Protein AF-A0A016U3U1-F1 (afdb_monomer)

pLDDT: mean 73.38, std 16.91, range [22.3, 94.94]

InterPro domains:
  IPR001584 Integrase, catalytic core [PF00665] (84-181)
  IPR001584 Integrase, catalytic core [PS50994] (82-240)
  IPR012337 Ribonuclease H-like superfamily [SSF53098] (81-236)
  IPR036397 Ribonuclease H superfamily [G3DSA:3.30.420.10] (79-284)
  IPR041588 Integrase zinc-binding domain [PF17921] (12-70)

Mean predicted aligned error: 22.53 Å

Radius of gyration: 42.42 Å; Cα contacts (8 Å, |Δi|>4): 1112; chains: 1; bounding box: 116×65×130 Å

Foldseek 3Di:
DADPVRDDEAEDDPVCLVVVLCCCQVNPPHDNDDLVVSCVVCVNHYDYPCSSVVSNVVSLQDPVCVLPDDDQFFAFFDDDDDDLAWQQEKEWDKAAQPQAPVQFGIWIWIATPQLRQIDIATHNDLALCRNLCCCCVVVCPPVPRQHQEYEYEPDPSCPDPSNVVSCVVSNHHYDYDDNACPVRRVSRVVVVVQLVVQLVVPDPDSNCSNVCSVVSSVVQQLDQDPLQSHGSCCLVPVFHDDDPDPPPPPDPGPDDPDDPVVCVVVSVVSSVVSSVSSSVSNVVVVVVVSVVCCVVSVNDPVQFDDQQFWKWFFDDLVQAPDPCSVPDGRTFAGWGFHADDSFWTWTHHPPDPDDTDIGGSSRIDTDDPSYDRDGDPRPDDDDDDDDDDDDDDDDDDDDDDDDDDDDDDPDDPDDPQADEAADLCALLAQNNFDPQDWHPDDPPDDTDRRNPFHQLVPDFLCLLPVPQDPPRRRHGRGGLQLQQQLLLLQLFDDDSVVSSVLNPDPLNHAGALQSSLLSLLVCLVRTPSSVVVLVVRDLPGFYQYHADPDDLDRCRVSNRSSSNNNSPDHNVVSSVVSNDHQQAEEEEAECLLVLVVVQVPPDDRYHYHYDPALQVLAPVPCVLLPLRAAEYEYEFAQFAHDPPRCVSVLVSVVSCLSSNHQYEYAYHAHEPPNVRSVVRLVVNCVSNVVSCVSPVVSVVSYHYPGDDDPPDDDCLGLNVQQDYDPDSPHHDPSVSSLSSVVSVCVVCVVPDDDDHTDDDDDDDDDDDDDDDDDDDDDDDDDDDDDDPVVVVVVVVVVVVVVVVVVVVVVVVVVVVVPPPPDD

Organism: NCBI:txid53326

Solvent-accessible surface area (backbone atoms only — not comparable to full-atom values): 48502 Å² total; per-residue (Å²): 88,71,44,98,84,73,49,76,32,48,72,56,56,81,91,49,46,63,56,57,47,43,45,66,31,68,26,97,91,35,77,65,60,58,58,72,63,45,46,59,59,40,63,70,58,41,44,54,92,62,47,69,62,52,50,50,51,56,54,70,43,32,61,67,58,58,58,67,49,91,67,87,61,50,53,56,70,82,81,81,87,86,50,87,44,75,34,44,36,28,31,45,47,77,46,80,74,56,72,27,81,87,61,31,28,33,31,46,37,37,31,26,64,45,43,58,37,63,46,70,41,76,30,63,60,74,45,44,64,55,47,49,50,45,47,46,48,64,47,25,59,74,67,71,50,69,48,49,23,44,36,34,57,71,44,68,46,62,62,42,70,67,46,52,50,49,24,61,77,68,66,30,44,78,45,59,34,61,96,84,39,71,73,76,51,51,64,40,57,52,48,51,59,47,52,52,57,50,48,67,72,72,52,90,57,79,42,50,50,64,79,48,39,60,62,50,42,50,56,52,28,62,37,62,36,87,65,57,71,44,21,21,40,28,68,72,70,75,48,80,71,87,70,98,46,98,80,56,76,80,70,82,74,81,87,72,91,50,60,77,69,55,36,52,49,50,48,51,49,50,49,47,52,50,44,52,51,34,50,54,48,33,49,54,46,49,48,52,52,40,52,54,47,39,66,75,58,67,53,57,78,89,75,53,79,48,68,72,36,46,30,29,39,57,59,64,78,90,78,54,92,50,100,55,62,90,82,52,70,54,57,47,45,52,23,34,28,73,41,65,52,82,52,31,31,33,31,33,52,69,94,51,102,58,83,71,44,80,43,50,42,49,48,36,42,74,55,62,87,74,46,81,86,73,68,64,89,68,98,75,84,84,80,84,79,80,82,80,78,88,78,86,78,78,87,82,81,87,79,77,90,78,89,78,81,91,74,93,74,85,85,70,91,77,62,101,50,67,44,83,32,79,43,58,85,33,62,84,26,50,68,18,62,49,76,20,65,62,72,80,93,50,94,94,58,81,92,55,88,36,68,84,47,48,49,28,78,72,37,35,41,32,80,76,38,76,86,53,57,83,76,37,30,75,40,74,34,45,26,38,50,51,37,5,24,46,47,30,45,67,46,36,85,69,55,73,69,54,36,41,53,42,60,67,35,85,82,58,84,45,65,34,36,64,23,34,12,53,21,46,21,45,44,38,77,65,29,67,61,33,35,56,53,58,68,75,48,57,69,87,40,47,58,48,54,45,86,77,83,93,60,100,62,79,57,47,62,39,49,38,52,4,47,54,52,19,60,78,48,52,41,83,65,47,58,70,57,62,80,55,63,49,72,26,36,40,38,39,34,36,46,46,45,51,44,37,60,71,47,54,63,85,58,86,54,54,46,80,44,74,35,90,50,46,69,72,53,43,82,92,42,58,86,83,66,46,97,46,52,24,37,37,36,42,36,42,58,33,61,60,75,63,92,80,37,60,61,32,45,52,54,45,48,52,52,41,49,61,63,54,20,35,40,35,40,36,56,27,53,37,39,78,58,58,68,41,38,53,49,42,39,50,52,54,47,54,55,49,49,63,57,33,70,86,35,63,89,53,51,88,37,55,44,85,60,52,70,85,56,94,90,59,75,57,85,52,37,31,36,64,74,26,70,69,46,92,50,96,86,49,70,46,54,55,69,48,31,52,47,28,50,55,29,42,46,61,60,37,46,94,81,46,90,76,83,82,75,68,83,84,83,78,83,82,89,79,89,81,85,92,77,92,79,90,74,86,81,82,81,89,79,86,85,80,99,64,87,59,66,66,60,55,51,50,53,52,53,50,49,53,54,51,52,51,53,53,52,50,53,54,52,53,57,59,59,68,70,67,76,83,82,80,131

Sequence (823 aa):
MLKKDGTAVRIVPRSKRREVFNEAHKGSLAGHFAVKKLLRLLKTKVFWEGMEKDVARWQKECQECFLANPKRSHKPPLKPFVAAKPFEIICADILEMGLSISGMKYVLVVVDHFSKWLGAYAIKDKSAETVATTLFQRWVCENARWPRQLHTDQGTEFVNNVMEELAKVAGIKVTSTKGYNSRENGLSERAIGTIQRMLKKKIENTDNWDVMLPNVVYAYNVTPHEATGESPFFLLHGFDPFIPSSVIPEGQVTKYQIDLDDYKTELLRGMQLVREHVQEYTTAYRQKMKEHYDNRHDVDVTKLPQVGGRVFMKLPTEKRKSKHPKLTYDWDGPFRVLEVRDTSALISRIGANEDPLCIQIDLLRVCPDELSAEPIKSMTRRKQRRKVRKVTVSSVKVARTVKCEENNVSLHFRSEREFDVNDEMHCLHGRFRCQGQPLPLMEGVPQIDMSQCNCSASITAVELIPDLPQPAQSHRVECVLEGARVIAIWQGLGTLAEKVKWILDPFHRRVTPKSVALSYAFFRSRCLHISVMAGTVAANGIMRHAMISGWSCDITQIFELGWQIASRLSWKIAQTAVGKEHRKILIVVPESLHRLKFAAHGMKDTKVFFYREFREIHLKRTELFDDNLGKVIVVLPSLEPKPGSWLALVHAWSMWLQCGCRVFLIAGPRPRDENSWYRVATQARIHMNGFLEDHQELMPQVVDKLVVENGTIDPNSPAYAVAVLDDDSGWLPERQARLFYEYLTRQLAPFLAFEPLPVHKRPRVVTGEPSTAARERDYPAVKDGRVNKNAQRRKEQRKRRSEARAAARALEQLQMGKTDETE

Structure (mmCIF, N/CA/C/O backbone):
data_AF-A0A016U3U1-F1
#
_entry.id   AF-A0A016U3U1-F1
#
loop_
_atom_site.group_PDB
_atom_site.id
_atom_site.type_symbol
_atom_site.label_atom_id
_atom_site.label_alt_id
_atom_site.label_comp_id
_atom_site.label_asym_id
_atom_site.label_entity_id
_atom_site.label_seq_id
_atom_site.pdbx_PDB_ins_code
_atom_site.Cartn_x
_atom_site.Cartn_y
_atom_site.Cartn_z
_atom_site.occupancy
_atom_site.B_iso_or_equiv
_atom_site.auth_seq_id
_atom_site.auth_comp_id
_atom_site.auth_asym_id
_atom_site.auth_atom_id
_atom_site.pdbx_PDB_model_num
ATOM 1 N N . MET A 1 1 ? 28.009 12.062 -76.855 1.00 65.62 1 MET A N 1
ATOM 2 C CA . MET A 1 1 ? 26.589 11.646 -76.800 1.00 65.62 1 MET A CA 1
ATOM 3 C C . MET A 1 1 ? 25.729 12.896 -76.819 1.00 65.62 1 MET A C 1
ATOM 5 O O . MET A 1 1 ? 26.002 13.793 -76.029 1.00 65.62 1 MET A O 1
ATOM 9 N N . LEU A 1 2 ? 24.746 12.975 -77.713 1.00 67.19 2 LEU A N 1
ATOM 10 C CA . LEU A 1 2 ? 23.756 14.054 -77.726 1.00 67.19 2 LEU A CA 1
ATOM 11 C C . LEU A 1 2 ? 22.591 13.659 -76.815 1.00 67.19 2 LEU A C 1
ATOM 13 O O . LEU A 1 2 ? 22.068 12.550 -76.916 1.00 67.19 2 LEU A O 1
ATOM 17 N N . LYS A 1 3 ? 22.232 14.533 -75.876 1.00 68.12 3 LYS A N 1
ATOM 18 C CA . LYS A 1 3 ? 21.009 14.379 -75.083 1.00 68.12 3 LYS A CA 1
ATOM 19 C C . LYS A 1 3 ? 19.791 14.732 -75.936 1.00 68.12 3 LYS A C 1
ATOM 21 O O . LYS A 1 3 ? 19.921 15.435 -76.933 1.00 68.12 3 LYS A O 1
ATOM 26 N N . LYS A 1 4 ? 18.606 14.293 -75.497 1.00 64.56 4 LYS A N 1
ATOM 27 C CA . LYS A 1 4 ? 17.318 14.613 -76.142 1.00 64.56 4 LYS A CA 1
ATOM 28 C C . LYS A 1 4 ? 17.084 16.125 -76.299 1.00 64.56 4 LYS A C 1
ATOM 30 O O . LYS A 1 4 ? 16.413 16.535 -77.231 1.00 64.56 4 LYS A O 1
ATOM 35 N N . ASP A 1 5 ? 17.728 16.928 -75.455 1.00 71.38 5 ASP A N 1
ATOM 36 C CA . ASP A 1 5 ? 17.622 18.390 -75.427 1.00 71.38 5 ASP A CA 1
ATOM 37 C C . ASP A 1 5 ? 18.676 19.089 -76.325 1.00 71.38 5 ASP A C 1
ATOM 39 O O . ASP A 1 5 ? 18.955 20.272 -76.151 1.00 71.38 5 ASP A O 1
ATOM 43 N N . GLY A 1 6 ? 19.360 18.358 -77.218 1.00 66.69 6 GLY A N 1
ATOM 44 C CA . GLY A 1 6 ? 20.362 18.901 -78.154 1.00 66.69 6 GLY A CA 1
ATOM 45 C C . GLY A 1 6 ? 21.758 19.167 -77.565 1.00 66.69 6 GLY A C 1
ATOM 46 O O . GLY A 1 6 ? 22.678 19.540 -78.287 1.00 66.69 6 GLY A O 1
ATOM 47 N N . THR A 1 7 ? 21.966 18.941 -76.265 1.00 73.44 7 THR A N 1
ATOM 48 C CA . THR A 1 7 ? 23.254 19.194 -75.592 1.00 73.44 7 THR A CA 1
ATOM 49 C C . THR A 1 7 ? 24.237 18.024 -75.726 1.00 73.44 7 THR A C 1
ATOM 51 O O . THR A 1 7 ? 23.898 16.864 -75.471 1.00 73.44 7 THR A O 1
ATOM 54 N N . ALA A 1 8 ? 25.487 18.318 -76.102 1.00 76.62 8 ALA A N 1
ATOM 55 C CA . ALA A 1 8 ? 26.552 17.324 -76.246 1.00 76.62 8 ALA A CA 1
ATOM 56 C C . ALA A 1 8 ? 27.278 17.062 -74.913 1.00 76.62 8 ALA A C 1
ATOM 58 O O . ALA A 1 8 ? 27.731 17.985 -74.241 1.00 76.62 8 ALA A O 1
ATOM 59 N N . VAL A 1 9 ? 27.428 15.786 -74.543 1.00 79.44 9 VAL A N 1
ATOM 60 C CA . VAL A 1 9 ? 28.141 15.345 -73.331 1.00 79.44 9 VAL A CA 1
ATOM 61 C C . VAL A 1 9 ? 29.304 14.418 -73.684 1.00 79.44 9 VAL A C 1
ATOM 63 O O . VAL A 1 9 ? 29.172 13.527 -74.537 1.00 79.44 9 VAL A O 1
ATOM 66 N N . ARG A 1 10 ? 30.445 14.628 -73.011 1.00 85.19 10 ARG A N 1
ATOM 67 C CA . ARG A 1 10 ? 31.676 13.841 -73.183 1.00 85.19 10 ARG A CA 1
ATOM 68 C C . ARG A 1 10 ? 31.516 12.448 -72.569 1.00 85.19 10 ARG A C 1
ATOM 70 O O . ARG A 1 10 ? 31.072 12.318 -71.429 1.00 85.19 10 ARG A O 1
ATOM 77 N N . ILE A 1 11 ? 31.885 11.412 -73.320 1.00 88.56 11 ILE A N 1
ATOM 78 C CA . ILE A 1 11 ? 31.847 10.022 -72.847 1.00 88.56 11 ILE A CA 1
ATOM 79 C C . ILE A 1 11 ? 33.194 9.681 -72.212 1.00 88.56 11 ILE A C 1
ATOM 81 O O . ILE A 1 11 ? 34.234 9.925 -72.817 1.00 88.56 11 ILE A O 1
ATOM 85 N N . VAL A 1 12 ? 33.181 9.120 -71.001 1.00 89.19 12 VAL A N 1
ATOM 86 C CA . VAL A 1 12 ? 34.413 8.807 -70.256 1.00 89.19 12 VAL A CA 1
ATOM 87 C C . VAL A 1 12 ? 34.832 7.340 -70.474 1.00 89.19 12 VAL A C 1
ATOM 89 O O . VAL A 1 12 ? 34.066 6.427 -70.120 1.00 89.19 12 VAL A O 1
ATOM 92 N N . PRO A 1 13 ? 36.047 7.076 -71.003 1.00 88.69 13 PRO A N 1
ATOM 93 C CA . PRO A 1 13 ? 36.602 5.726 -71.127 1.00 88.69 13 PRO A CA 1
ATOM 94 C C . PRO A 1 13 ? 36.729 5.031 -69.770 1.00 88.69 13 PRO A C 1
ATOM 96 O O . PRO A 1 13 ? 37.011 5.691 -68.771 1.00 88.69 13 PRO A O 1
ATOM 99 N N . ARG A 1 14 ? 36.574 3.697 -69.725 1.00 86.12 14 ARG A N 1
ATOM 100 C CA . ARG A 1 14 ? 36.581 2.910 -68.470 1.00 86.12 14 ARG A CA 1
ATOM 101 C C . ARG A 1 14 ? 37.779 3.218 -67.562 1.00 86.12 14 ARG A C 1
ATOM 103 O O . ARG A 1 14 ? 37.577 3.400 -66.365 1.00 86.12 14 ARG A O 1
ATOM 110 N N . SER A 1 15 ? 38.975 3.366 -68.131 1.00 88.06 15 SER A N 1
ATOM 111 C CA . SER A 1 15 ? 40.222 3.660 -67.407 1.00 88.06 15 SER A CA 1
ATOM 112 C C . SER A 1 15 ? 40.225 5.001 -66.663 1.00 88.06 15 SER A C 1
ATOM 114 O O . SER A 1 15 ? 40.892 5.125 -65.642 1.00 88.06 15 SER A O 1
ATOM 116 N N . LYS A 1 16 ? 39.462 5.999 -67.127 1.00 88.00 16 LYS A N 1
ATOM 117 C CA . LYS A 1 16 ? 39.468 7.369 -66.581 1.00 88.00 16 LYS A CA 1
ATOM 118 C C . LYS A 1 16 ? 38.293 7.683 -65.650 1.00 88.00 16 LYS A C 1
ATOM 120 O O . LYS A 1 16 ? 38.281 8.726 -65.003 1.00 88.00 16 LYS A O 1
ATOM 125 N N . ARG A 1 17 ? 37.301 6.793 -65.529 1.00 91.25 17 ARG A N 1
ATOM 126 C CA . ARG A 1 17 ? 36.075 7.063 -64.747 1.00 91.25 17 ARG A CA 1
ATOM 127 C C . ARG A 1 17 ? 36.348 7.281 -63.252 1.00 91.25 17 ARG A C 1
ATOM 129 O O . ARG A 1 17 ? 35.752 8.178 -62.658 1.00 91.25 17 ARG A O 1
ATOM 136 N N . ARG A 1 18 ? 37.261 6.503 -62.649 1.00 88.75 18 ARG A N 1
ATOM 137 C CA . ARG A 1 18 ? 37.627 6.646 -61.225 1.00 88.75 18 ARG A CA 1
ATOM 138 C C . ARG A 1 18 ? 38.386 7.943 -60.953 1.00 88.75 18 ARG A C 1
ATOM 140 O O . ARG A 1 18 ? 38.152 8.566 -59.926 1.00 88.75 18 ARG A O 1
ATOM 147 N N . GLU A 1 19 ? 39.242 8.363 -61.879 1.00 88.56 19 GLU A N 1
ATOM 148 C CA . GLU A 1 19 ? 39.975 9.633 -61.804 1.00 88.56 19 GLU A CA 1
ATOM 149 C C . GLU A 1 19 ? 39.008 10.823 -61.835 1.00 88.56 19 GLU A C 1
ATOM 151 O O . GLU A 1 19 ? 39.048 11.672 -60.950 1.00 88.56 19 GLU A O 1
ATOM 156 N N . VAL A 1 20 ? 38.045 10.813 -62.765 1.00 88.75 20 VAL A N 1
ATOM 157 C CA . VAL A 1 20 ? 36.981 11.830 -62.844 1.00 88.75 20 VAL A CA 1
ATOM 158 C C . VAL A 1 20 ? 36.143 11.880 -61.561 1.00 88.75 20 VAL A C 1
ATOM 160 O O . VAL A 1 20 ? 35.793 12.963 -61.093 1.00 88.75 20 VAL A O 1
ATOM 163 N N . PHE A 1 21 ? 35.825 10.724 -60.970 1.00 90.50 21 PHE A N 1
ATOM 164 C CA . PHE A 1 21 ? 35.142 10.675 -59.677 1.00 90.50 21 PHE A CA 1
ATOM 165 C C . PHE A 1 21 ? 36.003 11.247 -58.546 1.00 90.50 21 PHE A C 1
ATOM 167 O O . PHE A 1 21 ? 35.507 12.066 -57.778 1.00 90.50 21 PHE A O 1
ATOM 174 N N . ASN A 1 22 ? 37.269 10.833 -58.442 1.00 88.50 22 ASN A N 1
ATOM 175 C CA . ASN A 1 22 ? 38.177 11.289 -57.393 1.00 88.50 22 ASN A CA 1
ATOM 176 C C . ASN A 1 22 ? 38.373 12.807 -57.456 1.00 88.50 22 ASN A C 1
ATOM 178 O O . ASN A 1 22 ? 38.299 13.450 -56.417 1.00 88.50 22 ASN A O 1
ATOM 182 N N . GLU A 1 23 ? 38.526 13.390 -58.645 1.00 88.81 23 GLU A N 1
ATOM 183 C CA . GLU A 1 23 ? 38.642 14.842 -58.808 1.00 88.81 23 GLU A CA 1
ATOM 184 C C . GLU A 1 23 ? 37.362 15.563 -58.363 1.00 88.81 23 GLU A C 1
ATOM 186 O O . GLU A 1 23 ? 37.397 16.493 -57.563 1.00 88.81 23 GLU A O 1
ATOM 191 N N . ALA A 1 24 ? 36.195 15.083 -58.801 1.00 85.94 24 ALA A N 1
ATOM 192 C CA . ALA A 1 24 ? 34.919 15.708 -58.457 1.00 85.94 24 ALA A CA 1
ATOM 193 C C . ALA A 1 24 ? 34.487 15.483 -56.990 1.00 85.94 24 ALA A C 1
ATOM 195 O O . ALA A 1 24 ? 33.626 16.208 -56.485 1.00 85.94 24 ALA A O 1
ATOM 196 N N . HIS A 1 25 ? 35.040 14.472 -56.312 1.00 89.31 25 HIS A N 1
ATOM 197 C CA . HIS A 1 25 ? 34.682 14.094 -54.943 1.00 89.31 25 HIS A CA 1
ATOM 198 C C . HIS A 1 25 ? 35.715 14.536 -53.893 1.00 89.31 25 HIS A C 1
ATOM 200 O O . HIS A 1 25 ? 35.314 15.088 -52.868 1.00 89.31 25 HIS A O 1
ATOM 206 N N . LYS A 1 26 ? 37.009 14.300 -54.156 1.00 85.62 26 LYS A N 1
ATOM 207 C CA . LYS A 1 26 ? 38.164 14.536 -53.267 1.00 85.62 26 LYS A CA 1
ATOM 208 C C . LYS A 1 26 ? 39.122 15.638 -53.746 1.00 85.62 26 LYS A C 1
ATOM 210 O O . LYS A 1 26 ? 40.063 15.947 -53.021 1.00 85.62 26 LYS A O 1
ATOM 215 N N . GLY A 1 27 ? 38.949 16.173 -54.958 1.00 84.31 27 GLY A N 1
ATOM 216 C CA . GLY A 1 27 ? 39.826 17.215 -55.501 1.00 84.31 27 GLY A CA 1
ATOM 217 C C . GLY A 1 27 ? 39.910 18.443 -54.590 1.00 84.31 27 GLY A C 1
ATOM 218 O O . GLY A 1 27 ? 39.051 18.660 -53.737 1.00 84.31 27 GLY A O 1
ATOM 219 N N . SER A 1 28 ? 40.930 19.283 -54.775 1.00 78.12 28 SER A N 1
ATOM 220 C CA . SER A 1 28 ? 41.194 20.410 -53.861 1.00 78.12 28 SER A CA 1
ATOM 221 C C . SER A 1 28 ? 40.050 21.434 -53.780 1.00 78.12 28 SER A C 1
ATOM 223 O O . SER A 1 28 ? 39.942 22.146 -52.785 1.00 78.12 28 SER A O 1
ATOM 225 N N . LEU A 1 29 ? 39.215 21.523 -54.821 1.00 78.12 29 LEU A N 1
ATOM 226 C CA . LEU A 1 29 ? 38.013 22.369 -54.872 1.00 78.12 29 LEU A CA 1
ATOM 227 C C . LEU A 1 29 ? 36.710 21.565 -54.689 1.00 78.12 29 LEU A C 1
ATOM 229 O O . LEU A 1 29 ? 35.612 22.104 -54.844 1.00 78.12 29 LEU A O 1
ATOM 233 N N . ALA A 1 30 ? 36.812 20.270 -54.391 1.00 83.81 30 ALA A N 1
ATOM 234 C CA . ALA A 1 30 ? 35.682 19.393 -54.127 1.00 83.81 30 ALA A CA 1
ATOM 235 C C . ALA A 1 30 ? 35.384 19.306 -52.622 1.00 83.81 30 ALA A C 1
ATOM 237 O O . ALA A 1 30 ? 36.231 19.560 -51.773 1.00 83.81 30 ALA A O 1
ATOM 238 N N . GLY A 1 31 ? 34.143 18.946 -52.287 1.00 81.81 31 GLY A N 1
ATOM 239 C CA . GLY A 1 31 ? 33.633 18.985 -50.912 1.00 81.81 31 GLY A CA 1
ATOM 240 C C . GLY A 1 31 ? 33.061 17.666 -50.400 1.00 81.81 31 GLY A C 1
ATOM 241 O O . GLY A 1 31 ? 32.151 17.703 -49.574 1.00 81.81 31 GLY A O 1
ATOM 242 N N . HIS A 1 32 ? 33.493 16.508 -50.920 1.00 87.75 32 HIS A N 1
ATOM 243 C CA . HIS A 1 32 ? 32.969 15.194 -50.510 1.00 87.75 32 HIS A CA 1
ATOM 244 C C . HIS A 1 32 ? 31.429 15.076 -50.591 1.00 87.75 32 HIS A C 1
ATOM 246 O O . HIS A 1 32 ? 30.774 14.413 -49.782 1.00 87.75 32 HIS A O 1
ATOM 252 N N . PHE A 1 33 ? 30.815 15.733 -51.581 1.00 85.50 33 PHE A N 1
ATOM 253 C CA . PHE A 1 33 ? 29.359 15.830 -51.685 1.00 85.50 33 PHE A CA 1
ATOM 254 C C . PHE A 1 33 ? 28.669 14.471 -51.883 1.00 85.50 33 PHE A C 1
ATOM 256 O O . PHE A 1 33 ? 29.202 13.554 -52.508 1.00 85.50 33 PHE A O 1
ATOM 263 N N . ALA A 1 34 ? 27.424 14.374 -51.402 1.00 82.81 34 ALA A N 1
ATOM 264 C CA . ALA A 1 34 ? 26.581 13.191 -51.565 1.00 82.81 34 ALA A CA 1
ATOM 265 C C . ALA A 1 34 ? 26.336 12.839 -53.046 1.00 82.81 34 ALA A C 1
ATOM 267 O O . ALA A 1 34 ? 26.179 13.733 -53.883 1.00 82.81 34 ALA A O 1
ATOM 268 N N . VAL A 1 35 ? 26.189 11.539 -53.344 1.00 84.75 35 VAL A N 1
ATOM 269 C CA . VAL A 1 35 ? 26.016 10.984 -54.705 1.00 84.75 35 VAL A CA 1
ATOM 270 C C . VAL A 1 35 ? 25.004 11.746 -55.554 1.00 84.75 35 VAL A C 1
ATOM 272 O O . VAL A 1 35 ? 25.302 12.054 -56.699 1.00 84.75 35 VAL A O 1
ATOM 275 N N . LYS A 1 36 ? 23.839 12.133 -55.018 1.00 86.50 36 LYS A N 1
ATOM 276 C CA . LYS A 1 36 ? 22.836 12.892 -55.792 1.00 86.50 36 LYS A CA 1
ATOM 277 C C . LYS A 1 36 ? 23.367 14.243 -56.294 1.00 86.50 36 LYS A C 1
ATOM 279 O O . LYS A 1 36 ? 23.132 14.599 -57.446 1.00 86.50 36 LYS A O 1
ATOM 284 N N . LYS A 1 37 ? 24.087 14.991 -55.447 1.00 86.25 37 LYS A N 1
ATOM 285 C CA . LYS A 1 37 ? 24.684 16.287 -55.818 1.00 86.25 37 LYS A CA 1
ATOM 286 C C . LYS A 1 37 ? 25.837 16.090 -56.798 1.00 86.25 37 LYS A C 1
ATOM 288 O O . LYS A 1 37 ? 25.906 16.792 -57.802 1.00 86.25 37 LYS A O 1
ATOM 293 N N . LEU A 1 38 ? 26.681 15.093 -56.536 1.00 87.88 38 LEU A N 1
ATOM 294 C CA . LEU A 1 38 ? 27.814 14.758 -57.392 1.00 87.88 38 LEU A CA 1
ATOM 295 C C . LEU A 1 38 ? 27.357 14.300 -58.785 1.00 87.88 38 LEU A C 1
ATOM 297 O O . LEU A 1 38 ? 27.873 14.775 -59.788 1.00 87.88 38 LEU A O 1
ATOM 301 N N . LEU A 1 39 ? 26.324 13.459 -58.867 1.00 87.94 39 LEU A N 1
ATOM 302 C CA . LEU A 1 39 ? 25.719 13.041 -60.131 1.00 87.94 39 LEU A CA 1
ATOM 303 C C . LEU A 1 39 ? 25.067 14.207 -60.867 1.00 87.94 39 LEU A C 1
ATOM 305 O O . LEU A 1 39 ? 25.174 14.263 -62.084 1.00 87.94 39 LEU A O 1
ATOM 309 N N . ARG A 1 40 ? 24.420 15.151 -60.172 1.00 86.19 40 ARG A N 1
ATOM 310 C CA . ARG A 1 40 ? 23.864 16.351 -60.818 1.00 86.19 40 ARG A CA 1
ATOM 311 C C . ARG A 1 40 ? 24.964 17.197 -61.463 1.00 86.19 40 ARG A C 1
ATOM 313 O O . ARG A 1 40 ? 24.762 17.679 -62.570 1.00 86.19 40 ARG A O 1
ATOM 320 N N . LEU A 1 41 ? 26.117 17.328 -60.805 1.00 86.44 41 LEU A N 1
ATOM 321 C CA . LEU A 1 41 ? 27.291 18.014 -61.348 1.00 86.44 41 LEU A CA 1
ATOM 322 C C . LEU A 1 41 ? 27.928 17.239 -62.511 1.00 86.44 41 LEU A C 1
ATOM 324 O O . LEU A 1 41 ? 28.233 17.819 -63.545 1.00 86.44 41 LEU A O 1
ATOM 328 N N . LEU A 1 42 ? 28.128 15.929 -62.363 1.00 87.31 42 LEU A N 1
ATOM 329 C CA . LEU A 1 42 ? 28.778 15.113 -63.389 1.00 87.31 42 LEU A CA 1
ATOM 330 C C . LEU A 1 42 ? 27.900 14.974 -64.635 1.00 87.31 42 LEU A C 1
ATOM 332 O O . LEU A 1 42 ? 28.401 15.144 -65.741 1.00 87.31 42 LEU A O 1
ATOM 336 N N . LYS A 1 43 ? 26.584 14.779 -64.474 1.00 86.06 43 LYS A N 1
ATOM 337 C CA . LYS A 1 43 ? 25.632 14.636 -65.587 1.00 86.06 43 LYS A CA 1
ATOM 338 C C . LYS A 1 43 ? 25.568 15.859 -66.499 1.00 86.06 43 LYS A C 1
ATOM 340 O O . LYS A 1 43 ? 25.093 15.711 -67.623 1.00 86.06 43 LYS A O 1
ATOM 345 N N . THR A 1 44 ? 25.994 17.051 -66.073 1.00 82.12 44 THR A N 1
ATOM 346 C CA . THR A 1 44 ? 26.052 18.220 -66.971 1.00 82.12 44 TH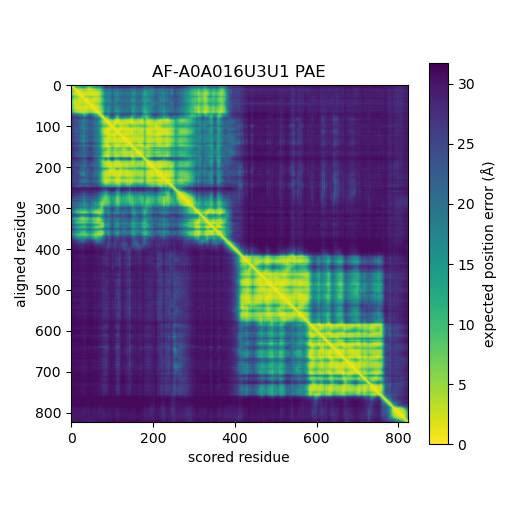R A CA 1
ATOM 347 C C . THR A 1 44 ? 27.276 18.197 -67.883 1.00 82.12 44 THR A C 1
ATOM 349 O O . THR A 1 44 ? 27.199 18.741 -68.978 1.00 82.12 44 THR A O 1
ATOM 352 N N . LYS A 1 45 ? 28.374 17.540 -67.480 1.00 85.06 45 LYS A N 1
ATOM 353 C CA . LYS A 1 45 ? 29.669 17.594 -68.184 1.00 85.06 45 LYS A CA 1
ATOM 354 C C . LYS A 1 45 ? 30.089 16.272 -68.830 1.00 85.06 45 LYS A C 1
ATOM 356 O O . LYS A 1 45 ? 30.712 16.280 -69.892 1.00 85.06 45 LYS A O 1
ATOM 361 N N . VAL A 1 46 ? 29.767 15.142 -68.202 1.00 89.00 46 VAL A N 1
ATOM 362 C CA . VAL A 1 46 ? 30.257 13.808 -68.574 1.00 89.00 46 VAL A CA 1
ATOM 363 C C . VAL A 1 46 ? 29.183 12.725 -68.454 1.00 89.00 46 VAL A C 1
ATOM 365 O O . VAL A 1 46 ? 28.200 12.865 -67.725 1.00 89.00 46 VAL A O 1
ATOM 368 N N . PHE A 1 47 ? 29.376 11.626 -69.182 1.00 87.25 47 PHE A N 1
ATOM 369 C CA . PHE A 1 47 ? 28.510 10.453 -69.139 1.00 87.25 47 PHE A CA 1
ATOM 370 C C . PHE A 1 47 ? 29.309 9.156 -69.307 1.00 87.25 47 PHE A C 1
ATOM 372 O O . PHE A 1 47 ? 30.278 9.096 -70.066 1.00 87.25 47 PHE A O 1
ATOM 379 N N . TRP A 1 48 ? 28.874 8.097 -68.629 1.00 91.88 48 TRP A N 1
ATOM 380 C CA . TRP A 1 48 ? 29.248 6.724 -68.944 1.00 91.88 48 TRP A CA 1
ATOM 381 C C . TRP A 1 48 ? 28.158 5.749 -68.495 1.00 91.88 48 TRP A C 1
ATOM 383 O O . TRP A 1 48 ? 27.347 6.047 -67.614 1.00 91.88 48 TRP A O 1
ATOM 393 N N . GLU A 1 49 ? 28.145 4.567 -69.102 1.00 86.38 49 GLU A N 1
ATOM 394 C CA . GLU A 1 49 ? 27.214 3.498 -68.751 1.00 86.38 49 GLU A CA 1
ATOM 395 C C . GLU A 1 49 ? 27.446 3.015 -67.313 1.00 86.38 49 GLU A C 1
ATOM 397 O O . GLU A 1 49 ? 28.576 2.699 -66.934 1.00 86.38 49 GLU A O 1
ATOM 402 N N . GLY A 1 50 ? 26.377 2.972 -66.514 1.00 86.75 50 GLY A N 1
ATOM 403 C CA . GLY A 1 50 ? 26.443 2.568 -65.108 1.00 86.75 50 GLY A CA 1
ATOM 404 C C . GLY A 1 50 ? 26.946 3.649 -64.143 1.00 86.75 50 GLY A C 1
ATOM 405 O O . GLY A 1 50 ? 27.156 3.342 -62.971 1.00 86.75 50 GLY A O 1
ATOM 406 N N . MET A 1 51 ? 27.087 4.909 -64.582 1.00 88.25 51 MET A N 1
ATOM 407 C CA . MET A 1 51 ? 27.631 6.015 -63.775 1.00 88.25 51 MET A CA 1
ATOM 408 C C . MET A 1 51 ? 27.025 6.150 -62.378 1.00 88.25 51 MET A C 1
ATOM 410 O O . MET A 1 51 ? 27.753 6.375 -61.418 1.00 88.25 51 MET A O 1
ATOM 414 N N . GLU A 1 52 ? 25.713 5.987 -62.229 1.00 87.19 52 GLU A N 1
ATOM 415 C CA . GLU A 1 52 ? 25.077 6.079 -60.911 1.00 87.19 52 GLU A CA 1
ATOM 416 C C . GLU A 1 52 ? 25.528 4.965 -59.963 1.00 87.19 52 GLU A C 1
ATOM 418 O O . GLU A 1 52 ? 25.813 5.234 -58.796 1.00 87.19 52 GLU A O 1
ATOM 423 N N . LYS A 1 53 ? 25.645 3.733 -60.475 1.00 87.38 53 LYS A N 1
ATOM 424 C CA . LYS A 1 53 ? 26.106 2.569 -59.708 1.00 87.38 53 LYS A CA 1
ATOM 425 C C . LYS A 1 53 ? 27.577 2.723 -59.325 1.00 87.38 53 LYS A C 1
ATOM 427 O O . LYS A 1 53 ? 27.928 2.498 -58.170 1.00 87.38 53 LYS A O 1
ATOM 432 N N . ASP A 1 54 ? 28.411 3.161 -60.267 1.00 89.12 54 ASP A N 1
ATOM 433 C CA . ASP A 1 54 ? 29.839 3.397 -60.044 1.00 89.12 54 ASP A CA 1
ATOM 434 C C . ASP A 1 54 ? 30.080 4.482 -58.992 1.00 89.12 54 ASP A C 1
ATOM 436 O O . ASP A 1 54 ? 30.769 4.241 -58.005 1.00 89.12 54 ASP A O 1
ATOM 440 N N . VAL A 1 55 ? 29.455 5.652 -59.152 1.00 89.06 55 VAL A N 1
ATOM 441 C CA . VAL A 1 55 ? 29.602 6.780 -58.219 1.00 89.06 55 VAL A CA 1
ATOM 442 C C . VAL A 1 55 ? 29.071 6.417 -56.828 1.00 89.06 55 VAL A C 1
ATOM 444 O O . VAL A 1 55 ? 29.692 6.770 -55.826 1.00 89.06 55 VAL A O 1
ATOM 447 N N . ALA A 1 56 ? 27.959 5.676 -56.741 1.00 85.69 56 ALA A N 1
ATOM 448 C CA . ALA A 1 56 ? 27.430 5.191 -55.467 1.00 85.69 56 ALA A CA 1
ATOM 449 C C . ALA A 1 56 ? 28.368 4.189 -54.779 1.00 85.69 56 ALA A C 1
ATOM 451 O O . ALA A 1 56 ? 28.563 4.274 -53.567 1.00 85.69 56 ALA A O 1
ATOM 452 N N . ARG A 1 57 ? 28.961 3.260 -55.535 1.00 86.69 57 ARG A N 1
ATOM 453 C CA . ARG A 1 57 ? 29.947 2.301 -55.022 1.00 86.69 57 ARG A CA 1
ATOM 454 C C . ARG A 1 57 ? 31.201 3.016 -54.519 1.00 86.69 57 ARG A C 1
ATOM 456 O O . ARG A 1 57 ? 31.595 2.827 -53.376 1.00 86.69 57 ARG A O 1
ATOM 463 N N . TRP A 1 58 ? 31.767 3.913 -55.318 1.00 88.31 58 TRP A N 1
ATOM 464 C CA . TRP A 1 58 ? 33.018 4.597 -54.986 1.00 88.31 58 TRP A CA 1
ATOM 465 C C . TRP A 1 58 ? 32.885 5.579 -53.818 1.00 88.31 58 TRP A C 1
ATOM 467 O O . TRP A 1 58 ? 33.831 5.757 -53.055 1.00 88.31 58 TRP A O 1
ATOM 477 N N . GLN A 1 59 ? 31.704 6.172 -53.609 1.00 84.75 59 GLN A N 1
ATOM 478 C CA . GLN A 1 59 ? 31.439 6.957 -52.400 1.00 84.75 59 GLN A CA 1
ATOM 479 C C . GLN A 1 59 ? 31.431 6.079 -51.133 1.00 84.75 59 GLN A C 1
ATOM 481 O O . GLN A 1 59 ? 31.852 6.542 -50.075 1.00 84.75 59 GLN A O 1
ATOM 486 N N . LYS A 1 60 ? 30.963 4.821 -51.213 1.00 80.62 60 LYS A N 1
ATOM 487 C CA . LYS A 1 60 ? 30.971 3.890 -50.066 1.00 80.62 60 LYS A CA 1
ATOM 488 C C . LYS A 1 60 ? 32.388 3.484 -49.653 1.00 80.62 60 LYS A C 1
ATOM 490 O O . LYS A 1 60 ? 32.616 3.290 -48.466 1.00 80.62 60 LYS A O 1
ATOM 495 N N . GLU A 1 61 ? 33.318 3.429 -50.605 1.00 83.31 61 GLU A N 1
ATOM 496 C CA . GLU A 1 61 ? 34.747 3.153 -50.379 1.00 83.31 61 GLU A CA 1
ATOM 497 C C . GLU A 1 61 ? 35.509 4.354 -49.775 1.00 83.31 61 GLU A C 1
ATOM 499 O O . GLU A 1 61 ? 36.649 4.220 -49.333 1.00 83.31 61 GLU A O 1
ATOM 504 N N . CYS A 1 62 ? 34.915 5.554 -49.752 1.00 84.06 62 CYS A N 1
ATOM 505 C CA . CYS A 1 62 ? 35.569 6.755 -49.232 1.00 84.06 62 CYS A CA 1
ATOM 506 C C . CYS A 1 62 ? 35.565 6.775 -47.695 1.00 84.06 62 CYS A C 1
ATOM 508 O O . CYS A 1 62 ? 34.543 7.035 -47.050 1.00 84.06 62 CYS A O 1
ATOM 510 N N . GLN A 1 63 ? 36.742 6.558 -47.106 1.00 78.75 63 GLN A N 1
ATOM 511 C CA . GLN A 1 63 ? 36.951 6.545 -45.659 1.00 78.75 63 GLN A CA 1
ATOM 512 C C . GLN A 1 63 ? 36.643 7.895 -44.998 1.00 78.75 63 GLN A C 1
ATOM 514 O O . GLN A 1 63 ? 36.018 7.929 -43.940 1.00 78.75 63 GLN A O 1
ATOM 519 N N . GLU A 1 64 ? 36.998 9.009 -45.635 1.00 83.00 64 GLU A N 1
ATOM 520 C CA . GLU A 1 64 ? 36.752 10.362 -45.127 1.00 83.00 64 GLU A CA 1
ATOM 521 C C . GLU A 1 64 ? 35.243 10.636 -45.011 1.00 83.00 64 GLU A C 1
ATOM 523 O O . GLU A 1 64 ? 34.751 11.051 -43.959 1.00 83.00 64 GLU A O 1
ATOM 528 N N . CYS A 1 65 ? 34.472 10.292 -46.051 1.00 82.88 65 CYS A N 1
ATOM 529 C CA . CYS A 1 65 ? 33.010 10.342 -46.016 1.00 82.88 65 CYS A CA 1
ATOM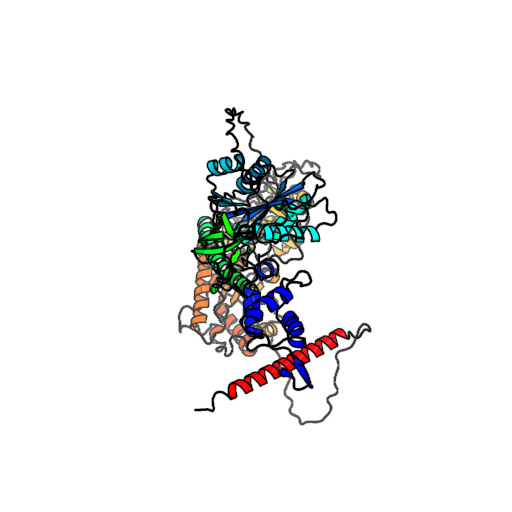 530 C C . CYS A 1 65 ? 32.415 9.387 -44.985 1.00 82.88 65 CYS A C 1
ATOM 532 O O . CYS A 1 65 ? 31.390 9.706 -44.379 1.00 82.88 65 CYS A O 1
ATOM 534 N N . PHE A 1 66 ? 33.006 8.206 -44.799 1.00 80.44 66 PHE A N 1
ATOM 535 C CA . PHE A 1 66 ? 32.533 7.265 -43.798 1.00 80.44 66 PHE A CA 1
ATOM 536 C C . PHE A 1 66 ? 32.688 7.860 -42.394 1.00 80.44 66 PHE A C 1
ATOM 538 O O . PHE A 1 66 ? 31.713 7.889 -41.650 1.00 80.44 66 PHE A O 1
ATOM 545 N N . LEU A 1 67 ? 33.854 8.397 -42.042 1.00 75.31 67 LEU A N 1
ATOM 546 C CA . LEU A 1 67 ? 34.128 8.921 -40.701 1.00 75.31 67 LEU A CA 1
ATOM 547 C C . LEU A 1 67 ? 33.404 10.244 -40.408 1.00 75.31 67 LEU A C 1
ATOM 549 O O . LEU A 1 67 ? 32.956 10.445 -39.279 1.00 75.31 67 LEU A O 1
ATOM 553 N N . ALA A 1 68 ? 33.266 11.122 -41.407 1.00 75.00 68 ALA A N 1
ATOM 554 C CA . ALA A 1 68 ? 32.655 12.444 -41.247 1.00 75.00 68 ALA A CA 1
ATOM 555 C C . ALA A 1 68 ? 31.123 12.416 -41.230 1.00 75.00 68 ALA A C 1
ATOM 557 O O . ALA A 1 68 ? 30.495 13.163 -40.480 1.00 75.00 68 ALA A O 1
ATOM 558 N N . ASN A 1 69 ? 30.499 11.582 -42.072 1.00 76.75 69 ASN A N 1
ATOM 559 C CA . ASN A 1 69 ? 29.049 11.628 -42.217 1.00 76.75 69 ASN A CA 1
ATOM 560 C C . ASN A 1 69 ? 28.351 11.018 -40.991 1.00 76.75 69 ASN A C 1
ATOM 562 O O . ASN A 1 69 ? 28.689 9.894 -40.583 1.00 76.75 69 ASN A O 1
ATOM 566 N N . PRO A 1 70 ? 27.330 11.701 -40.441 1.00 61.59 70 PRO A N 1
ATOM 567 C CA . PRO A 1 70 ? 26.542 11.175 -39.340 1.00 61.59 70 PRO A CA 1
ATOM 568 C C . PRO A 1 70 ? 25.774 9.936 -39.813 1.00 61.59 70 PRO A C 1
ATOM 570 O O . PRO A 1 70 ? 24.887 10.018 -40.663 1.00 61.59 70 PRO A O 1
ATOM 573 N N . LYS A 1 71 ? 26.112 8.768 -39.261 1.00 64.44 71 LYS A N 1
ATOM 574 C CA . LYS A 1 71 ? 25.282 7.560 -39.350 1.00 64.44 71 LYS A CA 1
ATOM 575 C C . LYS A 1 71 ? 24.556 7.343 -38.028 1.00 64.44 71 LYS A C 1
ATOM 577 O O . LYS A 1 71 ? 25.049 7.739 -36.972 1.00 64.44 71 LYS A O 1
ATOM 582 N N . ARG A 1 72 ? 23.392 6.688 -38.092 1.00 55.97 72 ARG A N 1
ATOM 583 C CA . ARG A 1 72 ? 22.718 6.175 -36.894 1.00 55.97 72 ARG A CA 1
ATOM 584 C C . ARG A 1 72 ? 23.677 5.205 -36.194 1.00 55.97 72 ARG A C 1
ATOM 586 O O . ARG A 1 72 ? 24.198 4.297 -36.835 1.00 55.97 72 ARG A O 1
ATOM 593 N N . SER A 1 73 ? 23.956 5.460 -34.920 1.00 58.66 73 SER A N 1
ATOM 594 C CA . SER A 1 73 ? 24.716 4.547 -34.059 1.00 58.66 73 SER A CA 1
ATOM 595 C C . SER A 1 73 ? 23.905 3.263 -33.846 1.00 58.66 73 SER A C 1
ATOM 597 O O . SER A 1 73 ? 22.678 3.335 -33.739 1.00 58.66 73 SER A O 1
ATOM 599 N N . HIS A 1 74 ? 24.577 2.107 -33.825 1.00 63.66 74 HIS A N 1
ATOM 600 C CA . HIS A 1 74 ? 23.944 0.823 -33.522 1.00 63.66 74 HIS A CA 1
ATOM 601 C C . HIS A 1 74 ? 23.565 0.797 -32.053 1.00 63.66 74 HIS A C 1
ATOM 603 O O . HIS A 1 74 ? 24.430 0.876 -31.192 1.00 63.66 74 HIS A O 1
ATOM 609 N N . LYS A 1 75 ? 22.279 0.694 -31.743 1.00 62.22 75 LYS A N 1
ATOM 610 C CA . LYS A 1 75 ? 21.844 0.676 -30.351 1.00 62.22 75 LYS A CA 1
ATOM 611 C C . LYS A 1 75 ? 21.671 -0.782 -29.919 1.00 62.22 75 LYS A C 1
ATOM 613 O O . LYS A 1 75 ? 20.882 -1.475 -30.553 1.00 62.22 75 LYS A O 1
ATOM 618 N N . PRO A 1 76 ? 22.439 -1.276 -28.931 1.00 57.50 76 PRO A N 1
ATOM 619 C CA . PRO A 1 76 ? 22.316 -2.660 -28.491 1.00 57.50 76 PRO A CA 1
ATOM 620 C C . PRO A 1 76 ? 20.977 -2.894 -27.771 1.00 57.50 76 PRO A C 1
ATOM 622 O O . PRO A 1 76 ? 20.427 -1.942 -27.206 1.00 57.50 76 PRO A O 1
ATOM 625 N N . PRO A 1 77 ? 20.475 -4.142 -27.748 1.00 57.53 77 PRO A N 1
ATOM 626 C CA . PRO A 1 77 ? 19.267 -4.489 -27.008 1.00 57.53 77 PRO A CA 1
ATOM 627 C C . PRO A 1 77 ? 19.452 -4.256 -25.501 1.00 57.53 77 PRO A C 1
ATOM 629 O O . PRO A 1 77 ? 20.529 -4.471 -24.939 1.00 57.53 77 PRO A O 1
ATOM 632 N N . LEU A 1 78 ? 18.389 -3.812 -24.827 1.00 60.59 78 LEU A N 1
ATOM 633 C CA . LEU A 1 78 ? 18.420 -3.506 -23.395 1.00 60.59 78 LEU A CA 1
ATOM 634 C C . LEU A 1 78 ? 18.422 -4.795 -22.549 1.00 60.59 78 LEU A C 1
ATOM 636 O O . LEU A 1 78 ? 17.531 -5.635 -22.699 1.00 60.59 78 LEU A O 1
ATOM 640 N N . LYS A 1 79 ? 19.373 -4.927 -21.610 1.00 60.09 79 LYS A N 1
ATOM 641 C CA . LYS A 1 79 ? 19.407 -6.015 -20.614 1.00 60.09 79 LYS A CA 1
ATOM 642 C C . LYS A 1 79 ? 19.029 -5.484 -19.223 1.00 60.09 79 LYS A C 1
ATOM 644 O O . LYS A 1 79 ? 19.799 -4.711 -18.655 1.00 60.09 79 LYS A O 1
ATOM 649 N N . PRO A 1 80 ? 17.864 -5.855 -18.666 1.00 58.19 80 PRO A N 1
ATOM 650 C CA . PRO A 1 80 ? 17.450 -5.392 -17.346 1.00 58.19 80 PRO A CA 1
ATOM 651 C C . PRO A 1 80 ? 18.097 -6.214 -16.219 1.00 58.19 80 PRO A C 1
ATOM 653 O O . PRO A 1 80 ? 18.214 -7.434 -16.325 1.00 58.19 80 PRO A O 1
ATOM 656 N N . PHE A 1 81 ? 18.455 -5.561 -15.109 1.00 65.69 81 PHE A N 1
ATOM 657 C CA . PHE A 1 81 ? 18.770 -6.248 -13.852 1.00 65.69 81 PHE A CA 1
ATOM 658 C C . PHE A 1 81 ? 17.499 -6.882 -13.264 1.00 65.69 81 PHE A C 1
ATOM 660 O O . PHE A 1 81 ? 16.406 -6.310 -13.343 1.00 65.69 81 PHE A O 1
ATOM 667 N N . VAL A 1 82 ? 17.631 -8.067 -12.668 1.00 64.62 82 VAL A N 1
ATOM 668 C CA . VAL A 1 82 ? 16.538 -8.776 -11.991 1.00 64.62 82 VAL A CA 1
ATOM 669 C C . VAL A 1 82 ? 16.868 -8.820 -10.504 1.00 64.62 82 VAL A C 1
ATOM 671 O O . VAL A 1 82 ? 17.865 -9.413 -10.117 1.00 64.62 82 VAL A O 1
ATOM 674 N N . ALA A 1 83 ? 16.039 -8.164 -9.696 1.00 76.06 83 ALA A N 1
ATOM 675 C CA . ALA A 1 83 ? 16.008 -8.340 -8.248 1.00 76.06 83 ALA A CA 1
ATOM 676 C C . ALA A 1 83 ? 14.686 -9.028 -7.907 1.00 76.06 83 ALA A C 1
ATOM 678 O O . ALA A 1 83 ? 13.646 -8.633 -8.445 1.00 76.06 83 ALA A O 1
ATOM 679 N N . ALA A 1 84 ? 14.744 -10.054 -7.065 1.00 73.50 84 ALA A N 1
ATOM 680 C CA . ALA A 1 84 ? 13.610 -10.882 -6.675 1.00 73.50 84 ALA A CA 1
ATOM 681 C C . ALA A 1 84 ? 13.055 -10.498 -5.295 1.00 73.50 84 ALA A C 1
ATOM 683 O O . ALA A 1 84 ? 11.894 -10.791 -5.004 1.00 73.50 84 ALA A O 1
ATOM 684 N N . LYS A 1 85 ? 13.873 -9.862 -4.444 1.00 80.00 85 LYS A N 1
ATOM 685 C CA . LYS A 1 85 ? 13.514 -9.469 -3.071 1.00 80.00 85 LYS A CA 1
ATOM 686 C C . LYS A 1 85 ? 14.033 -8.060 -2.729 1.00 80.00 85 LYS A C 1
ATOM 688 O O . LYS A 1 85 ? 15.011 -7.621 -3.342 1.00 80.00 85 LYS A O 1
ATOM 693 N N . PRO A 1 86 ? 13.425 -7.364 -1.744 1.00 86.81 86 PRO A N 1
ATOM 694 C CA . PRO A 1 86 ? 13.946 -6.092 -1.242 1.00 86.81 86 PRO A CA 1
ATOM 695 C C . PRO A 1 86 ? 15.413 -6.199 -0.809 1.00 86.81 86 PRO A C 1
ATOM 697 O O . PRO A 1 86 ? 15.815 -7.204 -0.220 1.00 86.81 86 PRO A O 1
ATOM 700 N N . PHE A 1 87 ? 16.197 -5.160 -1.098 1.00 90.44 87 PHE A N 1
ATOM 701 C CA . PHE A 1 87 ? 17.606 -4.997 -0.714 1.00 90.44 87 PHE A CA 1
ATOM 702 C C . PHE A 1 87 ? 18.580 -6.013 -1.325 1.00 90.44 87 PHE A C 1
ATOM 704 O O . PHE A 1 87 ? 19.760 -6.051 -0.980 1.00 90.44 87 PHE A O 1
ATOM 711 N N . GLU A 1 88 ? 18.142 -6.828 -2.282 1.00 87.88 88 GLU A N 1
ATOM 712 C CA . GLU A 1 88 ? 19.049 -7.724 -2.997 1.00 87.88 88 GLU A CA 1
ATOM 713 C C . GLU A 1 88 ? 20.074 -6.934 -3.822 1.00 87.88 88 GLU A C 1
ATOM 715 O O . GLU A 1 88 ? 21.271 -7.216 -3.780 1.00 87.88 88 GLU A O 1
ATOM 720 N N . ILE A 1 89 ? 19.604 -5.903 -4.526 1.00 89.19 89 ILE A N 1
ATOM 721 C CA . ILE A 1 89 ? 20.436 -4.993 -5.308 1.00 89.19 89 ILE A CA 1
ATOM 722 C C . ILE A 1 89 ? 19.974 -3.575 -4.999 1.00 89.19 89 ILE A C 1
ATOM 724 O O . ILE A 1 89 ? 18.823 -3.229 -5.265 1.00 89.19 89 ILE A O 1
ATOM 728 N N . ILE A 1 90 ? 20.877 -2.749 -4.482 1.00 91.88 90 ILE A N 1
ATOM 729 C CA . ILE A 1 90 ? 20.661 -1.308 -4.349 1.00 91.88 90 ILE A CA 1
ATOM 730 C C . ILE A 1 90 ? 21.547 -0.569 -5.347 1.00 91.88 90 ILE A C 1
ATOM 732 O O . ILE A 1 90 ? 22.672 -0.989 -5.622 1.00 91.88 90 ILE A O 1
ATOM 736 N N . CYS A 1 91 ? 21.044 0.533 -5.887 1.00 90.00 91 CYS A N 1
ATOM 737 C CA . CYS A 1 91 ? 21.800 1.425 -6.756 1.00 90.00 91 CYS A CA 1
ATOM 738 C C . CYS A 1 91 ? 22.066 2.735 -6.018 1.00 90.00 91 CYS A C 1
ATOM 740 O O . CYS A 1 91 ? 21.131 3.286 -5.437 1.00 90.00 91 CYS A O 1
ATOM 742 N N . ALA A 1 92 ? 23.301 3.234 -6.046 1.00 90.50 92 ALA A N 1
ATOM 743 C CA . ALA A 1 92 ? 23.647 4.520 -5.445 1.00 90.50 92 ALA A CA 1
ATOM 744 C C . ALA A 1 92 ? 24.304 5.466 -6.453 1.00 90.50 92 ALA A C 1
ATOM 746 O O . ALA A 1 92 ? 24.989 5.029 -7.380 1.00 90.50 92 ALA A O 1
ATOM 747 N N . ASP A 1 93 ? 24.052 6.759 -6.267 1.00 90.12 93 ASP A N 1
ATOM 748 C CA . ASP A 1 93 ? 24.524 7.832 -7.137 1.00 90.12 93 ASP A CA 1
ATOM 749 C C . ASP A 1 93 ? 24.541 9.174 -6.380 1.00 90.12 93 ASP A C 1
ATOM 751 O O . ASP A 1 93 ? 23.898 9.309 -5.333 1.00 90.12 93 ASP A O 1
ATOM 755 N N . ILE A 1 94 ? 25.278 10.164 -6.884 1.00 90.12 94 ILE A N 1
ATOM 756 C CA . ILE A 1 94 ? 25.422 11.481 -6.250 1.00 90.12 94 ILE A CA 1
ATOM 757 C C . ILE A 1 94 ? 24.881 12.575 -7.162 1.00 90.12 94 ILE A C 1
ATOM 759 O O . ILE A 1 94 ? 25.264 12.713 -8.320 1.00 90.12 94 ILE A O 1
ATOM 763 N N . LEU A 1 95 ? 24.034 13.425 -6.589 1.00 90.19 95 LEU A N 1
ATOM 764 C CA . LEU A 1 95 ? 23.505 14.616 -7.235 1.00 90.19 95 LEU A CA 1
ATOM 765 C C . LEU A 1 95 ? 24.085 15.883 -6.592 1.00 90.19 95 LEU A C 1
ATOM 767 O O . LEU A 1 95 ? 24.034 16.043 -5.378 1.00 90.19 95 LEU A O 1
ATOM 771 N N . GLU A 1 96 ? 24.589 16.820 -7.393 1.00 90.81 96 GLU A N 1
ATOM 772 C CA . GLU A 1 96 ? 24.994 18.156 -6.932 1.00 90.81 96 GLU A CA 1
ATOM 773 C C . GLU A 1 96 ? 23.820 19.142 -7.061 1.00 90.81 96 GLU A C 1
ATOM 775 O O . GLU A 1 96 ? 23.218 19.250 -8.130 1.00 90.81 96 GLU A O 1
ATOM 780 N N . MET A 1 97 ? 23.485 19.849 -5.974 1.00 84.56 97 MET A N 1
ATOM 781 C CA . MET A 1 97 ? 22.298 20.722 -5.879 1.00 84.56 97 MET A CA 1
ATOM 782 C C . MET A 1 97 ? 22.630 22.201 -5.612 1.00 84.56 97 MET A C 1
ATOM 784 O O . MET A 1 97 ? 21.728 23.035 -5.609 1.00 84.56 97 MET A O 1
ATOM 788 N N . GLY A 1 98 ? 23.912 22.540 -5.430 1.00 83.75 98 GLY A N 1
ATOM 789 C CA . GLY A 1 98 ? 24.339 23.863 -4.955 1.00 83.75 98 GLY A CA 1
ATOM 790 C C . GLY A 1 98 ? 24.303 23.963 -3.425 1.00 83.75 98 GLY A C 1
ATOM 791 O O . GLY A 1 98 ? 23.754 23.089 -2.758 1.00 83.75 98 GLY A O 1
ATOM 792 N N . LEU A 1 99 ? 24.944 24.993 -2.862 1.00 89.44 99 LEU A N 1
ATOM 793 C CA . LEU A 1 99 ? 25.048 25.158 -1.409 1.00 89.44 99 LEU A CA 1
ATOM 794 C C . LEU A 1 99 ? 23.683 25.544 -0.818 1.00 89.44 99 LEU A C 1
ATOM 796 O O . LEU A 1 99 ? 23.102 26.539 -1.237 1.00 89.44 99 LEU A O 1
ATOM 800 N N . SER A 1 100 ? 23.183 24.759 0.131 1.00 91.06 100 SER A N 1
ATOM 801 C CA . SER A 1 100 ? 21.950 25.041 0.866 1.00 91.06 100 SER A CA 1
ATOM 802 C C . SER A 1 100 ? 22.179 26.005 2.029 1.00 91.06 100 SER A C 1
ATOM 804 O O . SER A 1 100 ? 23.316 26.233 2.457 1.00 91.06 100 SER A O 1
ATOM 806 N N . ILE A 1 101 ? 21.084 26.487 2.624 1.00 86.69 101 ILE A N 1
ATOM 807 C CA . ILE A 1 101 ? 21.121 27.289 3.855 1.00 86.69 101 ILE A CA 1
ATOM 808 C C . ILE A 1 101 ? 21.788 26.566 5.034 1.00 86.69 101 ILE A C 1
ATOM 810 O O . ILE A 1 101 ? 22.392 27.214 5.884 1.00 86.69 101 ILE A O 1
ATOM 814 N N . SER A 1 102 ? 21.716 25.231 5.094 1.00 86.19 102 SER A N 1
ATOM 815 C CA . SER A 1 102 ? 22.379 24.434 6.140 1.00 86.19 102 SER A CA 1
ATOM 816 C C . SER A 1 102 ? 23.795 23.991 5.748 1.00 86.19 102 SER A C 1
ATOM 818 O O . SER A 1 102 ? 24.408 23.176 6.440 1.00 86.19 102 SER A O 1
ATOM 820 N N . GLY A 1 103 ? 24.341 24.523 4.649 1.00 90.19 103 GLY A N 1
ATOM 821 C CA . GLY A 1 103 ? 25.701 24.237 4.194 1.00 90.19 103 GLY A CA 1
ATOM 822 C C . GLY A 1 103 ? 25.866 22.867 3.529 1.00 90.19 103 GLY A C 1
ATOM 823 O O . GLY A 1 103 ? 26.981 22.346 3.465 1.00 90.19 103 GLY A O 1
ATOM 824 N N . MET A 1 104 ? 24.778 22.265 3.048 1.00 92.50 104 MET A N 1
ATOM 825 C CA . MET A 1 104 ? 24.790 21.005 2.302 1.00 92.50 104 MET A CA 1
ATOM 826 C C . MET A 1 104 ? 24.978 21.301 0.816 1.00 92.50 104 MET A C 1
ATOM 828 O O . MET A 1 104 ? 24.507 22.322 0.331 1.00 92.50 104 MET A O 1
ATOM 832 N N . LYS A 1 105 ? 25.669 20.434 0.070 1.00 92.25 105 LYS A N 1
ATOM 833 C CA . LYS A 1 105 ? 25.966 20.696 -1.353 1.00 92.25 105 LYS A CA 1
ATOM 834 C C . LYS A 1 105 ? 25.540 19.566 -2.288 1.00 92.25 105 LYS A C 1
ATOM 836 O O . LYS A 1 105 ? 25.186 19.812 -3.446 1.00 92.25 105 LYS A O 1
ATOM 841 N N . TYR A 1 106 ? 25.580 18.333 -1.798 1.00 93.56 106 TYR A N 1
ATOM 842 C CA . TYR A 1 106 ? 25.297 17.144 -2.589 1.00 93.56 106 TYR A CA 1
ATOM 843 C C . TYR A 1 106 ? 24.180 16.321 -1.951 1.00 93.56 106 TYR A C 1
ATOM 845 O O . TYR A 1 106 ? 23.855 16.482 -0.776 1.00 93.56 106 TYR A O 1
ATOM 853 N N . VAL A 1 107 ? 23.607 15.413 -2.731 1.00 94.00 107 VAL A N 1
ATOM 854 C CA . VAL A 1 107 ? 22.614 14.436 -2.301 1.00 94.00 107 VAL A CA 1
ATOM 855 C C . VAL A 1 107 ? 23.104 13.053 -2.690 1.00 94.00 107 VAL A C 1
ATOM 857 O O . VAL A 1 107 ? 23.281 12.774 -3.873 1.00 94.00 107 VAL A O 1
ATOM 860 N N . LEU A 1 108 ? 23.292 12.184 -1.701 1.00 94.44 108 LEU A N 1
ATOM 861 C CA . LEU A 1 108 ? 23.463 10.754 -1.917 1.00 94.44 108 LEU A CA 1
ATOM 862 C C . LEU A 1 108 ? 22.087 10.135 -2.156 1.00 94.44 108 LEU A C 1
ATOM 864 O O . LEU A 1 108 ? 21.247 10.114 -1.255 1.00 94.44 108 LEU A O 1
ATOM 868 N N . VAL A 1 109 ? 21.858 9.638 -3.367 1.00 93.94 109 VAL A N 1
ATOM 869 C CA . VAL A 1 109 ? 20.622 8.962 -3.761 1.00 93.94 109 VAL A CA 1
ATOM 870 C C . VAL A 1 109 ? 20.868 7.461 -3.762 1.00 93.94 109 VAL A C 1
ATOM 872 O O . VAL A 1 109 ? 21.795 6.985 -4.407 1.00 93.94 109 VAL A O 1
ATOM 875 N N . VAL A 1 110 ? 20.025 6.716 -3.054 1.00 93.62 110 VAL A N 1
ATOM 876 C CA . VAL A 1 110 ? 20.066 5.255 -2.955 1.00 93.62 110 VAL A CA 1
ATOM 877 C C . VAL A 1 110 ? 18.685 4.711 -3.291 1.00 93.62 110 VAL A C 1
ATOM 879 O O . VAL A 1 110 ? 17.685 5.172 -2.745 1.00 93.62 110 VAL A O 1
ATOM 882 N N . VAL A 1 111 ? 18.611 3.744 -4.200 1.00 92.62 111 VAL A N 1
ATOM 883 C CA . VAL A 1 111 ? 17.342 3.164 -4.652 1.00 92.62 111 VAL A CA 1
ATOM 884 C C . VAL A 1 111 ? 17.410 1.648 -4.588 1.00 92.62 111 VAL A C 1
ATOM 886 O O . VAL A 1 111 ? 18.328 1.043 -5.142 1.00 92.62 111 VAL A O 1
ATOM 889 N N . ASP A 1 112 ? 16.415 1.026 -3.961 1.00 91.69 112 ASP A N 1
ATOM 890 C CA . ASP A 1 112 ? 16.251 -0.427 -4.000 1.00 91.69 112 ASP A CA 1
ATOM 891 C C . ASP A 1 112 ? 15.712 -0.890 -5.361 1.00 91.69 112 ASP A C 1
ATOM 893 O O . ASP A 1 112 ? 14.710 -0.382 -5.874 1.00 91.69 112 ASP A O 1
ATOM 897 N N . HIS A 1 113 ? 16.351 -1.894 -5.959 1.00 87.75 113 HIS A N 1
ATOM 898 C CA . HIS A 1 113 ? 15.980 -2.355 -7.291 1.00 87.75 113 HIS A CA 1
ATOM 899 C C . HIS A 1 113 ? 14.640 -3.111 -7.310 1.00 87.75 113 HIS A C 1
ATOM 901 O O . HIS A 1 113 ? 13.970 -3.107 -8.349 1.00 87.75 113 HIS A O 1
ATOM 907 N N . PHE A 1 114 ? 14.229 -3.746 -6.210 1.00 86.38 114 PHE A N 1
ATOM 908 C CA . PHE A 1 114 ? 12.964 -4.483 -6.135 1.00 86.38 114 PHE A CA 1
ATOM 909 C C . PHE A 1 114 ? 11.779 -3.553 -5.828 1.00 86.38 114 PHE A C 1
ATOM 911 O O . PHE A 1 114 ? 10.965 -3.292 -6.711 1.00 86.38 114 PHE A O 1
ATOM 918 N N . SER A 1 115 ? 11.731 -2.997 -4.617 1.00 87.50 115 SER A N 1
ATOM 919 C CA . SER A 1 115 ? 10.628 -2.171 -4.097 1.00 87.50 115 SER A CA 1
ATOM 920 C C . SER A 1 115 ? 10.570 -0.763 -4.685 1.00 87.50 115 SER A C 1
ATOM 922 O O . SER A 1 115 ? 9.587 -0.056 -4.496 1.00 87.50 115 SER A O 1
ATOM 924 N N . LYS A 1 116 ? 11.638 -0.328 -5.368 1.00 90.31 116 LYS A N 1
ATOM 925 C CA . LYS A 1 116 ? 11.839 1.06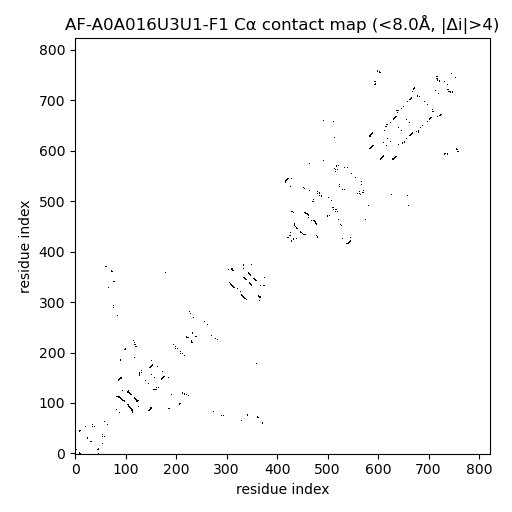9 -5.790 1.00 90.31 116 LYS A CA 1
ATOM 926 C C . LYS A 1 116 ? 11.930 2.046 -4.626 1.00 90.31 116 LYS A C 1
ATOM 928 O O . LYS A 1 116 ? 11.831 3.245 -4.850 1.00 90.31 116 LYS A O 1
ATOM 933 N N . TRP A 1 117 ? 12.167 1.557 -3.409 1.00 93.31 117 TRP A N 1
ATOM 934 C CA . TRP A 1 117 ? 12.340 2.406 -2.241 1.00 93.31 117 TRP A CA 1
ATOM 935 C C . TRP A 1 117 ? 13.474 3.405 -2.453 1.00 93.31 117 TRP A C 1
ATOM 937 O O . TRP A 1 117 ? 14.605 3.014 -2.755 1.00 93.31 117 TRP A O 1
ATOM 947 N N . LEU A 1 118 ? 13.164 4.686 -2.270 1.00 94.50 118 LEU A N 1
ATOM 948 C CA . LEU A 1 118 ? 14.094 5.789 -2.435 1.00 94.50 118 LEU A CA 1
ATOM 949 C C . LEU A 1 118 ? 14.601 6.277 -1.075 1.00 94.50 118 LEU A C 1
ATOM 951 O O . LEU A 1 118 ? 13.823 6.657 -0.200 1.00 94.50 118 LEU A O 1
ATOM 955 N N . GLY A 1 119 ? 15.921 6.336 -0.937 1.00 94.75 119 GLY A N 1
ATOM 956 C CA . GLY A 1 119 ? 16.632 7.118 0.066 1.00 94.75 119 GLY A CA 1
ATOM 957 C C . GLY A 1 119 ? 17.359 8.274 -0.613 1.00 94.75 119 GLY A C 1
ATOM 958 O O . GLY A 1 119 ? 18.057 8.073 -1.603 1.00 94.75 119 GLY A O 1
ATOM 959 N N . ALA A 1 120 ? 17.197 9.490 -0.100 1.00 94.94 120 ALA A N 1
ATOM 960 C CA . ALA A 1 120 ? 17.967 10.642 -0.552 1.00 94.94 120 ALA A CA 1
ATOM 961 C C . ALA A 1 120 ? 18.476 11.409 0.667 1.00 94.94 120 ALA A C 1
ATOM 963 O O . ALA A 1 120 ? 17.687 11.849 1.503 1.00 94.94 120 ALA A O 1
ATOM 964 N N . TYR A 1 121 ? 19.794 11.548 0.767 1.00 94.62 121 TYR A N 1
ATOM 965 C CA . TYR A 1 121 ? 20.465 12.082 1.944 1.00 94.62 121 TYR A CA 1
ATOM 966 C C . TYR A 1 121 ? 21.332 13.270 1.546 1.00 94.62 121 TYR A C 1
ATOM 968 O O . TYR A 1 121 ? 22.243 13.126 0.734 1.00 94.62 121 TYR A O 1
ATOM 976 N N . ALA A 1 122 ? 21.056 14.444 2.109 1.00 94.38 122 ALA A N 1
ATOM 977 C CA . ALA A 1 122 ? 21.908 15.607 1.911 1.00 94.38 122 ALA A CA 1
ATOM 978 C C . ALA A 1 122 ? 23.280 15.364 2.566 1.00 94.38 122 ALA A C 1
ATOM 980 O O . ALA A 1 122 ? 23.344 14.925 3.715 1.00 94.38 122 ALA A O 1
ATOM 981 N N . ILE A 1 123 ? 24.367 15.673 1.853 1.00 94.81 123 ILE A N 1
ATOM 982 C CA . ILE A 1 123 ? 25.756 15.591 2.333 1.00 94.81 123 ILE A CA 1
ATOM 983 C C . ILE A 1 123 ? 26.537 16.874 1.984 1.00 94.81 123 ILE A C 1
ATOM 985 O O . ILE A 1 123 ? 26.248 17.565 1.000 1.00 94.81 123 ILE A O 1
ATOM 989 N N . LYS A 1 124 ? 27.529 17.216 2.813 1.00 91.44 124 LYS A N 1
ATOM 990 C CA . LYS A 1 124 ? 28.354 18.431 2.650 1.00 91.44 124 LYS A CA 1
ATOM 991 C C . LYS A 1 124 ? 29.374 18.289 1.524 1.00 91.44 124 LYS A C 1
ATOM 993 O O . LYS A 1 124 ? 29.553 19.194 0.713 1.00 91.44 124 LYS A O 1
ATOM 998 N N . ASP A 1 125 ? 30.006 17.127 1.448 1.00 90.12 125 ASP A N 1
ATOM 999 C CA . ASP A 1 125 ? 31.026 16.788 0.465 1.00 90.12 125 ASP A CA 1
ATOM 1000 C C . ASP A 1 125 ? 30.794 15.384 -0.100 1.00 90.12 125 ASP A C 1
ATOM 1002 O O . ASP A 1 125 ? 30.033 14.589 0.447 1.00 90.12 125 ASP A O 1
ATOM 1006 N N . LYS A 1 126 ? 31.461 15.096 -1.218 1.00 89.44 126 LYS A N 1
ATOM 1007 C CA . LYS A 1 126 ? 31.448 13.791 -1.887 1.00 89.44 126 LYS A CA 1
ATOM 1008 C C . LYS A 1 126 ? 32.686 12.950 -1.562 1.00 89.44 126 LYS A C 1
ATOM 1010 O O . LYS A 1 126 ? 33.147 12.179 -2.402 1.00 89.44 126 LYS A O 1
ATOM 1015 N N . SER A 1 127 ? 33.302 13.155 -0.395 1.00 88.56 127 SER A N 1
ATOM 1016 C CA . SER A 1 127 ? 34.428 12.321 0.016 1.00 88.56 127 SER A CA 1
ATOM 1017 C C . SER A 1 127 ? 33.967 10.882 0.252 1.00 88.56 127 SER A C 1
ATOM 1019 O O . SER A 1 127 ? 32.825 10.619 0.631 1.00 88.56 127 SER A O 1
ATOM 1021 N N . ALA A 1 128 ? 34.888 9.945 0.032 1.00 86.06 128 ALA A N 1
ATOM 1022 C CA . ALA A 1 128 ? 34.679 8.522 0.268 1.00 86.06 128 ALA A CA 1
ATOM 1023 C C . ALA A 1 128 ? 34.131 8.227 1.673 1.00 86.06 128 ALA A C 1
ATOM 1025 O O . ALA A 1 128 ? 33.216 7.425 1.830 1.00 86.06 128 ALA A O 1
ATOM 1026 N N . GLU A 1 129 ? 34.692 8.893 2.683 1.00 86.81 129 GLU A N 1
ATOM 1027 C CA . GLU A 1 129 ? 34.341 8.711 4.090 1.00 86.81 129 GLU A CA 1
ATOM 1028 C C . GLU A 1 129 ? 32.927 9.214 4.385 1.00 86.81 129 GLU A C 1
ATOM 1030 O O . GLU A 1 129 ? 32.132 8.480 4.974 1.00 86.81 129 GLU A O 1
ATOM 1035 N N . THR A 1 130 ? 32.579 10.415 3.911 1.00 89.81 130 THR A N 1
ATOM 1036 C CA . THR A 1 130 ? 31.231 10.980 4.063 1.00 89.81 130 THR A CA 1
ATOM 1037 C C . THR A 1 130 ? 30.185 10.087 3.403 1.00 89.81 130 THR A C 1
ATOM 1039 O O . THR A 1 130 ? 29.155 9.787 4.009 1.00 89.81 130 THR A O 1
ATOM 1042 N N . VAL A 1 131 ? 30.447 9.614 2.182 1.00 90.31 131 VAL A N 1
ATOM 1043 C CA . VAL A 1 131 ? 29.525 8.745 1.436 1.00 90.31 131 VAL A CA 1
ATOM 1044 C C . VAL A 1 131 ? 29.369 7.385 2.118 1.00 90.31 131 VAL A C 1
ATOM 1046 O O . VAL A 1 131 ? 28.239 6.950 2.339 1.00 90.31 131 VAL A O 1
ATOM 1049 N N . ALA A 1 132 ? 30.472 6.739 2.504 1.00 88.69 132 ALA A N 1
ATOM 1050 C CA . ALA A 1 132 ? 30.462 5.451 3.197 1.00 88.69 132 ALA A CA 1
ATOM 1051 C C . ALA A 1 132 ? 29.732 5.531 4.547 1.00 88.69 132 ALA A C 1
ATOM 1053 O O . ALA A 1 132 ? 28.867 4.702 4.834 1.00 88.69 132 ALA A O 1
ATOM 1054 N N . THR A 1 133 ? 30.027 6.561 5.344 1.00 89.50 133 THR A N 1
ATOM 1055 C CA . THR A 1 133 ? 29.399 6.790 6.653 1.00 89.50 133 THR A CA 1
ATOM 1056 C C . THR A 1 133 ? 27.907 7.056 6.505 1.00 89.50 133 THR A C 1
ATOM 1058 O O . THR A 1 133 ? 27.103 6.437 7.196 1.00 89.50 133 THR A O 1
ATOM 1061 N N . THR A 1 134 ? 27.522 7.919 5.561 1.00 92.19 134 THR A N 1
ATOM 1062 C CA . THR A 1 134 ? 26.110 8.235 5.298 1.00 92.19 134 THR A CA 1
ATOM 1063 C C . THR A 1 134 ? 25.359 7.000 4.814 1.00 92.19 134 THR A C 1
ATOM 1065 O O . THR A 1 134 ? 24.277 6.716 5.319 1.00 92.19 134 THR A O 1
ATOM 1068 N N . LEU A 1 135 ? 25.925 6.228 3.880 1.00 90.88 135 LEU A N 1
ATOM 1069 C CA . LEU A 1 135 ? 25.306 4.992 3.407 1.00 90.88 135 LEU A CA 1
ATOM 1070 C C . LEU A 1 135 ? 25.131 3.996 4.561 1.00 90.88 135 LEU A C 1
ATOM 1072 O O . LEU A 1 135 ? 24.045 3.464 4.762 1.00 90.88 135 LEU A O 1
ATOM 1076 N N . PHE A 1 136 ? 26.169 3.756 5.357 1.00 89.25 136 PHE A N 1
ATOM 1077 C CA . PHE A 1 136 ? 26.077 2.790 6.444 1.00 89.25 136 PHE A CA 1
ATOM 1078 C C . PHE A 1 136 ? 25.105 3.252 7.539 1.00 89.25 136 PHE A C 1
ATOM 1080 O O . PHE A 1 136 ? 24.163 2.542 7.871 1.00 89.25 136 PHE A O 1
ATOM 1087 N N . GLN A 1 137 ? 25.250 4.469 8.058 1.00 90.00 137 GLN A N 1
ATOM 1088 C CA . GLN A 1 137 ? 24.413 4.944 9.160 1.00 90.00 137 GLN A CA 1
ATOM 1089 C C . GLN A 1 137 ? 22.962 5.192 8.722 1.00 90.00 137 GLN A C 1
ATOM 1091 O O . GLN A 1 137 ? 22.034 4.687 9.349 1.00 90.00 137 GLN A O 1
ATOM 1096 N N . ARG A 1 138 ? 22.751 5.936 7.630 1.00 91.94 138 ARG A N 1
ATOM 1097 C CA . ARG A 1 138 ? 21.420 6.438 7.241 1.00 91.94 138 ARG A CA 1
ATOM 1098 C C . ARG A 1 138 ? 20.615 5.431 6.424 1.00 91.94 138 ARG A C 1
ATOM 1100 O O . ARG A 1 138 ? 19.390 5.370 6.535 1.00 91.94 138 ARG A O 1
ATOM 1107 N N . TRP A 1 139 ? 21.275 4.651 5.569 1.00 90.69 139 TRP A N 1
ATOM 1108 C CA . TRP A 1 139 ? 20.586 3.614 4.800 1.00 90.69 139 TRP A CA 1
ATOM 1109 C C . TRP A 1 139 ? 20.532 2.296 5.570 1.00 90.69 139 TRP A C 1
ATOM 1111 O O . TRP A 1 139 ? 19.439 1.766 5.771 1.00 90.69 139 TRP A O 1
ATOM 1121 N N . VAL A 1 140 ? 21.682 1.785 6.025 1.00 88.62 140 VAL A N 1
ATOM 1122 C CA . VAL A 1 140 ? 21.753 0.455 6.649 1.00 88.62 140 VAL A CA 1
ATOM 1123 C C . VAL A 1 140 ? 21.247 0.477 8.095 1.00 88.62 140 VAL A C 1
ATOM 1125 O O . VAL A 1 140 ? 20.315 -0.265 8.399 1.00 88.62 140 VAL A O 1
ATOM 1128 N N . CYS A 1 141 ? 21.813 1.309 8.978 1.00 87.81 141 CYS A N 1
ATOM 1129 C CA . CYS A 1 141 ? 21.535 1.250 10.419 1.00 87.81 141 CYS A CA 1
ATOM 1130 C C . CYS A 1 141 ? 20.162 1.811 10.811 1.00 87.81 141 CYS A C 1
ATOM 1132 O O . CYS A 1 141 ? 19.423 1.126 11.508 1.00 87.81 141 CYS A O 1
ATOM 1134 N N . GLU A 1 142 ? 19.796 3.017 10.358 1.00 86.06 142 GLU A N 1
ATOM 1135 C CA . GLU A 1 142 ? 18.552 3.689 10.791 1.00 86.06 142 GLU A CA 1
ATOM 1136 C C . GLU A 1 142 ? 17.279 2.883 10.512 1.00 86.06 142 GLU A C 1
ATOM 1138 O O . GLU A 1 142 ? 16.290 3.029 11.220 1.00 86.06 142 GLU A O 1
ATOM 1143 N N . ASN A 1 143 ? 17.285 2.054 9.467 1.00 77.56 143 ASN A N 1
ATOM 1144 C CA . ASN A 1 143 ? 16.088 1.357 9.000 1.00 77.56 143 ASN A CA 1
ATOM 1145 C C . ASN A 1 143 ? 16.314 -0.146 8.753 1.00 77.56 143 ASN A C 1
ATOM 1147 O O . ASN A 1 143 ? 15.517 -0.771 8.054 1.00 77.56 143 ASN A O 1
ATOM 1151 N N . ALA A 1 144 ? 17.414 -0.709 9.270 1.00 82.88 144 ALA A N 1
ATOM 1152 C CA . ALA A 1 144 ? 17.795 -2.117 9.114 1.00 82.88 144 ALA A CA 1
ATOM 1153 C C . ALA A 1 144 ? 17.792 -2.632 7.650 1.00 82.88 144 ALA A C 1
ATOM 1155 O O . ALA A 1 144 ? 17.359 -3.750 7.366 1.00 82.88 144 ALA A O 1
ATOM 1156 N N . ARG A 1 145 ? 18.279 -1.826 6.691 1.00 88.50 145 ARG A N 1
ATOM 1157 C CA . ARG A 1 145 ? 18.224 -2.131 5.241 1.00 88.50 145 ARG A CA 1
ATOM 1158 C C . ARG A 1 145 ? 19.552 -2.665 4.708 1.00 88.50 145 ARG A C 1
ATOM 1160 O O . ARG A 1 145 ? 20.267 -1.966 3.988 1.00 88.50 145 ARG A O 1
ATOM 1167 N N . TRP A 1 146 ? 19.900 -3.901 5.056 1.00 90.62 146 TRP A N 1
ATOM 1168 C CA . TRP A 1 146 ? 21.171 -4.504 4.638 1.00 90.62 146 TRP A CA 1
ATOM 1169 C C . TRP A 1 146 ? 21.160 -4.947 3.164 1.00 90.62 146 TRP A C 1
ATOM 1171 O O . TRP A 1 146 ? 20.389 -5.845 2.814 1.00 90.62 146 TRP A O 1
ATOM 1181 N N . PRO A 1 147 ? 22.009 -4.379 2.285 1.00 91.75 147 PRO A N 1
ATOM 1182 C CA . PRO A 1 147 ? 22.044 -4.782 0.888 1.00 91.75 147 PRO A CA 1
ATOM 1183 C C . PRO A 1 147 ? 22.903 -6.034 0.664 1.00 91.75 147 PRO A C 1
ATOM 1185 O O . PRO A 1 147 ? 23.959 -6.184 1.273 1.00 91.75 147 PRO A O 1
ATOM 1188 N N . ARG A 1 148 ? 22.517 -6.910 -0.272 1.00 89.69 148 ARG A N 1
ATOM 1189 C CA . ARG A 1 148 ? 23.410 -7.999 -0.737 1.00 89.69 148 ARG A CA 1
ATOM 1190 C C . ARG A 1 148 ? 24.405 -7.519 -1.786 1.00 89.69 148 ARG A C 1
ATOM 1192 O O . ARG A 1 148 ? 25.555 -7.959 -1.809 1.00 89.69 148 ARG A O 1
ATOM 1199 N N . GLN A 1 149 ? 23.964 -6.614 -2.653 1.00 89.12 149 GLN A N 1
ATOM 1200 C CA . GLN A 1 149 ? 24.782 -6.024 -3.698 1.00 89.12 149 GLN A CA 1
ATOM 1201 C C . GLN A 1 149 ? 24.550 -4.515 -3.778 1.00 89.12 149 GLN A C 1
ATOM 1203 O O . GLN A 1 149 ? 23.414 -4.052 -3.853 1.00 89.12 149 GLN A O 1
ATOM 1208 N N . LEU A 1 150 ? 25.644 -3.760 -3.817 1.00 89.31 150 LEU A N 1
ATOM 1209 C CA . LEU A 1 150 ? 25.657 -2.335 -4.116 1.00 89.31 150 LEU A CA 1
ATOM 1210 C C . LEU A 1 150 ? 26.133 -2.134 -5.558 1.00 89.31 150 LEU A C 1
ATOM 1212 O O . LEU A 1 150 ? 27.202 -2.610 -5.949 1.00 89.31 150 LEU A O 1
ATOM 1216 N N . HIS A 1 151 ? 25.330 -1.440 -6.355 1.00 86.94 151 HIS A N 1
ATOM 1217 C CA . HIS A 1 151 ? 25.648 -1.055 -7.722 1.00 86.94 151 HIS A CA 1
ATOM 1218 C C . HIS A 1 151 ? 25.860 0.459 -7.809 1.00 86.94 151 HIS A C 1
ATOM 1220 O O . HIS A 1 151 ? 24.971 1.225 -7.443 1.00 86.94 151 HIS A O 1
ATOM 1226 N N . THR A 1 152 ? 27.024 0.898 -8.279 1.00 84.88 152 THR A N 1
ATOM 1227 C CA . THR A 1 152 ? 27.360 2.328 -8.416 1.00 84.88 152 THR A CA 1
ATOM 1228 C C . THR A 1 152 ? 27.982 2.617 -9.773 1.00 84.88 152 THR A C 1
ATOM 1230 O O . THR A 1 152 ? 28.316 1.709 -10.540 1.00 84.88 152 THR A O 1
ATOM 1233 N N . ASP A 1 153 ? 28.202 3.891 -10.069 1.00 76.75 153 ASP A N 1
ATOM 1234 C CA . ASP A 1 153 ? 29.096 4.270 -11.152 1.00 76.75 153 ASP A CA 1
ATOM 1235 C C . ASP A 1 153 ? 30.583 4.093 -10.753 1.00 76.75 153 ASP A C 1
ATOM 1237 O O . ASP A 1 153 ? 30.917 3.566 -9.685 1.00 76.75 153 ASP A O 1
ATOM 1241 N N . GLN A 1 154 ? 31.501 4.480 -11.647 1.00 68.06 154 GLN A N 1
ATOM 1242 C CA . GLN A 1 154 ? 32.952 4.466 -11.396 1.00 68.06 154 GLN A CA 1
ATOM 1243 C C . GLN A 1 154 ? 33.474 5.763 -10.748 1.00 68.06 154 GLN A C 1
ATOM 1245 O O . GLN A 1 154 ? 34.657 6.091 -10.898 1.00 68.06 154 GLN A O 1
ATOM 1250 N N . GLY A 1 155 ? 32.618 6.501 -10.035 1.00 70.31 155 GLY A N 1
ATOM 1251 C CA . GLY A 1 155 ? 33.019 7.660 -9.249 1.00 70.31 155 GLY A CA 1
ATOM 1252 C C . GLY A 1 155 ? 34.104 7.308 -8.226 1.00 70.31 155 GLY A C 1
ATOM 1253 O O . GLY A 1 155 ? 34.093 6.243 -7.606 1.00 70.31 155 GLY A O 1
ATOM 1254 N N . THR A 1 156 ? 35.067 8.208 -8.034 1.00 74.12 156 THR A N 1
ATOM 1255 C CA . THR A 1 156 ? 36.132 8.068 -7.018 1.00 74.12 156 THR A CA 1
ATOM 1256 C C . THR A 1 156 ? 35.590 8.020 -5.583 1.00 74.12 156 THR A C 1
ATOM 1258 O O . THR A 1 156 ? 36.212 7.458 -4.683 1.00 74.12 156 THR A O 1
ATOM 1261 N N . GLU A 1 157 ? 34.403 8.580 -5.389 1.00 78.50 157 GLU A N 1
ATOM 1262 C CA . GLU A 1 157 ? 33.566 8.536 -4.192 1.00 78.50 157 GLU A CA 1
ATOM 1263 C C . GLU A 1 157 ? 33.101 7.118 -3.821 1.00 78.50 157 GLU A C 1
ATOM 1265 O O . GLU A 1 157 ? 32.969 6.819 -2.637 1.00 78.50 157 GLU A O 1
ATOM 1270 N N . PHE A 1 158 ? 32.923 6.229 -4.804 1.00 74.56 158 PHE A N 1
ATOM 1271 C CA . PHE A 1 158 ? 32.465 4.850 -4.602 1.00 74.56 158 PHE A CA 1
ATOM 1272 C C . PHE A 1 158 ? 33.578 3.818 -4.826 1.00 74.56 158 PHE A C 1
ATOM 1274 O O . PHE A 1 158 ? 33.573 2.754 -4.210 1.00 74.56 158 PHE A O 1
ATOM 1281 N N . VAL A 1 159 ? 34.559 4.131 -5.680 1.00 73.62 159 VAL A N 1
ATOM 1282 C CA . VAL A 1 159 ? 35.715 3.272 -5.977 1.00 73.62 159 VAL A CA 1
ATOM 1283 C C . VAL A 1 159 ? 36.928 3.739 -5.171 1.00 73.62 159 VAL A C 1
ATOM 1285 O O . VAL A 1 159 ? 37.797 4.460 -5.666 1.00 73.62 159 VAL A O 1
ATOM 1288 N N . ASN A 1 160 ? 36.979 3.335 -3.903 1.00 80.62 160 ASN A N 1
ATOM 1289 C CA . ASN A 1 160 ? 38.077 3.633 -2.984 1.00 80.62 160 ASN A CA 1
ATOM 1290 C C . ASN A 1 160 ? 38.247 2.525 -1.931 1.00 80.62 160 ASN A C 1
ATOM 1292 O O . ASN A 1 160 ? 37.352 1.711 -1.712 1.00 80.62 160 ASN A O 1
ATOM 1296 N N . ASN A 1 161 ? 39.399 2.526 -1.250 1.00 80.44 161 ASN A N 1
ATOM 1297 C CA . ASN A 1 161 ? 39.715 1.518 -0.234 1.00 80.44 161 ASN A CA 1
ATOM 1298 C C . ASN A 1 161 ? 38.720 1.520 0.935 1.00 80.44 161 ASN A C 1
ATOM 1300 O O . ASN A 1 161 ? 38.463 0.466 1.496 1.00 80.44 161 ASN A O 1
ATOM 1304 N N . VAL A 1 162 ? 38.161 2.678 1.307 1.00 81.56 162 VAL A N 1
ATOM 1305 C CA . VAL A 1 162 ? 37.203 2.777 2.421 1.00 81.56 162 VAL A CA 1
ATOM 1306 C C . VAL A 1 162 ? 35.942 1.981 2.096 1.00 81.56 162 VAL A C 1
ATOM 1308 O O . VAL A 1 162 ? 35.498 1.169 2.901 1.00 81.56 162 VAL A O 1
ATOM 1311 N N . MET A 1 163 ? 35.410 2.157 0.887 1.00 80.62 163 MET A N 1
ATOM 1312 C CA . MET A 1 163 ? 34.224 1.454 0.420 1.00 80.62 163 MET A CA 1
ATOM 1313 C C . MET A 1 163 ? 34.487 -0.033 0.186 1.00 80.62 163 MET A C 1
ATOM 1315 O O . MET A 1 163 ? 33.635 -0.859 0.502 1.00 80.62 163 MET A O 1
ATOM 1319 N N . GLU A 1 164 ? 35.669 -0.390 -0.326 1.00 82.50 164 GLU A N 1
ATOM 1320 C CA . GLU A 1 164 ? 36.073 -1.792 -0.474 1.00 82.50 164 GLU A CA 1
ATOM 1321 C C . GLU A 1 164 ? 36.190 -2.506 0.878 1.00 82.50 164 GLU A C 1
ATOM 1323 O O . GLU A 1 164 ? 35.696 -3.623 1.015 1.00 82.50 164 GLU A O 1
ATOM 1328 N N . GLU A 1 165 ? 36.822 -1.889 1.878 1.00 83.06 165 GLU A N 1
ATOM 1329 C CA . GLU A 1 165 ? 36.951 -2.480 3.213 1.00 83.06 165 GLU A CA 1
ATOM 1330 C C . GLU A 1 165 ? 35.600 -2.537 3.935 1.00 83.06 165 GLU A C 1
ATOM 1332 O O . GLU A 1 165 ? 35.259 -3.581 4.490 1.00 83.06 165 GLU A O 1
ATOM 1337 N N . LEU A 1 166 ? 34.778 -1.482 3.846 1.00 81.31 166 LEU A N 1
ATOM 1338 C CA . LEU A 1 166 ? 33.408 -1.496 4.369 1.00 81.31 166 LEU A CA 1
ATOM 1339 C C . LEU A 1 166 ? 32.602 -2.645 3.754 1.00 81.31 166 LEU A C 1
ATOM 1341 O O . LEU A 1 166 ? 31.958 -3.403 4.472 1.00 81.31 166 LEU A O 1
ATOM 1345 N N . ALA A 1 167 ? 32.667 -2.800 2.433 1.00 84.81 167 ALA A N 1
ATOM 1346 C CA . ALA A 1 167 ? 31.971 -3.856 1.716 1.00 84.81 167 ALA A CA 1
ATOM 1347 C C . ALA A 1 167 ? 32.461 -5.257 2.104 1.00 84.81 167 ALA A C 1
ATOM 1349 O O . ALA A 1 167 ? 31.640 -6.157 2.264 1.00 84.81 167 ALA A O 1
ATOM 1350 N N . LYS A 1 168 ? 33.772 -5.448 2.302 1.00 85.38 168 LYS A N 1
ATOM 1351 C CA . LYS A 1 168 ? 34.332 -6.724 2.778 1.00 85.38 168 LYS A CA 1
ATOM 1352 C C . LYS A 1 168 ? 33.851 -7.059 4.184 1.00 85.38 168 LYS A C 1
ATOM 1354 O O . LYS A 1 168 ? 33.382 -8.172 4.400 1.00 85.38 168 LYS A O 1
ATOM 1359 N N . VAL A 1 169 ? 33.940 -6.108 5.115 1.00 83.38 169 VAL A N 1
ATOM 1360 C CA . VAL A 1 169 ? 33.513 -6.302 6.511 1.00 83.38 169 VAL A CA 1
ATOM 1361 C C . VAL A 1 169 ? 32.005 -6.544 6.590 1.00 83.38 169 VAL A C 1
ATOM 1363 O O . VAL A 1 169 ? 31.560 -7.417 7.327 1.00 83.38 169 VAL A O 1
ATOM 1366 N N . ALA A 1 170 ? 31.220 -5.822 5.790 1.00 79.56 170 ALA A N 1
ATOM 1367 C CA . ALA A 1 170 ? 29.769 -5.964 5.726 1.00 79.56 170 ALA A CA 1
ATOM 1368 C C . ALA A 1 170 ? 29.291 -7.120 4.812 1.00 79.56 170 ALA A C 1
ATOM 1370 O O . ALA A 1 170 ? 28.090 -7.348 4.669 1.00 79.56 170 ALA A O 1
ATOM 1371 N N . GLY A 1 171 ? 30.191 -7.843 4.141 1.00 84.88 171 GLY A N 1
ATOM 1372 C CA . GLY A 1 171 ? 29.817 -8.891 3.183 1.00 84.88 171 GLY A CA 1
ATOM 1373 C C . GLY A 1 171 ? 28.947 -8.403 2.011 1.00 84.88 171 GLY A C 1
ATOM 1374 O O . GLY A 1 171 ? 28.182 -9.184 1.447 1.00 84.88 171 GLY A O 1
ATOM 1375 N N . ILE A 1 172 ? 29.034 -7.120 1.645 1.00 88.44 172 ILE A N 1
ATOM 1376 C CA . ILE A 1 172 ? 28.266 -6.507 0.553 1.00 88.44 172 ILE A CA 1
ATOM 1377 C C . ILE A 1 172 ? 29.049 -6.666 -0.750 1.00 88.44 172 ILE A C 1
ATOM 1379 O O . ILE A 1 172 ? 30.205 -6.256 -0.859 1.00 88.44 172 ILE A O 1
ATOM 1383 N N . LYS A 1 173 ? 28.419 -7.203 -1.798 1.00 86.44 173 LYS A N 1
ATOM 1384 C CA . LYS A 1 173 ? 29.044 -7.269 -3.124 1.00 86.44 173 LYS A CA 1
ATOM 1385 C C . LYS A 1 173 ? 28.992 -5.898 -3.800 1.00 86.44 173 LYS A C 1
ATOM 1387 O O . LYS A 1 173 ? 27.916 -5.433 -4.158 1.00 86.44 173 LYS A O 1
ATOM 1392 N N . VAL A 1 174 ? 30.137 -5.265 -4.042 1.00 84.00 174 VAL A N 1
ATOM 1393 C CA . VAL A 1 174 ? 30.195 -4.006 -4.808 1.00 84.00 174 VAL A CA 1
ATOM 1394 C C . VAL A 1 174 ? 30.371 -4.308 -6.291 1.00 84.00 174 VAL A C 1
ATOM 1396 O O . VAL A 1 174 ? 31.245 -5.070 -6.701 1.00 84.00 174 VAL A O 1
ATOM 1399 N N . THR A 1 175 ? 29.523 -3.701 -7.111 1.00 80.69 175 THR A N 1
ATOM 1400 C CA . THR A 1 175 ? 29.600 -3.744 -8.571 1.00 80.69 175 THR A CA 1
ATOM 1401 C C . THR A 1 175 ? 29.579 -2.325 -9.107 1.00 80.69 175 THR A C 1
ATOM 1403 O O . THR A 1 175 ? 28.812 -1.505 -8.617 1.00 80.69 175 THR A O 1
ATOM 1406 N N . SER A 1 176 ? 30.399 -2.030 -10.113 1.00 72.69 176 SER A N 1
ATOM 1407 C CA . SER A 1 176 ? 30.428 -0.708 -10.737 1.00 72.69 176 SER A CA 1
ATOM 1408 C C . SER A 1 176 ? 30.182 -0.785 -12.237 1.00 72.69 176 SER A C 1
ATOM 1410 O O . SER A 1 176 ? 30.563 -1.764 -12.890 1.00 72.69 176 SER A O 1
ATOM 1412 N N . THR A 1 177 ? 29.560 0.252 -12.799 1.00 65.44 177 THR A N 1
ATOM 1413 C CA . THR A 1 177 ? 29.430 0.393 -14.256 1.00 65.44 177 THR A CA 1
ATOM 1414 C C . THR A 1 177 ? 30.820 0.462 -14.885 1.00 65.44 177 THR A C 1
ATOM 1416 O O . THR A 1 177 ? 31.666 1.227 -14.419 1.00 65.44 177 THR A O 1
ATOM 1419 N N . LYS A 1 178 ? 31.099 -0.267 -15.970 1.00 59.03 178 LYS A N 1
ATOM 1420 C CA . LYS A 1 178 ? 32.371 -0.065 -16.698 1.00 59.03 178 LYS A CA 1
ATOM 1421 C C . LYS A 1 178 ? 32.382 1.357 -17.267 1.00 59.03 178 LYS A C 1
ATOM 1423 O O . LYS A 1 178 ? 31.359 1.757 -17.804 1.00 59.03 178 LYS A O 1
ATOM 1428 N N . GLY A 1 179 ? 33.499 2.097 -17.169 1.00 44.09 179 GLY A N 1
ATOM 1429 C CA . GLY A 1 179 ? 33.644 3.565 -17.344 1.00 44.09 179 GLY A CA 1
ATOM 1430 C C . GLY A 1 179 ? 33.168 4.257 -18.640 1.00 44.09 179 GLY A C 1
ATOM 1431 O O . GLY A 1 179 ? 33.609 5.366 -18.932 1.00 44.09 179 GLY A O 1
ATOM 1432 N N . TYR A 1 180 ? 32.291 3.618 -19.411 1.00 42.22 180 TYR A N 1
ATOM 1433 C CA . TYR A 1 180 ? 31.539 4.144 -20.547 1.00 42.22 180 TYR A CA 1
ATOM 1434 C C . TYR A 1 180 ? 30.056 3.715 -20.556 1.00 42.22 180 TYR A C 1
ATOM 1436 O O . TYR A 1 180 ? 29.380 3.963 -21.545 1.00 42.22 180 TYR A O 1
ATOM 1444 N N . ASN A 1 181 ? 29.542 3.073 -19.498 1.00 50.47 181 ASN A N 1
ATOM 1445 C CA . ASN A 1 181 ? 28.200 2.487 -19.455 1.00 50.47 181 ASN A CA 1
ATOM 1446 C C . ASN A 1 181 ? 27.279 3.168 -18.426 1.00 50.47 181 ASN A C 1
ATOM 1448 O O . ASN A 1 181 ? 26.845 2.539 -17.466 1.00 50.47 181 ASN A O 1
ATOM 1452 N N . SER A 1 182 ? 26.936 4.443 -18.638 1.00 48.06 182 SER A N 1
ATOM 1453 C CA . SER A 1 182 ? 25.956 5.141 -17.783 1.00 48.06 182 SER A CA 1
ATOM 1454 C C . SER A 1 182 ? 24.567 4.481 -17.809 1.00 48.06 182 SER A C 1
ATOM 1456 O O . SER A 1 182 ? 23.809 4.558 -16.849 1.00 48.06 182 SER A O 1
ATOM 1458 N N . ARG A 1 183 ? 24.252 3.721 -18.871 1.00 54.28 183 ARG A N 1
ATOM 1459 C CA . ARG A 1 183 ? 22.975 3.001 -19.010 1.00 54.28 183 ARG A CA 1
ATOM 1460 C C . ARG A 1 183 ? 22.773 1.890 -17.979 1.00 54.28 183 ARG A C 1
ATOM 1462 O O . ARG A 1 183 ? 21.624 1.550 -17.707 1.00 54.28 183 ARG A O 1
ATOM 1469 N N . GLU A 1 184 ? 23.847 1.328 -17.418 1.00 56.69 184 GLU A N 1
ATOM 1470 C CA . GLU A 1 184 ? 23.758 0.284 -16.385 1.00 56.69 184 GLU A CA 1
ATOM 1471 C C . GLU A 1 184 ? 23.191 0.821 -15.058 1.00 56.69 184 GLU A C 1
ATOM 1473 O O . GLU A 1 184 ? 22.457 0.091 -14.396 1.00 56.69 184 GLU A O 1
ATOM 1478 N N . ASN A 1 185 ? 23.391 2.108 -14.730 1.00 69.06 185 ASN A N 1
ATOM 1479 C CA . ASN A 1 185 ? 22.830 2.744 -13.528 1.00 69.06 185 ASN A CA 1
ATOM 1480 C C . ASN A 1 185 ? 21.523 3.524 -13.797 1.00 69.06 185 ASN A C 1
ATOM 1482 O O . ASN A 1 185 ? 21.113 4.384 -13.024 1.00 69.06 185 ASN A O 1
ATOM 1486 N N . GLY A 1 186 ? 20.808 3.223 -14.887 1.00 70.19 186 GLY A N 1
ATOM 1487 C CA . GLY A 1 186 ? 19.633 4.000 -15.315 1.00 70.19 186 GLY A CA 1
ATOM 1488 C C . GLY A 1 186 ? 18.440 4.013 -14.339 1.00 70.19 186 GLY A C 1
ATOM 1489 O O . GLY A 1 186 ? 17.423 4.658 -14.614 1.00 70.19 186 GLY A O 1
ATOM 1490 N N . LEU A 1 187 ? 18.495 3.277 -13.223 1.00 77.88 187 LEU A N 1
ATOM 1491 C CA . LEU A 1 187 ? 17.511 3.378 -12.142 1.00 77.88 187 LEU A CA 1
ATOM 1492 C C . LEU A 1 187 ? 17.779 4.595 -11.242 1.00 77.88 187 LEU A C 1
ATOM 1494 O O . LEU A 1 187 ? 16.844 5.359 -11.000 1.00 77.88 187 LEU A O 1
ATOM 1498 N N . SER A 1 188 ? 19.025 4.804 -10.796 1.00 78.75 188 SER A N 1
ATOM 1499 C CA . SER A 1 188 ? 19.388 5.961 -9.966 1.00 78.75 188 SER A CA 1
ATOM 1500 C C . SER A 1 188 ? 19.238 7.265 -10.749 1.00 78.75 188 SER A C 1
ATOM 1502 O O . SER A 1 188 ? 18.650 8.211 -10.233 1.00 78.75 188 SER A O 1
ATOM 1504 N N . GLU A 1 189 ? 19.634 7.290 -12.027 1.00 81.50 189 GLU A N 1
ATOM 1505 C CA . GLU A 1 189 ? 19.501 8.471 -12.895 1.00 81.50 189 GLU A CA 1
ATOM 1506 C C . GLU A 1 189 ? 18.032 8.913 -13.036 1.00 81.50 189 GLU A C 1
ATOM 1508 O O . GLU A 1 189 ? 17.697 10.100 -12.959 1.00 81.50 189 GLU A O 1
ATOM 1513 N N . ARG A 1 190 ? 17.110 7.952 -13.201 1.00 83.00 190 ARG A N 1
ATOM 1514 C CA . ARG A 1 190 ? 15.666 8.235 -13.271 1.00 83.00 190 ARG A CA 1
ATOM 1515 C C . ARG A 1 190 ? 15.107 8.719 -11.937 1.00 83.00 190 ARG A C 1
ATOM 1517 O O . ARG A 1 190 ? 14.235 9.596 -11.931 1.00 83.00 190 ARG A O 1
ATOM 1524 N N . ALA A 1 191 ? 15.591 8.167 -10.827 1.00 85.62 191 ALA A N 1
ATOM 1525 C CA . ALA A 1 191 ? 15.213 8.619 -9.495 1.00 85.62 191 ALA A CA 1
ATOM 1526 C C . ALA A 1 191 ? 15.695 10.056 -9.249 1.00 85.62 191 ALA A C 1
ATOM 1528 O O . ALA A 1 191 ? 14.882 10.907 -8.893 1.00 85.62 191 ALA A O 1
ATOM 1529 N N . ILE A 1 192 ? 16.953 10.365 -9.577 1.00 88.19 192 ILE A N 1
ATOM 1530 C CA . ILE A 1 192 ? 17.528 11.718 -9.542 1.00 88.19 192 ILE A CA 1
ATOM 1531 C C . ILE A 1 192 ? 16.662 12.699 -10.341 1.00 88.19 192 ILE A C 1
ATOM 1533 O O . ILE A 1 192 ? 16.208 13.710 -9.803 1.00 88.19 192 ILE A O 1
ATOM 1537 N N . GLY A 1 193 ? 16.340 12.374 -11.598 1.00 86.19 193 GLY A N 1
ATOM 1538 C CA . GLY A 1 193 ? 15.494 13.231 -12.434 1.00 86.19 193 GLY A CA 1
ATOM 1539 C C . GLY A 1 193 ? 14.062 13.393 -11.904 1.00 86.19 193 GLY A C 1
ATOM 1540 O O . GLY A 1 193 ? 13.378 14.374 -12.207 1.00 86.19 193 GLY A O 1
ATOM 1541 N N . THR A 1 194 ? 13.568 12.452 -11.100 1.00 88.50 194 THR A N 1
ATOM 1542 C CA . THR A 1 194 ? 12.254 12.551 -10.446 1.00 88.50 194 THR A CA 1
ATOM 1543 C C . THR A 1 194 ? 12.317 13.446 -9.215 1.00 88.50 194 THR A C 1
ATOM 1545 O O . THR A 1 194 ? 11.501 14.362 -9.108 1.00 88.50 194 THR A O 1
ATOM 1548 N N . ILE A 1 195 ? 13.333 13.275 -8.367 1.00 90.62 195 ILE A N 1
ATOM 1549 C CA . ILE A 1 195 ? 13.599 14.126 -7.200 1.00 90.62 195 ILE A CA 1
ATOM 1550 C C . ILE A 1 195 ? 13.757 15.584 -7.632 1.00 90.62 195 ILE A C 1
ATOM 1552 O O . ILE A 1 195 ? 13.057 16.449 -7.113 1.00 90.62 195 ILE A O 1
ATOM 1556 N N . GLN A 1 196 ? 14.586 15.861 -8.644 1.00 90.19 196 GLN A N 1
ATOM 1557 C CA . GLN A 1 196 ? 14.778 17.217 -9.168 1.00 90.19 196 GLN A CA 1
ATOM 1558 C C . GLN A 1 196 ? 13.463 17.852 -9.638 1.00 90.19 196 GLN A C 1
ATOM 1560 O O . GLN A 1 196 ? 13.183 19.010 -9.330 1.00 90.19 196 GLN A O 1
ATOM 1565 N N . ARG A 1 197 ? 12.617 17.100 -10.359 1.00 89.75 197 ARG A N 1
ATOM 1566 C CA . ARG A 1 197 ? 11.306 17.592 -10.818 1.00 89.75 197 ARG A CA 1
ATOM 1567 C C . ARG A 1 197 ? 10.341 17.852 -9.664 1.00 89.75 197 ARG A C 1
ATOM 1569 O O . ARG A 1 197 ? 9.557 18.793 -9.754 1.00 89.75 197 ARG A O 1
ATOM 1576 N N . MET A 1 198 ? 10.365 17.028 -8.618 1.00 90.06 198 MET A N 1
ATOM 1577 C CA . MET A 1 198 ? 9.526 17.210 -7.431 1.00 90.06 198 MET A CA 1
ATOM 1578 C C . MET A 1 198 ? 9.988 18.409 -6.601 1.00 90.06 198 MET A C 1
ATOM 1580 O O . MET A 1 198 ? 9.164 19.258 -6.270 1.00 90.06 198 MET A O 1
ATOM 1584 N N . LEU A 1 199 ? 11.294 18.529 -6.345 1.00 89.25 199 LEU A N 1
ATOM 1585 C CA . LEU A 1 199 ? 11.896 19.667 -5.646 1.00 89.25 199 LEU A CA 1
ATOM 1586 C C . LEU A 1 199 ? 11.606 20.978 -6.385 1.00 89.25 199 LEU A C 1
ATOM 1588 O O . LEU A 1 199 ? 11.074 21.904 -5.786 1.00 89.25 199 LEU A O 1
ATOM 1592 N N . LYS A 1 200 ? 11.810 21.020 -7.710 1.00 87.62 200 LYS A N 1
ATOM 1593 C CA . LYS A 1 200 ? 11.521 22.206 -8.537 1.00 87.62 200 LYS A CA 1
ATOM 1594 C C . LYS A 1 200 ? 10.065 22.683 -8.449 1.00 87.62 200 LYS A C 1
ATOM 1596 O O . LYS A 1 200 ? 9.801 23.855 -8.676 1.00 87.62 200 LYS A O 1
ATOM 1601 N N . LYS A 1 201 ? 9.116 21.784 -8.172 1.00 86.00 201 LYS A N 1
ATOM 1602 C CA . LYS A 1 201 ? 7.690 22.123 -8.028 1.00 86.00 201 LYS A CA 1
ATOM 1603 C C . LYS A 1 201 ? 7.299 22.515 -6.604 1.00 86.00 201 LYS A C 1
ATOM 1605 O O . LYS A 1 201 ? 6.285 23.179 -6.441 1.00 86.00 201 LYS A O 1
ATOM 1610 N N . LYS A 1 202 ? 8.034 22.038 -5.596 1.00 80.94 202 LYS A N 1
ATOM 1611 C CA . LYS A 1 202 ? 7.705 22.229 -4.176 1.00 80.94 202 LYS A CA 1
ATOM 1612 C C . LYS A 1 202 ? 8.472 23.368 -3.511 1.00 80.94 202 LYS A C 1
ATOM 1614 O O . LYS A 1 202 ? 8.066 23.799 -2.440 1.00 80.94 202 LYS A O 1
ATOM 1619 N N . ILE A 1 203 ? 9.586 23.798 -4.090 1.00 85.12 203 ILE A N 1
ATOM 1620 C CA . ILE A 1 203 ? 10.474 24.787 -3.488 1.00 85.12 203 ILE A CA 1
ATOM 1621 C C . ILE A 1 203 ? 10.204 26.167 -4.088 1.00 85.12 203 ILE A C 1
ATOM 1623 O O . ILE A 1 203 ? 10.295 26.338 -5.302 1.00 85.12 203 ILE A O 1
ATOM 1627 N N . GLU A 1 204 ? 9.936 27.146 -3.225 1.00 79.69 204 GLU A N 1
ATOM 1628 C CA . GLU A 1 204 ? 9.869 28.568 -3.589 1.00 79.69 204 GLU A CA 1
ATOM 1629 C C . GLU A 1 204 ? 11.253 29.236 -3.516 1.00 79.69 204 GLU A C 1
ATOM 1631 O O . GLU A 1 204 ? 11.637 29.952 -4.436 1.00 79.69 204 GLU A O 1
ATOM 1636 N N . ASN A 1 205 ? 12.032 28.943 -2.463 1.00 84.75 205 ASN A N 1
ATOM 1637 C CA . ASN A 1 205 ? 13.422 29.386 -2.309 1.00 84.75 205 ASN A CA 1
ATOM 1638 C C . ASN A 1 205 ? 14.398 28.221 -2.526 1.00 84.75 205 ASN A C 1
ATOM 1640 O O . ASN A 1 205 ? 14.456 27.301 -1.706 1.00 84.75 205 ASN A O 1
ATOM 1644 N N . THR A 1 206 ? 15.181 28.284 -3.606 1.00 83.25 206 THR A N 1
ATOM 1645 C CA . THR A 1 206 ? 16.105 27.225 -4.038 1.00 83.25 206 THR A CA 1
ATOM 1646 C C . THR A 1 206 ? 17.105 26.794 -2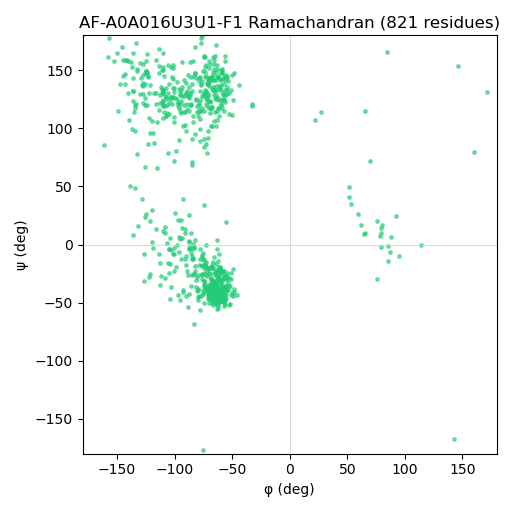.975 1.00 83.25 206 THR A C 1
ATOM 1648 O O . THR A 1 206 ? 17.513 25.637 -2.995 1.00 83.25 206 THR A O 1
ATOM 1651 N N . ASP A 1 207 ? 17.447 27.664 -2.028 1.00 85.75 207 ASP A N 1
ATOM 1652 C CA . ASP A 1 207 ? 18.485 27.397 -1.028 1.00 85.75 207 ASP A CA 1
ATOM 1653 C C . ASP A 1 207 ? 17.999 26.467 0.103 1.00 85.75 207 ASP A C 1
ATOM 1655 O O . ASP A 1 207 ? 18.814 25.907 0.834 1.00 85.75 207 ASP A O 1
ATOM 1659 N N . ASN A 1 208 ? 16.683 26.230 0.208 1.00 89.06 208 ASN A N 1
ATOM 1660 C CA . ASN A 1 208 ? 16.050 25.360 1.215 1.00 89.06 208 ASN A CA 1
ATOM 1661 C C . ASN A 1 208 ? 15.825 23.923 0.712 1.00 89.06 208 ASN A C 1
ATOM 1663 O O . ASN A 1 208 ? 14.935 23.206 1.188 1.00 89.06 208 ASN A O 1
ATOM 1667 N N . TRP A 1 209 ? 16.568 23.502 -0.314 1.00 92.06 209 TRP A N 1
ATOM 1668 C CA . TRP A 1 209 ? 16.332 22.216 -0.968 1.00 92.06 209 TRP A CA 1
ATOM 1669 C C . TRP A 1 209 ? 16.567 21.016 -0.048 1.00 92.06 209 TRP A C 1
ATOM 1671 O O . TRP A 1 209 ? 15.890 20.000 -0.197 1.00 92.06 209 TRP A O 1
ATOM 1681 N N . ASP A 1 210 ? 17.481 21.128 0.910 1.00 91.31 210 ASP A N 1
ATOM 1682 C CA . ASP A 1 210 ? 17.823 20.093 1.885 1.00 91.31 210 ASP A CA 1
ATOM 1683 C C . ASP A 1 210 ? 16.739 19.917 2.952 1.00 91.31 210 ASP A C 1
ATOM 1685 O O . ASP A 1 210 ? 16.379 18.785 3.267 1.00 91.31 210 ASP A O 1
ATOM 1689 N N . VAL A 1 211 ? 16.145 21.014 3.428 1.00 90.50 211 VAL A N 1
ATOM 1690 C CA . VAL A 1 211 ? 14.997 20.996 4.351 1.00 90.50 211 VAL A CA 1
ATOM 1691 C C . VAL A 1 211 ? 13.776 20.346 3.692 1.00 90.50 211 VAL A C 1
ATOM 1693 O O . VAL A 1 211 ? 13.028 19.609 4.333 1.00 90.50 211 VAL A O 1
ATOM 1696 N N . MET A 1 212 ? 13.583 20.571 2.389 1.00 90.75 212 MET A N 1
ATOM 1697 C CA . MET A 1 212 ? 12.462 20.004 1.632 1.00 90.75 212 MET A CA 1
ATOM 1698 C C . MET A 1 212 ? 12.711 18.587 1.102 1.00 90.75 212 MET A C 1
ATOM 1700 O O . MET A 1 212 ? 11.760 17.923 0.671 1.00 90.75 212 MET A O 1
ATOM 1704 N N . LEU A 1 213 ? 13.952 18.097 1.139 1.00 92.19 213 LEU A N 1
ATOM 1705 C CA . LEU A 1 213 ? 14.322 16.789 0.601 1.00 92.19 213 LEU A CA 1
ATOM 1706 C C . LEU A 1 213 ? 13.559 15.625 1.270 1.00 92.19 213 LEU A C 1
ATOM 1708 O O . LEU A 1 213 ? 12.985 14.822 0.527 1.00 92.19 213 LEU A O 1
ATOM 1712 N N . PRO A 1 214 ? 13.434 15.538 2.614 1.00 92.06 214 PRO A N 1
ATOM 1713 C CA . PRO A 1 214 ? 12.653 14.481 3.265 1.00 92.06 214 PRO A CA 1
ATOM 1714 C C . PRO A 1 214 ? 11.182 14.463 2.828 1.00 92.06 214 PRO A C 1
ATOM 1716 O O . PRO A 1 214 ? 10.622 13.395 2.590 1.00 92.06 214 PRO A O 1
ATOM 1719 N N . ASN A 1 215 ? 10.572 15.636 2.623 1.00 90.31 215 ASN A N 1
ATOM 1720 C CA . ASN A 1 215 ? 9.178 15.760 2.177 1.00 90.31 215 ASN A CA 1
ATOM 1721 C C . ASN A 1 215 ? 8.970 15.234 0.750 1.00 90.31 215 ASN A C 1
ATOM 1723 O O . ASN A 1 215 ? 7.885 14.760 0.399 1.00 90.31 215 ASN A O 1
ATOM 1727 N N . VAL A 1 216 ? 9.993 15.354 -0.101 1.00 91.94 216 VAL A N 1
ATOM 1728 C CA . VAL A 1 216 ? 9.988 14.792 -1.457 1.00 91.94 216 VAL A CA 1
ATOM 1729 C C . VAL A 1 216 ? 10.185 13.280 -1.418 1.00 91.94 216 VAL A C 1
ATOM 1731 O O . VAL A 1 216 ? 9.456 12.572 -2.111 1.00 91.94 216 VAL A O 1
ATOM 1734 N N . VAL A 1 217 ? 11.101 12.785 -0.580 1.00 93.06 217 VAL A N 1
ATOM 1735 C CA . VAL A 1 217 ? 11.333 11.343 -0.390 1.00 93.06 217 VAL A CA 1
ATOM 1736 C C . VAL A 1 217 ? 10.083 10.650 0.151 1.00 93.06 217 VAL A C 1
ATOM 1738 O O . VAL A 1 217 ? 9.667 9.636 -0.405 1.00 93.06 217 VAL A O 1
ATOM 1741 N N . TYR A 1 218 ? 9.433 11.224 1.170 1.00 91.38 218 TYR A N 1
ATOM 1742 C CA . TYR A 1 218 ? 8.169 10.710 1.702 1.00 91.38 218 TYR A CA 1
ATOM 1743 C C . TYR A 1 218 ? 7.104 10.635 0.605 1.00 91.38 218 TYR A C 1
ATOM 1745 O O . TYR A 1 218 ? 6.562 9.565 0.347 1.00 91.38 218 TYR A O 1
ATOM 1753 N N . ALA A 1 219 ? 6.869 11.742 -0.111 1.00 89.62 219 ALA A N 1
ATOM 1754 C CA . ALA A 1 219 ? 5.876 11.787 -1.182 1.00 89.62 219 ALA A CA 1
ATOM 1755 C C . ALA A 1 219 ? 6.155 10.762 -2.297 1.00 89.62 219 ALA A C 1
ATOM 1757 O O . ALA A 1 219 ? 5.217 10.198 -2.852 1.00 89.62 219 ALA A O 1
ATOM 1758 N N . TYR A 1 220 ? 7.426 10.506 -2.617 1.00 92.75 220 TYR A N 1
ATOM 1759 C CA . TYR A 1 220 ? 7.809 9.477 -3.582 1.00 92.75 220 TYR A CA 1
ATOM 1760 C C . TYR A 1 220 ? 7.482 8.067 -3.066 1.00 92.75 220 TYR A C 1
ATOM 1762 O O . TYR A 1 220 ? 6.834 7.302 -3.773 1.00 92.75 220 TYR A O 1
ATOM 1770 N N . ASN A 1 221 ? 7.878 7.735 -1.832 1.00 93.00 221 ASN A N 1
ATOM 1771 C CA . ASN A 1 221 ? 7.737 6.381 -1.285 1.00 93.00 221 ASN A CA 1
ATOM 1772 C C . ASN A 1 221 ? 6.282 5.979 -0.986 1.00 93.00 221 ASN A C 1
ATOM 1774 O O . ASN A 1 221 ? 5.982 4.787 -0.988 1.00 93.00 221 ASN A O 1
ATOM 1778 N N . VAL A 1 222 ? 5.376 6.938 -0.761 1.00 85.81 222 VAL A N 1
ATOM 1779 C CA . VAL A 1 222 ? 3.942 6.657 -0.534 1.00 85.81 222 VAL A CA 1
ATOM 1780 C C . VAL A 1 222 ? 3.100 6.649 -1.814 1.00 85.81 222 VAL A C 1
ATOM 1782 O O . VAL A 1 222 ? 1.936 6.262 -1.781 1.00 85.81 222 VAL A O 1
ATOM 1785 N N . THR A 1 223 ? 3.660 7.076 -2.950 1.00 83.19 223 THR A N 1
ATOM 1786 C CA . THR A 1 223 ? 2.931 7.132 -4.226 1.00 83.19 223 THR A CA 1
ATOM 1787 C C . THR A 1 223 ? 3.155 5.843 -5.025 1.00 83.19 223 THR A C 1
ATOM 1789 O O . THR A 1 223 ? 4.302 5.405 -5.141 1.00 83.19 223 THR A O 1
ATOM 1792 N N . PRO A 1 224 ? 2.108 5.244 -5.626 1.00 81.88 224 PRO A N 1
ATOM 1793 C CA . PRO A 1 224 ? 2.258 4.092 -6.510 1.00 81.88 224 PRO A CA 1
ATOM 1794 C C . PRO A 1 224 ? 3.240 4.351 -7.653 1.00 81.88 224 PRO A C 1
ATOM 1796 O O . PRO A 1 224 ? 3.143 5.354 -8.367 1.00 81.88 224 PRO A O 1
ATOM 1799 N N . HIS A 1 225 ? 4.196 3.441 -7.832 1.00 78.12 225 HIS A N 1
ATOM 1800 C CA . HIS A 1 225 ? 5.212 3.566 -8.867 1.00 78.12 225 HIS A CA 1
ATOM 1801 C C . HIS A 1 225 ? 4.794 2.784 -10.123 1.00 78.12 225 HIS A C 1
ATOM 1803 O O . HIS A 1 225 ? 4.473 1.603 -10.058 1.00 78.12 225 HIS A O 1
ATOM 1809 N N . GLU A 1 226 ? 4.853 3.412 -11.304 1.00 76.25 226 GLU A N 1
ATOM 1810 C CA . GLU A 1 226 ? 4.352 2.834 -12.571 1.00 76.25 226 GLU A CA 1
ATOM 1811 C C . GLU A 1 226 ? 4.941 1.447 -12.885 1.00 76.25 226 GLU A C 1
ATOM 1813 O O . GLU A 1 226 ? 4.248 0.571 -13.391 1.00 76.25 226 GLU A O 1
ATOM 1818 N N . ALA A 1 227 ? 6.222 1.242 -12.561 1.00 70.25 227 ALA A N 1
ATOM 1819 C CA . ALA A 1 227 ? 6.919 -0.021 -12.809 1.00 70.25 227 ALA A CA 1
ATOM 1820 C C . ALA A 1 227 ? 6.485 -1.180 -11.892 1.00 70.25 227 ALA A C 1
ATOM 1822 O O . ALA A 1 227 ? 6.714 -2.329 -12.257 1.00 70.25 227 ALA A O 1
ATOM 1823 N N . THR A 1 228 ? 5.926 -0.890 -10.715 1.00 72.94 228 THR A N 1
ATOM 1824 C CA . THR A 1 228 ? 5.530 -1.898 -9.716 1.00 72.94 228 THR A CA 1
ATOM 1825 C C . THR A 1 228 ? 4.021 -1.984 -9.527 1.00 72.94 228 THR A C 1
ATOM 1827 O O . THR A 1 228 ? 3.562 -2.948 -8.931 1.00 72.94 228 THR A O 1
ATOM 1830 N N . GLY A 1 229 ? 3.252 -0.991 -9.985 1.00 70.75 229 GLY A N 1
ATOM 1831 C CA . GLY A 1 229 ? 1.810 -0.880 -9.730 1.00 70.75 229 GLY A CA 1
ATOM 1832 C C . GLY A 1 229 ? 1.482 -0.400 -8.312 1.00 70.75 229 GLY A C 1
ATOM 1833 O O . GLY A 1 229 ? 0.512 0.325 -8.135 1.00 70.75 229 GLY A O 1
ATOM 1834 N N . GLU A 1 230 ? 2.348 -0.715 -7.347 1.00 80.38 230 GLU A N 1
ATOM 1835 C CA . GLU A 1 230 ? 2.204 -0.394 -5.925 1.00 80.38 230 GLU A CA 1
ATOM 1836 C C . GLU A 1 230 ? 3.194 0.668 -5.430 1.00 80.38 230 GLU A C 1
ATOM 1838 O O . GLU A 1 230 ? 4.191 0.979 -6.097 1.00 80.38 230 GLU A O 1
ATOM 1843 N N . SER A 1 231 ? 2.925 1.233 -4.245 1.00 83.25 231 SER A N 1
ATOM 1844 C CA . SER A 1 231 ? 3.835 2.183 -3.589 1.00 83.25 231 SER A CA 1
ATOM 1845 C C . SER A 1 231 ? 5.072 1.475 -3.014 1.00 83.25 231 SER A C 1
ATOM 1847 O O . SER A 1 231 ? 4.954 0.362 -2.491 1.00 83.25 231 SER A O 1
ATOM 1849 N N . PRO A 1 232 ? 6.267 2.101 -3.045 1.00 89.31 232 PRO A N 1
ATOM 1850 C CA . PRO A 1 232 ? 7.445 1.540 -2.385 1.00 89.31 232 PRO A CA 1
ATOM 1851 C C . PRO A 1 232 ? 7.227 1.214 -0.901 1.00 89.31 232 PRO A C 1
ATOM 1853 O O . PRO A 1 232 ? 7.782 0.237 -0.400 1.00 89.31 232 PRO A O 1
ATOM 1856 N N . PHE A 1 233 ? 6.395 2.001 -0.211 1.00 88.31 233 PHE A N 1
ATOM 1857 C CA . PHE A 1 233 ? 5.998 1.752 1.172 1.00 88.31 233 PHE A CA 1
ATOM 1858 C C . PHE A 1 233 ? 5.227 0.448 1.341 1.00 88.31 233 PHE A C 1
ATOM 1860 O O . PHE A 1 233 ? 5.635 -0.390 2.146 1.00 88.31 233 PHE A O 1
ATOM 1867 N N . PHE A 1 234 ? 4.186 0.235 0.540 1.00 81.94 234 PHE A N 1
ATOM 1868 C CA . PHE A 1 234 ? 3.408 -0.998 0.586 1.00 81.94 234 PHE A CA 1
ATOM 1869 C C . PHE A 1 234 ? 4.285 -2.232 0.328 1.00 81.94 234 PHE A C 1
ATOM 1871 O O . PHE A 1 234 ? 4.221 -3.213 1.064 1.00 81.94 234 PHE A O 1
ATOM 1878 N N . LEU A 1 235 ? 5.186 -2.163 -0.656 1.00 81.00 235 LEU A N 1
ATOM 1879 C CA . LEU A 1 235 ? 6.069 -3.281 -1.009 1.00 81.00 235 LEU A CA 1
ATOM 1880 C C . LEU A 1 235 ? 7.061 -3.670 0.091 1.00 81.00 235 LEU A C 1
ATOM 1882 O O . LEU A 1 235 ? 7.527 -4.813 0.119 1.00 81.00 235 LEU A O 1
ATOM 1886 N N . LEU A 1 236 ? 7.415 -2.727 0.965 1.00 85.12 236 LEU A N 1
ATOM 1887 C CA . LEU A 1 236 ? 8.343 -2.972 2.060 1.00 85.12 236 LEU A CA 1
ATOM 1888 C C . LEU A 1 236 ? 7.626 -3.380 3.351 1.00 85.12 236 LEU A C 1
ATOM 1890 O O . LEU A 1 236 ? 8.112 -4.259 4.060 1.00 85.12 236 LEU A O 1
ATOM 1894 N N . HIS A 1 237 ? 6.486 -2.754 3.641 1.00 81.69 237 HIS A N 1
ATOM 1895 C CA . HIS A 1 237 ? 5.801 -2.870 4.927 1.00 81.69 237 HIS A CA 1
ATOM 1896 C C . HIS A 1 237 ? 4.566 -3.781 4.898 1.00 81.69 237 HIS A C 1
ATOM 1898 O O . HIS A 1 237 ? 4.127 -4.228 5.952 1.00 81.69 237 HIS A O 1
ATOM 1904 N N . GLY A 1 238 ? 4.032 -4.101 3.716 1.00 70.31 238 GLY A N 1
ATOM 1905 C CA . GLY A 1 238 ? 2.872 -4.983 3.545 1.00 70.31 238 GLY A CA 1
ATOM 1906 C C . GLY A 1 238 ? 1.517 -4.331 3.838 1.00 70.31 238 GLY A C 1
ATOM 1907 O O . GLY A 1 238 ? 0.504 -5.024 3.843 1.00 70.31 238 GLY A O 1
ATOM 1908 N N . PHE A 1 239 ? 1.481 -3.018 4.075 1.00 72.25 239 PHE A N 1
ATOM 1909 C CA . PHE A 1 239 ? 0.259 -2.243 4.292 1.00 72.25 239 PHE A CA 1
ATOM 1910 C C . PHE A 1 239 ? 0.370 -0.848 3.670 1.00 72.25 239 PHE A C 1
ATOM 1912 O O . PHE A 1 239 ? 1.470 -0.355 3.401 1.00 72.25 239 PHE A O 1
ATOM 1919 N N . ASP A 1 240 ? -0.778 -0.221 3.416 1.00 72.50 240 ASP A N 1
ATOM 1920 C CA . ASP A 1 240 ? -0.836 1.079 2.754 1.00 72.50 240 ASP A CA 1
ATOM 1921 C C . ASP A 1 240 ? -0.335 2.216 3.656 1.00 72.50 240 ASP A C 1
ATOM 1923 O O . ASP A 1 240 ? -0.619 2.238 4.858 1.00 72.50 240 ASP A O 1
ATOM 1927 N N . PRO A 1 241 ? 0.394 3.199 3.099 1.00 74.94 241 PRO A N 1
ATOM 1928 C CA . PRO A 1 241 ? 0.855 4.344 3.866 1.00 74.94 241 PRO A CA 1
ATOM 1929 C C . PRO A 1 241 ? -0.325 5.202 4.336 1.00 74.94 241 PRO A C 1
ATOM 1931 O O . PRO A 1 241 ? -1.176 5.608 3.543 1.00 74.94 241 PRO A O 1
ATOM 1934 N N . PHE A 1 242 ? -0.335 5.558 5.621 1.00 75.44 242 PHE A N 1
ATOM 1935 C CA . PHE A 1 242 ? -1.278 6.542 6.144 1.00 75.44 242 PHE A CA 1
ATOM 1936 C C . PHE A 1 242 ? -0.896 7.953 5.671 1.00 75.44 242 PHE A C 1
ATOM 1938 O O . PHE A 1 242 ? 0.229 8.411 5.892 1.00 75.44 242 PHE A O 1
ATOM 1945 N N . ILE A 1 243 ? -1.842 8.645 5.031 1.00 74.94 243 ILE A N 1
ATOM 1946 C CA . ILE A 1 243 ? -1.685 10.029 4.573 1.00 74.94 243 ILE A CA 1
ATOM 1947 C C . ILE A 1 243 ? -2.587 10.915 5.443 1.00 74.94 243 ILE A C 1
ATOM 1949 O O . ILE A 1 243 ? -3.807 10.865 5.279 1.00 74.94 243 ILE A O 1
ATOM 1953 N N . PRO A 1 244 ? -2.026 11.744 6.343 1.00 67.94 244 PRO A N 1
ATOM 1954 C CA . PRO A 1 244 ? -2.809 12.577 7.251 1.00 67.94 244 PRO A CA 1
ATOM 1955 C C . PRO A 1 244 ? -3.456 13.740 6.484 1.00 67.94 244 PRO A C 1
ATOM 1957 O O . PRO A 1 244 ? -2.897 14.830 6.369 1.00 67.94 244 PRO A O 1
ATOM 1960 N N . SER A 1 245 ? -4.636 13.506 5.911 1.00 69.81 245 SER A N 1
ATOM 1961 C CA . SER A 1 245 ? -5.396 14.507 5.164 1.00 69.81 245 SER A CA 1
ATOM 1962 C C . SER A 1 245 ? -6.885 14.387 5.460 1.00 69.81 245 SER A C 1
ATOM 1964 O O . SER A 1 245 ? -7.469 13.321 5.333 1.00 69.81 245 SER A O 1
ATOM 1966 N N . SER A 1 246 ? -7.522 15.510 5.789 1.00 64.50 246 SER A N 1
ATOM 1967 C CA . SER A 1 246 ? -8.978 15.597 5.957 1.00 64.50 246 SER A CA 1
ATOM 1968 C C . SER A 1 246 ? -9.746 15.627 4.629 1.00 64.50 246 SER A C 1
ATOM 1970 O O . SER A 1 246 ? -10.972 15.528 4.623 1.00 64.50 246 SER A O 1
ATOM 1972 N N . VAL A 1 247 ? -9.035 15.798 3.508 1.00 73.94 247 VAL A N 1
ATOM 1973 C CA . VAL A 1 247 ? -9.608 15.940 2.160 1.00 73.94 247 VAL A CA 1
ATOM 1974 C C . VAL A 1 247 ? -9.473 14.648 1.360 1.00 73.94 247 VAL A C 1
ATOM 1976 O O . VAL A 1 247 ? -10.368 14.318 0.583 1.00 73.94 247 VAL A O 1
ATOM 1979 N N . ILE A 1 248 ? -8.365 13.922 1.534 1.00 61.09 248 ILE A N 1
ATOM 1980 C CA . ILE A 1 248 ? -8.181 12.598 0.937 1.00 61.09 248 ILE A CA 1
ATOM 1981 C C . ILE A 1 248 ? -8.928 11.611 1.840 1.00 61.09 248 ILE A C 1
ATOM 1983 O O . ILE A 1 248 ? -8.540 11.465 2.996 1.00 61.09 248 ILE A O 1
ATOM 1987 N N . PRO A 1 249 ? -10.007 10.961 1.364 1.00 55.81 249 PRO A N 1
ATOM 1988 C CA . PRO A 1 249 ? -10.719 9.986 2.175 1.00 55.81 249 PRO A CA 1
ATOM 1989 C C . PRO A 1 249 ? -9.743 8.888 2.593 1.00 55.81 249 PRO A C 1
ATOM 1991 O O . PRO A 1 249 ? -9.064 8.331 1.730 1.00 55.81 249 PRO A O 1
ATOM 1994 N N . GLU A 1 250 ? -9.678 8.578 3.888 1.00 52.78 250 GLU A N 1
ATOM 1995 C CA . GLU A 1 250 ? -8.933 7.419 4.378 1.00 52.78 250 GLU A CA 1
ATOM 1996 C C . GLU A 1 250 ? -9.402 6.183 3.601 1.00 52.78 250 GLU A C 1
ATOM 1998 O O . GLU A 1 250 ? -10.566 5.769 3.696 1.00 52.78 250 GLU A O 1
ATOM 2003 N N . GLY A 1 251 ? -8.505 5.635 2.776 1.00 47.34 251 GLY A N 1
ATOM 2004 C CA . GLY A 1 251 ? -8.698 4.329 2.165 1.00 47.34 251 GLY A CA 1
ATOM 2005 C C . GLY A 1 251 ? -8.975 3.324 3.276 1.00 47.34 251 GLY A C 1
ATOM 2006 O O . GLY A 1 251 ? -8.351 3.386 4.334 1.00 47.34 251 GLY A O 1
ATOM 2007 N N . GLN A 1 252 ? -9.969 2.458 3.071 1.00 40.47 252 GLN A N 1
ATOM 2008 C CA . GLN A 1 252 ? -10.336 1.421 4.032 1.00 40.47 252 GLN A CA 1
ATOM 2009 C C . GLN A 1 252 ? -9.078 0.652 4.449 1.00 40.47 252 GLN A C 1
ATOM 2011 O O . GLN A 1 252 ? -8.513 -0.074 3.637 1.00 40.47 252 GLN A O 1
ATOM 2016 N N . VAL A 1 253 ? -8.668 0.819 5.707 1.00 38.25 253 VAL A N 1
ATOM 2017 C CA . VAL A 1 253 ? -7.654 -0.010 6.360 1.00 38.25 253 VAL A CA 1
ATOM 2018 C C . VAL A 1 253 ? -8.031 -1.470 6.112 1.00 38.25 253 VAL A C 1
ATOM 2020 O O . VAL A 1 253 ? -9.166 -1.874 6.391 1.00 38.25 253 VAL A O 1
ATOM 2023 N N . THR A 1 254 ? -7.118 -2.253 5.540 1.00 35.44 254 THR A N 1
ATOM 2024 C CA . THR A 1 254 ? -7.282 -3.701 5.429 1.00 35.44 254 THR A CA 1
ATOM 2025 C C . THR A 1 254 ? -7.474 -4.262 6.836 1.00 35.44 254 THR A C 1
ATOM 2027 O O . THR A 1 254 ? -6.609 -4.152 7.701 1.00 35.44 254 THR A O 1
ATOM 2030 N N . LYS A 1 255 ? -8.665 -4.812 7.097 1.00 36.91 255 LYS A N 1
ATOM 2031 C CA . LYS A 1 255 ? -8.972 -5.490 8.356 1.00 36.91 255 LYS A CA 1
ATOM 2032 C C . LYS A 1 255 ? -8.206 -6.809 8.400 1.00 36.91 255 LYS A C 1
ATOM 2034 O O . LYS A 1 255 ? -8.680 -7.811 7.876 1.00 36.91 255 LYS A O 1
ATOM 2039 N N . TYR A 1 256 ? -7.071 -6.797 9.076 1.00 34.03 256 TYR A N 1
ATOM 2040 C CA . TYR A 1 256 ? -6.420 -7.995 9.577 1.00 34.03 256 TYR A CA 1
ATOM 2041 C C . TYR A 1 256 ? -6.255 -7.809 11.088 1.00 34.03 256 TYR A C 1
ATOM 2043 O O . TYR A 1 256 ? -5.253 -7.280 11.552 1.00 34.03 256 TYR A O 1
ATOM 2051 N N . GLN A 1 257 ? -7.288 -8.175 11.853 1.00 36.12 257 GLN A N 1
ATOM 2052 C CA . GLN A 1 257 ? -7.057 -8.663 13.210 1.00 36.12 257 GLN A CA 1
ATOM 2053 C C . GLN A 1 257 ? -6.750 -10.132 13.030 1.00 36.12 257 GLN A C 1
ATOM 2055 O O . GLN A 1 257 ? -7.623 -10.910 12.654 1.00 36.12 257 GLN A O 1
ATOM 2060 N N . ILE A 1 258 ? -5.482 -10.462 13.175 1.00 37.38 258 ILE A N 1
ATOM 2061 C CA . ILE A 1 258 ? -5.029 -11.827 13.111 1.00 37.38 258 ILE A CA 1
ATOM 2062 C C . ILE A 1 258 ? -4.212 -12.049 14.380 1.00 37.38 258 ILE A C 1
ATOM 2064 O O . ILE A 1 258 ? -3.448 -11.165 14.779 1.00 37.38 258 ILE A O 1
ATOM 2068 N N . ASP A 1 259 ? -4.426 -13.190 15.029 1.00 37.88 259 ASP A N 1
ATOM 2069 C CA . ASP A 1 259 ? -3.567 -13.677 16.107 1.00 37.88 259 ASP A CA 1
ATOM 2070 C C . ASP A 1 259 ? -2.090 -13.601 15.671 1.00 37.88 259 ASP A C 1
ATOM 2072 O O . ASP A 1 259 ? -1.792 -13.714 14.485 1.00 37.88 259 ASP A O 1
ATOM 2076 N N . LEU A 1 260 ? -1.150 -13.355 16.584 1.00 41.44 260 LEU A N 1
ATOM 2077 C CA . LEU A 1 260 ? 0.250 -13.020 16.261 1.00 41.44 260 LEU A CA 1
ATOM 2078 C C . LEU A 1 260 ? 0.913 -14.042 15.316 1.00 41.44 260 LEU A C 1
ATOM 2080 O O . LEU A 1 260 ? 1.681 -13.655 14.425 1.00 41.44 260 LEU A O 1
ATOM 2084 N N . ASP A 1 261 ? 0.575 -15.324 15.470 1.00 42.47 261 ASP A N 1
ATOM 2085 C CA . ASP A 1 261 ? 1.088 -16.415 14.640 1.00 42.47 261 ASP A CA 1
ATOM 2086 C C . ASP A 1 261 ? 0.381 -16.524 13.276 1.00 42.47 261 ASP A C 1
ATOM 2088 O O . ASP A 1 261 ? 1.051 -16.702 12.250 1.00 42.47 261 ASP A O 1
ATOM 2092 N N . ASP A 1 262 ? -0.933 -16.301 13.205 1.00 44.84 262 ASP A N 1
ATOM 2093 C CA . ASP A 1 262 ? -1.655 -16.253 11.929 1.00 44.84 262 ASP A CA 1
ATOM 2094 C C . ASP A 1 262 ? -1.359 -14.943 11.164 1.00 44.84 262 ASP A C 1
ATOM 2096 O O . ASP A 1 262 ? -1.286 -14.958 9.936 1.00 44.84 262 ASP A O 1
ATOM 2100 N N . TYR A 1 263 ? -1.104 -13.812 11.845 1.00 49.12 263 TYR A N 1
ATOM 2101 C CA . TYR A 1 263 ? -0.786 -12.515 11.225 1.00 49.12 263 TYR A CA 1
ATOM 2102 C C . TYR A 1 263 ? 0.529 -12.630 10.494 1.00 49.12 263 TYR A C 1
ATOM 2104 O O . TYR A 1 263 ? 0.659 -12.225 9.345 1.00 49.12 263 TYR A O 1
ATOM 2112 N N . LYS A 1 264 ? 1.512 -13.237 11.160 1.00 48.25 264 LYS A N 1
ATOM 2113 C CA . LYS A 1 264 ? 2.804 -13.534 10.568 1.00 48.25 264 LYS A CA 1
ATOM 2114 C C . LYS A 1 264 ? 2.644 -14.453 9.360 1.00 48.25 264 LYS A C 1
ATOM 2116 O O . LYS A 1 264 ? 3.284 -14.209 8.342 1.00 48.25 264 LYS A O 1
ATOM 2121 N N . THR A 1 265 ? 1.795 -15.473 9.439 1.00 54.16 265 THR A N 1
ATOM 2122 C CA . THR A 1 265 ? 1.620 -16.452 8.357 1.00 54.16 265 THR A CA 1
ATOM 2123 C C . THR A 1 265 ? 0.895 -15.857 7.147 1.00 54.16 265 THR A C 1
ATOM 2125 O O . THR A 1 265 ? 1.368 -16.010 6.020 1.00 54.16 265 THR A O 1
ATOM 2128 N N . GLU A 1 266 ? -0.180 -15.103 7.359 1.00 59.94 266 GLU A N 1
ATOM 2129 C CA . GLU A 1 266 ? -0.934 -14.416 6.305 1.00 59.94 266 GLU A CA 1
ATOM 2130 C C . GLU A 1 266 ? -0.200 -13.187 5.756 1.00 59.94 266 GLU A C 1
ATOM 2132 O O . GLU A 1 266 ? -0.222 -12.959 4.550 1.00 59.94 266 GLU A O 1
ATOM 2137 N N . LEU A 1 267 ? 0.549 -12.441 6.577 1.00 62.22 267 LEU A N 1
ATOM 2138 C CA . LEU A 1 267 ? 1.439 -11.381 6.095 1.00 62.22 267 LEU A CA 1
ATOM 2139 C C . LEU A 1 267 ? 2.566 -11.976 5.250 1.00 62.22 267 LEU A C 1
ATOM 2141 O O . LEU A 1 267 ? 2.873 -11.442 4.191 1.00 62.22 267 LEU A O 1
ATOM 2145 N N . LEU A 1 268 ? 3.171 -13.097 5.658 1.00 60.47 268 LEU A N 1
ATOM 2146 C CA . LEU A 1 268 ? 4.208 -13.761 4.864 1.00 60.47 268 LEU A CA 1
ATOM 2147 C C . LEU A 1 268 ? 3.648 -14.333 3.555 1.00 60.47 268 LEU A C 1
ATOM 2149 O O . LEU A 1 268 ? 4.280 -14.141 2.516 1.00 60.47 268 LEU A O 1
ATOM 2153 N N . ARG A 1 269 ? 2.467 -14.970 3.575 1.00 67.12 269 ARG A N 1
ATOM 2154 C CA . ARG A 1 269 ? 1.773 -15.451 2.366 1.00 67.12 269 ARG A CA 1
ATOM 2155 C C . ARG A 1 269 ? 1.362 -14.300 1.456 1.00 67.12 269 ARG A C 1
ATOM 2157 O O . ARG A 1 269 ? 1.671 -14.330 0.270 1.00 67.12 269 ARG A O 1
ATOM 2164 N N . GLY A 1 270 ? 0.748 -13.258 2.007 1.00 69.25 270 GLY A N 1
ATOM 2165 C CA . GLY A 1 270 ? 0.365 -12.045 1.293 1.00 69.25 270 GLY A CA 1
ATOM 2166 C C . GLY A 1 270 ? 1.573 -11.340 0.684 1.00 69.25 270 GLY A C 1
ATOM 2167 O O . GLY A 1 270 ? 1.575 -11.043 -0.505 1.00 69.25 270 GLY A O 1
ATOM 2168 N N . MET A 1 271 ? 2.657 -11.157 1.442 1.00 68.19 271 MET A N 1
ATOM 2169 C CA . MET A 1 271 ? 3.910 -10.599 0.924 1.00 68.19 271 MET A CA 1
ATOM 2170 C C . MET A 1 271 ? 4.551 -11.497 -0.137 1.00 68.19 271 MET A C 1
ATOM 2172 O O . MET A 1 271 ? 5.199 -10.983 -1.046 1.00 68.19 271 MET A O 1
ATOM 2176 N N . GLN A 1 272 ? 4.410 -12.820 -0.044 1.00 70.56 272 GLN A N 1
ATOM 2177 C CA . GLN A 1 272 ? 4.911 -13.744 -1.059 1.00 70.56 272 GLN A CA 1
ATOM 2178 C C . GLN A 1 272 ? 4.098 -13.649 -2.356 1.00 70.56 272 GLN A C 1
ATOM 2180 O O . GLN A 1 272 ? 4.697 -13.475 -3.415 1.00 70.56 272 GLN A O 1
ATOM 2185 N N . LEU A 1 273 ? 2.767 -13.619 -2.266 1.00 75.00 273 LEU A N 1
ATOM 2186 C CA . LEU A 1 273 ? 1.872 -13.383 -3.402 1.00 75.00 273 LEU A CA 1
ATOM 2187 C C . LEU A 1 273 ? 2.116 -12.009 -4.040 1.00 75.00 273 LEU A C 1
ATOM 2189 O O . LEU A 1 273 ? 2.225 -11.903 -5.257 1.00 75.00 273 LEU A O 1
ATOM 2193 N N . VAL A 1 274 ? 2.284 -10.957 -3.231 1.00 70.81 274 VAL A N 1
ATOM 2194 C CA . VAL A 1 274 ? 2.649 -9.616 -3.717 1.00 70.81 274 VAL A CA 1
ATOM 2195 C C . VAL A 1 274 ? 4.010 -9.653 -4.407 1.00 70.81 274 VAL A C 1
ATOM 2197 O O . VAL A 1 274 ? 4.167 -9.050 -5.462 1.00 70.81 274 VAL A O 1
ATOM 2200 N N . ARG A 1 275 ? 5.004 -10.377 -3.873 1.00 71.50 275 ARG A N 1
ATOM 2201 C CA . ARG A 1 275 ? 6.314 -10.523 -4.530 1.00 71.50 275 ARG A CA 1
ATOM 2202 C C . ARG A 1 275 ? 6.204 -11.222 -5.879 1.00 71.50 275 ARG A C 1
ATOM 2204 O O . ARG A 1 275 ? 6.822 -10.747 -6.827 1.00 71.50 275 ARG A O 1
ATOM 2211 N N . GLU A 1 276 ? 5.444 -12.307 -5.969 1.00 75.75 276 GLU A N 1
ATOM 2212 C CA . GLU A 1 276 ? 5.198 -13.039 -7.217 1.00 75.75 276 GLU A CA 1
ATOM 2213 C C . GLU A 1 276 ? 4.479 -12.139 -8.232 1.00 75.75 276 GLU A C 1
ATOM 2215 O O . GLU A 1 276 ? 4.980 -11.932 -9.338 1.00 75.75 276 GLU A O 1
ATOM 2220 N N . HIS A 1 277 ? 3.405 -11.467 -7.812 1.00 76.00 277 HIS A N 1
ATOM 2221 C CA . HIS A 1 277 ? 2.648 -10.551 -8.662 1.00 76.00 277 HIS A CA 1
ATOM 2222 C C . HIS A 1 277 ? 3.484 -9.353 -9.136 1.00 76.00 277 HIS A C 1
ATOM 2224 O O . HIS A 1 277 ? 3.446 -8.968 -10.303 1.00 76.00 277 HIS A O 1
ATOM 2230 N N . VAL A 1 278 ? 4.306 -8.774 -8.257 1.00 72.44 278 VAL A N 1
ATOM 2231 C CA . VAL A 1 278 ? 5.223 -7.680 -8.607 1.00 72.44 278 VAL A CA 1
ATOM 2232 C C . VAL A 1 278 ? 6.313 -8.172 -9.546 1.00 72.44 278 VAL A C 1
ATOM 2234 O O . VAL A 1 278 ? 6.706 -7.429 -10.445 1.00 72.44 278 VAL A O 1
ATOM 2237 N N . GLN A 1 279 ? 6.814 -9.398 -9.390 1.00 73.62 279 GLN A N 1
ATOM 2238 C CA . GLN A 1 279 ? 7.769 -9.979 -10.334 1.00 73.62 279 GLN A CA 1
ATOM 2239 C C . GLN A 1 279 ? 7.137 -10.161 -11.718 1.00 73.62 279 GLN A C 1
ATOM 2241 O O . GLN A 1 279 ? 7.742 -9.742 -12.707 1.00 73.62 279 GLN A O 1
ATOM 2246 N N . GLU A 1 280 ? 5.920 -10.694 -11.804 1.00 78.50 280 GLU A N 1
ATOM 2247 C CA . GLU A 1 280 ? 5.157 -10.816 -13.055 1.00 78.50 280 GLU A CA 1
ATOM 2248 C C . GLU A 1 280 ? 4.894 -9.446 -13.695 1.00 78.50 280 GLU A C 1
ATOM 2250 O O . GLU A 1 280 ? 5.207 -9.214 -14.865 1.00 78.50 280 GLU A O 1
ATOM 2255 N N . TYR A 1 281 ? 4.410 -8.481 -12.913 1.00 76.69 281 TYR A N 1
ATOM 2256 C CA . TYR A 1 281 ? 4.123 -7.138 -13.404 1.00 76.69 281 TYR A CA 1
ATOM 2257 C C . TYR A 1 281 ? 5.398 -6.417 -13.858 1.00 76.69 281 TYR A C 1
ATOM 2259 O O . TYR A 1 281 ? 5.453 -5.834 -14.944 1.00 76.69 281 TYR A O 1
ATOM 2267 N N . THR A 1 282 ? 6.470 -6.507 -13.067 1.00 70.62 282 THR A N 1
ATOM 2268 C CA . THR A 1 282 ? 7.758 -5.885 -13.387 1.00 70.62 282 THR A CA 1
ATOM 2269 C C . THR A 1 282 ? 8.398 -6.544 -14.610 1.00 70.62 282 THR A C 1
ATOM 2271 O O . THR A 1 282 ? 9.023 -5.850 -15.412 1.00 70.62 282 THR A O 1
ATOM 2274 N N . THR A 1 283 ? 8.271 -7.863 -14.791 1.00 76.94 283 THR A N 1
ATOM 2275 C CA . THR A 1 283 ? 8.782 -8.562 -15.985 1.00 76.94 283 THR A CA 1
ATOM 2276 C C . THR A 1 283 ? 7.998 -8.175 -17.234 1.00 76.94 283 THR A C 1
ATOM 2278 O O . THR A 1 283 ? 8.623 -7.788 -18.224 1.00 76.94 283 THR A O 1
ATOM 2281 N N . ALA A 1 284 ? 6.665 -8.135 -17.169 1.00 77.81 284 ALA A N 1
ATOM 2282 C CA . ALA A 1 284 ? 5.819 -7.651 -18.258 1.00 77.81 284 ALA A CA 1
ATOM 2283 C C . ALA A 1 284 ? 6.110 -6.178 -18.608 1.00 77.81 284 ALA A C 1
ATOM 2285 O O . ALA A 1 284 ? 6.249 -5.823 -19.781 1.00 77.81 284 ALA A O 1
ATOM 2286 N N . TYR A 1 285 ? 6.272 -5.310 -17.602 1.00 73.88 285 TYR A N 1
ATOM 2287 C CA . TYR A 1 285 ? 6.652 -3.908 -17.800 1.00 73.88 285 TYR A CA 1
ATOM 2288 C C . TYR A 1 285 ? 8.044 -3.777 -18.433 1.00 73.88 285 TYR A C 1
ATOM 2290 O O . TYR A 1 285 ? 8.230 -3.007 -19.376 1.00 73.88 285 TYR A O 1
ATOM 2298 N N . ARG A 1 286 ? 9.031 -4.556 -17.963 1.00 71.50 286 ARG A N 1
ATOM 2299 C CA . ARG A 1 286 ? 10.382 -4.605 -18.552 1.00 71.50 286 ARG A CA 1
ATOM 2300 C C . ARG A 1 286 ? 10.340 -5.054 -20.007 1.00 71.50 286 ARG A C 1
ATOM 2302 O O . ARG A 1 286 ? 11.049 -4.467 -20.820 1.00 71.50 286 ARG A O 1
ATOM 2309 N N . GLN A 1 287 ? 9.519 -6.048 -20.338 1.00 76.81 287 GLN A N 1
ATOM 2310 C CA . GLN A 1 287 ? 9.362 -6.527 -21.706 1.00 76.81 287 GLN A CA 1
ATOM 2311 C C . GLN A 1 287 ? 8.751 -5.448 -22.605 1.00 76.81 287 GLN A C 1
ATOM 2313 O O . GLN A 1 287 ? 9.351 -5.117 -23.622 1.00 76.81 287 GLN A O 1
ATOM 2318 N N . LYS A 1 288 ? 7.662 -4.795 -22.180 1.00 77.94 288 LYS A N 1
ATOM 2319 C CA . LYS A 1 288 ? 7.079 -3.650 -22.905 1.00 77.94 288 LYS A CA 1
ATOM 2320 C C . LYS A 1 288 ? 8.078 -2.507 -23.087 1.00 77.94 288 LYS A C 1
ATOM 2322 O O . LYS A 1 288 ? 8.154 -1.910 -24.157 1.00 77.94 288 LYS A O 1
ATOM 2327 N N . MET A 1 289 ? 8.861 -2.190 -22.053 1.00 69.12 289 MET A N 1
ATOM 2328 C CA . MET A 1 289 ? 9.891 -1.149 -22.121 1.00 69.12 289 MET A CA 1
ATOM 2329 C C . MET A 1 289 ? 11.016 -1.532 -23.087 1.00 69.12 289 MET A C 1
ATOM 2331 O O . MET A 1 289 ? 11.487 -0.668 -23.826 1.00 69.12 289 MET A O 1
ATOM 2335 N N . LYS A 1 290 ? 11.419 -2.808 -23.109 1.00 74.88 290 LYS A N 1
ATOM 2336 C CA . LYS A 1 290 ? 12.382 -3.351 -24.071 1.00 74.88 290 LYS A CA 1
ATOM 2337 C C . LYS A 1 290 ? 11.830 -3.279 -25.495 1.00 74.88 290 LYS A C 1
ATOM 2339 O O . LYS A 1 290 ? 12.484 -2.691 -26.340 1.00 74.88 290 LYS A O 1
ATOM 2344 N N . GLU A 1 291 ? 10.617 -3.764 -25.743 1.00 75.81 291 GLU A N 1
ATOM 2345 C CA . GLU A 1 291 ? 9.958 -3.713 -27.057 1.00 75.81 291 GLU A CA 1
ATOM 2346 C C . GLU A 1 291 ? 9.797 -2.273 -27.554 1.00 75.81 291 GLU A C 1
ATOM 2348 O O . GLU A 1 291 ? 10.142 -1.952 -28.687 1.00 75.81 291 GLU A O 1
ATOM 2353 N N . HIS A 1 292 ? 9.337 -1.362 -26.694 1.00 71.25 292 HIS A N 1
ATOM 2354 C CA . HIS A 1 292 ? 9.229 0.053 -27.031 1.00 71.25 292 HIS A CA 1
ATOM 2355 C C . HIS A 1 292 ? 10.604 0.687 -27.297 1.00 71.25 292 HIS A C 1
ATOM 2357 O O . HIS A 1 292 ? 10.732 1.518 -28.199 1.00 71.25 292 HIS A O 1
ATOM 2363 N N . TYR A 1 293 ? 11.638 0.319 -26.532 1.00 67.19 293 TYR A N 1
ATOM 2364 C CA . TYR A 1 293 ? 13.010 0.758 -26.785 1.00 67.19 293 TYR A CA 1
ATOM 2365 C C . TYR A 1 293 ? 13.494 0.256 -28.145 1.00 67.19 293 TYR A C 1
ATOM 2367 O O . TYR A 1 293 ? 13.865 1.085 -28.977 1.00 67.19 293 TYR A O 1
ATOM 2375 N N . ASP A 1 294 ? 13.413 -1.053 -28.384 1.00 72.06 294 ASP A N 1
ATOM 2376 C CA . ASP A 1 294 ? 13.873 -1.735 -29.592 1.00 72.06 294 ASP A CA 1
ATOM 2377 C C . ASP A 1 294 ? 13.156 -1.181 -30.840 1.00 72.06 294 ASP A C 1
ATOM 2379 O O . ASP A 1 294 ? 13.817 -0.775 -31.798 1.00 72.06 294 ASP A O 1
ATOM 2383 N N . ASN A 1 295 ? 11.828 -1.002 -30.780 1.00 68.94 295 ASN A N 1
ATOM 2384 C CA . ASN A 1 295 ? 11.013 -0.408 -31.850 1.00 68.94 295 ASN A CA 1
ATOM 2385 C C . ASN A 1 295 ? 11.359 1.062 -32.111 1.00 68.94 295 ASN A C 1
ATOM 2387 O O . ASN A 1 295 ? 11.480 1.498 -33.255 1.00 68.94 295 ASN A O 1
ATOM 2391 N N . ARG A 1 296 ? 11.545 1.860 -31.052 1.00 65.88 296 ARG A N 1
ATOM 2392 C CA . ARG A 1 296 ? 11.915 3.279 -31.187 1.00 65.88 296 ARG A CA 1
ATOM 2393 C C . ARG A 1 296 ? 13.338 3.450 -31.724 1.00 65.88 296 ARG A C 1
ATOM 2395 O O . ARG A 1 296 ? 13.676 4.522 -32.230 1.00 65.88 296 ARG A O 1
ATOM 2402 N N . HIS A 1 297 ? 14.194 2.455 -31.515 1.00 59.16 297 HIS A N 1
ATOM 2403 C CA . HIS A 1 297 ? 15.625 2.524 -31.786 1.00 59.16 297 HIS A CA 1
ATOM 2404 C C . HIS A 1 297 ? 16.042 1.750 -33.045 1.00 59.16 297 HIS A C 1
ATOM 2406 O O . HIS A 1 297 ? 17.199 1.896 -33.440 1.00 59.16 297 HIS A O 1
ATOM 2412 N N . ASP A 1 298 ? 15.103 1.051 -33.701 1.00 63.19 298 ASP A N 1
ATOM 2413 C CA . ASP A 1 298 ? 15.299 0.280 -34.941 1.00 63.19 298 ASP A CA 1
ATOM 2414 C C . ASP A 1 298 ? 16.490 -0.684 -34.795 1.00 63.19 298 ASP A C 1
ATOM 2416 O O . ASP A 1 298 ? 17.459 -0.658 -35.561 1.00 63.19 298 ASP A O 1
ATOM 2420 N N . VAL A 1 299 ? 16.470 -1.441 -33.688 1.00 60.47 299 VAL A N 1
ATOM 2421 C CA . VAL A 1 299 ? 17.560 -2.333 -33.277 1.00 60.47 299 VAL A CA 1
ATOM 2422 C C . VAL A 1 299 ? 17.654 -3.497 -34.261 1.00 60.47 299 VAL A C 1
ATOM 2424 O O . VAL A 1 299 ? 16.880 -4.446 -34.208 1.00 60.47 299 VAL A O 1
ATOM 2427 N N . ASP A 1 300 ? 18.628 -3.423 -35.164 1.00 62.47 300 ASP A N 1
ATOM 2428 C CA . ASP A 1 300 ? 18.902 -4.465 -36.150 1.00 62.47 300 ASP A CA 1
ATOM 2429 C C . ASP A 1 300 ? 20.082 -5.336 -35.702 1.00 62.47 300 ASP A C 1
ATOM 2431 O O . ASP A 1 300 ? 21.248 -4.928 -35.772 1.00 62.47 300 ASP A O 1
ATOM 2435 N N . VAL A 1 301 ? 19.762 -6.550 -35.248 1.00 60.41 301 VAL A N 1
ATOM 2436 C CA . VAL A 1 301 ? 20.720 -7.545 -34.742 1.00 60.41 301 VAL A CA 1
ATOM 2437 C C . VAL A 1 301 ? 21.719 -7.968 -35.829 1.00 60.41 301 VAL A C 1
ATOM 2439 O O . VAL A 1 301 ? 22.874 -8.258 -35.524 1.00 60.41 301 VAL A O 1
ATOM 2442 N N . THR A 1 302 ? 21.324 -7.930 -37.107 1.00 59.00 302 THR A N 1
ATOM 2443 C CA . THR A 1 302 ? 22.184 -8.341 -38.233 1.00 59.00 302 THR A CA 1
ATOM 2444 C C . THR A 1 302 ? 23.325 -7.362 -38.504 1.00 59.00 302 THR A C 1
ATOM 2446 O O . THR A 1 302 ? 24.337 -7.732 -39.096 1.00 59.00 302 THR A O 1
ATOM 2449 N N . LYS A 1 303 ? 23.191 -6.112 -38.041 1.00 63.38 303 LYS A N 1
ATOM 2450 C CA . LYS A 1 303 ? 24.196 -5.057 -38.213 1.00 63.38 303 LYS A CA 1
ATOM 2451 C C . LYS A 1 303 ? 25.138 -4.907 -37.011 1.00 63.38 303 LYS A C 1
ATOM 2453 O O . LYS A 1 303 ? 25.920 -3.954 -36.975 1.00 63.38 303 LYS A O 1
ATOM 2458 N N . LEU A 1 304 ? 25.049 -5.792 -36.015 1.00 70.62 304 LEU A N 1
ATOM 2459 C CA . LEU A 1 304 ? 25.932 -5.777 -34.847 1.00 70.62 304 LEU A CA 1
ATOM 2460 C C . LEU A 1 304 ? 27.354 -6.254 -35.210 1.00 70.62 304 LEU A C 1
ATOM 24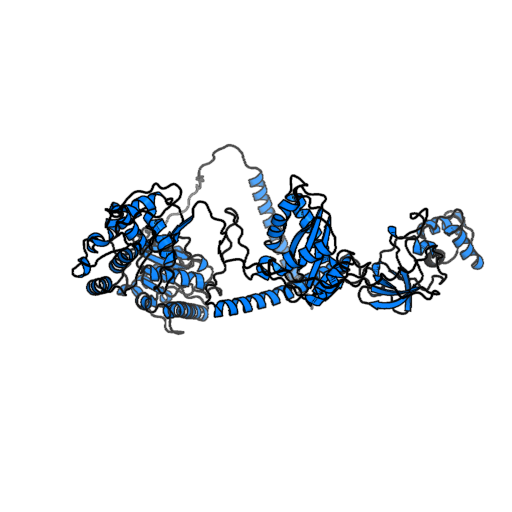62 O O . LEU A 1 304 ? 27.534 -7.001 -36.174 1.00 70.62 304 LEU A O 1
ATOM 2466 N N . PRO A 1 305 ? 28.387 -5.835 -34.453 1.00 72.00 305 PRO A N 1
ATOM 2467 C CA . PRO A 1 305 ? 29.751 -6.309 -34.660 1.00 72.00 305 PRO A CA 1
ATOM 2468 C C . PRO A 1 305 ? 29.836 -7.825 -34.463 1.00 72.00 305 PRO A C 1
ATOM 2470 O O . PRO A 1 305 ? 29.326 -8.341 -33.473 1.00 72.00 305 PRO A O 1
ATOM 2473 N N . GLN A 1 306 ? 30.516 -8.522 -35.372 1.00 78.69 306 GLN A N 1
ATOM 2474 C CA . GLN A 1 306 ? 30.799 -9.956 -35.261 1.00 78.69 306 GLN A CA 1
ATOM 2475 C C . GLN A 1 306 ? 32.240 -10.191 -34.797 1.00 78.69 306 GLN A C 1
ATOM 2477 O O . GLN A 1 306 ? 33.120 -9.351 -35.017 1.00 78.69 306 GLN A O 1
ATOM 2482 N N . VAL A 1 307 ? 32.488 -11.339 -34.163 1.00 80.69 307 VAL A N 1
ATOM 2483 C CA . VAL A 1 307 ? 33.834 -11.757 -33.744 1.00 80.69 307 VAL A CA 1
ATOM 2484 C C . VAL A 1 307 ? 34.751 -11.830 -34.970 1.00 80.69 307 VAL A C 1
ATOM 2486 O O . VAL A 1 307 ? 34.378 -12.378 -36.001 1.00 80.69 307 VAL A O 1
ATOM 2489 N N . GLY A 1 308 ? 35.936 -11.223 -34.882 1.00 74.00 308 GLY A N 1
ATOM 2490 C CA . GLY A 1 308 ? 36.882 -11.084 -35.996 1.00 74.00 308 GLY A CA 1
ATOM 2491 C C . GLY A 1 308 ? 36.642 -9.869 -36.905 1.00 74.00 308 GLY A C 1
ATOM 2492 O O . GLY A 1 308 ? 37.549 -9.480 -37.646 1.00 74.00 308 GLY A O 1
ATOM 2493 N N . GLY A 1 309 ? 35.476 -9.220 -36.808 1.00 79.44 309 GLY A N 1
ATOM 2494 C CA . GLY A 1 309 ? 35.122 -8.029 -37.581 1.00 79.44 309 GLY A CA 1
ATOM 2495 C C . GLY A 1 309 ? 35.962 -6.792 -37.237 1.00 79.44 309 GLY A C 1
ATOM 2496 O O . GLY A 1 309 ? 36.598 -6.705 -36.180 1.00 79.44 309 GLY A O 1
ATOM 2497 N N . ARG A 1 310 ? 35.961 -5.805 -38.142 1.00 82.06 310 ARG A N 1
ATOM 2498 C CA . ARG A 1 310 ? 36.665 -4.521 -37.976 1.00 82.06 310 ARG A CA 1
ATOM 2499 C C . ARG A 1 310 ? 35.694 -3.426 -37.539 1.00 82.06 310 ARG A C 1
ATOM 2501 O O . ARG A 1 310 ? 34.623 -3.285 -38.124 1.00 82.06 310 ARG A O 1
ATOM 2508 N N . VAL A 1 311 ? 36.073 -2.617 -36.552 1.00 83.38 311 VAL A N 1
ATOM 2509 C CA . VAL A 1 311 ? 35.237 -1.530 -36.016 1.00 83.38 311 VAL A CA 1
ATOM 2510 C C . VAL A 1 311 ? 36.032 -0.247 -35.766 1.00 83.38 311 VAL A C 1
ATOM 2512 O O . VAL A 1 311 ? 37.226 -0.284 -35.480 1.00 83.38 311 VAL A O 1
ATOM 2515 N N . PHE A 1 312 ? 35.357 0.898 -35.835 1.00 82.56 312 PHE A N 1
ATOM 2516 C CA . PHE A 1 312 ? 35.852 2.182 -35.331 1.00 82.56 312 PHE A CA 1
ATOM 2517 C C . PHE A 1 312 ? 35.188 2.516 -33.994 1.00 82.56 312 PHE A C 1
ATOM 2519 O O . PHE A 1 312 ? 34.005 2.236 -33.810 1.00 82.56 312 PHE A O 1
ATOM 2526 N N . MET A 1 313 ? 35.932 3.140 -33.082 1.00 81.19 313 MET A N 1
ATOM 2527 C CA . MET A 1 313 ? 35.480 3.528 -31.744 1.00 81.19 313 MET A CA 1
ATOM 2528 C C . MET A 1 313 ? 35.284 5.042 -31.653 1.00 81.19 313 MET A C 1
ATOM 2530 O O . MET A 1 313 ? 36.157 5.808 -32.057 1.00 81.19 313 MET A O 1
ATOM 2534 N N . LYS A 1 314 ? 34.171 5.496 -31.075 1.00 76.44 314 LYS A N 1
ATOM 2535 C CA . LYS A 1 314 ? 33.906 6.922 -30.859 1.00 76.44 314 LYS A CA 1
ATOM 2536 C C . LYS A 1 314 ? 34.712 7.472 -29.674 1.00 76.44 314 LYS A C 1
ATOM 2538 O O . LYS A 1 314 ? 34.622 6.950 -28.564 1.00 76.44 314 LYS A O 1
ATOM 2543 N N . LEU A 1 315 ? 35.455 8.563 -29.875 1.00 67.69 315 LEU A N 1
ATOM 2544 C CA . LEU A 1 315 ? 36.199 9.250 -28.810 1.00 67.69 315 LEU A CA 1
ATOM 2545 C C . LEU A 1 315 ? 35.371 10.398 -28.194 1.00 67.69 315 LEU A C 1
ATOM 2547 O O . LEU A 1 315 ? 34.933 11.287 -28.936 1.00 67.69 315 LEU A O 1
ATOM 2551 N N . PRO A 1 316 ? 35.207 10.459 -26.855 1.00 59.69 316 PRO A N 1
ATOM 2552 C CA . PRO A 1 316 ? 34.592 11.604 -26.180 1.00 59.69 316 PRO A CA 1
ATOM 2553 C C . PRO A 1 316 ? 35.372 12.897 -26.431 1.00 59.69 316 PRO A C 1
ATOM 2555 O O . PRO A 1 316 ? 36.605 12.891 -26.440 1.00 59.69 316 PRO A O 1
ATOM 2558 N N . THR A 1 317 ? 34.657 14.010 -26.590 1.00 53.72 317 THR A N 1
ATOM 2559 C CA . THR A 1 317 ? 35.215 15.334 -26.917 1.00 53.72 317 THR A CA 1
ATOM 2560 C C . THR A 1 317 ? 36.282 15.790 -25.914 1.00 53.72 317 THR A C 1
ATOM 2562 O O . THR A 1 317 ? 37.302 16.347 -26.307 1.00 53.72 317 THR A O 1
ATOM 2565 N N . GLU A 1 318 ? 36.091 15.471 -24.634 1.00 50.81 318 GLU A N 1
ATOM 2566 C CA . GLU A 1 318 ? 36.947 15.868 -23.506 1.00 50.81 318 GLU A CA 1
ATOM 2567 C C . GLU A 1 318 ? 38.321 15.180 -23.482 1.00 50.81 318 GLU A C 1
ATOM 2569 O O . GLU A 1 318 ? 39.261 15.678 -22.869 1.00 50.81 318 GLU A O 1
ATOM 2574 N N . LYS A 1 319 ? 38.477 14.039 -24.168 1.00 51.69 319 LYS A N 1
ATOM 2575 C CA . LYS A 1 319 ? 39.750 13.295 -24.222 1.00 51.69 319 LYS A CA 1
ATOM 2576 C C . LYS A 1 319 ? 40.609 13.663 -25.442 1.00 51.69 319 LYS A C 1
ATOM 2578 O O . LYS A 1 319 ? 41.651 13.044 -25.661 1.00 51.69 319 LYS A O 1
ATOM 2583 N N . ARG A 1 320 ? 40.204 14.662 -26.240 1.00 58.81 320 ARG A N 1
ATOM 2584 C CA . ARG A 1 320 ? 40.888 15.061 -27.484 1.00 58.81 320 ARG A CA 1
ATOM 2585 C C . ARG A 1 320 ? 41.959 16.119 -27.214 1.00 58.81 320 ARG A C 1
ATOM 2587 O O . ARG A 1 320 ? 41.647 17.244 -26.850 1.00 58.81 320 ARG A O 1
ATOM 2594 N N . LYS A 1 321 ? 43.230 15.790 -27.471 1.00 52.88 321 LYS A N 1
ATOM 2595 C CA . LYS A 1 321 ? 44.362 16.740 -27.416 1.00 52.88 321 LYS A CA 1
ATOM 2596 C C . LYS A 1 321 ? 44.662 17.394 -28.776 1.00 52.88 321 LYS A C 1
ATOM 2598 O O . LYS A 1 321 ? 45.820 17.533 -29.151 1.00 52.88 321 LYS A O 1
ATOM 2603 N N . SER A 1 322 ? 43.636 17.750 -29.551 1.00 59.03 322 SER A N 1
ATOM 2604 C CA . SER A 1 322 ? 43.822 18.558 -30.767 1.00 59.03 322 SER A CA 1
ATOM 2605 C C . SER A 1 322 ? 43.663 20.036 -30.422 1.00 59.03 322 SER A C 1
ATOM 2607 O O . SER A 1 322 ? 42.768 20.384 -29.657 1.00 59.03 322 SER A O 1
ATOM 2609 N N . LYS A 1 323 ? 44.481 20.911 -31.024 1.00 57.75 323 LYS A N 1
ATOM 2610 C CA . LYS A 1 323 ? 44.337 22.375 -30.909 1.00 57.75 323 LYS A CA 1
ATOM 2611 C C . LYS A 1 323 ? 42.976 22.860 -31.441 1.00 57.75 323 LYS A C 1
ATOM 2613 O O . LYS A 1 323 ? 42.466 23.878 -30.986 1.00 57.75 323 LYS A O 1
ATOM 2618 N N . HIS A 1 324 ? 42.359 22.095 -32.351 1.00 67.00 324 HIS A N 1
ATOM 2619 C CA . HIS A 1 324 ? 41.046 22.374 -32.941 1.00 67.00 324 HIS A CA 1
ATOM 2620 C C . HIS A 1 324 ? 40.154 21.114 -32.915 1.00 67.00 324 HIS A C 1
ATOM 2622 O O . HIS A 1 324 ? 39.985 20.445 -33.937 1.00 67.00 324 HIS A O 1
ATOM 2628 N N . PRO A 1 325 ? 39.555 20.758 -31.762 1.00 61.62 325 PRO A N 1
ATOM 2629 C CA . PRO A 1 325 ? 38.809 19.504 -31.588 1.00 61.62 325 PRO A CA 1
ATOM 2630 C C . PRO A 1 325 ? 37.549 19.400 -32.466 1.00 61.62 325 PRO A C 1
ATOM 2632 O O . PRO A 1 325 ? 37.110 18.292 -32.771 1.00 61.62 325 PRO A O 1
ATOM 2635 N N . LYS A 1 326 ? 37.007 20.537 -32.928 1.00 64.38 326 LYS A N 1
ATOM 2636 C CA . LYS A 1 326 ? 35.858 20.606 -33.850 1.00 64.38 326 LYS A CA 1
ATOM 2637 C C . LYS A 1 326 ? 36.184 20.184 -35.295 1.00 64.38 326 LYS A C 1
ATOM 2639 O O . LYS A 1 326 ? 35.258 19.946 -36.057 1.00 64.38 326 LYS A O 1
ATOM 2644 N N . LEU A 1 327 ? 37.467 20.099 -35.671 1.00 69.56 327 LEU A N 1
ATOM 2645 C CA . LEU A 1 327 ? 37.933 19.756 -37.029 1.00 69.56 327 LEU A CA 1
ATOM 2646 C C . LEU A 1 327 ? 38.553 18.349 -37.114 1.00 69.56 327 LEU A C 1
ATOM 2648 O O . LEU A 1 327 ? 39.257 18.028 -38.066 1.00 69.56 327 LEU A O 1
ATOM 2652 N N . THR A 1 328 ? 38.326 17.511 -36.103 1.00 68.94 328 THR A N 1
ATOM 2653 C CA . THR A 1 328 ? 38.825 16.127 -36.054 1.00 68.94 328 THR A CA 1
ATOM 2654 C C . THR A 1 328 ? 37.669 15.142 -36.126 1.00 68.94 328 THR A C 1
ATOM 2656 O O . THR A 1 328 ? 36.591 15.436 -35.611 1.00 68.94 328 THR A O 1
ATOM 2659 N N . TYR A 1 329 ? 37.888 13.977 -36.740 1.00 72.06 329 TYR A N 1
ATOM 2660 C CA . TYR A 1 329 ? 36.874 12.927 -36.785 1.00 72.06 329 TYR A CA 1
ATOM 2661 C C . TYR A 1 329 ? 36.529 12.424 -35.382 1.00 72.06 329 TYR A C 1
ATOM 2663 O O . TYR A 1 329 ? 37.390 12.300 -34.512 1.00 72.06 329 TYR A O 1
ATOM 2671 N N . ASP A 1 330 ? 35.259 12.075 -35.188 1.00 70.56 330 ASP A N 1
ATOM 2672 C CA . ASP A 1 330 ? 34.761 11.558 -33.912 1.00 70.56 330 ASP A CA 1
ATOM 2673 C C . ASP A 1 330 ? 35.167 10.105 -33.624 1.00 70.56 330 ASP A C 1
ATOM 2675 O O . ASP A 1 330 ? 34.914 9.602 -32.529 1.00 70.56 330 ASP A O 1
ATOM 2679 N N . TRP A 1 331 ? 35.786 9.439 -34.598 1.00 76.38 331 TRP A N 1
ATOM 2680 C CA . TRP A 1 331 ? 36.009 7.999 -34.641 1.00 76.38 331 TRP A CA 1
ATOM 2681 C C . TRP A 1 331 ? 37.507 7.681 -34.767 1.00 76.38 331 TRP A C 1
ATOM 2683 O O . TRP A 1 331 ? 38.178 8.219 -35.645 1.00 76.38 331 TRP A O 1
ATOM 2693 N N . ASP A 1 332 ? 38.012 6.793 -33.910 1.00 75.62 332 ASP A N 1
ATOM 2694 C CA . ASP A 1 332 ? 39.384 6.263 -33.905 1.00 75.62 332 ASP A CA 1
ATOM 2695 C C . ASP A 1 332 ? 39.384 4.784 -34.320 1.00 75.62 332 ASP A C 1
ATOM 2697 O O . ASP A 1 332 ? 38.385 4.081 -34.136 1.00 75.62 332 ASP A O 1
ATOM 2701 N N . GLY A 1 333 ? 40.487 4.296 -34.890 1.00 71.88 333 GLY A N 1
ATOM 2702 C CA . GLY A 1 333 ? 40.612 2.911 -35.363 1.00 71.88 333 GLY A CA 1
ATOM 2703 C C . GLY A 1 333 ? 41.423 2.765 -36.659 1.00 71.88 333 GLY A C 1
ATOM 2704 O O . GLY A 1 333 ? 42.095 3.718 -37.069 1.00 71.88 333 GLY A O 1
ATOM 2705 N N . PRO A 1 334 ? 41.378 1.590 -37.319 1.00 79.06 334 PRO A N 1
ATOM 2706 C CA . PRO A 1 334 ? 40.473 0.460 -37.076 1.00 79.06 334 PRO A CA 1
ATOM 2707 C C . PRO A 1 334 ? 40.913 -0.469 -35.924 1.00 79.06 334 PRO A C 1
ATOM 2709 O O . PRO A 1 334 ? 42.100 -0.688 -35.681 1.00 79.06 334 PRO A O 1
ATOM 2712 N N . PHE A 1 335 ? 39.929 -1.048 -35.236 1.00 82.00 335 PHE A N 1
ATOM 2713 C CA . PHE A 1 335 ? 40.087 -2.063 -34.190 1.00 82.00 335 PHE A CA 1
ATOM 2714 C C . PHE A 1 335 ? 39.506 -3.406 -34.651 1.00 82.00 335 PHE A C 1
ATOM 2716 O O . PHE A 1 335 ? 38.592 -3.439 -35.476 1.00 82.00 335 PHE A O 1
ATOM 2723 N N . ARG A 1 336 ? 40.016 -4.514 -34.111 1.00 83.31 336 ARG A N 1
ATOM 2724 C CA . ARG A 1 336 ? 39.499 -5.870 -34.327 1.00 83.31 336 ARG A CA 1
ATOM 2725 C C . ARG A 1 336 ? 38.672 -6.312 -33.126 1.00 83.31 336 ARG A C 1
ATOM 2727 O O . ARG A 1 336 ? 39.089 -6.126 -31.986 1.00 83.31 336 ARG A O 1
ATOM 2734 N N . VAL A 1 337 ? 37.509 -6.898 -33.392 1.00 83.56 337 VAL A N 1
ATOM 2735 C CA . VAL A 1 337 ? 36.624 -7.461 -32.368 1.00 83.56 337 VAL A CA 1
ATOM 2736 C C . VAL A 1 337 ? 37.133 -8.844 -31.966 1.00 83.56 337 VAL A C 1
ATOM 2738 O O . VAL A 1 337 ? 37.221 -9.737 -32.806 1.00 83.56 337 VAL A O 1
ATOM 2741 N N . LEU A 1 338 ? 37.473 -9.014 -30.692 1.00 80.94 338 LEU A N 1
ATOM 2742 C CA . LEU A 1 338 ? 37.932 -10.282 -30.117 1.00 80.94 338 LEU A CA 1
ATOM 2743 C C . LEU A 1 338 ? 36.777 -11.085 -29.516 1.00 80.94 338 LEU A C 1
ATOM 2745 O O . LEU A 1 338 ? 36.714 -12.296 -29.677 1.00 80.94 338 LEU A O 1
ATOM 2749 N N . GLU A 1 339 ? 35.859 -10.400 -28.838 1.00 79.31 339 GLU A N 1
ATOM 2750 C CA . GLU A 1 339 ? 34.712 -11.004 -28.160 1.00 79.31 339 GLU A CA 1
ATOM 2751 C C . GLU A 1 339 ? 33.512 -10.067 -28.311 1.00 79.31 339 GLU A C 1
ATOM 2753 O O . GLU A 1 339 ? 33.649 -8.848 -28.170 1.00 79.31 339 GLU A O 1
ATOM 2758 N N . VAL A 1 340 ? 32.334 -10.625 -28.580 1.00 76.25 340 VAL A N 1
ATOM 2759 C CA . VAL A 1 340 ? 31.070 -9.881 -28.616 1.00 76.25 340 VAL A CA 1
ATOM 2760 C C . VAL A 1 340 ? 30.212 -10.358 -27.456 1.00 76.25 340 VAL A C 1
ATOM 2762 O O . VAL A 1 340 ? 30.010 -11.555 -27.280 1.00 76.25 340 VAL A O 1
ATOM 2765 N N . ARG A 1 341 ? 29.710 -9.412 -26.666 1.00 71.44 341 ARG A N 1
ATOM 2766 C CA . ARG A 1 341 ? 28.731 -9.624 -25.596 1.00 71.44 341 ARG A CA 1
ATOM 2767 C C . ARG A 1 341 ? 27.426 -8.931 -25.973 1.00 71.44 341 ARG A C 1
ATOM 2769 O O . ARG A 1 341 ? 27.410 -8.087 -26.863 1.00 71.44 341 ARG A O 1
ATOM 2776 N N . ASP A 1 342 ? 26.360 -9.214 -25.230 1.00 65.69 342 ASP A N 1
ATOM 2777 C CA . ASP A 1 342 ? 25.006 -8.696 -25.491 1.00 65.69 342 ASP A CA 1
ATOM 2778 C C . ASP A 1 342 ? 24.945 -7.169 -25.733 1.00 65.69 342 ASP A C 1
ATOM 2780 O O . ASP A 1 342 ? 24.193 -6.696 -26.581 1.00 65.69 342 ASP A O 1
ATOM 2784 N N . THR A 1 343 ? 25.739 -6.381 -24.993 1.00 64.88 343 THR A N 1
ATOM 2785 C CA . THR A 1 343 ? 25.710 -4.901 -25.018 1.00 64.88 343 THR A CA 1
ATOM 2786 C C . THR A 1 343 ? 27.066 -4.241 -25.288 1.00 64.88 343 THR A C 1
ATOM 2788 O O . THR A 1 343 ? 27.150 -3.023 -25.477 1.00 64.88 343 THR A O 1
ATOM 2791 N N . SER A 1 344 ? 28.147 -5.020 -25.301 1.00 76.81 344 SER A N 1
ATOM 2792 C CA . SER A 1 344 ? 29.525 -4.529 -25.409 1.00 76.81 344 SER A CA 1
ATOM 2793 C C . SER A 1 344 ? 30.391 -5.485 -26.220 1.00 76.81 344 SER A C 1
ATOM 2795 O O . SER A 1 344 ? 30.075 -6.660 -26.346 1.00 76.81 344 SER A O 1
ATOM 2797 N N . ALA A 1 345 ? 31.498 -4.991 -26.760 1.00 78.38 345 ALA A N 1
ATOM 2798 C CA . ALA A 1 345 ? 32.482 -5.798 -27.463 1.00 78.38 345 ALA A CA 1
ATOM 2799 C C . ALA A 1 345 ? 33.886 -5.532 -26.910 1.00 78.38 345 ALA A C 1
ATOM 2801 O O . ALA A 1 345 ? 34.227 -4.402 -26.545 1.00 78.38 345 ALA A O 1
ATOM 2802 N N . LEU A 1 346 ? 34.695 -6.585 -26.839 1.00 81.06 346 LEU A N 1
ATOM 2803 C CA . LEU A 1 346 ? 36.118 -6.507 -26.538 1.00 81.06 346 LEU A CA 1
ATOM 2804 C C . LEU A 1 346 ? 36.876 -6.260 -27.846 1.00 81.06 346 LEU A C 1
ATOM 2806 O O . LEU A 1 346 ? 36.788 -7.066 -28.772 1.00 81.06 346 LEU A O 1
ATOM 2810 N N . ILE A 1 347 ? 37.605 -5.150 -27.929 1.00 82.38 347 ILE A N 1
ATOM 2811 C CA . ILE A 1 347 ? 38.298 -4.704 -29.141 1.00 82.38 347 ILE A CA 1
ATOM 2812 C C . ILE A 1 347 ? 39.800 -4.525 -28.896 1.00 82.38 347 ILE A C 1
ATOM 2814 O O . ILE A 1 347 ? 40.208 -4.072 -27.829 1.00 82.38 347 ILE A O 1
ATOM 2818 N N . SER A 1 348 ? 40.627 -4.833 -29.893 1.00 82.44 348 SER A N 1
ATOM 2819 C CA . SER A 1 348 ? 42.077 -4.585 -29.881 1.00 82.44 348 SER A CA 1
ATOM 2820 C C . SER A 1 348 ? 42.509 -3.773 -31.101 1.00 82.44 348 SER A C 1
ATOM 2822 O O . SER A 1 348 ? 41.896 -3.852 -32.168 1.00 82.44 348 SER A O 1
ATOM 2824 N N . ARG A 1 349 ? 43.533 -2.924 -30.959 1.00 79.88 349 ARG A N 1
ATOM 2825 C CA . ARG A 1 349 ? 43.994 -2.067 -32.062 1.00 79.88 349 ARG A CA 1
ATOM 2826 C C . ARG A 1 349 ? 44.771 -2.904 -33.076 1.00 79.88 349 ARG A C 1
ATOM 2828 O O . ARG A 1 349 ? 45.681 -3.643 -32.712 1.00 79.88 349 ARG A O 1
ATOM 2835 N N . ILE A 1 350 ? 44.428 -2.788 -34.358 1.00 75.38 350 ILE A N 1
ATOM 2836 C CA . ILE A 1 350 ? 45.096 -3.560 -35.413 1.00 75.38 350 ILE A CA 1
ATOM 2837 C C . ILE A 1 350 ? 46.508 -2.990 -35.614 1.00 75.38 350 ILE A C 1
ATOM 2839 O O . ILE A 1 350 ? 46.659 -1.815 -35.944 1.00 75.38 350 ILE A O 1
ATOM 2843 N N . GLY A 1 351 ? 47.536 -3.815 -35.396 1.00 66.44 351 GLY A N 1
ATOM 2844 C CA . GLY A 1 351 ? 48.945 -3.438 -35.579 1.00 66.44 351 GLY A CA 1
ATOM 2845 C C . GLY A 1 351 ? 49.638 -2.808 -34.362 1.00 66.44 351 GLY A C 1
ATOM 2846 O O . GLY A 1 351 ? 50.780 -2.375 -34.494 1.00 66.44 351 GLY A O 1
ATOM 2847 N N . ALA A 1 352 ? 48.998 -2.761 -33.186 1.00 66.94 352 ALA A N 1
ATOM 2848 C CA . ALA A 1 352 ? 49.623 -2.315 -31.936 1.00 66.94 352 ALA A CA 1
ATOM 2849 C C . ALA A 1 352 ? 49.404 -3.346 -30.816 1.00 66.94 352 ALA A C 1
ATOM 2851 O O . ALA A 1 352 ? 48.305 -3.874 -30.667 1.00 66.94 352 ALA A O 1
ATOM 2852 N N . ASN A 1 353 ? 50.445 -3.623 -30.024 1.00 60.66 353 ASN A N 1
ATOM 2853 C CA . ASN A 1 353 ? 50.398 -4.586 -28.918 1.00 60.66 353 ASN A CA 1
ATOM 2854 C C . ASN A 1 353 ? 49.856 -3.897 -27.647 1.00 60.66 353 ASN A C 1
ATOM 2856 O O . ASN A 1 353 ? 50.602 -3.590 -26.719 1.00 60.66 353 ASN A O 1
ATOM 2860 N N . GLU A 1 354 ? 48.571 -3.541 -27.671 1.00 69.12 354 GLU A N 1
ATOM 2861 C CA . GLU A 1 354 ? 47.868 -2.855 -26.579 1.00 69.12 354 GLU A CA 1
ATOM 2862 C C . GLU A 1 354 ? 46.857 -3.785 -25.896 1.00 69.12 354 GLU A C 1
ATOM 2864 O O . GLU A 1 354 ? 46.270 -4.657 -26.541 1.00 69.12 354 GLU A O 1
ATOM 2869 N N . ASP A 1 355 ? 46.620 -3.558 -24.598 1.00 69.88 355 ASP A N 1
ATOM 2870 C CA . ASP A 1 355 ? 45.608 -4.293 -23.839 1.00 69.88 355 ASP A CA 1
ATOM 2871 C C . ASP A 1 355 ? 44.210 -4.099 -24.457 1.00 69.88 355 ASP A C 1
ATOM 2873 O O . ASP A 1 355 ? 43.834 -2.973 -24.815 1.00 69.88 355 ASP A O 1
ATOM 2877 N N . PRO A 1 356 ? 43.408 -5.171 -24.565 1.00 76.38 356 PRO A N 1
ATOM 2878 C CA . PRO A 1 356 ? 42.099 -5.105 -25.190 1.00 76.38 356 PRO A CA 1
ATOM 2879 C C . PRO A 1 356 ? 41.121 -4.243 -24.377 1.00 76.38 356 PRO A C 1
ATOM 2881 O O . PRO A 1 356 ? 41.078 -4.275 -23.146 1.00 76.38 356 PRO A O 1
ATOM 2884 N N . LEU A 1 357 ? 40.294 -3.472 -25.082 1.00 75.31 357 LEU A N 1
ATOM 2885 C CA . LEU A 1 357 ? 39.339 -2.524 -24.514 1.00 75.31 357 LEU A CA 1
ATOM 2886 C C . LEU A 1 357 ? 37.917 -3.071 -24.624 1.00 75.31 357 LEU A C 1
ATOM 2888 O O . LEU A 1 357 ? 37.484 -3.473 -25.697 1.00 75.31 357 LEU A O 1
ATOM 2892 N N . CYS A 1 358 ? 37.155 -3.052 -23.532 1.00 73.31 358 CYS A N 1
ATOM 2893 C CA . CYS A 1 358 ? 35.740 -3.425 -23.544 1.00 73.31 358 CYS A CA 1
ATOM 2894 C C . CYS A 1 358 ? 34.877 -2.168 -23.722 1.00 73.31 358 CYS A C 1
ATOM 2896 O O . CYS A 1 358 ? 34.868 -1.303 -22.844 1.00 73.31 358 CYS A O 1
ATOM 2898 N N . ILE A 1 359 ? 34.186 -2.052 -24.858 1.00 75.19 359 ILE A N 1
ATOM 2899 C CA . ILE A 1 359 ? 33.460 -0.844 -25.277 1.00 75.19 359 ILE A CA 1
ATOM 2900 C C . ILE A 1 359 ? 32.008 -1.187 -25.632 1.00 75.19 359 ILE A C 1
ATOM 2902 O O . ILE A 1 359 ? 31.730 -2.267 -26.146 1.00 75.19 359 ILE A O 1
ATOM 2906 N N . GLN A 1 360 ? 31.069 -0.276 -25.364 1.00 72.06 360 GLN A N 1
ATOM 2907 C CA . GLN A 1 360 ? 29.666 -0.454 -25.751 1.00 72.06 360 GLN A CA 1
ATOM 2908 C C . GLN A 1 360 ? 29.479 -0.424 -27.270 1.00 72.06 360 GLN A C 1
ATOM 2910 O O . GLN A 1 360 ? 30.123 0.358 -27.966 1.00 72.06 360 GLN A O 1
ATOM 2915 N N . ILE A 1 361 ? 28.553 -1.237 -27.780 1.00 75.69 361 ILE A N 1
ATOM 2916 C CA . ILE A 1 361 ? 28.333 -1.395 -29.227 1.00 75.69 361 ILE A CA 1
ATOM 2917 C C . ILE A 1 361 ? 27.869 -0.092 -29.908 1.00 75.69 361 ILE A C 1
ATOM 2919 O O . ILE A 1 361 ? 28.179 0.140 -31.072 1.00 75.69 361 ILE A O 1
ATOM 2923 N N . ASP A 1 362 ? 27.203 0.807 -29.188 1.00 71.06 362 ASP A N 1
ATOM 2924 C CA . ASP A 1 362 ? 26.743 2.105 -29.702 1.00 71.06 362 ASP A CA 1
ATOM 2925 C C . ASP A 1 362 ? 27.847 3.147 -29.880 1.00 71.06 362 ASP A C 1
ATOM 2927 O O . ASP A 1 362 ? 27.702 4.091 -30.670 1.00 71.06 362 ASP A O 1
ATOM 2931 N N . LEU A 1 363 ? 28.967 2.947 -29.195 1.00 74.00 363 LEU A N 1
ATOM 2932 C CA . LEU A 1 363 ? 30.209 3.676 -29.407 1.00 74.00 363 LEU A CA 1
ATOM 2933 C C . LEU A 1 363 ? 31.081 3.017 -30.483 1.00 74.00 363 LEU A C 1
ATOM 2935 O O . LEU A 1 363 ? 32.180 3.510 -30.743 1.00 74.00 363 LEU A O 1
ATOM 2939 N N . LEU A 1 364 ? 30.605 1.943 -31.121 1.00 76.12 364 LEU A N 1
ATOM 2940 C CA . LEU A 1 364 ? 31.293 1.239 -32.195 1.00 76.12 364 LEU A CA 1
ATOM 2941 C C . LEU A 1 364 ? 30.587 1.429 -33.535 1.00 76.12 364 LEU A C 1
ATOM 2943 O O . LEU A 1 364 ? 29.372 1.597 -33.639 1.00 76.12 364 LEU A O 1
ATOM 2947 N N . ARG A 1 365 ? 31.383 1.385 -34.598 1.00 79.31 365 ARG A N 1
ATOM 2948 C CA . ARG A 1 365 ? 30.899 1.452 -35.971 1.00 79.31 365 ARG A CA 1
ATOM 2949 C C . ARG A 1 365 ? 31.579 0.381 -36.806 1.00 79.31 365 ARG A C 1
ATOM 2951 O O . ARG A 1 365 ? 32.797 0.419 -36.960 1.00 79.31 365 ARG A O 1
ATOM 2958 N N . VAL A 1 366 ? 30.794 -0.555 -37.341 1.00 79.31 366 VAL A N 1
ATOM 2959 C CA . VAL A 1 366 ? 31.295 -1.660 -38.173 1.00 79.31 366 VAL A CA 1
ATOM 2960 C C . VAL A 1 366 ? 31.901 -1.103 -39.457 1.00 79.31 366 VAL A C 1
ATOM 2962 O O . VAL A 1 366 ? 31.270 -0.306 -40.155 1.00 79.31 366 VAL A O 1
ATOM 2965 N N . CYS A 1 367 ? 33.145 -1.485 -39.730 1.00 75.62 367 CYS A N 1
ATOM 2966 C CA . CYS A 1 367 ? 33.858 -1.131 -40.945 1.00 75.62 367 CYS A CA 1
ATOM 2967 C C . CYS A 1 367 ? 33.382 -2.046 -42.088 1.00 75.62 367 CYS A C 1
ATOM 2969 O O . CYS A 1 367 ? 33.492 -3.262 -41.939 1.00 75.62 367 CYS A O 1
ATOM 2971 N N . PRO A 1 368 ? 32.857 -1.496 -43.197 1.00 71.94 368 PRO A N 1
ATOM 2972 C CA . PRO A 1 368 ? 32.549 -2.269 -44.396 1.00 71.94 368 PRO A CA 1
ATOM 2973 C C . PRO A 1 368 ? 33.796 -2.958 -44.962 1.00 71.94 368 PRO A C 1
ATOM 2975 O O . PRO A 1 368 ? 34.907 -2.432 -44.841 1.00 71.94 368 PRO A O 1
ATOM 2978 N N . ASP A 1 369 ? 33.617 -4.105 -45.614 1.00 65.06 369 ASP A N 1
ATOM 2979 C CA . ASP A 1 369 ? 34.728 -4.872 -46.186 1.00 65.06 369 ASP A CA 1
ATOM 2980 C C . ASP A 1 369 ? 35.455 -4.118 -47.305 1.00 65.06 369 ASP A C 1
ATOM 2982 O O . ASP A 1 369 ? 36.652 -4.318 -47.505 1.00 65.06 369 ASP A O 1
ATOM 2986 N N . GLU A 1 370 ? 34.766 -3.179 -47.959 1.00 62.50 370 GLU A N 1
ATOM 2987 C CA . GLU A 1 370 ? 35.279 -2.374 -49.067 1.00 62.50 370 GLU A CA 1
ATOM 2988 C C . GLU A 1 370 ? 36.197 -1.209 -48.637 1.00 62.50 370 GLU A C 1
ATOM 2990 O O . GLU A 1 370 ? 36.724 -0.501 -49.497 1.00 62.50 370 GLU A O 1
ATOM 2995 N N . LEU A 1 371 ? 36.399 -0.974 -47.330 1.00 66.62 371 LEU A N 1
ATOM 2996 C CA . LEU A 1 371 ? 37.328 0.047 -46.824 1.00 66.62 371 LEU A CA 1
ATOM 2997 C C . LEU A 1 371 ? 38.752 -0.505 -46.603 1.00 66.62 371 LEU A C 1
ATOM 2999 O O . LEU A 1 371 ? 38.954 -1.590 -46.048 1.00 66.62 371 LEU A O 1
ATOM 3003 N N . SER A 1 372 ? 39.748 0.309 -46.975 1.00 58.16 372 SER A N 1
ATOM 3004 C CA . SER A 1 372 ? 41.180 0.082 -46.722 1.00 58.16 372 SER A CA 1
ATOM 3005 C C . SER A 1 372 ? 41.484 -0.149 -45.230 1.00 58.16 372 SER A C 1
ATOM 3007 O O . SER A 1 372 ? 40.882 0.471 -44.353 1.00 58.16 372 SER A O 1
ATOM 3009 N N . ALA A 1 373 ? 42.440 -1.042 -44.944 1.00 53.97 373 ALA A N 1
ATOM 3010 C CA . ALA A 1 373 ? 42.882 -1.393 -43.591 1.00 53.97 373 ALA A CA 1
ATOM 3011 C C . ALA A 1 373 ? 43.915 -0.415 -42.992 1.00 53.97 373 ALA A C 1
ATOM 3013 O O . ALA A 1 373 ? 44.430 -0.669 -41.902 1.00 53.97 373 ALA A O 1
ATOM 3014 N N . GLU A 1 374 ? 44.245 0.674 -43.688 1.00 53.62 374 GLU A N 1
ATOM 3015 C CA . GLU A 1 374 ? 45.272 1.611 -43.238 1.00 53.62 374 GLU A CA 1
ATOM 3016 C C . GLU A 1 374 ? 44.859 2.343 -41.943 1.00 53.62 374 GLU A C 1
ATOM 3018 O O . GLU A 1 374 ? 43.759 2.904 -41.852 1.00 53.62 374 GLU A O 1
ATOM 3023 N N . PRO A 1 375 ? 45.723 2.347 -40.909 1.00 53.47 375 PRO A N 1
ATOM 3024 C CA . PRO A 1 375 ? 45.413 2.968 -39.631 1.00 53.47 375 PRO A CA 1
ATOM 3025 C C . PRO A 1 375 ? 45.378 4.493 -39.732 1.00 53.47 375 PRO A C 1
ATOM 3027 O O . PRO A 1 375 ? 46.277 5.127 -40.287 1.00 53.47 375 PRO A O 1
ATOM 3030 N N . ILE A 1 376 ? 44.365 5.105 -39.113 1.00 54.00 376 ILE A N 1
ATOM 3031 C CA . ILE A 1 376 ? 44.285 6.561 -38.993 1.00 54.00 376 ILE A CA 1
ATOM 3032 C C . ILE A 1 376 ? 45.388 7.013 -38.027 1.00 54.00 376 ILE A C 1
ATOM 3034 O O . ILE A 1 376 ? 45.428 6.590 -36.869 1.00 54.00 376 ILE A O 1
ATOM 3038 N N . LYS A 1 377 ? 46.283 7.898 -38.483 1.00 45.25 377 LYS A N 1
ATOM 3039 C CA . LYS A 1 377 ? 47.291 8.546 -37.629 1.00 45.25 377 LYS A CA 1
ATOM 3040 C C . LYS A 1 377 ? 46.619 9.580 -36.716 1.00 45.25 377 LYS A C 1
ATOM 3042 O O . LYS A 1 377 ? 46.660 10.778 -36.983 1.00 45.25 377 LYS A O 1
ATOM 3047 N N . SER A 1 378 ? 45.989 9.134 -35.632 1.00 37.62 378 SER A N 1
ATOM 3048 C CA . SER A 1 378 ? 45.571 10.008 -34.533 1.00 37.62 378 SER A CA 1
ATOM 3049 C C . SER A 1 378 ? 46.771 10.281 -33.607 1.00 37.62 378 SER A C 1
ATOM 3051 O O . SER A 1 378 ? 47.430 9.368 -33.116 1.00 37.62 378 SER A O 1
ATOM 3053 N N . MET A 1 379 ? 47.099 11.558 -33.380 1.00 33.25 379 MET A N 1
ATOM 3054 C CA . MET A 1 379 ? 48.277 12.022 -32.615 1.00 33.25 379 MET A CA 1
ATOM 3055 C C . MET A 1 379 ? 48.148 11.856 -31.083 1.00 33.25 379 MET A C 1
ATOM 3057 O O . MET A 1 379 ? 48.651 12.672 -30.311 1.00 33.25 379 MET A O 1
ATOM 3061 N N . THR A 1 380 ? 47.472 10.820 -30.589 1.00 41.12 380 THR A N 1
ATOM 3062 C CA . THR A 1 380 ? 47.193 10.669 -29.150 1.00 41.12 380 THR A CA 1
ATOM 3063 C C . THR A 1 380 ? 47.735 9.363 -28.579 1.00 41.12 380 THR A C 1
ATOM 3065 O O . THR A 1 380 ? 47.176 8.299 -28.811 1.00 41.12 380 THR A O 1
ATOM 3068 N N . ARG A 1 381 ? 48.793 9.464 -27.756 1.00 34.47 381 ARG A N 1
ATOM 3069 C CA . ARG A 1 381 ? 49.287 8.395 -26.864 1.00 34.47 381 ARG A CA 1
ATOM 3070 C C . ARG A 1 381 ? 48.765 8.588 -25.435 1.00 34.47 381 ARG A C 1
ATOM 3072 O O . ARG A 1 381 ? 48.764 9.706 -24.913 1.00 34.47 381 ARG A O 1
ATOM 3079 N N . ARG A 1 382 ? 48.381 7.494 -24.769 1.00 34.09 382 ARG A N 1
ATOM 3080 C CA . ARG A 1 382 ? 48.011 7.458 -23.342 1.00 34.09 382 ARG A CA 1
ATOM 3081 C C . ARG A 1 382 ? 49.235 7.049 -22.507 1.00 34.09 382 ARG A C 1
ATOM 3083 O O . ARG A 1 382 ? 49.861 6.041 -22.804 1.00 34.09 382 ARG A O 1
ATOM 3090 N N . LYS A 1 383 ? 49.587 7.811 -21.461 1.00 30.95 383 LYS A N 1
ATOM 3091 C CA . LYS A 1 383 ? 50.578 7.384 -20.447 1.00 30.95 383 LYS A CA 1
ATOM 3092 C C . LYS A 1 383 ? 49.932 6.372 -19.490 1.00 30.95 383 LYS A C 1
ATOM 3094 O O . LYS A 1 383 ? 48.806 6.603 -19.043 1.00 30.95 383 LYS A O 1
ATOM 3099 N N . GLN A 1 384 ? 50.651 5.300 -19.147 1.00 30.78 384 GLN A N 1
ATOM 3100 C CA . GLN A 1 384 ? 50.288 4.382 -18.059 1.00 30.78 384 GLN A CA 1
ATOM 3101 C C . GLN A 1 384 ? 50.121 5.157 -16.739 1.00 30.78 384 GLN A C 1
ATOM 3103 O O . GLN A 1 384 ? 50.958 5.989 -16.382 1.00 30.78 384 GLN A O 1
ATOM 3108 N N . ARG A 1 385 ? 49.030 4.889 -16.008 1.00 33.72 385 ARG A N 1
ATOM 3109 C CA . ARG A 1 385 ? 48.821 5.405 -14.646 1.00 33.72 385 ARG A CA 1
ATOM 3110 C C . ARG A 1 385 ? 49.761 4.668 -13.684 1.00 33.72 385 ARG A C 1
ATOM 3112 O O . ARG A 1 385 ? 49.776 3.441 -13.661 1.00 33.72 385 ARG A O 1
ATOM 3119 N N . ARG A 1 386 ? 50.523 5.421 -12.880 1.00 31.23 386 ARG A N 1
ATOM 3120 C CA . ARG A 1 386 ? 51.325 4.903 -11.755 1.00 31.23 386 ARG A CA 1
ATOM 3121 C C . ARG A 1 386 ? 50.418 4.127 -10.787 1.00 31.23 386 ARG A C 1
ATOM 3123 O O . ARG A 1 386 ? 49.405 4.669 -10.350 1.00 31.23 386 ARG A O 1
ATOM 3130 N N . LYS A 1 387 ? 50.805 2.893 -10.433 1.00 30.02 387 LYS A N 1
ATOM 3131 C CA . LYS A 1 387 ? 50.225 2.138 -9.307 1.00 30.02 387 LYS A CA 1
ATOM 3132 C C . LYS A 1 387 ? 50.376 2.962 -8.024 1.00 30.02 387 LYS A C 1
ATOM 3134 O O . LYS A 1 387 ? 51.488 3.365 -7.683 1.00 30.02 387 LYS A O 1
ATOM 3139 N N . VAL A 1 388 ? 49.267 3.215 -7.333 1.00 32.81 388 VAL A N 1
ATOM 3140 C CA . VAL A 1 388 ? 49.258 3.866 -6.017 1.00 32.81 388 VAL A CA 1
ATOM 3141 C C . VAL A 1 388 ? 49.830 2.881 -4.991 1.00 32.81 388 VAL A C 1
ATOM 3143 O O . VAL A 1 388 ? 49.448 1.711 -4.965 1.00 32.81 388 VAL A O 1
ATOM 3146 N N . ARG A 1 389 ? 50.803 3.341 -4.194 1.00 28.11 389 ARG A N 1
ATOM 3147 C CA . ARG A 1 389 ? 51.429 2.571 -3.109 1.00 28.11 389 ARG A CA 1
ATOM 3148 C C . ARG A 1 389 ? 50.393 2.288 -2.017 1.00 28.11 389 ARG A C 1
ATOM 3150 O O . ARG A 1 389 ? 49.708 3.208 -1.582 1.00 28.11 389 ARG A O 1
ATOM 3157 N N . LYS A 1 390 ? 50.319 1.032 -1.558 1.00 26.78 390 LYS A N 1
ATOM 3158 C CA . LYS A 1 390 ? 49.610 0.656 -0.325 1.00 26.78 390 LYS A CA 1
ATOM 3159 C C . LYS A 1 390 ? 50.228 1.431 0.841 1.00 26.78 390 LYS A C 1
ATOM 3161 O O . LYS A 1 390 ? 51.411 1.256 1.119 1.00 26.78 390 LYS A O 1
ATOM 3166 N N . VAL A 1 391 ? 49.437 2.283 1.484 1.00 29.55 391 VAL A N 1
ATOM 3167 C CA . VAL A 1 391 ? 49.777 2.885 2.775 1.00 29.55 391 VAL A CA 1
ATOM 3168 C C . VAL A 1 391 ? 49.192 1.975 3.846 1.00 29.55 391 VAL A C 1
ATOM 3170 O O . VAL A 1 391 ? 47.981 1.786 3.917 1.00 29.55 391 VAL A O 1
ATOM 3173 N N . THR A 1 392 ? 50.069 1.355 4.624 1.00 30.52 392 THR A N 1
ATOM 3174 C CA . THR A 1 392 ? 49.746 0.601 5.835 1.00 30.52 392 THR A CA 1
ATOM 3175 C C . THR A 1 392 ? 49.367 1.604 6.920 1.00 30.52 392 THR A C 1
ATOM 3177 O O . THR A 1 392 ? 50.182 2.463 7.249 1.00 30.52 392 THR A O 1
ATOM 3180 N N . VAL A 1 393 ? 48.152 1.520 7.466 1.00 31.25 393 VAL A N 1
ATOM 3181 C CA . VAL A 1 393 ? 47.744 2.342 8.613 1.00 31.25 393 VAL A CA 1
ATOM 3182 C C . VAL A 1 393 ? 47.638 1.461 9.850 1.00 31.25 393 VAL A C 1
ATOM 3184 O O . VAL A 1 393 ? 47.026 0.396 9.843 1.00 31.25 393 VAL A O 1
ATOM 3187 N N . SER A 1 394 ? 48.325 1.937 10.878 1.00 28.42 394 SER A N 1
ATOM 3188 C CA . SER A 1 394 ? 48.471 1.426 12.231 1.00 28.42 394 SER A CA 1
ATOM 3189 C C . SER A 1 394 ? 47.148 1.283 12.986 1.00 28.42 394 SER A C 1
ATOM 3191 O O . SER A 1 394 ? 46.216 2.063 12.808 1.00 28.42 394 SER A O 1
ATOM 3193 N N . SER A 1 395 ? 47.143 0.290 13.873 1.00 29.53 395 SER A N 1
ATOM 3194 C CA . SER A 1 395 ? 46.131 -0.065 14.867 1.00 29.53 395 SER A CA 1
ATOM 3195 C C . SER A 1 395 ? 45.358 1.116 15.471 1.00 29.53 395 SER A C 1
ATOM 3197 O O . SER A 1 395 ? 45.908 1.968 16.170 1.00 29.53 395 SER A O 1
ATOM 3199 N N . VAL A 1 396 ? 44.040 1.107 15.267 1.00 28.28 396 VAL A N 1
ATOM 3200 C CA . VAL A 1 396 ? 43.095 1.983 15.966 1.00 28.28 396 VAL A CA 1
ATOM 3201 C C . VAL A 1 396 ? 42.841 1.410 17.361 1.00 28.28 396 VAL A C 1
ATOM 3203 O O . VAL A 1 396 ? 42.386 0.276 17.509 1.00 28.28 396 VAL A O 1
ATOM 3206 N N . LYS A 1 397 ? 43.162 2.193 18.395 1.00 27.22 397 LYS A N 1
ATOM 3207 C CA . LYS A 1 397 ? 42.829 1.892 19.792 1.00 27.22 397 LYS A CA 1
ATOM 3208 C C . LYS A 1 397 ? 41.327 2.070 20.015 1.00 27.22 397 LYS A C 1
ATOM 3210 O O . LYS A 1 397 ? 40.782 3.140 19.764 1.00 27.22 397 LYS A O 1
ATOM 3215 N N . VAL A 1 398 ? 40.697 1.024 20.538 1.00 29.66 398 VAL A N 1
ATOM 3216 C CA . VAL A 1 398 ? 39.308 1.012 21.010 1.00 29.66 398 VAL A CA 1
ATOM 3217 C C . VAL A 1 398 ? 39.192 1.908 22.245 1.00 29.66 398 VAL A C 1
ATOM 3219 O O . VAL A 1 398 ? 39.833 1.648 23.265 1.00 29.66 398 VAL A O 1
ATOM 3222 N N . ALA A 1 399 ? 38.377 2.961 22.162 1.00 25.59 399 ALA A N 1
ATOM 3223 C CA . ALA A 1 399 ? 38.028 3.809 23.295 1.00 25.59 399 ALA A CA 1
ATOM 3224 C C . ALA A 1 399 ? 36.594 3.510 23.765 1.00 25.59 399 ALA A C 1
ATOM 3226 O O . ALA A 1 399 ? 35.627 3.759 23.056 1.00 25.59 399 ALA A O 1
ATOM 3227 N N . ARG A 1 400 ? 36.543 2.934 24.972 1.00 26.55 400 ARG A N 1
ATOM 3228 C CA . ARG A 1 400 ? 35.511 2.941 26.025 1.00 26.55 400 ARG A CA 1
ATOM 3229 C C . ARG A 1 400 ? 34.034 3.137 25.644 1.00 26.55 400 ARG A C 1
ATOM 3231 O O . ARG A 1 400 ? 33.572 4.225 25.326 1.00 26.55 400 ARG A O 1
ATOM 3238 N N . THR A 1 401 ? 33.306 2.056 25.903 1.00 26.25 401 THR A N 1
ATOM 3239 C CA . THR A 1 401 ? 31.907 1.949 26.326 1.00 26.25 401 THR A CA 1
ATOM 3240 C C . THR A 1 401 ? 31.449 3.108 27.219 1.00 26.25 401 THR A C 1
ATOM 3242 O O . THR A 1 401 ? 31.956 3.287 28.327 1.00 26.25 401 THR A O 1
ATOM 3245 N N . VAL A 1 402 ? 30.426 3.831 26.765 1.00 23.69 402 VAL A N 1
ATOM 3246 C CA . VAL A 1 402 ? 29.556 4.656 27.609 1.00 23.69 402 VAL A CA 1
ATOM 3247 C C . VAL A 1 402 ? 28.259 3.873 27.796 1.00 23.69 402 VAL A C 1
ATOM 3249 O O . VAL A 1 402 ? 27.613 3.496 26.822 1.00 23.69 402 VAL A O 1
ATOM 3252 N N . LYS A 1 403 ? 27.921 3.574 29.053 1.00 25.64 403 LYS A N 1
ATOM 3253 C CA . LYS A 1 403 ? 26.597 3.083 29.445 1.00 25.64 403 LYS A CA 1
ATOM 3254 C C . LYS A 1 403 ? 25.607 4.239 29.279 1.00 25.64 403 LYS A C 1
ATOM 3256 O O . LYS A 1 403 ? 25.822 5.287 29.879 1.00 25.64 403 LYS A O 1
ATOM 3261 N N . CYS A 1 404 ? 24.549 4.043 28.498 1.00 22.30 404 CYS A N 1
ATOM 3262 C CA . CYS A 1 404 ? 23.368 4.901 28.530 1.00 22.30 404 CYS A CA 1
ATOM 3263 C C . CYS A 1 404 ? 22.257 4.147 29.254 1.00 22.30 404 CYS A C 1
ATOM 3265 O O . CYS A 1 404 ? 21.907 3.033 28.869 1.00 22.30 404 CYS A O 1
ATOM 3267 N N . GLU A 1 405 ? 21.776 4.761 30.329 1.00 24.09 405 GLU A N 1
ATOM 3268 C CA . GLU A 1 405 ? 20.614 4.338 31.096 1.00 24.09 405 GLU A CA 1
ATOM 3269 C C . GLU A 1 405 ? 19.340 4.475 30.259 1.00 24.09 405 GLU A C 1
ATOM 3271 O O . GLU A 1 405 ? 19.204 5.364 29.414 1.00 24.09 405 GLU A O 1
ATOM 3276 N N . GLU A 1 406 ? 18.428 3.542 30.502 1.00 27.77 406 GLU A N 1
ATOM 3277 C CA . GLU A 1 406 ? 17.101 3.461 29.918 1.00 27.77 406 GLU A CA 1
ATOM 3278 C C . GLU A 1 406 ? 16.280 4.692 30.311 1.00 27.77 406 GLU A C 1
ATOM 3280 O O . GLU A 1 406 ? 15.973 4.897 31.479 1.00 27.77 406 GLU A O 1
ATOM 3285 N N . ASN A 1 407 ? 15.879 5.489 29.325 1.00 24.47 407 ASN A N 1
ATOM 3286 C CA . ASN A 1 407 ? 14.707 6.345 29.444 1.00 24.47 407 ASN A CA 1
ATOM 3287 C C . ASN A 1 407 ? 13.919 6.255 28.138 1.00 24.47 407 ASN A C 1
ATOM 3289 O O . ASN A 1 407 ? 14.259 6.867 27.124 1.00 24.47 407 ASN A O 1
ATOM 3293 N N . ASN A 1 408 ? 12.868 5.436 28.178 1.00 27.11 408 ASN A N 1
ATOM 3294 C CA . ASN A 1 408 ? 11.831 5.374 27.160 1.00 27.11 408 ASN A CA 1
ATOM 3295 C C . ASN A 1 408 ? 11.110 6.723 27.100 1.00 27.11 408 ASN A C 1
ATOM 3297 O O . ASN A 1 408 ? 10.297 7.035 27.966 1.00 27.11 408 ASN A O 1
ATOM 3301 N N . VAL A 1 409 ? 11.359 7.498 26.048 1.00 25.83 409 VAL A N 1
ATOM 3302 C CA . VAL A 1 409 ? 10.465 8.588 25.651 1.00 25.83 409 VAL A CA 1
ATOM 3303 C C . VAL A 1 409 ? 9.966 8.281 24.247 1.00 25.83 409 VAL A C 1
ATOM 3305 O O . VAL A 1 409 ? 10.625 8.547 23.243 1.00 25.83 409 VAL A O 1
ATOM 3308 N N . SER A 1 410 ? 8.783 7.673 24.188 1.00 25.39 410 SER A N 1
ATOM 3309 C CA . SER A 1 410 ? 7.997 7.518 22.970 1.00 25.39 410 SER A CA 1
ATOM 3310 C C . SER A 1 410 ? 7.507 8.893 22.511 1.00 25.39 410 SER A C 1
ATOM 3312 O O . SER A 1 410 ? 6.547 9.443 23.050 1.00 25.39 410 SER A O 1
ATOM 3314 N N . LEU A 1 411 ? 8.166 9.466 21.507 1.00 24.80 411 LEU A N 1
ATOM 3315 C CA . LEU A 1 411 ? 7.693 10.664 20.816 1.00 24.80 411 LEU A CA 1
ATOM 3316 C C . LEU A 1 411 ? 6.583 10.275 19.829 1.00 24.80 411 LEU A C 1
ATOM 3318 O O . LEU A 1 411 ? 6.832 9.965 18.665 1.00 24.80 411 LEU A O 1
ATOM 3322 N N . HIS A 1 412 ? 5.341 10.274 20.310 1.00 28.02 412 HIS A N 1
ATOM 3323 C CA . HIS A 1 412 ? 4.152 10.320 19.461 1.00 28.02 412 HIS A CA 1
ATOM 3324 C C . HIS A 1 412 ? 3.800 11.779 19.154 1.00 28.02 412 HIS A C 1
ATOM 3326 O O . HIS A 1 412 ? 3.699 12.612 20.054 1.00 28.02 412 HIS A O 1
ATOM 3332 N N . PHE A 1 413 ? 3.624 12.093 17.868 1.00 26.72 413 PHE A N 1
ATOM 3333 C CA . PHE A 1 413 ? 3.080 13.373 17.414 1.00 26.72 413 PHE A CA 1
ATOM 3334 C C . PHE A 1 413 ? 1.630 13.487 17.904 1.00 26.72 413 PHE A C 1
ATOM 3336 O O . PHE A 1 413 ? 0.736 12.849 17.353 1.00 26.72 413 PHE A O 1
ATOM 3343 N N . ARG A 1 414 ? 1.418 14.262 18.970 1.00 37.56 414 ARG A N 1
ATOM 3344 C CA . ARG A 1 414 ? 0.114 14.456 19.614 1.00 37.56 414 ARG A CA 1
ATOM 3345 C C . ARG A 1 414 ? -0.760 15.418 18.817 1.00 37.56 414 ARG A C 1
ATOM 3347 O O . ARG A 1 414 ? -0.294 16.467 18.373 1.00 37.56 414 ARG A O 1
ATOM 3354 N N . SER A 1 415 ? -2.041 15.084 18.685 1.00 41.09 415 SER A N 1
ATOM 3355 C CA . SER A 1 415 ? -3.063 16.061 18.308 1.00 41.09 415 SER A CA 1
ATOM 3356 C C . SER A 1 415 ? -3.520 16.843 19.547 1.00 41.09 415 SER A C 1
ATOM 3358 O O . SER A 1 415 ? -3.581 16.292 20.642 1.00 41.09 415 SER A O 1
ATOM 3360 N N . GLU A 1 416 ? -3.898 18.115 19.397 1.00 48.91 416 GLU A N 1
ATOM 3361 C CA . GLU A 1 416 ? -4.354 18.989 20.501 1.00 48.91 416 GLU A CA 1
ATOM 3362 C C . GLU A 1 416 ? -5.660 18.524 21.199 1.00 48.91 416 GLU A C 1
ATOM 3364 O O . GLU A 1 416 ? -6.190 19.233 22.050 1.00 48.91 416 GLU A O 1
ATOM 3369 N N . ARG A 1 417 ? -6.233 17.366 20.827 1.00 59.22 417 ARG A N 1
ATOM 3370 C CA . ARG A 1 417 ? -7.547 16.875 21.302 1.00 59.22 417 ARG A CA 1
ATOM 3371 C C . ARG A 1 417 ? -7.500 15.532 22.034 1.00 59.22 417 ARG A C 1
ATOM 3373 O O . ARG A 1 417 ? -8.558 15.003 22.384 1.00 59.22 417 ARG A O 1
ATOM 3380 N N . GLU A 1 418 ? -6.316 14.961 22.213 1.00 70.44 418 GLU A N 1
ATOM 3381 C CA . GLU A 1 418 ? -6.122 13.682 22.900 1.00 70.44 418 GLU A CA 1
ATOM 3382 C C . GLU A 1 418 ? -5.761 13.917 24.367 1.00 70.44 418 GLU A C 1
ATOM 3384 O O . GLU A 1 418 ? -4.936 14.773 24.683 1.00 70.44 418 GLU A O 1
ATOM 3389 N N . PHE A 1 419 ? -6.413 13.169 25.258 1.00 77.31 419 PHE A N 1
ATOM 3390 C CA . PHE A 1 419 ? -6.220 13.254 26.700 1.00 77.31 419 PHE A CA 1
ATOM 3391 C C . PHE A 1 419 ? -5.919 11.863 27.270 1.00 77.31 419 PHE A C 1
ATOM 3393 O O . PHE A 1 419 ? -6.728 10.946 27.109 1.00 77.31 419 PHE A O 1
ATOM 3400 N N . ASP A 1 420 ? -4.771 11.714 27.931 1.00 79.25 420 ASP A N 1
ATOM 3401 C CA . ASP A 1 420 ? -4.263 10.429 28.421 1.00 79.25 420 ASP A CA 1
ATOM 3402 C C . ASP A 1 420 ? -4.773 10.118 29.844 1.00 79.25 420 ASP A C 1
ATOM 3404 O O . ASP A 1 420 ? -4.697 10.948 30.749 1.00 79.25 420 ASP A O 1
ATOM 3408 N N . VAL A 1 421 ? -5.280 8.900 30.053 1.00 82.88 421 VAL A N 1
ATOM 3409 C CA . VAL A 1 421 ? -5.748 8.364 31.342 1.00 82.88 421 VAL A CA 1
ATOM 3410 C C . VAL A 1 421 ? -4.878 7.157 31.690 1.00 82.88 421 VAL A C 1
ATOM 3412 O O . VAL A 1 421 ? -5.192 6.025 31.328 1.00 82.88 421 VAL A O 1
ATOM 3415 N N . ASN A 1 422 ? -3.753 7.424 32.352 1.00 76.75 422 ASN A N 1
ATOM 3416 C CA . ASN A 1 422 ? -2.612 6.502 32.426 1.00 76.75 422 ASN A CA 1
ATOM 3417 C C . ASN A 1 422 ? -2.778 5.311 33.382 1.00 76.75 422 ASN A C 1
ATOM 3419 O O . ASN A 1 422 ? -2.173 4.268 33.145 1.00 76.75 422 ASN A O 1
ATOM 3423 N N . ASP A 1 423 ? -3.543 5.451 34.466 1.00 82.75 423 ASP A N 1
ATOM 3424 C CA . ASP A 1 423 ? -3.641 4.423 35.507 1.00 82.75 423 ASP A CA 1
ATOM 3425 C C . ASP A 1 423 ? -4.938 4.519 36.333 1.00 82.75 423 ASP A C 1
ATOM 3427 O O . ASP A 1 423 ? -5.764 5.414 36.143 1.00 82.75 423 ASP A O 1
ATOM 3431 N N . GLU A 1 424 ? -5.111 3.582 37.272 1.00 82.81 424 GLU A N 1
ATOM 3432 C CA . GLU A 1 424 ? -6.273 3.503 38.168 1.00 82.81 424 GLU A CA 1
ATOM 3433 C C . GLU A 1 424 ? -6.375 4.678 39.162 1.00 82.81 424 GLU A C 1
ATOM 3435 O O . GLU A 1 424 ? -7.447 4.896 39.732 1.00 82.81 424 GLU A O 1
ATOM 3440 N N . MET A 1 425 ? -5.302 5.458 39.345 1.00 79.56 425 MET A N 1
ATOM 3441 C CA . MET A 1 425 ? -5.294 6.656 40.192 1.00 79.56 425 MET A CA 1
ATOM 3442 C C . MET A 1 425 ? -5.857 7.878 39.463 1.00 79.56 425 MET A C 1
ATOM 3444 O O . MET A 1 425 ? -6.284 8.843 40.105 1.00 79.56 425 MET A O 1
ATOM 3448 N N . HIS A 1 426 ? -5.913 7.840 38.132 1.00 84.00 426 HIS A N 1
ATOM 3449 C CA . HIS A 1 426 ? -6.488 8.903 37.327 1.00 84.00 426 HIS A CA 1
ATOM 3450 C C . HIS A 1 426 ? -8.020 8.951 37.470 1.00 84.00 426 HIS A C 1
ATOM 3452 O O . HIS A 1 426 ? -8.711 7.965 37.232 1.00 84.00 426 HIS A O 1
ATOM 3458 N N . CYS A 1 427 ? -8.595 10.120 37.781 1.00 83.75 427 CYS A N 1
ATOM 3459 C CA . CYS A 1 427 ? -10.019 10.233 38.139 1.00 83.75 427 CYS A CA 1
ATOM 3460 C C . CYS A 1 427 ? -11.004 9.841 37.027 1.00 83.75 427 CYS A C 1
ATOM 3462 O O . CYS A 1 427 ? -12.141 9.484 37.309 1.00 83.75 427 CYS A O 1
ATOM 3464 N N . LEU A 1 428 ? -10.578 9.908 35.764 1.00 85.94 428 LEU A N 1
ATOM 3465 C CA . LEU A 1 428 ? -11.373 9.456 34.615 1.00 85.94 428 LEU A CA 1
ATOM 3466 C C . LEU A 1 428 ? -11.212 7.962 34.296 1.00 85.94 428 LEU A C 1
ATOM 3468 O O . LEU A 1 428 ? -11.883 7.475 33.391 1.00 85.94 428 LEU A O 1
ATOM 3472 N N . HIS A 1 429 ? -10.363 7.226 35.015 1.00 88.50 429 HIS A N 1
ATOM 3473 C CA . HIS A 1 429 ? -10.180 5.794 34.800 1.00 88.50 429 HIS A CA 1
ATOM 3474 C C . HIS A 1 429 ? -11.423 5.008 35.253 1.00 88.50 429 HIS A C 1
ATOM 3476 O O . HIS A 1 429 ? -12.021 5.294 36.287 1.00 88.50 429 HIS A O 1
ATOM 3482 N N . GLY A 1 430 ? -11.817 3.969 34.519 1.00 85.19 430 GLY A N 1
ATOM 3483 C CA . GLY A 1 430 ? -13.025 3.185 34.774 1.00 85.19 430 GLY A CA 1
ATOM 3484 C C . GLY A 1 430 ? -13.025 2.470 36.123 1.00 85.19 430 GLY A C 1
ATOM 3485 O O . GLY A 1 430 ? -14.084 2.244 36.704 1.00 85.19 430 GLY A O 1
ATOM 3486 N N . ARG A 1 431 ? -11.833 2.160 36.640 1.00 87.88 431 ARG A N 1
ATOM 3487 C CA . ARG A 1 431 ? -11.611 1.588 37.980 1.00 87.88 431 ARG A CA 1
ATOM 3488 C C . ARG A 1 431 ? -11.287 2.613 39.061 1.00 87.88 431 ARG A C 1
ATOM 3490 O O . ARG A 1 431 ? -10.994 2.212 40.181 1.00 87.88 431 ARG A O 1
ATOM 3497 N N . PHE A 1 432 ? -11.327 3.904 38.746 1.00 88.62 432 PHE A N 1
ATOM 3498 C CA . PHE A 1 432 ? -11.016 4.935 39.723 1.00 88.62 432 PHE A CA 1
ATOM 3499 C C . PHE A 1 432 ? -11.931 4.824 40.945 1.00 88.62 432 PHE A C 1
ATOM 3501 O O . PHE A 1 432 ? -13.158 4.762 40.819 1.00 88.62 432 PHE A O 1
ATOM 3508 N N . ARG A 1 433 ? -11.310 4.821 42.126 1.00 88.62 433 ARG A N 1
ATOM 3509 C CA . ARG A 1 433 ? -11.983 4.812 43.425 1.00 88.62 433 ARG A CA 1
ATOM 3510 C C . ARG A 1 433 ? -11.652 6.105 44.154 1.00 88.62 433 ARG A C 1
ATOM 3512 O O . ARG A 1 433 ? -10.491 6.401 44.424 1.00 88.62 433 ARG A O 1
ATOM 3519 N N . CYS A 1 434 ? -12.682 6.870 44.481 1.00 86.00 434 CYS A N 1
ATOM 3520 C CA . CYS A 1 434 ? -12.568 8.110 45.231 1.00 86.00 434 CYS A CA 1
ATOM 3521 C C . CYS A 1 434 ? -12.431 7.794 46.729 1.00 86.00 434 CYS A C 1
ATOM 3523 O O . CYS A 1 434 ? -13.388 7.328 47.343 1.00 86.00 434 CYS A O 1
ATOM 3525 N N . GLN A 1 435 ? -11.249 8.044 47.296 1.00 83.25 435 GLN A N 1
ATOM 3526 C CA . GLN A 1 435 ? -10.882 7.813 48.702 1.00 83.25 435 GLN A CA 1
ATOM 3527 C C . GLN A 1 435 ? -10.417 9.110 49.401 1.00 83.25 435 GLN A C 1
ATOM 3529 O O . GLN A 1 435 ? -9.711 9.055 50.404 1.00 83.25 435 GLN A O 1
ATOM 3534 N N . GLY A 1 436 ? -10.770 10.287 48.872 1.00 77.38 436 GLY A N 1
ATOM 3535 C CA . GLY A 1 436 ? -10.321 11.580 49.407 1.00 77.38 436 GLY A CA 1
ATOM 3536 C C . GLY A 1 436 ? -8.898 11.985 49.003 1.00 77.38 436 GLY A C 1
ATOM 3537 O O . GLY A 1 436 ? -8.332 12.898 49.591 1.00 77.38 436 GLY A O 1
ATOM 3538 N N . GLN A 1 437 ? -8.292 11.339 48.004 1.00 81.75 437 GLN A N 1
ATOM 3539 C CA . GLN A 1 437 ? -6.968 11.725 47.501 1.00 81.75 437 GLN A CA 1
ATOM 3540 C C . GLN A 1 437 ? -6.992 13.072 46.739 1.00 81.75 437 GLN A C 1
ATOM 3542 O O . GLN A 1 437 ? -8.020 13.411 46.147 1.00 81.75 437 GLN A O 1
ATOM 3547 N N . PRO A 1 438 ? -5.890 13.848 46.703 1.00 74.69 438 PRO A N 1
ATOM 3548 C CA . PRO A 1 438 ? -5.807 15.067 45.889 1.00 74.69 438 PRO A CA 1
ATOM 3549 C C . PRO A 1 438 ? -5.874 14.764 44.380 1.00 74.69 438 PRO A C 1
ATOM 3551 O O . PRO A 1 438 ? -5.643 13.632 43.952 1.00 74.69 438 PRO A O 1
ATOM 3554 N N . LEU A 1 439 ? -6.182 15.779 43.559 1.00 74.81 439 LEU A N 1
ATOM 3555 C CA . LEU A 1 439 ? -6.131 15.639 42.096 1.00 74.81 439 LEU A CA 1
ATOM 3556 C C . LEU A 1 439 ? -4.701 15.337 41.614 1.00 74.81 439 LEU A C 1
ATOM 3558 O O . LEU A 1 439 ? -3.748 15.903 42.157 1.00 74.81 439 LEU A O 1
ATOM 3562 N N . PRO A 1 440 ? -4.540 14.510 40.565 1.00 69.44 440 PRO A N 1
ATOM 3563 C CA . PRO A 1 440 ? -3.245 14.322 39.922 1.00 69.44 440 PRO A CA 1
ATOM 3564 C C . PRO A 1 440 ? -2.707 15.650 39.360 1.00 69.44 440 PRO A C 1
ATOM 3566 O O . PRO A 1 440 ? -3.464 16.474 38.844 1.00 69.44 440 PRO A O 1
ATOM 3569 N N . LEU A 1 441 ? -1.390 15.853 39.472 1.00 63.72 441 LEU A N 1
ATOM 3570 C CA . LEU A 1 441 ? -0.686 17.044 38.983 1.00 63.72 441 LEU A CA 1
ATOM 3571 C C . LEU A 1 441 ? -0.840 17.172 37.458 1.00 63.72 441 LEU A C 1
ATOM 3573 O O . LEU A 1 441 ? -0.372 16.313 36.715 1.00 63.72 441 LEU A O 1
ATOM 3577 N N . MET A 1 442 ? -1.467 18.258 37.000 1.00 62.44 442 MET A N 1
ATOM 3578 C CA . MET A 1 442 ? -1.649 18.576 35.580 1.00 62.44 442 MET A CA 1
ATOM 3579 C C . MET A 1 442 ? -1.357 20.047 35.294 1.00 62.44 442 MET A C 1
ATOM 3581 O O . MET A 1 442 ? -1.689 20.927 36.090 1.00 62.44 442 MET A O 1
ATOM 3585 N N . GLU A 1 443 ? -0.756 20.315 34.133 1.00 54.91 443 GLU A N 1
ATOM 3586 C CA . GLU A 1 443 ? -0.475 21.674 33.669 1.00 54.91 443 GLU A CA 1
ATOM 3587 C C . GLU A 1 443 ? -1.776 22.482 33.533 1.00 54.91 443 GLU A C 1
ATOM 3589 O O . GLU A 1 443 ? -2.714 22.077 32.850 1.00 54.91 443 GLU A O 1
ATOM 3594 N N . GLY A 1 444 ? -1.841 23.637 34.202 1.00 60.75 444 GLY A N 1
ATOM 3595 C CA . GLY A 1 444 ? -2.971 24.568 34.109 1.00 60.75 444 GLY A CA 1
ATOM 3596 C C . GLY A 1 444 ? -4.160 24.287 35.038 1.00 60.75 444 GLY A C 1
ATOM 3597 O O . GLY A 1 444 ? -5.094 25.089 35.050 1.00 60.75 444 GLY A O 1
ATOM 3598 N N . VAL A 1 445 ? -4.137 23.219 35.848 1.00 63.91 445 VAL A N 1
ATOM 3599 C CA . VAL A 1 445 ? -5.188 22.927 36.842 1.00 63.91 445 VAL A CA 1
ATOM 3600 C C . VAL A 1 445 ? -4.660 23.217 38.255 1.00 63.91 445 VAL A C 1
ATOM 3602 O O . VAL A 1 445 ? -3.667 22.612 38.661 1.00 63.91 445 VAL A O 1
ATOM 3605 N N . PRO A 1 446 ? -5.278 24.128 39.034 1.00 64.81 446 PRO A N 1
ATOM 3606 C CA . PRO A 1 446 ? -4.844 24.394 40.404 1.00 64.81 446 PRO A CA 1
ATOM 3607 C C . PRO A 1 446 ? -5.018 23.151 41.288 1.00 64.81 446 PRO A C 1
ATOM 3609 O O . PRO A 1 446 ? -6.013 22.433 41.171 1.00 64.81 446 PRO A O 1
ATOM 3612 N N . GLN A 1 447 ? -4.067 22.906 42.197 1.00 67.38 447 GLN A N 1
ATOM 3613 C CA . GLN A 1 447 ? -4.204 21.859 43.210 1.00 67.38 447 GLN A CA 1
ATOM 3614 C C . GLN A 1 447 ? -5.339 22.230 44.168 1.00 67.38 447 GLN A C 1
ATOM 3616 O O . GLN A 1 447 ? -5.204 23.131 44.994 1.00 67.38 447 GLN A O 1
ATOM 3621 N N . ILE A 1 448 ? -6.468 21.539 44.033 1.00 70.44 448 ILE A N 1
ATOM 3622 C CA . ILE A 1 448 ? -7.605 21.649 44.945 1.00 70.44 448 ILE A CA 1
ATOM 3623 C C . ILE A 1 448 ? -7.497 20.496 45.940 1.00 70.44 448 ILE A C 1
ATOM 3625 O O . ILE A 1 448 ? -7.489 19.330 45.536 1.00 70.44 448 ILE A O 1
ATOM 3629 N N . ASP A 1 449 ? -7.423 20.818 47.231 1.00 70.25 449 ASP A N 1
ATOM 3630 C CA . ASP A 1 449 ? -7.539 19.809 48.279 1.00 70.25 449 ASP A CA 1
ATOM 3631 C C . ASP A 1 449 ? -8.973 19.259 48.295 1.00 70.25 449 ASP A C 1
ATOM 3633 O O . ASP A 1 449 ? -9.945 19.992 48.486 1.00 70.25 449 ASP A O 1
ATOM 3637 N N . MET A 1 450 ? -9.097 17.957 48.042 1.00 74.44 450 MET A N 1
ATOM 3638 C CA . MET A 1 450 ? -10.364 17.225 48.028 1.00 74.44 450 MET A CA 1
ATOM 3639 C C . MET A 1 450 ? -10.398 16.103 49.069 1.00 74.44 450 MET A C 1
ATOM 3641 O O . MET A 1 450 ? -11.126 15.121 48.899 1.00 74.44 450 MET A O 1
ATOM 3645 N N . SER A 1 451 ? -9.672 16.289 50.176 1.00 68.50 451 SER A N 1
ATOM 3646 C CA . SER A 1 451 ? -9.604 15.390 51.338 1.00 68.50 451 SER A CA 1
ATOM 3647 C C . SER A 1 451 ? -10.958 14.928 51.898 1.00 68.50 451 SER A C 1
ATOM 3649 O O . SER A 1 451 ? -11.038 13.886 52.543 1.00 68.50 451 SER A O 1
ATOM 3651 N N . GLN A 1 452 ? -12.047 15.652 51.619 1.00 73.25 452 GLN A N 1
ATOM 3652 C CA . GLN A 1 452 ? -13.397 15.343 52.108 1.00 73.25 452 GLN A CA 1
ATOM 3653 C C . GLN A 1 452 ? -14.281 14.552 51.122 1.00 73.25 452 GLN A C 1
ATOM 3655 O O . GLN A 1 452 ? -15.391 14.157 51.479 1.00 73.25 452 GLN A O 1
ATOM 3660 N N . CYS A 1 453 ? -13.850 14.316 49.877 1.00 80.38 453 CYS A N 1
ATOM 3661 C CA . CYS A 1 453 ? -14.677 13.611 48.891 1.00 80.38 453 CYS A CA 1
ATOM 3662 C C . CYS A 1 453 ? -14.484 12.086 48.997 1.00 80.38 453 CYS A C 1
ATOM 3664 O O . CYS A 1 453 ? -13.405 11.580 48.710 1.00 80.38 453 CYS A O 1
ATOM 3666 N N . ASN A 1 454 ? -15.536 11.347 49.378 1.00 79.75 454 ASN A N 1
ATOM 3667 C CA . ASN A 1 454 ? -15.509 9.882 49.541 1.00 79.75 454 ASN A CA 1
ATOM 3668 C C . ASN A 1 454 ? -16.729 9.197 48.892 1.00 79.75 454 ASN A C 1
ATOM 3670 O O . ASN A 1 454 ? -17.451 8.415 49.512 1.00 79.75 454 ASN A O 1
ATOM 3674 N N . CYS A 1 455 ? -17.020 9.550 47.639 1.00 78.62 455 CYS A N 1
ATOM 3675 C CA . CYS A 1 455 ? -18.233 9.085 46.959 1.00 78.62 455 CYS A CA 1
ATOM 3676 C C . CYS A 1 455 ? -18.242 7.569 46.682 1.00 78.62 455 CYS A C 1
ATOM 3678 O O . CYS A 1 455 ? -19.299 6.951 46.735 1.00 78.62 455 CYS A O 1
ATOM 3680 N N . SER A 1 456 ? -17.085 6.940 46.457 1.00 78.62 456 SER A N 1
ATOM 3681 C CA . SER A 1 456 ? -17.004 5.500 46.171 1.00 78.62 456 SER A CA 1
ATOM 3682 C C . SER A 1 456 ? -17.377 4.622 47.369 1.00 78.62 456 SER A C 1
ATOM 3684 O O . SER A 1 456 ? -17.721 3.459 47.183 1.00 78.62 456 SER A O 1
ATOM 3686 N N . ALA A 1 457 ? -17.325 5.148 48.598 1.00 76.69 457 ALA A N 1
ATOM 3687 C CA . ALA A 1 457 ? -17.622 4.367 49.794 1.00 76.69 457 ALA A CA 1
ATOM 3688 C C . ALA A 1 457 ? -19.124 4.271 50.118 1.00 76.69 457 ALA A C 1
ATOM 3690 O O . ALA A 1 457 ? -19.529 3.309 50.777 1.00 76.69 457 ALA A O 1
ATOM 3691 N N . SER A 1 458 ? -19.940 5.233 49.680 1.00 79.62 458 SER A N 1
ATOM 3692 C CA . SER A 1 458 ? -21.347 5.359 50.089 1.00 79.62 458 SER A CA 1
ATOM 3693 C C . SER A 1 458 ? -22.366 4.939 49.029 1.00 79.62 458 SER A C 1
ATOM 3695 O O . SER A 1 458 ? -23.520 4.713 49.380 1.00 79.62 458 SER A O 1
ATOM 3697 N N . ILE A 1 459 ? -21.963 4.815 47.761 1.00 88.50 459 ILE A N 1
ATOM 3698 C CA . ILE A 1 459 ? -22.893 4.582 46.651 1.00 88.50 459 ILE A CA 1
ATOM 3699 C C . ILE A 1 459 ? -23.344 3.118 46.584 1.00 88.50 459 ILE A C 1
ATOM 3701 O O . ILE A 1 459 ? -22.541 2.180 46.554 1.00 88.50 459 ILE A O 1
ATOM 3705 N N . THR A 1 460 ? -24.658 2.939 46.461 1.00 90.94 460 THR A N 1
ATOM 3706 C CA . THR A 1 460 ? -25.314 1.637 46.269 1.00 90.94 460 THR A CA 1
ATOM 3707 C C . THR A 1 460 ? -26.040 1.541 44.924 1.00 90.94 460 THR A C 1
ATOM 3709 O O . THR A 1 460 ? -26.388 2.548 44.305 1.00 90.94 460 THR A O 1
ATOM 3712 N N . ALA A 1 461 ? -26.292 0.319 44.450 1.00 87.75 461 ALA A N 1
ATOM 3713 C CA . ALA A 1 461 ? -26.937 0.063 43.160 1.00 87.75 461 ALA A CA 1
ATOM 3714 C C . ALA A 1 461 ? -28.348 0.673 43.044 1.00 87.75 461 ALA A C 1
ATOM 3716 O O . ALA A 1 461 ? -28.739 1.084 41.950 1.00 87.75 461 ALA A O 1
ATOM 3717 N N . VAL A 1 462 ? -29.088 0.794 44.155 1.00 88.88 462 VAL A N 1
ATOM 3718 C CA . VAL A 1 462 ? -30.418 1.435 44.177 1.00 88.88 462 VAL A CA 1
ATOM 3719 C C . VAL A 1 462 ? -30.370 2.919 43.790 1.00 88.88 462 VAL A C 1
ATOM 3721 O O . VAL A 1 462 ? -31.328 3.461 43.246 1.00 88.88 462 VAL A O 1
ATOM 3724 N N . GLU A 1 463 ? -29.236 3.588 43.999 1.00 86.19 463 GLU A N 1
ATOM 3725 C CA . GLU A 1 463 ? -29.073 4.989 43.606 1.00 86.19 463 GLU A CA 1
ATOM 3726 C C . GLU A 1 463 ? -28.868 5.163 42.097 1.00 86.19 463 GLU A C 1
ATOM 3728 O O . GLU A 1 463 ? -29.198 6.218 41.551 1.00 86.19 463 GLU A O 1
ATOM 3733 N N . LEU A 1 464 ? -28.346 4.133 41.420 1.00 85.88 464 LEU A N 1
ATOM 3734 C CA . LEU A 1 464 ? -28.264 4.089 39.960 1.00 85.88 464 LEU A CA 1
ATOM 3735 C C . LEU A 1 464 ? -29.611 3.674 39.356 1.00 85.88 464 LEU A C 1
ATOM 3737 O O . LEU A 1 464 ? -30.017 4.216 38.326 1.00 85.88 464 LEU A O 1
ATOM 3741 N N . ILE A 1 465 ? -30.289 2.707 39.980 1.00 86.69 465 ILE A N 1
ATOM 3742 C CA . ILE A 1 465 ? -31.531 2.106 39.490 1.00 86.69 465 ILE A CA 1
ATOM 3743 C C . ILE A 1 465 ? -32.526 2.003 40.659 1.00 86.69 465 ILE A C 1
ATOM 3745 O O . ILE A 1 465 ? -32.467 1.041 41.424 1.00 86.69 465 ILE A O 1
ATOM 3749 N N . PRO A 1 466 ? -33.465 2.954 40.794 1.00 83.88 466 PRO A N 1
ATOM 3750 C CA . PRO A 1 466 ? -34.407 2.967 41.916 1.00 83.88 466 PRO A CA 1
ATOM 3751 C C . PRO A 1 466 ? -35.305 1.722 42.003 1.00 83.88 466 PRO A C 1
ATOM 3753 O O . PRO A 1 466 ? -35.661 1.297 43.097 1.00 83.88 466 PRO A O 1
ATOM 3756 N N . ASP A 1 467 ? -35.629 1.112 40.858 1.00 83.06 467 ASP A N 1
ATOM 3757 C CA . ASP A 1 467 ? -36.573 -0.013 40.747 1.00 83.06 467 ASP A CA 1
ATOM 3758 C C . ASP A 1 467 ? -35.934 -1.398 40.995 1.00 83.06 467 ASP A C 1
ATOM 3760 O O . ASP A 1 467 ? -36.539 -2.435 40.713 1.00 83.06 467 ASP A O 1
ATOM 3764 N N . LEU A 1 468 ? -34.689 -1.448 41.476 1.00 84.88 468 LEU A N 1
ATOM 3765 C CA . LEU A 1 468 ? -33.967 -2.706 41.674 1.00 84.88 468 LEU A CA 1
ATOM 3766 C C . LEU A 1 468 ? -34.553 -3.498 42.865 1.00 84.88 468 LEU A C 1
ATOM 3768 O O . LEU A 1 468 ? -34.812 -2.898 43.904 1.00 84.88 468 LEU A O 1
ATOM 3772 N N . PRO A 1 469 ? -34.736 -4.830 42.797 1.00 85.44 469 PRO A N 1
ATOM 3773 C CA . PRO A 1 469 ? -35.221 -5.628 43.934 1.00 85.44 469 PRO A CA 1
ATOM 3774 C C . PRO A 1 469 ? -34.096 -6.039 44.914 1.00 85.44 469 PRO A C 1
ATOM 3776 O O . PRO A 1 469 ? -32.917 -6.097 44.553 1.00 85.44 469 PRO A O 1
ATOM 3779 N N . GLN A 1 470 ? -34.442 -6.358 46.171 1.00 81.56 470 GLN A N 1
ATOM 3780 C CA . GLN A 1 470 ? -33.500 -6.958 47.136 1.00 81.56 470 GLN A CA 1
ATOM 3781 C C . GLN A 1 470 ? -33.123 -8.399 46.719 1.00 81.56 470 GLN A C 1
ATOM 3783 O O . GLN A 1 470 ? -33.976 -9.099 46.175 1.00 81.56 470 GLN A O 1
ATOM 3788 N N . PRO A 1 471 ? -31.873 -8.867 46.941 1.00 85.94 471 PRO A N 1
ATOM 3789 C CA . PRO A 1 471 ? -30.775 -8.224 47.675 1.00 85.94 471 PRO A CA 1
ATOM 3790 C C . PRO A 1 471 ? -29.932 -7.254 46.835 1.00 85.94 471 PRO A C 1
ATOM 3792 O O . PRO A 1 471 ? -29.028 -6.619 47.363 1.00 85.94 471 PRO A O 1
ATOM 3795 N N . ALA A 1 472 ? -30.189 -7.123 45.533 1.00 87.25 472 ALA A N 1
ATOM 3796 C CA . ALA A 1 472 ? -29.301 -6.378 44.644 1.00 87.25 472 ALA A CA 1
ATOM 3797 C C . ALA A 1 472 ? -29.284 -4.856 44.911 1.00 87.25 472 ALA A C 1
ATOM 3799 O O . ALA A 1 472 ? -28.305 -4.201 44.566 1.00 87.25 472 ALA A O 1
ATOM 3800 N N . GLN A 1 473 ? -30.296 -4.302 45.595 1.00 87.94 473 GLN A N 1
ATOM 3801 C CA . GLN A 1 473 ? -30.312 -2.901 46.056 1.00 87.94 473 GLN A CA 1
ATOM 3802 C C . GLN A 1 473 ? -29.078 -2.514 46.885 1.00 87.94 473 GLN A C 1
ATOM 3804 O O . GLN A 1 473 ? -28.569 -1.405 46.730 1.00 87.94 473 GLN A O 1
ATOM 3809 N N . SER A 1 474 ? -28.596 -3.414 47.752 1.00 87.62 474 SER A N 1
ATOM 3810 C CA . SER A 1 474 ? -27.475 -3.153 48.664 1.00 87.62 474 SER A CA 1
ATOM 3811 C C . SER A 1 474 ? -26.101 -3.435 48.047 1.00 87.62 474 SER A C 1
ATOM 3813 O O . SER A 1 474 ? -25.085 -3.280 48.725 1.00 87.62 474 SER A O 1
ATOM 3815 N N . HIS A 1 475 ? -26.040 -3.829 46.768 1.00 90.06 475 HIS A N 1
ATOM 3816 C CA . HIS A 1 475 ? -24.772 -4.013 46.068 1.00 90.06 475 HIS A CA 1
ATOM 3817 C C . HIS A 1 475 ? -24.024 -2.676 45.987 1.00 90.06 475 HIS A C 1
ATOM 3819 O O . HIS A 1 475 ? -24.577 -1.671 45.531 1.00 90.06 475 HIS A O 1
ATOM 3825 N N . ARG A 1 476 ? -22.772 -2.656 46.452 1.00 89.44 476 ARG A N 1
ATOM 3826 C CA . ARG A 1 476 ? -21.932 -1.452 46.443 1.00 89.44 476 ARG A CA 1
ATOM 3827 C C . ARG A 1 476 ? -21.422 -1.186 45.032 1.00 89.44 476 ARG A C 1
ATOM 3829 O O . ARG A 1 476 ? -21.079 -2.122 44.317 1.00 89.44 476 ARG A O 1
ATOM 3836 N N . VAL A 1 477 ? -21.386 0.086 44.650 1.00 90.69 477 VAL A N 1
ATOM 3837 C CA . VAL A 1 477 ? -20.866 0.530 43.353 1.00 90.69 477 VAL A CA 1
ATOM 3838 C C . VAL A 1 477 ? -19.726 1.505 43.616 1.00 90.69 477 VAL A C 1
ATOM 3840 O O . VAL A 1 477 ? -19.946 2.689 43.859 1.00 90.69 477 VAL A O 1
ATOM 3843 N N . GLU A 1 478 ? -18.497 0.996 43.597 1.00 88.00 478 GLU A N 1
ATOM 3844 C CA . GLU A 1 478 ? -17.304 1.733 44.022 1.00 88.00 478 GLU A CA 1
ATOM 3845 C C . GLU A 1 478 ? -16.660 2.520 42.870 1.00 88.00 478 GLU A C 1
ATOM 3847 O O . GLU A 1 478 ? -15.955 3.502 43.111 1.00 88.00 478 GLU A O 1
ATOM 3852 N N . CYS A 1 479 ? -16.894 2.124 41.615 1.00 90.00 479 CYS A N 1
ATOM 3853 C CA . CYS A 1 479 ? -16.295 2.760 40.438 1.00 90.00 479 CYS A CA 1
ATOM 3854 C C . CYS A 1 479 ? -17.221 2.778 39.210 1.00 90.00 479 CYS A C 1
ATOM 3856 O O . CYS A 1 479 ? -18.268 2.122 39.165 1.00 90.00 479 CYS A O 1
ATOM 3858 N N . VAL A 1 480 ? -16.807 3.518 38.176 1.00 89.69 480 VAL A N 1
ATOM 3859 C CA . VAL A 1 480 ? -17.565 3.678 36.924 1.00 89.69 480 VAL A CA 1
ATOM 3860 C C . VAL A 1 480 ? -17.789 2.334 36.224 1.00 89.69 480 VAL A C 1
ATOM 3862 O O . VAL A 1 480 ? -18.886 2.088 35.720 1.00 89.69 480 VAL A O 1
ATOM 3865 N N . LEU A 1 481 ? -16.789 1.448 36.221 1.00 90.06 481 LEU A N 1
ATOM 3866 C CA . LEU A 1 481 ? -16.871 0.117 35.615 1.00 90.06 481 LEU A CA 1
ATOM 3867 C C . LEU A 1 481 ? -17.936 -0.761 36.291 1.00 90.06 481 LEU A C 1
ATOM 3869 O O . LE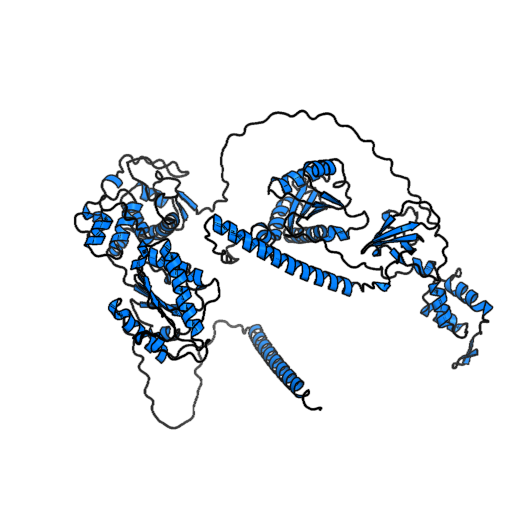U A 1 481 ? -18.712 -1.421 35.603 1.00 90.06 481 LEU A O 1
ATOM 3873 N N . GLU A 1 482 ? -18.019 -0.737 37.622 1.00 89.31 482 GLU A N 1
ATOM 3874 C CA . GLU A 1 482 ? -19.045 -1.474 38.372 1.00 89.31 482 GLU A CA 1
ATOM 3875 C C . GLU A 1 482 ? -20.444 -0.916 38.104 1.00 89.31 482 GLU A C 1
ATOM 3877 O O . GLU A 1 482 ? -21.371 -1.680 37.834 1.00 89.31 482 GLU A O 1
ATOM 3882 N N . GLY A 1 483 ? -20.595 0.412 38.073 1.00 89.62 483 GLY A N 1
ATOM 3883 C CA . GLY A 1 483 ? -21.872 1.045 37.736 1.00 89.62 483 GLY A CA 1
ATOM 3884 C C . GLY A 1 483 ? -22.327 0.700 36.317 1.00 89.62 483 GLY A C 1
ATOM 3885 O O . GLY A 1 483 ? -23.486 0.351 36.087 1.00 89.62 483 GLY A O 1
ATOM 3886 N N . ALA A 1 484 ? -21.389 0.695 35.368 1.00 89.44 484 ALA A N 1
ATOM 3887 C CA . ALA A 1 484 ? -21.643 0.306 33.987 1.00 89.44 484 ALA A CA 1
ATOM 3888 C C . ALA A 1 484 ? -22.053 -1.168 33.868 1.00 89.44 484 ALA A C 1
ATOM 3890 O O . ALA A 1 484 ? -22.878 -1.508 33.016 1.00 89.44 484 ALA A O 1
ATOM 3891 N N . ARG A 1 485 ? -21.513 -2.039 34.725 1.00 89.38 485 ARG A N 1
ATOM 3892 C CA . ARG A 1 485 ? -21.867 -3.460 34.781 1.00 89.38 485 ARG A CA 1
ATOM 3893 C C . ARG A 1 485 ? -23.295 -3.668 35.271 1.00 89.38 485 ARG A C 1
ATOM 3895 O O . ARG A 1 485 ? -24.084 -4.331 34.602 1.00 89.38 485 ARG A O 1
ATOM 3902 N N . VAL A 1 486 ? -23.653 -3.045 36.393 1.00 88.69 486 VAL A N 1
ATOM 3903 C CA . VAL A 1 486 ? -25.002 -3.136 36.977 1.00 88.69 486 VAL A CA 1
ATOM 3904 C C . VAL A 1 486 ? -26.061 -2.631 35.992 1.00 88.69 486 VAL A C 1
ATOM 3906 O O . VAL A 1 486 ? -27.060 -3.312 35.757 1.00 88.69 486 VAL A O 1
ATOM 3909 N N . ILE A 1 487 ? -25.812 -1.487 35.341 1.00 87.81 487 ILE A N 1
ATOM 3910 C CA . ILE A 1 487 ? -26.715 -0.929 34.323 1.00 87.81 487 ILE A CA 1
ATOM 3911 C C . ILE A 1 487 ? -26.845 -1.871 33.116 1.00 87.81 487 ILE A C 1
ATOM 3913 O O . ILE A 1 487 ? -27.960 -2.116 32.654 1.00 87.81 487 ILE A O 1
ATOM 3917 N N . ALA A 1 488 ? -25.737 -2.431 32.615 1.00 81.50 488 ALA A N 1
ATOM 3918 C CA . ALA A 1 488 ? -25.764 -3.339 31.466 1.00 81.50 488 ALA A CA 1
ATOM 3919 C C . ALA A 1 488 ? -26.533 -4.637 31.748 1.00 81.50 488 ALA A C 1
ATOM 3921 O O . ALA A 1 488 ? -27.233 -5.141 30.871 1.00 81.50 488 ALA A O 1
ATOM 3922 N N . ILE A 1 489 ? -26.419 -5.181 32.963 1.00 83.31 489 ILE A N 1
ATOM 3923 C CA . ILE A 1 489 ? -27.161 -6.378 33.378 1.00 83.31 489 ILE A CA 1
ATOM 3924 C C . ILE A 1 489 ? -28.657 -6.069 33.477 1.00 83.31 489 ILE A C 1
ATOM 3926 O O . ILE A 1 489 ? -29.478 -6.831 32.967 1.00 83.31 489 ILE A O 1
ATOM 3930 N N . TRP A 1 490 ? -29.017 -4.934 34.082 1.00 85.06 490 TRP A N 1
ATOM 3931 C CA . TRP A 1 490 ? -30.414 -4.537 34.245 1.00 85.06 490 TRP A CA 1
ATOM 3932 C C . TRP A 1 490 ? -31.127 -4.306 32.908 1.00 85.06 490 TRP A C 1
ATOM 3934 O O . TRP A 1 490 ? -32.231 -4.813 32.697 1.00 85.06 490 TRP A O 1
ATOM 3944 N N . GLN A 1 491 ? -30.472 -3.593 31.986 1.00 78.31 491 GLN A N 1
ATOM 3945 C CA . GLN A 1 491 ? -30.990 -3.315 30.639 1.00 78.31 491 GLN A CA 1
ATOM 3946 C C . GLN A 1 491 ? -30.939 -4.534 29.706 1.00 78.31 491 GLN A C 1
ATOM 3948 O O . GLN A 1 491 ? -31.598 -4.545 28.666 1.00 78.31 491 GLN A O 1
ATOM 3953 N N . GLY A 1 492 ? -30.158 -5.552 30.068 1.00 69.81 492 GLY A N 1
ATOM 3954 C CA . GLY A 1 492 ? -29.949 -6.755 29.279 1.00 69.81 492 GLY A CA 1
ATOM 3955 C C . GLY A 1 492 ? -31.101 -7.763 29.325 1.00 69.81 492 GLY A C 1
ATOM 3956 O O . GLY A 1 492 ? -32.102 -7.600 30.022 1.00 69.81 492 GLY A O 1
ATOM 3957 N N . LEU A 1 493 ? -30.938 -8.846 28.565 1.00 63.44 493 LEU A N 1
ATOM 3958 C CA . LEU A 1 493 ? -31.832 -10.008 28.574 1.00 63.44 493 LEU A CA 1
ATOM 3959 C C . LEU A 1 493 ? -31.642 -10.834 29.852 1.00 63.44 493 LEU A C 1
ATOM 3961 O O . LEU A 1 493 ? -30.514 -10.958 30.316 1.00 63.44 493 LEU A O 1
ATOM 3965 N N . GLY A 1 494 ? -32.726 -11.412 30.372 1.00 67.25 494 GLY A N 1
ATOM 3966 C CA . GLY A 1 494 ? -32.740 -12.290 31.546 1.00 67.25 494 GLY A CA 1
ATOM 3967 C C . GLY A 1 494 ? -34.025 -12.125 32.352 1.00 67.25 494 GLY A C 1
ATOM 3968 O O . GLY A 1 494 ? -34.657 -11.066 32.315 1.00 67.25 494 GLY A O 1
ATOM 3969 N N . THR A 1 495 ? -34.429 -13.159 33.081 1.00 75.50 495 THR A N 1
ATOM 3970 C CA . THR A 1 495 ? -35.505 -13.037 34.072 1.00 75.50 495 THR A CA 1
ATOM 3971 C C . THR A 1 495 ? -35.067 -12.127 35.221 1.00 75.50 495 THR A C 1
ATOM 3973 O O . THR A 1 495 ? -33.874 -11.938 35.467 1.00 75.50 495 THR A O 1
ATOM 3976 N N . LEU A 1 496 ? -36.025 -11.564 35.964 1.00 79.12 496 LEU A N 1
ATOM 3977 C CA . LEU A 1 496 ? -35.712 -10.703 37.110 1.00 79.12 496 LEU A CA 1
ATOM 3978 C C . LEU A 1 496 ? -34.789 -11.412 38.123 1.00 79.12 496 LEU A C 1
ATOM 3980 O O . LEU A 1 496 ? -33.846 -10.805 38.622 1.00 79.12 496 LEU A O 1
ATOM 3984 N N . ALA A 1 497 ? -35.011 -12.708 38.368 1.00 78.50 497 ALA A N 1
ATOM 3985 C CA . ALA A 1 497 ? -34.201 -13.516 39.279 1.00 78.50 497 ALA A CA 1
ATOM 3986 C C . ALA A 1 497 ? -32.749 -13.698 38.793 1.00 78.50 497 ALA A C 1
ATOM 3988 O O . ALA A 1 497 ? -31.811 -13.577 39.581 1.00 78.50 497 ALA A O 1
ATOM 3989 N N . GLU A 1 498 ? -32.548 -13.943 37.496 1.00 80.06 498 GLU A N 1
ATOM 3990 C CA . GLU A 1 498 ? -31.212 -14.067 36.898 1.00 80.06 498 GLU A CA 1
ATOM 3991 C C . GLU A 1 498 ? -30.461 -12.739 36.928 1.00 80.06 498 GLU A C 1
ATOM 3993 O O . GLU A 1 498 ? -29.304 -12.703 37.342 1.00 80.06 498 GLU A O 1
ATOM 3998 N N . LYS A 1 499 ? -31.137 -11.635 36.582 1.00 84.25 499 LYS A N 1
ATOM 3999 C CA . LYS A 1 499 ? -30.560 -10.285 36.651 1.00 84.25 499 LYS A CA 1
ATOM 4000 C C . LYS A 1 499 ? -30.062 -9.967 38.060 1.00 84.25 499 LYS A C 1
ATOM 4002 O O . LYS A 1 499 ? -28.945 -9.485 38.215 1.00 84.25 499 LYS A O 1
ATOM 4007 N N . VAL A 1 500 ? -30.850 -10.285 39.088 1.00 86.75 500 VAL A N 1
ATOM 4008 C CA . VAL A 1 500 ? -30.454 -10.101 40.495 1.00 86.75 500 VAL A CA 1
ATOM 4009 C C . VAL A 1 500 ? -29.225 -10.934 40.844 1.00 86.75 500 VAL A C 1
ATOM 4011 O O . VAL A 1 500 ? -28.277 -10.406 41.425 1.00 86.75 500 VAL A O 1
ATOM 4014 N N . LYS A 1 501 ? -29.200 -12.210 40.445 1.00 86.56 501 LYS A N 1
ATOM 4015 C CA . LYS A 1 501 ? -28.051 -13.097 40.669 1.00 86.56 501 LYS A CA 1
ATOM 4016 C C . LYS A 1 501 ? -26.782 -12.562 39.998 1.00 86.56 501 LYS A C 1
ATOM 4018 O O . LYS A 1 501 ? -25.731 -12.534 40.627 1.00 86.56 501 LYS A O 1
ATOM 4023 N N . TRP A 1 502 ? -26.880 -12.105 38.751 1.00 86.88 502 TRP A N 1
ATOM 4024 C CA . TRP A 1 502 ? -25.749 -11.565 37.993 1.00 86.88 502 TRP A CA 1
ATOM 4025 C C . TRP A 1 502 ? -25.247 -10.224 38.532 1.00 86.88 502 TRP A C 1
ATOM 4027 O O . TRP A 1 502 ? -24.045 -9.969 38.507 1.00 86.88 502 TRP A O 1
ATOM 4037 N N . ILE A 1 503 ? -26.135 -9.369 39.052 1.00 88.12 503 ILE A N 1
ATOM 4038 C CA . ILE A 1 503 ? -25.722 -8.128 39.724 1.00 88.12 503 ILE A CA 1
ATOM 4039 C C . ILE A 1 503 ? -24.903 -8.454 40.975 1.00 88.12 503 ILE A C 1
ATOM 4041 O O . ILE A 1 503 ? -23.879 -7.819 41.210 1.00 88.12 503 ILE A O 1
ATOM 4045 N N . LEU A 1 504 ? -25.303 -9.464 41.749 1.00 87.12 504 LEU A N 1
ATOM 4046 C CA . LEU A 1 504 ? -24.581 -9.862 42.958 1.00 87.12 504 LEU A CA 1
ATOM 4047 C C . LEU A 1 504 ? -23.249 -10.569 42.670 1.00 87.12 504 LEU A C 1
ATOM 4049 O O . LEU A 1 504 ? -22.356 -10.498 43.508 1.00 87.12 504 LEU A O 1
ATOM 4053 N N . ASP A 1 505 ? -23.102 -11.212 41.510 1.00 85.38 505 ASP A N 1
ATOM 4054 C CA . ASP A 1 505 ? -21.878 -11.897 41.087 1.00 85.38 505 ASP A CA 1
ATOM 4055 C C . ASP A 1 505 ? -20.867 -10.924 40.440 1.00 85.38 505 ASP A C 1
ATOM 4057 O O . ASP A 1 505 ? -21.099 -10.466 39.317 1.00 85.38 505 ASP A O 1
ATOM 4061 N N . PRO A 1 506 ? -19.717 -10.619 41.077 1.00 79.75 506 PRO A N 1
ATOM 4062 C CA . PRO A 1 506 ? -18.704 -9.724 40.511 1.00 79.75 506 PRO A CA 1
ATOM 4063 C C . PRO A 1 506 ? -18.001 -10.292 39.268 1.00 79.75 506 PRO A C 1
ATOM 4065 O O . PRO A 1 506 ? -17.421 -9.531 38.490 1.00 79.75 506 PRO A O 1
ATOM 4068 N N . PHE A 1 507 ? -18.039 -11.612 39.062 1.00 78.94 507 PHE A N 1
ATOM 4069 C CA . PHE A 1 507 ? -17.421 -12.277 37.914 1.00 78.94 507 PHE A CA 1
ATOM 4070 C C . PHE A 1 507 ? -18.318 -12.269 36.674 1.00 78.94 507 PHE A C 1
ATOM 4072 O O . PHE A 1 507 ? -17.828 -12.521 35.571 1.00 78.94 507 PHE A O 1
ATOM 4079 N N . HIS A 1 508 ? -19.597 -11.905 36.815 1.00 79.94 508 HIS A N 1
ATOM 4080 C CA . HIS A 1 508 ? -20.483 -11.699 35.677 1.00 79.94 508 HIS A CA 1
ATOM 4081 C C . HIS A 1 508 ? -20.153 -10.373 34.975 1.00 79.94 508 HIS A C 1
ATOM 4083 O O . HIS A 1 508 ? -20.653 -9.294 35.318 1.00 79.94 508 HIS A O 1
ATOM 4089 N N . ARG A 1 509 ? -19.254 -10.469 33.996 1.00 76.75 509 ARG A N 1
ATOM 4090 C CA . ARG A 1 509 ? -18.632 -9.359 33.270 1.00 76.75 509 ARG A CA 1
ATOM 4091 C C . ARG A 1 509 ? -19.442 -8.987 32.027 1.00 76.75 509 ARG A C 1
ATOM 4093 O O . ARG A 1 509 ? -19.287 -9.586 30.971 1.00 76.75 509 ARG A O 1
ATOM 4100 N N . ARG A 1 510 ? -20.290 -7.961 32.143 1.00 77.31 510 ARG A N 1
ATOM 4101 C CA . ARG A 1 510 ? -21.057 -7.391 31.023 1.00 77.31 510 ARG A CA 1
ATOM 4102 C C . ARG A 1 510 ? -21.018 -5.870 31.065 1.00 77.31 510 ARG A C 1
ATOM 4104 O O . ARG A 1 510 ? -21.424 -5.298 32.067 1.00 77.31 510 ARG A O 1
ATOM 4111 N N . VAL A 1 511 ? -20.567 -5.213 29.998 1.00 78.56 511 VAL A N 1
ATOM 4112 C CA . VAL A 1 511 ? -20.513 -3.744 29.886 1.00 78.56 511 VAL A CA 1
ATOM 4113 C C . VAL A 1 511 ? -20.853 -3.338 28.452 1.00 78.56 511 VAL A C 1
ATOM 4115 O O . VAL A 1 511 ? -20.537 -4.057 27.512 1.00 78.56 511 VAL A O 1
ATOM 4118 N N . THR A 1 512 ? -21.504 -2.187 28.283 1.00 74.69 512 THR A N 1
ATOM 4119 C CA . THR A 1 512 ? -21.823 -1.602 26.971 1.00 74.69 512 THR A CA 1
ATOM 4120 C C . THR A 1 512 ? -21.388 -0.134 26.939 1.00 74.69 512 THR A C 1
ATOM 4122 O O . THR A 1 512 ? -21.342 0.496 27.999 1.00 74.69 512 THR A O 1
ATOM 4125 N N . PRO A 1 513 ? -21.135 0.472 25.763 1.00 77.12 513 PRO A N 1
ATOM 4126 C CA . PRO A 1 513 ? -20.801 1.898 25.685 1.00 77.12 513 PRO A CA 1
ATOM 4127 C C . PRO A 1 513 ? -21.860 2.787 26.354 1.00 77.12 513 PRO A C 1
ATOM 4129 O O . PRO A 1 513 ? -21.534 3.727 27.075 1.00 77.12 513 PRO A O 1
ATOM 4132 N N . LYS A 1 514 ? -23.144 2.440 26.195 1.00 75.62 514 LYS A N 1
ATOM 4133 C CA . LYS A 1 514 ? -24.267 3.141 26.831 1.00 75.62 514 LYS A CA 1
ATOM 4134 C C . LYS A 1 514 ? -24.238 3.023 28.352 1.00 75.62 514 LYS A C 1
ATOM 4136 O O . LYS A 1 514 ? -24.437 4.019 29.043 1.00 75.62 514 LYS A O 1
ATOM 4141 N N . SER A 1 515 ? -23.986 1.830 28.886 1.00 82.88 515 SER A N 1
ATOM 4142 C CA . SER A 1 515 ? -23.930 1.645 30.335 1.00 82.88 515 SER A CA 1
ATOM 4143 C C . SER A 1 515 ? -22.727 2.361 30.956 1.00 82.88 515 SER A C 1
ATOM 4145 O O . SER A 1 515 ? -22.869 2.956 32.024 1.00 82.88 515 SER A O 1
ATOM 4147 N N . VAL A 1 516 ? -21.588 2.413 30.253 1.00 86.94 516 VAL A N 1
ATOM 4148 C CA . VAL A 1 516 ? -20.435 3.253 30.622 1.00 86.94 516 VAL A CA 1
ATOM 4149 C C . VAL A 1 516 ? -20.811 4.730 30.606 1.00 86.94 516 VAL A C 1
ATOM 4151 O O . VAL A 1 516 ? -20.523 5.441 31.566 1.00 86.94 516 VAL A O 1
ATOM 4154 N N . ALA A 1 517 ? -21.518 5.189 29.573 1.00 84.50 517 ALA A N 1
ATOM 4155 C CA . ALA A 1 517 ? -21.923 6.583 29.462 1.00 84.50 517 ALA A CA 1
ATOM 4156 C C . ALA A 1 517 ? -22.852 7.031 30.603 1.00 84.50 517 ALA A C 1
ATOM 4158 O O . ALA A 1 517 ? -22.653 8.089 31.203 1.00 84.50 517 ALA A O 1
ATOM 4159 N N . LEU A 1 518 ? -23.851 6.203 30.923 1.00 86.25 518 LEU A N 1
ATOM 4160 C CA . LEU A 1 518 ? -24.785 6.432 32.027 1.00 86.25 518 LEU A CA 1
ATOM 4161 C C . LEU A 1 518 ? -24.060 6.422 33.381 1.00 86.25 518 LEU A C 1
ATOM 4163 O O . LEU A 1 518 ? -24.328 7.281 34.220 1.00 86.25 518 LEU A O 1
ATOM 4167 N N . SER A 1 519 ? -23.105 5.506 33.561 1.00 89.81 519 SER A N 1
ATOM 4168 C CA . SER A 1 519 ? -22.269 5.432 34.761 1.00 89.81 519 SER A CA 1
ATOM 4169 C C . SER A 1 519 ? -21.382 6.677 34.925 1.00 89.81 519 SER A C 1
ATOM 4171 O O . SER A 1 519 ? -21.392 7.301 35.984 1.00 89.81 519 SER A O 1
ATOM 4173 N N . TYR A 1 520 ? -20.695 7.141 33.872 1.00 89.69 520 TYR A N 1
ATOM 4174 C CA . TYR A 1 520 ? -19.924 8.393 33.926 1.00 89.69 520 TYR A CA 1
ATOM 4175 C C . TYR A 1 520 ? -20.803 9.610 34.226 1.00 89.69 520 TYR A C 1
ATOM 4177 O O . TYR A 1 520 ? -20.418 10.449 35.038 1.00 89.69 520 TYR A O 1
ATOM 4185 N N . ALA A 1 521 ? -21.991 9.715 33.618 1.00 88.12 521 ALA A N 1
ATOM 4186 C CA . ALA A 1 521 ? -22.925 10.806 33.900 1.00 88.12 521 ALA A CA 1
ATOM 4187 C C . ALA A 1 521 ? -23.383 10.807 35.370 1.00 88.12 521 ALA A C 1
ATOM 4189 O O . ALA A 1 521 ? -23.474 11.872 35.987 1.00 88.12 521 ALA A O 1
ATOM 4190 N N . PHE A 1 522 ? -23.622 9.623 35.941 1.00 90.31 522 PHE A N 1
ATOM 4191 C CA . PHE A 1 522 ? -23.941 9.447 37.355 1.00 90.31 522 PHE A CA 1
ATOM 4192 C C . PHE A 1 522 ? -22.784 9.896 38.258 1.00 90.31 522 PHE A C 1
ATOM 4194 O O . PHE A 1 522 ? -22.961 10.791 39.087 1.00 90.31 522 PHE A O 1
ATOM 4201 N N . PHE A 1 523 ? -21.582 9.351 38.054 1.00 89.62 523 PHE A N 1
ATOM 4202 C CA . PHE A 1 523 ? -20.412 9.679 38.869 1.00 89.62 523 PHE A CA 1
ATOM 4203 C C . PHE A 1 523 ? -19.988 11.147 38.729 1.00 89.62 523 PHE A C 1
ATOM 4205 O O . PHE A 1 523 ? -19.624 11.767 39.724 1.00 89.62 523 PHE A O 1
ATOM 4212 N N . ARG A 1 524 ? -20.138 11.759 37.548 1.00 88.38 524 ARG A N 1
ATOM 4213 C CA . ARG A 1 524 ? -19.929 13.203 37.339 1.00 88.38 524 ARG A CA 1
ATOM 4214 C C . ARG A 1 524 ? -20.847 14.066 38.211 1.00 88.38 524 ARG A C 1
ATOM 4216 O O . ARG A 1 524 ? -20.463 15.164 38.586 1.00 88.38 524 ARG A O 1
ATOM 4223 N N . SER A 1 525 ? -22.046 13.587 38.547 1.00 86.88 525 SER A N 1
ATOM 4224 C CA . SER A 1 525 ? -22.988 14.317 39.409 1.00 86.88 525 SER A CA 1
ATOM 4225 C C . SER A 1 525 ? -22.738 14.144 40.915 1.00 86.88 525 SER A C 1
ATOM 4227 O O . SER A 1 525 ? -23.328 14.869 41.713 1.00 86.88 525 SER A O 1
ATOM 4229 N N . ARG A 1 526 ? -21.885 13.187 41.310 1.00 86.81 526 ARG A N 1
ATOM 4230 C CA . ARG A 1 526 ? -21.691 12.739 42.704 1.00 86.81 526 ARG A CA 1
ATOM 4231 C C . ARG A 1 526 ? -20.249 12.870 43.202 1.00 86.81 526 ARG A C 1
ATOM 4233 O O . ARG A 1 526 ? -20.029 13.012 44.400 1.00 86.81 526 ARG A O 1
ATOM 4240 N N . CYS A 1 527 ? -19.275 12.805 42.299 1.00 87.00 527 CYS A N 1
ATOM 4241 C CA . CYS A 1 527 ? -17.849 12.858 42.588 1.00 87.00 527 CYS A CA 1
ATOM 4242 C C . CYS A 1 527 ? -17.261 14.179 42.090 1.00 87.00 527 CYS A C 1
ATOM 4244 O O . CYS A 1 527 ? -17.276 14.453 40.885 1.00 87.00 527 CYS A O 1
ATOM 4246 N N . LEU A 1 528 ? -16.695 14.975 43.001 1.00 84.00 528 LEU A N 1
ATOM 4247 C CA . LEU A 1 528 ? -16.071 16.244 42.632 1.00 84.00 528 LEU A CA 1
ATOM 4248 C C . LEU A 1 528 ? -14.823 16.021 41.761 1.00 84.00 528 LEU A C 1
ATOM 4250 O O . LEU A 1 528 ? -14.639 16.757 40.796 1.00 84.00 528 LEU A O 1
ATOM 4254 N N . HIS A 1 529 ? -14.049 14.952 41.998 1.00 86.06 529 HIS A N 1
ATOM 4255 C CA . HIS A 1 529 ? -12.918 14.570 41.140 1.00 86.06 529 HIS A CA 1
ATOM 4256 C C . HIS A 1 529 ? -13.318 14.363 39.688 1.00 86.06 529 HIS A C 1
ATOM 4258 O O . HIS A 1 529 ? -12.724 14.964 38.797 1.00 86.06 529 HIS A O 1
ATOM 4264 N N . ILE A 1 530 ? -14.353 13.559 39.445 1.00 86.69 530 ILE A N 1
ATOM 4265 C CA . ILE A 1 530 ? -14.820 13.275 38.084 1.00 86.69 530 ILE A CA 1
ATOM 4266 C C . ILE A 1 530 ? -15.463 14.520 37.474 1.00 86.69 530 ILE A C 1
ATOM 4268 O O . ILE A 1 530 ? -15.267 14.780 36.293 1.00 86.69 530 ILE A O 1
ATOM 4272 N N . SER A 1 531 ? -16.187 15.325 38.256 1.00 85.69 531 SER A N 1
ATOM 4273 C CA . SER A 1 531 ? -16.794 16.565 37.761 1.00 85.69 531 SER A CA 1
ATOM 4274 C C . SER A 1 531 ? -15.760 17.598 37.313 1.00 85.69 531 SER A C 1
ATOM 4276 O O . SER A 1 531 ? -15.903 18.165 36.229 1.00 85.69 531 SER A O 1
ATOM 4278 N N . VAL A 1 532 ? -14.730 17.843 38.130 1.00 81.44 532 VAL A N 1
ATOM 4279 C CA . VAL A 1 532 ? -13.652 18.794 37.820 1.00 81.44 532 VAL A CA 1
ATOM 4280 C C . VAL A 1 532 ? -12.848 18.297 36.620 1.00 81.44 532 VAL A C 1
ATOM 4282 O O . VAL A 1 532 ? -12.652 19.045 35.666 1.00 81.44 532 VAL A O 1
ATOM 4285 N N . MET A 1 533 ? -12.483 17.012 36.603 1.00 79.00 533 MET A N 1
ATOM 4286 C CA . MET A 1 533 ? -11.743 16.407 35.491 1.00 79.00 533 MET A CA 1
ATOM 4287 C C . MET A 1 533 ? -12.550 16.316 34.191 1.00 79.00 533 MET A C 1
ATOM 4289 O O . MET A 1 533 ? -12.009 16.482 33.105 1.00 79.00 533 MET A O 1
ATOM 4293 N N . ALA A 1 534 ? -13.866 16.130 34.259 1.00 79.25 534 ALA A N 1
ATOM 4294 C CA . ALA A 1 534 ? -14.721 16.209 33.076 1.00 79.25 534 ALA A CA 1
ATOM 4295 C C . ALA A 1 534 ? -14.801 17.631 32.491 1.00 79.25 534 ALA A C 1
ATOM 4297 O O . ALA A 1 534 ? -15.240 17.792 31.355 1.00 79.25 534 ALA A O 1
ATOM 4298 N N . GLY A 1 535 ? -14.430 18.660 33.261 1.00 74.50 535 GLY A N 1
ATOM 4299 C CA . GLY A 1 535 ? -14.335 20.042 32.793 1.00 74.50 535 GLY A CA 1
ATOM 4300 C C . GLY A 1 535 ? -13.027 20.360 32.064 1.00 74.50 535 GLY A C 1
ATOM 4301 O O . GLY A 1 535 ? -13.007 21.295 31.267 1.00 74.50 535 GLY A O 1
ATOM 4302 N N . THR A 1 536 ? -11.957 19.596 32.305 1.00 75.88 536 THR A N 1
ATOM 4303 C CA . THR A 1 536 ? -10.647 19.804 31.661 1.00 75.88 536 THR A CA 1
ATOM 4304 C C . THR A 1 536 ? -10.557 19.123 30.296 1.00 75.88 536 THR A C 1
ATOM 4306 O O . THR A 1 536 ? -9.839 19.592 29.416 1.00 75.88 536 THR A O 1
ATOM 4309 N N . VAL A 1 537 ? -11.327 18.053 30.084 1.00 75.62 537 VAL A N 1
ATOM 4310 C CA . VAL A 1 537 ? -11.414 17.352 28.798 1.00 75.62 537 VAL A CA 1
ATOM 4311 C C . VAL A 1 537 ? -12.489 17.993 27.920 1.00 75.62 537 VAL A C 1
ATOM 4313 O O . VAL A 1 537 ? -13.649 18.114 28.315 1.00 75.62 537 VAL A O 1
ATOM 4316 N N . ALA A 1 538 ? -12.129 18.374 26.692 1.00 70.12 538 ALA A N 1
ATOM 4317 C CA . ALA A 1 538 ? -13.089 18.910 25.730 1.00 70.12 538 ALA A CA 1
ATOM 4318 C C . ALA A 1 538 ? -14.229 17.906 25.461 1.00 70.12 538 ALA A C 1
ATOM 4320 O O . ALA A 1 538 ? -14.003 16.702 25.355 1.00 70.12 538 ALA A O 1
ATOM 4321 N N . ALA A 1 539 ? -15.462 18.388 25.269 1.00 66.31 539 ALA A N 1
ATOM 4322 C CA . ALA A 1 539 ? -16.631 17.524 25.032 1.00 66.31 539 ALA A CA 1
ATOM 4323 C C . ALA A 1 539 ? -16.519 16.635 23.770 1.00 66.31 539 ALA A C 1
ATOM 4325 O O . ALA A 1 539 ? -17.242 15.646 23.637 1.00 66.31 539 ALA A O 1
ATOM 4326 N N . ASN A 1 540 ? -15.626 16.989 22.843 1.00 66.44 540 ASN A N 1
ATOM 4327 C CA . ASN A 1 540 ? -15.264 16.240 21.637 1.00 66.44 540 ASN A CA 1
ATOM 4328 C C . ASN A 1 540 ? -13.840 15.645 21.691 1.00 66.44 540 ASN A C 1
ATOM 4330 O O . ASN A 1 540 ? -13.330 15.228 20.651 1.00 66.44 540 ASN A O 1
ATOM 4334 N N . GLY A 1 541 ? -13.194 15.655 22.859 1.00 67.50 541 GLY A N 1
ATOM 4335 C CA . GLY A 1 541 ? -11.867 15.088 23.083 1.00 67.50 541 GLY A CA 1
ATOM 4336 C C . GLY A 1 541 ? -11.888 13.560 23.117 1.00 67.50 541 GLY A C 1
ATOM 4337 O O . GLY A 1 541 ? -12.902 12.945 23.457 1.00 67.50 541 GLY A O 1
ATOM 4338 N N . ILE A 1 542 ? -10.762 12.951 22.748 1.00 70.25 542 ILE A N 1
ATOM 4339 C CA . ILE A 1 542 ? -10.569 11.496 22.780 1.00 70.25 542 ILE A CA 1
ATOM 4340 C C . ILE A 1 542 ? -9.837 11.148 24.078 1.00 70.25 542 ILE A C 1
ATOM 4342 O O . ILE A 1 542 ? -8.742 11.652 24.319 1.00 70.25 542 ILE A O 1
ATOM 4346 N N . MET A 1 543 ? -10.453 10.302 24.907 1.00 78.88 543 MET A N 1
ATOM 4347 C CA . MET A 1 543 ? -9.898 9.857 26.187 1.00 78.88 543 MET A CA 1
ATOM 4348 C C . MET A 1 543 ? -9.127 8.547 25.990 1.00 78.88 543 MET A C 1
ATOM 4350 O O . MET A 1 543 ? -9.741 7.490 25.888 1.00 78.88 543 MET A O 1
ATOM 4354 N N . ARG A 1 544 ? -7.794 8.605 25.943 1.00 77.12 544 ARG A N 1
ATOM 4355 C CA . ARG A 1 544 ? -6.930 7.426 25.794 1.00 77.12 544 ARG A CA 1
ATOM 4356 C C . ARG A 1 544 ? -6.814 6.705 27.128 1.00 77.12 544 ARG A C 1
ATOM 4358 O O . ARG A 1 544 ? -6.078 7.128 28.013 1.00 77.12 544 ARG A O 1
ATOM 4365 N N . HIS A 1 545 ? -7.596 5.647 27.282 1.00 80.94 545 HIS A N 1
ATOM 4366 C CA . HIS A 1 545 ? -7.710 4.920 28.537 1.00 80.94 545 HIS A CA 1
ATOM 4367 C C . HIS A 1 545 ? -6.636 3.828 28.657 1.00 80.94 545 HIS A C 1
ATOM 4369 O O . HIS A 1 545 ? -6.410 3.075 27.715 1.00 80.94 545 HIS A O 1
ATOM 4375 N N . ALA A 1 546 ? -5.984 3.710 29.815 1.00 79.62 546 ALA A N 1
ATOM 4376 C CA . ALA A 1 546 ? -5.069 2.605 30.092 1.00 79.62 546 ALA A CA 1
ATOM 4377 C C . ALA A 1 546 ? -5.785 1.245 30.091 1.00 79.62 546 ALA A C 1
ATOM 4379 O O . ALA A 1 546 ? -6.990 1.150 30.344 1.00 79.62 546 ALA A O 1
ATOM 4380 N N . MET A 1 547 ? -5.042 0.176 29.802 1.00 73.00 547 MET A N 1
ATOM 4381 C CA . MET A 1 547 ? -5.611 -1.163 29.650 1.00 73.00 547 MET A CA 1
ATOM 4382 C C . MET A 1 547 ? -6.257 -1.654 30.956 1.00 73.00 547 MET A C 1
ATOM 4384 O O . MET A 1 547 ? -5.603 -1.754 31.994 1.00 73.00 547 MET A O 1
ATOM 4388 N N . ILE A 1 548 ? -7.538 -2.030 30.893 1.00 77.38 548 ILE A N 1
ATOM 4389 C CA . ILE A 1 548 ? -8.263 -2.639 32.016 1.00 77.38 548 ILE A CA 1
ATOM 4390 C C . ILE A 1 548 ? -8.113 -4.165 31.924 1.00 77.38 548 ILE A C 1
ATOM 4392 O O . ILE A 1 548 ? -8.772 -4.824 31.123 1.00 77.38 548 ILE A O 1
ATOM 4396 N N . SER A 1 549 ? -7.245 -4.740 32.756 1.00 66.56 549 SER A N 1
ATOM 4397 C CA . SER A 1 549 ? -6.945 -6.179 32.760 1.00 66.56 549 SER A CA 1
ATOM 4398 C C . SER A 1 549 ? -8.132 -7.050 33.206 1.00 66.56 549 SER A C 1
ATOM 4400 O O . SER A 1 549 ? -8.926 -6.659 34.059 1.00 66.56 549 SER A O 1
ATOM 4402 N N . GLY A 1 550 ? -8.251 -8.272 32.678 1.00 67.19 550 GLY A N 1
ATOM 4403 C CA . GLY A 1 550 ? -9.223 -9.262 33.165 1.00 67.19 550 GLY A CA 1
ATOM 4404 C C . GLY A 1 550 ? -10.582 -9.268 32.461 1.00 67.19 550 GLY A C 1
ATOM 4405 O O . GLY A 1 550 ? -11.557 -9.711 33.054 1.00 67.19 550 GLY A O 1
ATOM 4406 N N . TRP A 1 551 ? -10.674 -8.804 31.219 1.00 67.06 551 TRP A N 1
ATOM 4407 C CA . TRP A 1 551 ? -11.836 -9.027 30.350 1.00 67.06 551 TRP A CA 1
ATOM 4408 C C . TRP A 1 551 ? -11.365 -9.659 29.040 1.00 67.06 551 TRP A C 1
ATOM 4410 O O . TRP A 1 551 ? -10.233 -9.427 28.626 1.00 67.06 551 TRP A O 1
ATOM 4420 N N . SER A 1 552 ? -12.209 -10.482 28.418 1.00 49.53 552 SER A N 1
ATOM 4421 C CA . SER A 1 552 ? -11.897 -11.192 27.168 1.00 49.53 552 SER A CA 1
ATOM 4422 C C . SER A 1 552 ? -11.947 -10.296 25.923 1.00 49.53 552 SER A C 1
ATOM 4424 O O . SER A 1 552 ? -11.542 -10.724 24.850 1.00 49.53 552 SER A O 1
ATOM 4426 N N . CYS A 1 553 ? -12.435 -9.059 26.050 1.00 54.94 553 CYS A N 1
ATOM 4427 C CA . CYS A 1 553 ? -12.576 -8.096 24.961 1.00 54.94 553 CYS A CA 1
ATOM 4428 C C . CYS A 1 553 ? -11.854 -6.774 25.268 1.00 54.94 553 CYS A C 1
ATOM 4430 O O . CYS A 1 553 ? -11.614 -6.444 26.433 1.00 54.94 553 CYS A O 1
ATOM 4432 N N . ASP A 1 554 ? -11.524 -6.002 24.225 1.00 62.59 554 ASP A N 1
ATOM 4433 C CA . ASP A 1 554 ? -10.907 -4.679 24.373 1.00 62.59 554 ASP A CA 1
ATOM 4434 C C . ASP A 1 554 ? -11.913 -3.659 24.933 1.00 62.59 554 ASP A C 1
ATOM 4436 O O . ASP A 1 554 ? -12.665 -2.993 24.216 1.00 62.59 554 ASP A O 1
ATOM 4440 N N . ILE A 1 555 ? -11.933 -3.542 26.260 1.00 72.12 555 ILE A N 1
ATOM 4441 C CA . ILE A 1 555 ? -12.800 -2.605 26.977 1.00 72.12 555 ILE A CA 1
ATOM 4442 C C . ILE A 1 555 ? -12.398 -1.145 26.726 1.00 72.12 555 ILE A C 1
ATOM 4444 O O . ILE A 1 555 ? -13.207 -0.240 26.940 1.00 72.12 555 ILE A O 1
ATOM 4448 N N . THR A 1 556 ? -11.171 -0.892 26.268 1.00 73.56 556 THR A N 1
ATOM 4449 C CA . THR A 1 556 ? -10.637 0.460 26.056 1.00 73.56 556 THR A CA 1
ATOM 4450 C C . THR A 1 556 ? -11.514 1.227 25.073 1.00 73.56 556 THR A C 1
ATOM 4452 O O . THR A 1 556 ? -11.965 2.336 25.360 1.00 73.56 556 THR A O 1
ATOM 4455 N N . GLN A 1 557 ? -11.872 0.582 23.960 1.00 70.50 557 GLN A N 1
ATOM 4456 C CA . GLN A 1 557 ? -12.738 1.164 22.940 1.00 70.50 557 GLN A CA 1
ATOM 4457 C C . GLN A 1 557 ? -14.176 1.385 23.441 1.00 70.50 557 GLN A C 1
ATOM 4459 O O . GLN A 1 557 ? -14.824 2.374 23.090 1.00 70.50 557 GLN A O 1
ATOM 4464 N N . ILE A 1 558 ? -14.681 0.492 24.299 1.00 73.38 558 ILE A N 1
ATOM 4465 C CA . ILE A 1 558 ? -16.005 0.630 24.926 1.00 73.38 558 ILE A CA 1
ATOM 4466 C C . ILE A 1 558 ? -16.037 1.869 25.832 1.00 73.38 558 ILE A C 1
ATOM 4468 O O . ILE A 1 558 ? -17.028 2.606 25.831 1.00 73.38 558 ILE A O 1
ATOM 4472 N N . PHE A 1 559 ? -14.954 2.128 26.567 1.00 80.62 559 PHE A N 1
ATOM 4473 C CA . PHE A 1 559 ? -14.813 3.307 27.421 1.00 80.62 559 PHE A CA 1
ATOM 4474 C C . PHE A 1 559 ? -14.627 4.599 26.625 1.00 80.62 559 PHE A C 1
ATOM 4476 O O . PHE A 1 559 ? -15.262 5.600 26.962 1.00 80.62 559 PHE A O 1
ATOM 4483 N N . GLU A 1 560 ? -13.847 4.578 25.542 1.00 77.38 560 GLU A N 1
ATOM 4484 C CA . GLU A 1 560 ? -13.716 5.710 24.616 1.00 77.38 560 GLU A CA 1
ATOM 4485 C C . GLU A 1 560 ? -15.083 6.134 24.046 1.00 77.38 560 GLU A C 1
ATOM 4487 O O . GLU A 1 560 ? -15.457 7.309 24.109 1.00 77.38 560 GLU A O 1
ATOM 4492 N N . LEU A 1 561 ? -15.868 5.175 23.539 1.00 72.44 561 LEU A N 1
ATOM 4493 C CA . LEU A 1 561 ? -17.211 5.430 23.004 1.00 72.44 561 LEU A CA 1
ATOM 4494 C C . LEU A 1 561 ? -18.187 5.876 24.098 1.00 72.44 561 LEU A C 1
ATOM 4496 O O . LEU A 1 561 ? -18.944 6.830 23.908 1.00 72.44 561 LEU A O 1
ATOM 4500 N N . GLY A 1 562 ? -18.154 5.217 25.259 1.00 76.38 562 GLY A N 1
ATOM 4501 C CA . GLY A 1 562 ? -18.985 5.580 26.402 1.00 76.38 562 GLY A CA 1
ATOM 4502 C C . GLY A 1 562 ? -18.727 7.008 26.884 1.00 76.38 562 GLY A C 1
ATOM 4503 O O . GLY A 1 562 ? -19.675 7.737 27.175 1.00 76.38 562 GLY A O 1
ATOM 4504 N N . TRP A 1 563 ? -17.470 7.457 26.889 1.00 83.00 563 TRP A N 1
ATOM 4505 C CA . TRP A 1 563 ? -17.107 8.827 27.251 1.00 83.00 563 TRP A CA 1
ATOM 4506 C C . TRP A 1 563 ? -17.661 9.872 26.275 1.00 83.00 563 TRP A C 1
ATOM 4508 O O . TRP A 1 563 ? -18.237 10.874 26.702 1.00 83.00 563 TRP A O 1
ATOM 4518 N N . GLN A 1 564 ? -17.563 9.626 24.964 1.00 76.62 564 GLN A N 1
ATOM 4519 C CA . GLN A 1 564 ? -18.120 10.529 23.945 1.00 76.62 564 GLN A CA 1
ATOM 4520 C C . GLN A 1 564 ? -19.638 10.710 24.077 1.00 76.62 564 GLN A C 1
ATOM 4522 O O . GLN A 1 564 ? -20.175 11.774 23.759 1.00 76.62 564 GLN A O 1
ATOM 4527 N N . ILE A 1 565 ? -20.333 9.668 24.536 1.00 74.88 565 ILE A N 1
ATOM 4528 C CA . ILE A 1 565 ? -21.770 9.707 24.810 1.00 74.88 565 ILE A CA 1
ATOM 4529 C C . ILE A 1 565 ? -22.025 10.442 26.142 1.00 74.88 565 ILE A C 1
ATOM 4531 O O . ILE A 1 565 ? -22.884 11.325 26.204 1.00 74.88 565 ILE A O 1
ATOM 4535 N N . ALA A 1 566 ? -21.238 10.152 27.187 1.00 80.06 566 ALA A N 1
ATOM 4536 C CA . ALA A 1 566 ? -21.347 10.773 28.511 1.00 80.06 566 ALA A CA 1
ATOM 4537 C C . ALA A 1 566 ? -21.140 12.292 28.491 1.00 80.06 566 ALA A C 1
ATOM 4539 O O . ALA A 1 566 ? -21.830 13.014 29.213 1.00 80.06 566 ALA A O 1
ATOM 4540 N N . SER A 1 567 ? -20.224 12.797 27.656 1.00 74.75 567 SER A N 1
ATOM 4541 C CA . SER A 1 567 ? -19.899 14.229 27.589 1.00 74.75 567 SER A CA 1
ATOM 4542 C C . SER A 1 567 ? -21.099 15.104 27.198 1.00 74.75 567 SER A C 1
ATOM 4544 O O . SER A 1 567 ? -21.122 16.295 27.515 1.00 74.75 567 SER A O 1
ATOM 4546 N N . ARG A 1 568 ? -22.122 14.507 26.567 1.00 73.31 568 ARG A N 1
ATOM 4547 C CA . ARG A 1 568 ? -23.354 15.161 26.092 1.00 73.31 568 ARG A CA 1
ATOM 4548 C C . ARG A 1 568 ? -24.582 14.874 26.961 1.00 73.31 568 ARG A C 1
ATOM 4550 O O . ARG A 1 568 ? -25.652 15.417 26.693 1.00 73.31 568 ARG A O 1
ATOM 4557 N N . LEU A 1 569 ? -24.454 14.022 27.978 1.00 76.38 569 LEU A N 1
ATOM 4558 C CA . LEU A 1 569 ? -25.560 13.565 28.819 1.00 76.38 569 LEU A CA 1
ATOM 4559 C C . LEU A 1 569 ? -25.530 14.231 30.195 1.00 76.38 569 LEU A C 1
ATOM 4561 O O . LEU A 1 569 ? -24.492 14.325 30.844 1.00 76.38 569 LEU A O 1
ATOM 4565 N N . SER A 1 570 ? -26.706 14.635 30.677 1.00 80.38 570 SER A N 1
ATOM 4566 C CA . SER A 1 570 ? -26.904 15.006 32.079 1.00 80.38 570 SER A CA 1
ATOM 4567 C C . SER A 1 570 ? -27.585 13.864 32.830 1.00 80.38 570 SER A C 1
ATOM 4569 O O . SER A 1 570 ? -28.489 13.216 32.294 1.00 80.38 570 SER A O 1
ATOM 4571 N N . TRP A 1 571 ? -27.191 13.634 34.089 1.00 84.31 571 TRP A N 1
ATOM 4572 C CA . TRP A 1 571 ? -27.757 12.545 34.893 1.00 84.31 571 TRP A CA 1
ATOM 4573 C C . TRP A 1 571 ? -29.287 12.638 35.030 1.00 84.31 571 TRP A C 1
ATOM 4575 O O . TRP A 1 571 ? -29.976 11.633 34.901 1.00 84.31 571 TRP A O 1
ATOM 4585 N N . LYS A 1 572 ? -29.840 13.851 35.179 1.00 79.56 572 LYS A N 1
ATOM 4586 C CA . LYS A 1 572 ? -31.295 14.073 35.299 1.00 79.56 572 LYS A CA 1
ATOM 4587 C C . LYS A 1 572 ? -32.091 13.528 34.105 1.00 79.56 572 LYS A C 1
ATOM 4589 O O . LYS A 1 572 ? -33.174 12.986 34.288 1.00 79.56 572 LYS A O 1
ATOM 4594 N N . ILE A 1 573 ? -31.563 13.668 32.887 1.00 74.69 573 ILE A N 1
ATOM 4595 C CA . ILE A 1 573 ? -32.198 13.136 31.670 1.00 74.69 573 ILE A CA 1
ATOM 4596 C C . ILE A 1 573 ? -31.921 11.632 31.562 1.00 74.69 573 ILE A C 1
ATOM 4598 O O . ILE A 1 573 ? -32.831 10.843 31.300 1.00 74.69 573 ILE A O 1
ATOM 4602 N N . ALA A 1 574 ? -30.673 11.237 31.818 1.00 72.25 574 ALA A N 1
ATOM 4603 C CA . ALA A 1 574 ? -30.198 9.862 31.746 1.00 72.25 574 ALA A CA 1
ATOM 4604 C C . ALA A 1 574 ? -30.958 8.903 32.679 1.00 72.25 574 ALA A C 1
ATOM 4606 O O . ALA A 1 574 ? -31.270 7.791 32.262 1.00 72.25 574 ALA A O 1
ATOM 4607 N N . GLN A 1 575 ? -31.332 9.341 33.886 1.00 74.44 575 GLN A N 1
ATOM 4608 C CA . GLN A 1 575 ? -32.031 8.527 34.888 1.00 74.44 575 GLN A CA 1
ATOM 4609 C C . GLN A 1 575 ? -33.338 7.917 34.346 1.00 74.44 575 GLN A C 1
ATOM 4611 O O . GLN A 1 575 ? -33.644 6.759 34.615 1.00 74.44 575 GLN A O 1
ATOM 4616 N N . THR A 1 576 ? -34.069 8.644 33.491 1.00 68.19 576 THR A N 1
ATOM 4617 C CA . THR A 1 576 ? -35.306 8.140 32.856 1.00 68.19 576 THR A CA 1
ATOM 4618 C C . THR A 1 576 ? -35.068 7.083 31.770 1.00 68.19 576 THR A C 1
ATOM 4620 O O . THR A 1 576 ? -35.987 6.347 31.403 1.00 68.19 576 THR A O 1
ATOM 4623 N N . ALA A 1 577 ? -33.846 7.001 31.236 1.00 63.66 577 ALA A N 1
ATOM 4624 C CA . ALA A 1 577 ? -33.445 6.040 30.212 1.00 63.66 577 ALA A CA 1
ATOM 4625 C C . ALA A 1 577 ? -32.894 4.734 30.806 1.00 63.66 577 ALA A C 1
ATOM 4627 O O . ALA A 1 577 ? -32.850 3.725 30.104 1.00 63.66 577 ALA A O 1
ATOM 4628 N N . VAL A 1 578 ? -32.506 4.733 32.086 1.00 67.62 578 VAL A N 1
ATOM 4629 C CA . VAL A 1 578 ? -31.952 3.557 32.773 1.00 67.62 578 VAL A CA 1
ATOM 4630 C C . VAL A 1 578 ? -32.987 2.425 32.881 1.00 67.62 578 VAL A C 1
ATOM 4632 O O . VAL A 1 578 ? -32.632 1.267 32.683 1.00 67.62 578 VAL A O 1
ATOM 4635 N N . GLY A 1 579 ? -34.268 2.755 33.099 1.00 59.34 579 GLY A N 1
ATOM 4636 C CA . GLY A 1 579 ? -35.355 1.780 33.289 1.00 59.34 579 GLY A CA 1
ATOM 4637 C C . GLY A 1 579 ? -36.057 1.269 32.021 1.00 59.34 579 GLY A C 1
ATOM 4638 O O . GLY A 1 579 ? -36.956 0.439 32.124 1.00 59.34 579 GLY A O 1
ATOM 4639 N N . LYS A 1 580 ? -35.709 1.752 30.819 1.00 60.72 580 LYS A N 1
ATOM 4640 C CA . LYS A 1 580 ? -36.376 1.327 29.572 1.00 60.72 580 LYS A CA 1
ATOM 4641 C C . LYS A 1 580 ? -35.589 0.205 28.894 1.00 60.72 580 LYS A C 1
ATOM 4643 O O . LYS A 1 580 ? -34.483 0.440 28.415 1.00 60.72 580 LYS A O 1
ATOM 4648 N N . GLU A 1 581 ? -36.184 -0.987 28.819 1.00 61.81 581 GLU A N 1
ATOM 4649 C CA . GLU A 1 581 ? -35.667 -2.098 28.007 1.00 61.81 581 GLU A CA 1
ATOM 4650 C C . GLU A 1 581 ? -35.569 -1.706 26.523 1.00 61.81 581 GLU A C 1
ATOM 4652 O O . GLU A 1 581 ? -36.344 -0.881 26.029 1.00 61.81 581 GLU A O 1
ATOM 4657 N N . HIS A 1 582 ? -34.627 -2.315 25.803 1.00 65.62 582 HIS A N 1
ATOM 4658 C CA . HIS A 1 582 ? -34.424 -2.081 24.376 1.00 65.62 582 HIS A CA 1
ATOM 4659 C C . HIS A 1 582 ? -35.659 -2.510 23.560 1.00 65.62 582 HIS A C 1
ATOM 4661 O O . HIS A 1 582 ? -35.997 -3.694 23.505 1.00 65.62 582 HIS A O 1
ATOM 4667 N N . ARG A 1 583 ? -36.347 -1.555 22.914 1.00 67.69 583 ARG A N 1
ATOM 4668 C CA . ARG A 1 583 ? -37.640 -1.807 22.235 1.00 67.69 583 ARG A CA 1
ATOM 4669 C C . ARG A 1 583 ? -37.580 -1.866 20.708 1.00 67.69 583 ARG A C 1
ATOM 4671 O O . ARG A 1 583 ? -38.446 -2.505 20.116 1.00 67.69 583 ARG A O 1
ATOM 4678 N N . LYS A 1 584 ? -36.594 -1.237 20.057 1.00 78.94 584 LYS A N 1
ATOM 4679 C CA . LYS A 1 584 ? -36.589 -1.103 18.588 1.00 78.94 584 LYS A CA 1
ATOM 4680 C C . LYS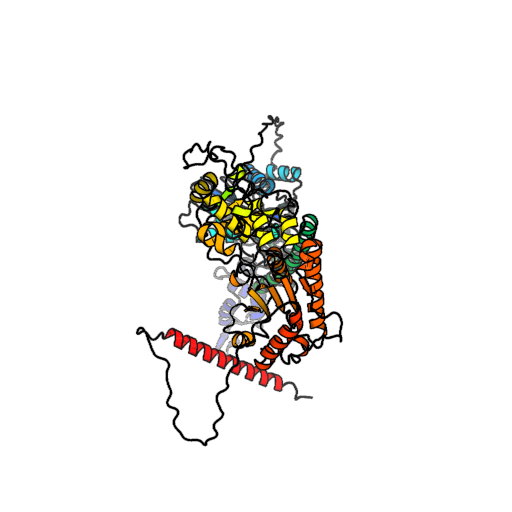 A 1 584 ? -36.147 -2.386 17.876 1.00 78.94 584 LYS A C 1
ATOM 4682 O O . LYS A 1 584 ? -35.228 -3.077 18.331 1.00 78.94 584 LYS A O 1
ATOM 4687 N N . ILE A 1 585 ? -36.766 -2.645 16.722 1.00 85.06 585 ILE A N 1
ATOM 4688 C CA . ILE A 1 585 ? -36.434 -3.736 15.797 1.00 85.06 585 ILE A CA 1
ATOM 4689 C C . ILE A 1 585 ? -35.751 -3.151 14.557 1.00 85.06 585 ILE A C 1
ATOM 4691 O O . ILE A 1 585 ? -36.297 -2.266 13.897 1.00 85.06 585 ILE A O 1
ATOM 4695 N N . LEU A 1 586 ? -34.572 -3.668 14.212 1.00 88.44 586 LEU A N 1
ATOM 4696 C CA . LEU A 1 586 ? -33.876 -3.357 12.963 1.00 88.44 586 LEU A CA 1
ATOM 4697 C C . LEU A 1 586 ? -33.969 -4.546 12.006 1.00 88.44 586 LEU A C 1
ATOM 4699 O O . LEU A 1 586 ? -33.559 -5.649 12.353 1.00 88.44 586 LEU A O 1
ATOM 4703 N N . ILE A 1 587 ? -34.462 -4.318 10.791 1.00 89.44 587 ILE A N 1
ATOM 4704 C CA . ILE A 1 587 ? -34.502 -5.317 9.719 1.00 89.44 587 ILE A CA 1
ATOM 4705 C C . ILE A 1 587 ? -33.493 -4.918 8.644 1.00 89.44 587 ILE A C 1
ATOM 4707 O O . ILE A 1 587 ? -33.653 -3.893 7.988 1.00 89.44 587 ILE A O 1
ATOM 4711 N N . VAL A 1 588 ? -32.455 -5.725 8.463 1.00 90.75 588 VAL A N 1
ATOM 4712 C CA . VAL A 1 588 ? -31.388 -5.540 7.478 1.00 90.75 588 VAL A CA 1
ATOM 4713 C C . VAL A 1 588 ? -31.673 -6.457 6.292 1.00 90.75 588 VAL A C 1
ATOM 4715 O O . VAL A 1 588 ? -31.593 -7.677 6.419 1.00 90.75 588 VAL A O 1
ATOM 4718 N N . VAL A 1 589 ? -32.038 -5.877 5.148 1.00 89.62 589 VAL A N 1
ATOM 4719 C CA . VAL A 1 589 ? -32.499 -6.604 3.953 1.00 89.62 589 VAL A CA 1
ATOM 4720 C C . VAL A 1 589 ? -31.682 -6.260 2.704 1.00 89.62 589 VAL A C 1
ATOM 4722 O O . VAL A 1 589 ? -31.208 -5.128 2.580 1.00 89.62 589 VAL A O 1
ATOM 4725 N N . PRO A 1 590 ? -31.524 -7.196 1.750 1.00 88.38 590 PRO A N 1
ATOM 4726 C CA . PRO A 1 590 ? -30.863 -6.913 0.480 1.00 88.38 590 PRO A CA 1
ATOM 4727 C C . PRO A 1 590 ? -31.666 -5.916 -0.374 1.00 88.38 590 PRO A C 1
ATOM 4729 O O . PRO A 1 590 ? -32.891 -5.809 -0.260 1.00 88.38 590 PRO A O 1
ATOM 4732 N N . GLU A 1 591 ? -30.989 -5.199 -1.276 1.00 84.50 591 GLU A N 1
ATOM 4733 C CA . GLU A 1 591 ? -31.616 -4.198 -2.155 1.00 84.50 591 GLU A CA 1
ATOM 4734 C C . GLU A 1 591 ? -32.683 -4.789 -3.095 1.00 84.50 591 GLU A C 1
ATOM 4736 O O . GLU A 1 591 ? -33.604 -4.079 -3.498 1.00 84.50 591 GLU A O 1
ATOM 4741 N N . SER A 1 592 ? -32.655 -6.095 -3.375 1.00 78.81 592 SER A N 1
ATOM 4742 C CA . SER A 1 592 ? -33.725 -6.775 -4.122 1.00 78.81 592 SER A CA 1
ATOM 4743 C C . SER A 1 592 ? -35.112 -6.561 -3.495 1.00 78.81 592 SER A C 1
ATOM 4745 O O . SER A 1 592 ? -36.113 -6.501 -4.209 1.00 78.81 592 SER A O 1
ATOM 4747 N N . LEU A 1 593 ? -35.179 -6.340 -2.177 1.00 80.56 593 LEU A N 1
ATOM 4748 C CA . LEU A 1 593 ? -36.399 -6.040 -1.425 1.00 80.56 593 LEU A CA 1
ATOM 4749 C C . LEU A 1 593 ? -36.664 -4.534 -1.242 1.00 80.56 593 LEU A C 1
ATOM 4751 O O . LEU A 1 593 ? -37.533 -4.166 -0.452 1.00 80.56 593 LEU A O 1
ATOM 4755 N N . HIS A 1 594 ? -35.985 -3.638 -1.970 1.00 82.38 594 HIS A N 1
ATOM 4756 C CA . HIS A 1 594 ? -36.079 -2.178 -1.787 1.00 82.38 594 HIS A CA 1
ATOM 4757 C C . HIS A 1 594 ? -37.519 -1.628 -1.811 1.00 82.38 594 HIS A C 1
ATOM 4759 O O . HIS A 1 594 ? -37.821 -0.643 -1.134 1.00 82.38 594 HIS A O 1
ATOM 4765 N N . ARG A 1 595 ? -38.454 -2.275 -2.525 1.00 80.06 595 ARG A N 1
ATOM 4766 C CA . ARG A 1 595 ? -39.878 -1.885 -2.530 1.00 80.06 595 ARG A CA 1
ATOM 4767 C C . ARG A 1 595 ? -40.549 -1.972 -1.149 1.00 80.06 595 ARG A C 1
ATOM 4769 O O . ARG A 1 595 ? -41.529 -1.260 -0.939 1.00 80.06 595 ARG A O 1
ATOM 4776 N N . LEU A 1 596 ? -39.992 -2.724 -0.189 1.00 79.81 596 LEU A N 1
ATOM 4777 C CA . LEU A 1 596 ? -40.408 -2.681 1.221 1.00 79.81 596 LEU A CA 1
ATOM 4778 C C . LEU A 1 596 ? -40.313 -1.275 1.811 1.00 79.81 596 LEU A C 1
ATOM 4780 O O . LEU A 1 596 ? -41.098 -0.953 2.688 1.00 79.81 596 LEU A O 1
ATOM 4784 N N . LYS A 1 597 ? -39.413 -0.412 1.324 1.00 79.56 597 LYS A N 1
ATOM 4785 C CA . LYS A 1 597 ? -39.261 0.962 1.822 1.00 79.56 597 LYS A CA 1
ATOM 4786 C C . LYS A 1 597 ? -40.553 1.775 1.716 1.00 79.56 597 LYS A C 1
ATOM 4788 O O . LYS A 1 597 ? -40.838 2.575 2.600 1.00 79.56 597 LYS A O 1
ATOM 4793 N N . PHE A 1 598 ? -41.322 1.570 0.644 1.00 71.31 598 PHE A N 1
ATOM 4794 C CA . PHE A 1 598 ? -42.599 2.255 0.434 1.00 71.31 598 PHE A CA 1
ATOM 4795 C C . PHE A 1 598 ? -43.696 1.681 1.334 1.00 71.31 598 PHE A C 1
ATOM 4797 O O . PHE A 1 598 ? -44.473 2.438 1.904 1.00 71.31 598 PHE A O 1
ATOM 4804 N N . ALA A 1 599 ? -43.708 0.359 1.525 1.00 66.00 599 ALA A N 1
ATOM 4805 C CA . ALA A 1 599 ? -44.673 -0.313 2.390 1.00 66.00 599 ALA A CA 1
ATOM 4806 C C . ALA A 1 599 ? -44.400 -0.086 3.889 1.00 66.00 599 ALA A C 1
ATOM 4808 O O . ALA A 1 599 ? -45.336 -0.001 4.668 1.00 66.00 599 ALA A O 1
ATOM 4809 N N . ALA A 1 600 ? -43.132 0.026 4.288 1.00 68.50 600 ALA A N 1
ATOM 4810 C CA . ALA A 1 600 ? -42.662 0.202 5.664 1.00 68.50 600 ALA A CA 1
ATOM 4811 C C . ALA A 1 600 ? -42.695 1.667 6.142 1.00 68.50 600 ALA A C 1
ATOM 4813 O O . ALA A 1 600 ? -42.342 1.961 7.287 1.00 68.50 600 ALA A O 1
ATOM 4814 N N . HIS A 1 601 ? -43.069 2.607 5.269 1.00 68.94 601 HIS A N 1
ATOM 4815 C CA . HIS A 1 601 ? -43.073 4.028 5.591 1.00 68.94 601 HIS A CA 1
ATOM 4816 C C . HIS A 1 601 ? -44.178 4.345 6.613 1.00 68.94 601 HIS A C 1
ATOM 4818 O O . HIS A 1 601 ? -45.362 4.239 6.301 1.00 68.94 601 HIS A O 1
ATOM 4824 N N . GLY A 1 602 ? -43.789 4.737 7.831 1.00 62.31 602 GLY A N 1
ATOM 4825 C CA . GLY A 1 602 ? -44.713 5.107 8.913 1.00 62.31 602 GLY A CA 1
ATOM 4826 C C . GLY A 1 602 ? -44.727 4.176 10.134 1.00 62.31 602 GLY A C 1
ATOM 4827 O O . GLY A 1 602 ? -45.452 4.474 11.081 1.00 62.31 602 GLY A O 1
ATOM 4828 N N . MET A 1 603 ? -43.932 3.099 10.145 1.00 78.94 603 MET A N 1
ATOM 4829 C CA . MET A 1 603 ? -43.723 2.267 11.343 1.00 78.94 603 MET A CA 1
ATOM 4830 C C . MET A 1 603 ? -42.909 3.017 12.409 1.00 78.94 603 MET A C 1
ATOM 4832 O O . MET A 1 603 ? -42.004 3.784 12.067 1.00 78.94 603 MET A O 1
ATOM 4836 N N . LYS A 1 604 ? -43.235 2.818 13.693 1.00 71.19 604 LYS A N 1
ATOM 4837 C CA . LYS A 1 604 ? -42.637 3.579 14.810 1.00 71.19 604 LYS A CA 1
ATOM 4838 C C . LYS A 1 604 ? -41.459 2.849 15.449 1.00 71.19 604 LYS A C 1
ATOM 4840 O O . LYS A 1 604 ? -40.401 3.453 15.627 1.00 71.19 604 LYS A O 1
ATOM 4845 N N . ASP A 1 605 ? -41.624 1.563 15.744 1.00 77.62 605 ASP A N 1
ATOM 4846 C CA . ASP A 1 605 ? -40.635 0.760 16.470 1.00 77.62 605 ASP A CA 1
ATOM 4847 C C . ASP A 1 605 ? -39.787 -0.136 15.548 1.00 77.62 605 ASP A C 1
ATOM 4849 O O . ASP A 1 605 ? -38.790 -0.715 15.987 1.00 77.62 605 ASP A O 1
ATOM 4853 N N . THR A 1 606 ? -40.137 -0.224 14.258 1.00 83.12 606 THR A N 1
ATOM 4854 C CA . THR A 1 606 ? -39.429 -1.044 13.260 1.00 83.12 606 THR A CA 1
ATOM 4855 C C . THR A 1 606 ? -38.721 -0.185 12.214 1.00 83.12 606 THR A C 1
ATOM 4857 O O . THR A 1 606 ? -39.355 0.569 11.476 1.00 83.12 606 THR A O 1
ATOM 4860 N N . LYS A 1 607 ? -37.400 -0.350 12.090 1.00 85.62 607 LYS A N 1
ATOM 4861 C CA . LYS A 1 607 ? -36.570 0.307 11.073 1.00 85.62 607 LYS A CA 1
ATOM 4862 C C . LYS A 1 607 ? -36.078 -0.709 10.048 1.00 85.62 607 LYS A C 1
ATOM 4864 O O . LYS A 1 607 ? -35.556 -1.754 10.420 1.00 85.62 607 LYS A O 1
ATOM 4869 N N . VAL A 1 608 ? -36.196 -0.388 8.760 1.00 85.38 608 VAL A N 1
ATOM 4870 C CA . VAL A 1 608 ? -35.715 -1.246 7.665 1.00 85.38 608 VAL A CA 1
ATOM 4871 C C . VAL A 1 608 ? -34.509 -0.598 6.991 1.00 85.38 608 VAL A C 1
ATOM 4873 O O . VAL A 1 608 ? -34.583 0.544 6.535 1.00 85.38 608 VAL A O 1
ATOM 4876 N N . PHE A 1 609 ? -33.399 -1.327 6.931 1.00 87.56 609 PHE A N 1
ATOM 4877 C CA . PHE A 1 609 ? -32.167 -0.933 6.261 1.00 87.56 609 PHE A CA 1
ATOM 4878 C C . PHE A 1 609 ? -31.923 -1.811 5.037 1.00 87.56 609 PHE A C 1
ATOM 4880 O O . PHE A 1 609 ? -32.052 -3.030 5.111 1.00 87.56 609 PHE A O 1
ATOM 4887 N N . PHE A 1 610 ? -31.536 -1.185 3.929 1.00 87.00 610 PHE A N 1
ATOM 4888 C CA . PHE A 1 610 ? -31.303 -1.852 2.651 1.00 87.00 610 PHE A CA 1
ATOM 4889 C C . PHE A 1 610 ? -29.814 -1.830 2.326 1.00 87.00 610 PHE A C 1
ATOM 4891 O O . PHE A 1 610 ? -29.213 -0.756 2.378 1.00 87.00 610 PHE A O 1
ATOM 4898 N N . TYR A 1 611 ? -29.247 -2.984 1.976 1.00 88.31 611 TYR A N 1
ATOM 4899 C CA . TYR A 1 611 ? -27.842 -3.104 1.586 1.00 88.31 611 TYR A CA 1
ATOM 4900 C C . TYR A 1 611 ? -27.687 -3.723 0.192 1.00 88.31 611 TYR A C 1
ATOM 4902 O O . TYR A 1 611 ? -28.434 -4.626 -0.188 1.00 88.31 611 TYR A O 1
ATOM 4910 N N . ARG A 1 612 ? -26.694 -3.251 -0.566 1.00 83.19 612 ARG A N 1
ATOM 4911 C CA . ARG A 1 612 ? -26.244 -3.881 -1.824 1.00 83.19 612 ARG A CA 1
ATOM 4912 C C . ARG A 1 612 ? -25.149 -4.903 -1.581 1.00 83.19 612 ARG A C 1
ATOM 4914 O O . ARG A 1 612 ? -25.167 -6.005 -2.113 1.00 83.19 612 ARG A O 1
ATOM 4921 N N . GLU A 1 613 ? -24.205 -4.517 -0.736 1.00 82.38 613 GLU A N 1
ATOM 4922 C CA . GLU A 1 613 ? -23.066 -5.319 -0.318 1.00 82.38 613 GLU A CA 1
ATOM 4923 C C . GLU A 1 613 ? -22.951 -5.240 1.204 1.00 82.38 613 GLU A C 1
ATOM 4925 O O . GLU A 1 613 ? -23.249 -4.204 1.803 1.00 82.38 613 GLU A O 1
ATOM 4930 N N . PHE A 1 614 ? -22.450 -6.294 1.852 1.00 84.62 614 PHE A N 1
ATOM 4931 C CA . PHE A 1 614 ? -22.254 -6.288 3.307 1.00 84.62 614 PHE A CA 1
ATOM 4932 C C . PHE A 1 614 ? -21.338 -5.157 3.799 1.00 84.62 614 PHE A C 1
ATOM 4934 O O . PHE A 1 614 ? -21.472 -4.722 4.939 1.00 84.62 614 PHE A O 1
ATOM 4941 N N . ARG A 1 615 ? -20.470 -4.605 2.937 1.00 78.50 615 ARG A N 1
ATOM 4942 C CA . ARG A 1 615 ? -19.631 -3.429 3.239 1.00 78.50 615 ARG A CA 1
ATOM 4943 C C . ARG A 1 615 ? -20.440 -2.185 3.630 1.00 78.50 615 ARG A C 1
ATOM 4945 O O . ARG A 1 615 ? -19.910 -1.312 4.311 1.00 78.50 615 ARG A O 1
ATOM 4952 N N . GLU A 1 616 ? -21.701 -2.089 3.211 1.00 80.12 616 GLU A N 1
ATOM 4953 C CA . GLU A 1 616 ? -22.588 -0.971 3.555 1.00 80.12 616 GLU A CA 1
ATOM 4954 C C . GLU A 1 616 ? -23.125 -1.054 4.995 1.00 80.12 616 GLU A C 1
ATOM 4956 O O . GLU A 1 616 ? -23.547 -0.036 5.553 1.00 80.12 616 GLU A O 1
ATOM 4961 N N . ILE A 1 617 ? -23.062 -2.239 5.615 1.00 78.81 617 ILE A N 1
ATOM 4962 C CA . ILE A 1 617 ? -23.419 -2.501 7.014 1.00 78.81 617 ILE A CA 1
ATOM 4963 C C . ILE A 1 617 ? -22.188 -2.184 7.887 1.00 78.81 617 ILE A C 1
ATOM 4965 O O . ILE A 1 617 ? -21.496 -3.075 8.373 1.00 78.81 617 ILE A O 1
ATOM 4969 N N . HIS A 1 618 ? -21.850 -0.897 8.029 1.00 69.25 618 HIS A N 1
ATOM 4970 C CA . HIS A 1 618 ? -20.633 -0.452 8.724 1.00 69.25 618 HIS A CA 1
ATOM 4971 C C . HIS A 1 618 ? -20.883 0.597 9.823 1.00 69.25 618 HIS A C 1
ATOM 4973 O O . HIS A 1 618 ? -21.840 1.369 9.760 1.00 69.25 618 HIS A O 1
ATOM 4979 N N . LEU A 1 619 ? -19.961 0.659 10.795 1.00 51.88 619 LEU A N 1
ATOM 4980 C CA . LEU A 1 619 ? -20.011 1.458 12.033 1.00 51.88 619 LEU A CA 1
ATOM 4981 C C . LEU A 1 619 ? -20.221 2.962 11.842 1.00 51.88 619 LEU A C 1
ATOM 4983 O O . LEU A 1 619 ? -20.805 3.621 12.695 1.00 51.88 619 LEU A O 1
ATOM 4987 N N . LYS A 1 620 ? -19.768 3.522 10.713 1.00 48.94 620 LYS A N 1
ATOM 4988 C CA . LYS A 1 620 ? -19.928 4.957 10.419 1.00 48.94 620 LYS A CA 1
ATOM 4989 C C . LYS A 1 620 ? -21.401 5.364 10.238 1.00 48.94 620 LYS A C 1
ATOM 4991 O O . LYS A 1 620 ? -21.699 6.555 10.198 1.00 48.94 620 LYS A O 1
ATOM 4996 N N . ARG A 1 621 ? -22.330 4.401 10.143 1.00 60.28 621 ARG A N 1
ATOM 4997 C CA . ARG A 1 621 ? -23.777 4.644 10.176 1.00 60.28 621 ARG A CA 1
ATOM 4998 C C . ARG A 1 621 ? -24.315 4.439 11.591 1.00 60.28 621 ARG A C 1
ATOM 5000 O O . ARG A 1 621 ? -24.776 3.353 11.932 1.00 60.28 621 ARG A O 1
ATOM 5007 N N . THR A 1 622 ? -24.329 5.514 12.375 1.00 55.66 622 THR A N 1
ATOM 5008 C CA . THR A 1 622 ? -24.915 5.559 13.733 1.00 55.66 622 THR A CA 1
ATOM 5009 C C . THR A 1 622 ? -26.351 5.029 13.778 1.00 55.66 622 THR A C 1
ATOM 5011 O O . THR A 1 622 ? -26.785 4.412 14.739 1.00 55.66 622 THR A O 1
ATOM 5014 N N . GLU A 1 623 ? -27.071 5.190 12.674 1.00 63.03 623 GLU A N 1
ATOM 5015 C CA . GLU A 1 623 ? -28.424 4.706 12.440 1.00 63.03 623 GLU A CA 1
ATOM 5016 C C . GLU A 1 623 ? -28.649 3.185 12.522 1.00 63.03 623 GLU A C 1
ATOM 5018 O O . GLU A 1 623 ? -29.807 2.783 12.665 1.00 63.03 623 GLU A O 1
ATOM 5023 N N . LEU A 1 624 ? -27.599 2.368 12.358 1.00 67.31 624 LEU A N 1
ATOM 5024 C CA . LEU A 1 624 ? -27.639 0.896 12.442 1.00 67.31 624 LEU A CA 1
ATOM 5025 C C . LEU A 1 624 ? -27.268 0.365 13.832 1.00 67.31 624 LEU A C 1
ATOM 5027 O O . LEU A 1 624 ? -27.475 -0.813 14.122 1.00 67.31 624 LEU A O 1
ATOM 5031 N N . PHE A 1 625 ? -26.719 1.239 14.670 1.00 68.81 625 PHE A N 1
ATOM 5032 C CA . PHE A 1 625 ? -26.213 0.943 16.006 1.00 68.81 625 PHE A CA 1
ATOM 5033 C C . PHE A 1 625 ? -26.836 1.920 17.017 1.00 68.81 625 PHE A C 1
ATOM 5035 O O . PHE A 1 625 ? -26.165 2.421 17.907 1.00 68.81 625 PHE A O 1
ATOM 5042 N N . ASP A 1 626 ? -28.125 2.227 16.822 1.00 64.19 626 ASP A N 1
ATOM 5043 C CA . ASP A 1 626 ? -28.930 3.107 17.676 1.00 64.19 626 ASP A CA 1
ATOM 5044 C C . ASP A 1 626 ? -29.033 2.538 19.106 1.00 64.19 626 ASP A C 1
ATOM 5046 O O . ASP A 1 626 ? -29.285 1.346 19.302 1.00 64.19 626 ASP A O 1
ATOM 5050 N N . ASP A 1 627 ? -28.886 3.417 20.100 1.00 56.34 627 ASP A N 1
ATOM 5051 C CA . ASP A 1 627 ? -28.813 3.112 21.537 1.00 56.34 627 ASP A CA 1
ATOM 5052 C C . ASP A 1 627 ? -30.066 2.424 22.126 1.00 56.34 627 ASP A C 1
ATOM 5054 O O . ASP A 1 627 ? -30.072 2.038 23.302 1.00 56.34 627 ASP A O 1
ATOM 5058 N N . ASN A 1 628 ? -31.156 2.304 21.358 1.00 64.94 628 ASN A N 1
ATOM 5059 C CA . ASN A 1 628 ? -32.409 1.655 21.767 1.00 64.94 628 ASN A CA 1
ATOM 5060 C C . ASN A 1 628 ? -32.760 0.394 20.945 1.00 64.94 628 ASN A C 1
ATOM 5062 O O . ASN A 1 628 ? -33.896 -0.090 20.998 1.00 64.94 628 ASN A O 1
ATOM 5066 N N . LEU A 1 629 ? -31.817 -0.137 20.161 1.00 72.44 629 LEU A N 1
ATOM 5067 C CA . LEU A 1 629 ? -31.992 -1.403 19.441 1.00 72.44 629 LEU A CA 1
ATOM 5068 C C . LEU A 1 629 ? -31.945 -2.588 20.400 1.00 72.44 629 LEU A C 1
ATOM 5070 O O . LEU A 1 629 ? -31.052 -2.661 21.236 1.00 72.44 629 LEU A O 1
ATOM 5074 N N . GLY A 1 630 ? -32.914 -3.500 20.280 1.00 72.50 630 GLY A N 1
ATOM 5075 C CA . GLY A 1 630 ? -32.948 -4.741 21.066 1.00 72.50 630 GLY A CA 1
ATOM 5076 C C . GLY A 1 630 ? -32.958 -6.005 20.214 1.00 72.50 630 GLY A C 1
ATOM 5077 O O . GLY A 1 630 ? -32.530 -7.066 20.666 1.00 72.50 630 GLY A O 1
ATOM 5078 N N . LYS A 1 631 ? -33.446 -5.912 18.974 1.00 86.31 631 LYS A N 1
ATOM 5079 C CA . LYS A 1 631 ? -33.584 -7.046 18.055 1.00 86.31 631 LYS A CA 1
ATOM 5080 C C . LYS A 1 631 ? -33.117 -6.645 16.664 1.00 86.31 631 LYS A C 1
ATOM 5082 O O . LYS A 1 631 ? -33.540 -5.610 16.147 1.00 86.31 631 LYS A O 1
ATOM 5087 N N . VAL A 1 632 ? -32.285 -7.484 16.056 1.00 89.31 632 VAL A N 1
ATOM 5088 C CA . VAL A 1 632 ? -31.767 -7.284 14.702 1.00 89.31 632 VAL A CA 1
ATOM 5089 C C . VAL A 1 632 ? -32.072 -8.509 13.859 1.00 89.31 632 VAL A C 1
ATOM 5091 O O . VAL A 1 632 ? -31.724 -9.627 14.222 1.00 89.31 632 VAL A O 1
ATOM 5094 N N . ILE A 1 633 ? -32.719 -8.300 12.722 1.00 91.81 633 ILE A N 1
ATOM 5095 C CA . ILE A 1 633 ? -33.063 -9.347 11.766 1.00 91.81 633 ILE A CA 1
ATOM 5096 C C . ILE A 1 633 ? -32.196 -9.143 10.535 1.00 91.81 633 ILE A C 1
ATOM 5098 O O . ILE A 1 633 ? -32.277 -8.100 9.890 1.00 91.81 633 ILE A O 1
ATOM 5102 N N . VAL A 1 634 ? -31.376 -10.134 10.209 1.00 92.88 634 VAL A N 1
ATOM 5103 C CA . VAL A 1 634 ? -30.486 -10.118 9.050 1.00 92.88 634 VAL A CA 1
ATOM 5104 C C . VAL A 1 634 ? -31.046 -11.068 8.004 1.00 92.88 634 VAL A C 1
ATOM 5106 O O . VAL A 1 634 ? -31.033 -12.283 8.185 1.00 92.88 634 VAL A O 1
ATOM 5109 N N . VAL A 1 635 ? -31.529 -10.505 6.900 1.00 91.19 635 VAL A N 1
ATOM 5110 C CA . VAL A 1 635 ? -31.926 -11.265 5.714 1.00 91.19 635 VAL A CA 1
ATOM 5111 C C . VAL A 1 635 ? -30.719 -11.355 4.790 1.00 91.19 635 VAL A C 1
ATOM 5113 O O . VAL A 1 635 ? -30.197 -10.321 4.371 1.00 91.19 635 VAL A O 1
ATOM 5116 N N . LEU A 1 636 ? -30.264 -12.572 4.487 1.00 90.81 636 LEU A N 1
ATOM 5117 C CA . LEU A 1 636 ? -29.122 -12.831 3.601 1.00 90.81 636 LEU A CA 1
ATOM 5118 C C . LEU A 1 636 ? -29.449 -12.504 2.129 1.00 90.81 636 LEU A C 1
ATOM 5120 O O . LEU A 1 636 ? -30.623 -12.461 1.759 1.00 90.81 636 LEU A O 1
ATOM 5124 N N . PRO A 1 637 ? -28.447 -12.247 1.271 1.00 87.62 637 PRO A N 1
ATOM 5125 C CA . PRO A 1 637 ? -28.684 -11.995 -0.145 1.00 87.62 637 PRO A CA 1
ATOM 5126 C C . PRO A 1 637 ? -29.053 -13.285 -0.890 1.00 87.62 637 PRO A C 1
ATOM 5128 O O . PRO A 1 637 ? -28.796 -14.392 -0.419 1.00 87.62 637 PRO A O 1
ATOM 5131 N N . SER A 1 638 ? -29.657 -13.132 -2.069 1.00 79.06 638 SER A N 1
ATOM 5132 C CA . SER A 1 638 ? -30.030 -14.257 -2.937 1.00 79.06 638 SER A CA 1
ATOM 5133 C C . SER A 1 638 ? -28.814 -14.956 -3.545 1.00 79.06 638 SER A C 1
ATOM 5135 O O . SER A 1 638 ? -28.806 -16.175 -3.656 1.00 79.06 638 SER A O 1
ATOM 5137 N N . LEU A 1 639 ? -27.788 -14.184 -3.915 1.00 79.56 639 LEU A N 1
ATOM 5138 C CA . LEU A 1 639 ? -26.564 -14.672 -4.548 1.00 79.56 639 LEU A CA 1
ATOM 5139 C C . LEU A 1 639 ? -25.387 -14.675 -3.579 1.00 79.56 639 LEU A C 1
ATOM 5141 O O . LEU A 1 639 ? -25.331 -13.876 -2.641 1.00 79.56 639 LEU A O 1
ATOM 5145 N N . GLU A 1 640 ? -24.425 -15.552 -3.855 1.00 81.19 640 GLU A N 1
ATOM 5146 C CA . GLU A 1 640 ? -23.201 -15.675 -3.073 1.00 81.19 640 GLU A CA 1
ATOM 5147 C C . GLU A 1 640 ? -22.400 -14.359 -3.059 1.00 81.19 640 GLU A C 1
ATOM 5149 O O . GLU A 1 640 ? -22.002 -13.853 -4.115 1.00 81.19 640 GLU A O 1
ATOM 5154 N N . PRO A 1 641 ? -22.163 -13.773 -1.870 1.00 79.69 641 PRO A N 1
ATOM 5155 C CA . PRO A 1 641 ? -21.360 -12.567 -1.735 1.00 79.69 641 PRO A CA 1
ATOM 5156 C C . PRO A 1 641 ? -19.911 -12.811 -2.163 1.00 79.69 641 PRO A C 1
ATOM 5158 O O . PRO A 1 641 ? -19.354 -13.883 -1.935 1.00 79.69 641 PRO A O 1
ATOM 5161 N N . LYS A 1 642 ? -19.250 -11.781 -2.708 1.00 75.88 642 LYS A N 1
ATOM 5162 C CA . LYS A 1 642 ? -17.827 -11.867 -3.079 1.00 75.88 642 LYS A CA 1
ATOM 5163 C C . LYS A 1 642 ? -16.956 -12.273 -1.874 1.00 75.88 642 LYS A C 1
ATOM 5165 O O . LYS A 1 642 ? -17.216 -11.780 -0.764 1.00 75.88 642 LYS A O 1
ATOM 5170 N N . PRO A 1 643 ? -15.887 -13.067 -2.082 1.00 65.56 643 PRO A N 1
ATOM 5171 C CA . PRO A 1 643 ? -14.929 -13.405 -1.030 1.00 65.56 643 PRO A CA 1
ATOM 5172 C C . PRO A 1 643 ? -14.425 -12.148 -0.302 1.00 65.56 643 PRO A C 1
ATOM 5174 O O . PRO A 1 643 ? -14.118 -11.134 -0.933 1.00 65.56 643 PRO A O 1
ATOM 5177 N N . GLY A 1 644 ? -14.411 -12.182 1.034 1.00 64.56 644 GLY A N 1
ATOM 5178 C CA . GLY A 1 644 ? -14.010 -11.056 1.892 1.00 64.56 644 GLY A CA 1
ATOM 5179 C C . GLY A 1 644 ? -15.119 -10.056 2.264 1.00 64.56 644 GLY A C 1
ATOM 5180 O O . GLY A 1 644 ? -14.895 -9.183 3.099 1.00 64.56 644 GLY A O 1
ATOM 5181 N N . SER A 1 645 ? -16.330 -10.165 1.704 1.00 75.00 645 SER A N 1
ATOM 5182 C CA . SER A 1 645 ? -17.458 -9.289 2.084 1.00 75.00 645 SER A CA 1
ATOM 5183 C C . SER A 1 645 ? -18.108 -9.656 3.429 1.00 75.00 645 SER A C 1
ATOM 5185 O O . SER A 1 645 ? -18.625 -8.774 4.116 1.00 75.00 645 SER A O 1
ATOM 5187 N N . TRP A 1 646 ? -18.018 -10.923 3.848 1.00 83.50 646 TRP A N 1
ATOM 5188 C CA . TRP A 1 646 ? -18.567 -11.444 5.110 1.00 83.50 646 TRP A CA 1
ATOM 5189 C C . TRP A 1 646 ? -18.013 -10.759 6.364 1.00 83.50 646 TRP A C 1
ATOM 5191 O O . TRP A 1 646 ? -18.730 -10.588 7.345 1.00 83.50 646 TRP A O 1
ATOM 5201 N N . LEU A 1 647 ? -16.772 -10.272 6.312 1.00 78.38 647 LEU A N 1
ATOM 5202 C CA . LEU A 1 647 ? -16.102 -9.625 7.442 1.00 78.38 647 LEU A CA 1
ATOM 5203 C C . LEU A 1 647 ? -16.819 -8.359 7.941 1.00 78.38 647 LEU A C 1
ATOM 5205 O O . LEU A 1 647 ? -16.753 -8.007 9.121 1.00 78.38 647 LEU A O 1
ATOM 5209 N N . ALA A 1 648 ? -17.502 -7.643 7.045 1.00 80.00 648 ALA A N 1
ATOM 5210 C CA . ALA A 1 648 ? -18.307 -6.489 7.431 1.00 80.00 648 ALA A CA 1
ATOM 5211 C C . ALA A 1 648 ? -19.532 -6.916 8.256 1.00 80.00 648 ALA A C 1
ATOM 5213 O O . ALA A 1 648 ? -19.836 -6.286 9.268 1.00 80.00 648 ALA A O 1
ATOM 5214 N N . LEU A 1 649 ? -20.167 -8.024 7.868 1.00 85.62 649 LEU A N 1
ATOM 5215 C CA . LEU A 1 649 ? -21.328 -8.575 8.556 1.00 85.62 649 LEU A CA 1
ATOM 5216 C C . LEU A 1 649 ? -20.957 -9.179 9.919 1.00 85.62 649 LEU A C 1
ATOM 5218 O O . LEU A 1 649 ? -21.632 -8.887 10.901 1.00 85.62 649 LEU A O 1
ATOM 5222 N N . VAL A 1 650 ? -19.844 -9.918 10.006 1.00 86.12 650 VAL A N 1
ATOM 5223 C CA . VAL A 1 650 ? -19.326 -10.472 11.276 1.00 86.12 650 VAL A CA 1
ATOM 5224 C C . VAL A 1 650 ? -19.058 -9.368 12.296 1.00 86.12 650 VAL A C 1
ATOM 5226 O O . VAL A 1 650 ? -19.440 -9.465 13.458 1.00 86.12 650 VAL A O 1
ATOM 5229 N N . HIS A 1 651 ? -18.472 -8.257 11.855 1.00 77.31 651 HIS A N 1
ATOM 5230 C CA . HIS A 1 651 ? -18.234 -7.116 12.733 1.00 77.31 651 HIS A CA 1
ATOM 5231 C C . HIS A 1 651 ? -19.536 -6.444 13.204 1.00 77.31 651 HIS A C 1
ATOM 5233 O O . HIS A 1 651 ? -19.605 -5.936 14.323 1.00 77.31 651 HIS A O 1
ATOM 5239 N N . ALA A 1 652 ? -20.574 -6.408 12.363 1.00 81.69 652 ALA A N 1
ATOM 5240 C CA . ALA A 1 652 ? -21.885 -5.913 12.775 1.00 81.69 652 ALA A CA 1
ATOM 5241 C C . ALA A 1 652 ? -22.538 -6.852 13.804 1.00 81.69 652 ALA A C 1
ATOM 5243 O O . ALA A 1 652 ? -23.074 -6.367 14.799 1.00 81.69 652 ALA A O 1
ATOM 5244 N N . TRP A 1 653 ? -22.428 -8.175 13.618 1.00 85.88 653 TRP A N 1
ATOM 5245 C CA . TRP A 1 653 ? -22.877 -9.173 14.595 1.00 85.88 653 TRP A CA 1
ATOM 5246 C C . TRP A 1 653 ? -22.184 -9.011 15.940 1.00 85.88 653 TRP A C 1
ATOM 5248 O O . TRP A 1 653 ? -22.876 -8.920 16.949 1.00 85.88 653 TRP A O 1
ATOM 5258 N N . SER A 1 654 ? -20.854 -8.894 15.943 1.00 79.44 654 SER A N 1
ATOM 5259 C CA . SER A 1 654 ? -20.065 -8.656 17.155 1.00 79.44 654 SER A CA 1
ATOM 5260 C C . SER A 1 654 ? -20.607 -7.462 17.942 1.00 79.44 654 SER A C 1
ATOM 5262 O O . SER A 1 654 ? -20.965 -7.599 19.109 1.00 79.44 654 SER A O 1
ATOM 5264 N N . MET A 1 655 ? -20.805 -6.321 17.277 1.00 75.06 655 MET A N 1
ATOM 5265 C CA . MET A 1 655 ? -21.338 -5.120 17.920 1.00 75.06 655 MET A CA 1
ATOM 5266 C C . MET A 1 655 ? -22.770 -5.291 18.425 1.00 75.06 655 MET A C 1
ATOM 5268 O O . MET A 1 655 ? -23.062 -4.923 19.558 1.00 75.06 655 MET A O 1
ATOM 5272 N N . TRP A 1 656 ? -23.679 -5.841 17.616 1.00 80.12 656 TRP A N 1
ATOM 5273 C CA . TRP A 1 656 ? -25.067 -6.039 18.039 1.00 80.12 656 TRP A CA 1
ATOM 5274 C C . TRP A 1 656 ? -25.162 -6.986 19.240 1.00 80.12 656 TRP A C 1
ATOM 5276 O O . TRP A 1 656 ? -25.840 -6.655 20.212 1.00 80.12 656 TRP A O 1
ATOM 5286 N N . LEU A 1 657 ? -24.448 -8.113 19.209 1.00 78.12 657 LEU A N 1
ATOM 5287 C CA . LEU A 1 657 ? -24.446 -9.106 20.286 1.00 78.12 657 LEU A CA 1
ATOM 5288 C C . LEU A 1 657 ? -23.797 -8.554 21.564 1.00 78.12 657 LEU A C 1
ATOM 5290 O O . LEU A 1 657 ? -24.342 -8.719 22.655 1.00 78.12 657 LEU A O 1
ATOM 5294 N N . GLN A 1 658 ? -22.688 -7.819 21.447 1.00 68.69 658 GLN A N 1
ATOM 5295 C CA . GLN A 1 658 ? -22.049 -7.152 22.589 1.00 68.69 658 GLN A CA 1
ATOM 5296 C C . GLN A 1 658 ? -22.930 -6.041 23.182 1.00 68.69 658 GLN A C 1
ATOM 5298 O O . GLN A 1 658 ? -22.979 -5.868 24.400 1.00 68.69 658 GLN A O 1
ATOM 5303 N N . CYS A 1 659 ? -23.703 -5.338 22.351 1.00 63.97 659 CYS A N 1
ATOM 5304 C CA . CYS A 1 659 ? -24.724 -4.387 22.799 1.00 63.97 659 CYS A CA 1
ATOM 5305 C C . CYS A 1 659 ? -25.969 -5.065 23.406 1.00 63.97 659 CYS A C 1
ATOM 5307 O O . CYS A 1 659 ? -26.884 -4.369 23.840 1.00 63.97 659 CYS A O 1
ATOM 5309 N N . GLY A 1 660 ? -26.024 -6.401 23.462 1.00 66.31 660 GLY A N 1
ATOM 5310 C CA . GLY A 1 660 ? -27.137 -7.158 24.035 1.00 66.31 660 GLY A CA 1
ATOM 5311 C C . GLY A 1 660 ? -28.344 -7.314 23.111 1.00 66.31 660 GLY A C 1
ATOM 5312 O O . GLY A 1 660 ? -29.438 -7.611 23.597 1.00 66.31 660 GLY A O 1
ATOM 5313 N N . CYS A 1 661 ? -28.173 -7.086 21.806 1.00 77.94 661 CYS A N 1
ATOM 5314 C CA . CYS A 1 661 ? -29.220 -7.310 20.820 1.00 77.94 661 CYS A CA 1
ATOM 5315 C C . CYS A 1 661 ? -29.343 -8.797 20.485 1.00 77.94 661 CYS A C 1
ATOM 5317 O O . CYS A 1 661 ? -28.350 -9.485 20.261 1.00 77.94 661 CYS A O 1
ATOM 5319 N N . ARG A 1 662 ? -30.580 -9.266 20.313 1.00 84.81 662 ARG A N 1
ATOM 5320 C CA . ARG A 1 662 ? -30.839 -10.595 19.752 1.00 84.81 662 ARG A CA 1
ATOM 5321 C C . ARG A 1 662 ? -30.755 -10.549 18.225 1.00 84.81 662 ARG A C 1
ATOM 5323 O O . ARG A 1 662 ? -31.461 -9.744 17.610 1.00 84.81 662 ARG A O 1
ATOM 5330 N N . VAL A 1 663 ? -29.926 -11.399 17.623 1.00 89.88 663 VAL A N 1
ATOM 5331 C CA . VAL A 1 663 ? -29.700 -11.449 16.169 1.00 89.88 663 VAL A CA 1
ATOM 5332 C C . VAL A 1 663 ? -30.433 -12.646 15.561 1.00 89.88 663 VAL A C 1
ATOM 5334 O O . VAL A 1 663 ? -30.251 -13.782 15.992 1.00 89.88 663 VAL A O 1
ATOM 5337 N N . PHE A 1 664 ? -31.254 -12.396 14.542 1.00 92.00 664 PHE A N 1
ATOM 5338 C CA . PHE A 1 664 ? -32.015 -13.407 13.806 1.00 92.00 664 PHE A CA 1
ATOM 5339 C C . PHE A 1 664 ? -31.453 -13.547 12.391 1.00 92.00 664 PHE A C 1
ATOM 5341 O O . PHE A 1 664 ? -31.414 -12.561 11.652 1.00 92.00 664 PHE A O 1
ATOM 5348 N N . LEU A 1 665 ? -31.040 -14.753 12.004 1.00 91.94 665 LEU A N 1
ATOM 5349 C CA . LEU A 1 665 ? -30.523 -15.049 10.666 1.00 91.94 665 LEU A CA 1
ATOM 5350 C C . LEU A 1 665 ? -31.633 -15.641 9.798 1.00 91.94 665 LEU A C 1
ATOM 5352 O O . LEU A 1 665 ? -32.172 -16.698 10.120 1.00 91.94 665 LEU A O 1
ATOM 5356 N N . ILE A 1 666 ? -31.973 -14.963 8.701 1.00 90.06 666 ILE A N 1
ATOM 5357 C CA . ILE A 1 666 ? -33.082 -15.326 7.811 1.00 90.06 666 ILE A CA 1
ATOM 5358 C C . ILE A 1 666 ? -32.575 -15.460 6.374 1.00 90.06 666 ILE A C 1
ATOM 5360 O O . ILE A 1 666 ? -31.785 -14.645 5.892 1.00 90.06 666 ILE A O 1
ATOM 5364 N N . ALA A 1 667 ? -33.047 -16.486 5.667 1.00 86.31 667 ALA A N 1
ATOM 5365 C CA . ALA A 1 667 ? -32.705 -16.693 4.265 1.00 86.31 667 ALA A CA 1
ATOM 5366 C C . ALA A 1 667 ? -33.361 -15.633 3.357 1.00 86.31 667 ALA A C 1
ATOM 5368 O O . ALA A 1 667 ? -34.520 -15.258 3.546 1.00 86.31 667 ALA A O 1
ATOM 5369 N N . GLY A 1 668 ? -32.612 -15.157 2.361 1.00 84.06 668 GLY A N 1
ATOM 5370 C CA . GLY A 1 668 ? -33.101 -14.215 1.352 1.00 84.06 668 GLY A CA 1
ATOM 5371 C C . GLY A 1 668 ? -33.987 -14.843 0.274 1.00 84.06 668 GLY A C 1
ATOM 5372 O O . GLY A 1 668 ? -34.182 -16.060 0.268 1.00 84.06 668 GLY A O 1
ATOM 5373 N N . PRO A 1 669 ? -34.485 -14.030 -0.680 1.00 81.38 669 PRO A N 1
ATOM 5374 C CA . PRO A 1 669 ? -35.230 -14.512 -1.846 1.00 81.38 669 PRO A CA 1
ATOM 5375 C C . PRO A 1 669 ? -34.426 -15.535 -2.660 1.00 81.38 669 PRO A C 1
ATOM 5377 O O . PRO A 1 669 ? -33.206 -15.397 -2.766 1.00 81.38 669 PRO A O 1
ATOM 5380 N N . ARG A 1 670 ? -35.094 -16.524 -3.262 1.00 79.25 670 ARG A N 1
ATOM 5381 C CA . ARG A 1 670 ? -34.437 -17.608 -4.011 1.00 79.25 670 ARG A CA 1
ATOM 5382 C C . ARG A 1 670 ? -33.979 -17.157 -5.413 1.00 79.25 670 ARG A C 1
ATOM 5384 O O . ARG A 1 670 ? -34.819 -16.682 -6.184 1.00 79.25 670 ARG A O 1
ATOM 5391 N N . PRO A 1 671 ? -32.688 -17.313 -5.763 1.00 74.56 671 PRO A N 1
ATOM 5392 C CA . PRO A 1 671 ? -32.198 -17.153 -7.135 1.00 74.56 671 PRO A CA 1
ATOM 5393 C C . PRO A 1 671 ? -32.548 -18.384 -7.996 1.00 74.56 671 PRO A C 1
ATOM 5395 O O . PRO A 1 671 ? -33.005 -19.402 -7.472 1.00 74.56 671 PRO A O 1
ATOM 5398 N N . ARG A 1 672 ? -32.288 -18.322 -9.311 1.00 72.44 672 ARG A N 1
ATOM 5399 C CA . ARG A 1 672 ? -32.400 -19.496 -10.206 1.00 72.44 672 ARG A CA 1
ATOM 5400 C C . ARG A 1 672 ? -31.373 -20.588 -9.890 1.00 72.44 672 ARG A C 1
ATOM 5402 O O . ARG A 1 672 ? -31.686 -21.766 -10.023 1.00 72.44 672 ARG A O 1
ATOM 5409 N N . ASP A 1 673 ? -30.165 -20.205 -9.472 1.00 74.50 673 ASP A N 1
ATOM 5410 C CA . ASP A 1 673 ? -29.133 -21.143 -9.014 1.00 74.50 673 ASP A CA 1
ATOM 5411 C C . ASP A 1 673 ? -29.334 -21.487 -7.532 1.00 74.50 673 ASP A C 1
ATOM 5413 O O . ASP A 1 673 ? -28.804 -20.820 -6.639 1.00 74.50 673 ASP A O 1
ATOM 5417 N N . GLU A 1 674 ? -30.101 -22.544 -7.263 1.00 71.75 674 GLU A N 1
ATOM 5418 C CA . GLU A 1 674 ? -30.371 -23.003 -5.897 1.00 71.75 674 GLU A CA 1
ATOM 5419 C C . GLU A 1 674 ? -29.085 -23.300 -5.119 1.00 71.75 674 GLU A C 1
ATOM 5421 O O . GLU A 1 674 ? -28.998 -22.971 -3.937 1.00 71.75 674 GLU A O 1
ATOM 5426 N N . ASN A 1 675 ? -28.043 -23.820 -5.775 1.00 77.88 675 ASN A N 1
ATOM 5427 C CA . ASN A 1 675 ? -26.790 -24.157 -5.101 1.00 77.88 675 ASN A CA 1
ATOM 5428 C C . ASN A 1 675 ? -26.104 -22.915 -4.519 1.00 77.88 675 ASN A C 1
ATOM 5430 O O . ASN A 1 675 ? -25.546 -22.984 -3.423 1.00 77.88 675 ASN A O 1
ATOM 5434 N N . SER A 1 676 ? -26.162 -21.768 -5.206 1.00 78.06 676 SER A N 1
ATOM 5435 C CA . SER A 1 676 ? -25.629 -20.509 -4.670 1.00 78.06 676 SER A CA 1
ATOM 5436 C C . SER A 1 676 ? -26.336 -20.087 -3.387 1.00 78.06 676 SER A C 1
ATOM 5438 O O . SER A 1 676 ? -25.685 -19.585 -2.473 1.00 78.06 676 SER A O 1
ATOM 5440 N N . TRP A 1 677 ? -27.646 -20.293 -3.301 1.00 80.44 677 TRP A N 1
ATOM 5441 C CA . TRP A 1 677 ? -28.457 -19.893 -2.154 1.00 80.44 677 TRP A CA 1
ATOM 5442 C C . TRP A 1 677 ? -28.114 -20.703 -0.893 1.00 80.44 677 TRP A C 1
ATOM 5444 O O . TRP A 1 677 ? -27.954 -20.141 0.193 1.00 80.44 677 TRP A O 1
ATOM 5454 N N . TYR A 1 678 ? -27.892 -22.011 -1.047 1.00 81.44 678 TYR A N 1
ATOM 5455 C CA . TYR A 1 678 ? -27.456 -22.890 0.044 1.00 81.44 678 TYR A CA 1
ATOM 5456 C C . TYR A 1 678 ? -26.015 -22.628 0.490 1.00 81.44 678 TYR A C 1
ATOM 5458 O O . TYR A 1 678 ? -25.719 -22.661 1.691 1.00 81.44 678 TYR A O 1
ATOM 5466 N N . ARG A 1 679 ? -25.115 -22.296 -0.447 1.00 83.75 679 ARG A N 1
ATOM 5467 C CA . ARG A 1 679 ? -23.748 -21.875 -0.103 1.00 83.75 679 ARG A CA 1
ATOM 5468 C C . ARG A 1 679 ? -23.752 -20.612 0.756 1.00 83.75 679 ARG A C 1
ATOM 5470 O O . ARG A 1 679 ? -23.038 -20.578 1.753 1.00 83.75 679 ARG A O 1
ATOM 5477 N N . VAL A 1 680 ? -24.611 -19.630 0.460 1.00 87.56 680 VAL A N 1
ATOM 5478 C CA . VAL A 1 680 ? -24.751 -18.410 1.284 1.00 87.56 680 VAL A CA 1
ATOM 5479 C C . VAL A 1 680 ? -25.155 -18.753 2.720 1.00 87.56 680 VAL A C 1
ATOM 5481 O O . VAL A 1 680 ? -24.542 -18.259 3.665 1.00 87.56 680 VAL A O 1
ATOM 5484 N N . ALA A 1 681 ? -26.159 -19.618 2.897 1.00 87.50 681 ALA A N 1
ATOM 5485 C CA . ALA A 1 681 ? -26.608 -20.055 4.220 1.00 87.50 681 ALA A CA 1
ATOM 5486 C C . ALA A 1 681 ? -25.504 -20.801 4.991 1.00 87.50 681 ALA A C 1
ATOM 5488 O O . ALA A 1 681 ? -25.297 -20.557 6.180 1.00 87.50 681 ALA A O 1
ATOM 5489 N N . THR A 1 682 ? -24.763 -21.671 4.305 1.00 87.75 682 THR A N 1
ATOM 5490 C CA . THR A 1 682 ? -23.653 -22.436 4.891 1.00 87.75 682 THR A CA 1
ATOM 5491 C C . THR A 1 682 ? -22.513 -21.517 5.330 1.00 87.75 682 THR A C 1
ATOM 5493 O O . THR A 1 682 ? -22.057 -21.601 6.468 1.00 87.75 682 THR A O 1
ATOM 5496 N N . GLN A 1 683 ? -22.103 -20.580 4.473 1.00 88.75 683 GLN A N 1
ATOM 5497 C CA . GLN A 1 683 ? -2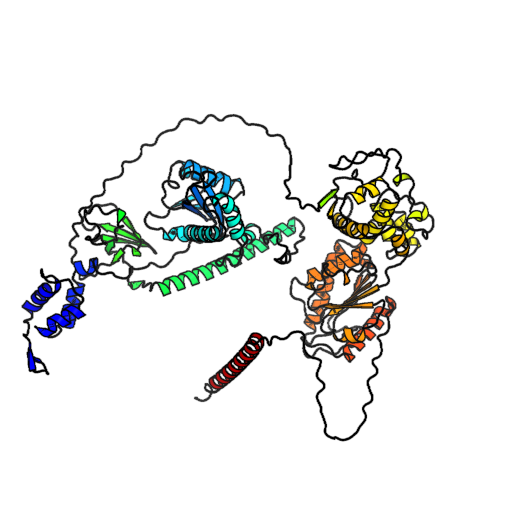1.047 -19.613 4.785 1.00 88.75 683 GLN A CA 1
ATOM 5498 C C . GLN A 1 683 ? -21.436 -18.680 5.937 1.00 88.75 683 GLN A C 1
ATOM 5500 O O . GLN A 1 683 ? -20.618 -18.417 6.817 1.00 88.75 683 GLN A O 1
ATOM 5505 N N . ALA A 1 684 ? -22.696 -18.236 5.997 1.00 89.00 684 ALA A N 1
ATOM 5506 C CA . ALA A 1 684 ? -23.186 -17.439 7.119 1.00 89.00 684 ALA A CA 1
ATOM 5507 C C . ALA A 1 684 ? -23.050 -18.178 8.461 1.00 89.00 684 ALA A C 1
ATOM 5509 O O . ALA A 1 684 ? -22.630 -17.569 9.444 1.00 89.00 684 ALA A O 1
ATOM 5510 N N . ARG A 1 685 ? -23.355 -19.485 8.498 1.00 89.94 685 ARG A N 1
ATOM 5511 C CA . ARG A 1 685 ? -23.175 -20.313 9.702 1.00 89.94 685 ARG A CA 1
ATOM 5512 C C . ARG A 1 685 ? -21.715 -20.497 10.072 1.00 89.94 685 ARG A C 1
ATOM 5514 O O . ARG A 1 685 ? -21.394 -20.347 11.240 1.00 89.94 685 ARG A O 1
ATOM 5521 N N . ILE A 1 686 ? -20.841 -20.779 9.103 1.00 87.75 686 ILE A N 1
ATOM 5522 C CA . ILE A 1 686 ? -19.396 -20.925 9.348 1.00 87.75 686 ILE A CA 1
ATOM 5523 C C . ILE A 1 686 ? -18.848 -19.654 10.003 1.00 87.75 686 ILE A C 1
ATOM 5525 O O . ILE A 1 686 ? -18.192 -19.723 11.036 1.00 87.75 686 ILE A O 1
ATOM 5529 N N . HIS A 1 687 ? -19.182 -18.485 9.454 1.00 89.25 687 HIS A N 1
ATOM 5530 C CA . HIS A 1 687 ? -18.725 -17.211 9.999 1.00 89.25 687 HIS A CA 1
ATOM 5531 C C . HIS A 1 687 ? -19.335 -16.870 11.366 1.00 89.25 687 HIS A C 1
ATOM 5533 O O . HIS A 1 687 ? -18.638 -16.314 12.211 1.00 89.25 687 HIS A O 1
ATOM 5539 N N . MET A 1 688 ? -20.617 -17.174 11.592 1.00 88.25 688 MET A N 1
ATOM 5540 C CA . MET A 1 688 ? -21.262 -16.928 12.886 1.00 88.25 688 MET A CA 1
ATOM 5541 C C . MET A 1 688 ? -20.723 -17.872 13.965 1.00 88.25 688 MET A C 1
ATOM 5543 O O . MET A 1 688 ? -20.387 -17.420 15.052 1.00 88.25 688 MET A O 1
ATOM 5547 N N . ASN A 1 689 ? -20.604 -19.164 13.663 1.00 87.25 689 ASN A N 1
ATOM 5548 C CA . ASN A 1 689 ? -20.091 -20.152 14.606 1.00 87.25 689 ASN A CA 1
ATOM 5549 C C . ASN A 1 689 ? -18.622 -19.887 14.935 1.00 87.25 689 ASN A C 1
ATOM 5551 O O . ASN A 1 689 ? -18.288 -19.882 16.111 1.00 87.25 689 ASN A O 1
ATOM 5555 N N . GLY A 1 690 ? -17.791 -19.547 13.943 1.00 84.81 690 GLY A N 1
ATOM 5556 C CA . GLY A 1 690 ? -16.404 -19.147 14.193 1.00 84.81 690 GLY A CA 1
ATOM 5557 C C . GLY A 1 690 ? -16.289 -17.917 15.102 1.00 84.81 690 GLY A C 1
ATOM 5558 O O . GLY A 1 690 ? -15.388 -17.847 15.921 1.00 84.81 690 GLY A O 1
ATOM 5559 N N . PHE A 1 691 ? -17.232 -16.968 15.031 1.00 82.38 691 PHE A N 1
ATOM 5560 C CA . PHE A 1 691 ? -17.294 -15.862 15.997 1.00 82.38 691 PHE A CA 1
ATOM 5561 C C . PHE A 1 691 ? -17.751 -16.318 17.395 1.00 82.38 691 PHE A C 1
ATOM 5563 O O . PHE A 1 691 ? -17.281 -15.796 18.401 1.00 82.38 691 PHE A O 1
ATOM 5570 N N . LEU A 1 692 ? -18.690 -17.262 17.479 1.00 82.19 692 LEU A N 1
ATOM 5571 C CA . LEU A 1 692 ? -19.248 -17.735 18.749 1.00 82.19 692 LEU A CA 1
ATOM 5572 C C . LEU A 1 692 ? -18.341 -18.734 19.484 1.00 82.19 692 LEU A C 1
ATOM 5574 O O . LEU A 1 692 ? -18.528 -18.912 20.686 1.00 82.19 692 LEU A O 1
ATOM 5578 N N . GLU A 1 693 ? -17.369 -19.355 18.809 1.00 79.81 693 GLU A N 1
ATOM 5579 C CA . GLU A 1 693 ? -16.369 -20.242 19.426 1.00 79.81 693 GLU A CA 1
ATOM 5580 C C . GLU A 1 693 ? -15.609 -19.540 20.562 1.00 79.81 693 GLU A C 1
ATOM 5582 O O . GLU A 1 693 ? -15.501 -20.099 21.656 1.00 79.81 693 GLU A O 1
ATOM 5587 N N . ASP A 1 694 ? -15.218 -18.280 20.347 1.00 64.56 694 ASP A N 1
ATOM 5588 C CA . ASP A 1 694 ? -14.526 -17.437 21.333 1.00 64.56 694 ASP A CA 1
ATOM 5589 C C . ASP A 1 694 ? -15.481 -16.686 22.288 1.00 64.56 694 ASP A C 1
ATOM 5591 O O . ASP A 1 694 ? -15.044 -16.048 23.248 1.00 64.56 694 ASP A O 1
ATOM 5595 N N . HIS A 1 695 ? -16.795 -16.753 22.036 1.00 69.25 695 HIS A N 1
ATOM 5596 C CA . HIS A 1 695 ? -17.833 -15.976 22.726 1.00 69.25 695 HIS A CA 1
ATOM 5597 C C . HIS A 1 695 ? -19.079 -16.816 23.042 1.00 69.25 695 HIS A C 1
ATOM 5599 O O . HIS A 1 695 ? -20.216 -16.433 22.731 1.00 69.25 695 HIS A O 1
ATOM 5605 N N . GLN A 1 696 ? -18.881 -17.983 23.661 1.00 72.25 696 GLN A N 1
ATOM 5606 C CA . GLN A 1 696 ? -19.959 -18.939 23.947 1.00 72.25 696 GLN A CA 1
ATOM 5607 C C . GLN A 1 696 ? -21.099 -18.331 24.782 1.00 72.25 696 GLN A C 1
ATOM 5609 O O . GLN A 1 696 ? -22.257 -18.725 24.641 1.00 72.25 696 GLN A O 1
ATOM 5614 N N . GLU A 1 697 ? -20.813 -17.317 25.600 1.00 67.94 697 GLU A N 1
ATOM 5615 C CA . GLU A 1 697 ? -21.795 -16.559 26.377 1.00 67.94 697 GLU A CA 1
ATOM 5616 C C . GLU A 1 697 ? -22.832 -15.811 25.518 1.00 67.94 697 GLU A C 1
ATOM 5618 O O . GLU A 1 697 ? -23.926 -15.492 25.995 1.00 67.94 697 GLU A O 1
ATOM 5623 N N . LEU A 1 698 ? -22.525 -15.540 24.244 1.00 76.50 698 LEU A N 1
ATOM 5624 C CA . LEU A 1 698 ? -23.406 -14.834 23.311 1.00 76.50 698 LEU A CA 1
ATOM 5625 C C . LEU A 1 698 ? -24.322 -15.782 22.518 1.00 76.50 698 LEU A C 1
ATOM 5627 O O . LEU A 1 698 ? -25.299 -15.315 21.929 1.00 76.50 698 LEU A O 1
ATOM 5631 N N . MET A 1 699 ? -24.078 -17.099 22.552 1.00 77.50 699 MET A N 1
ATOM 5632 C CA . MET A 1 699 ? -24.855 -18.117 21.824 1.00 77.50 699 MET A CA 1
ATOM 5633 C C . MET A 1 699 ? -26.383 -17.999 22.000 1.00 77.50 699 MET A C 1
ATOM 5635 O O . MET A 1 699 ? -27.094 -18.033 20.993 1.00 77.50 699 MET A O 1
ATOM 5639 N N . PRO A 1 700 ? -26.942 -17.782 23.212 1.00 78.50 700 PRO A N 1
ATOM 5640 C CA . PRO A 1 700 ? -28.397 -17.680 23.395 1.00 78.50 700 PRO A CA 1
ATOM 5641 C C . PRO A 1 700 ? -29.044 -16.479 22.679 1.00 78.50 700 PRO A C 1
ATOM 5643 O O . PRO A 1 700 ? -30.267 -16.433 22.504 1.00 78.50 700 PRO A O 1
ATOM 5646 N N . GLN A 1 701 ? -28.241 -15.487 22.279 1.00 81.19 701 GLN A N 1
ATOM 5647 C CA . GLN A 1 701 ? -28.698 -14.279 21.591 1.00 81.19 701 GLN A CA 1
ATOM 5648 C C . GLN A 1 701 ? -28.834 -14.475 20.073 1.00 81.19 701 GLN A C 1
ATOM 5650 O O . GLN A 1 701 ? -29.410 -13.615 19.404 1.00 81.19 701 GLN A O 1
ATOM 5655 N N . VAL A 1 702 ? -28.356 -15.594 19.522 1.00 87.69 702 VAL A N 1
ATOM 5656 C CA . VAL A 1 702 ? -28.438 -15.896 18.089 1.00 87.69 702 VAL A CA 1
ATOM 5657 C C . VAL A 1 702 ? -29.594 -16.856 17.818 1.00 87.69 702 VAL A C 1
ATOM 5659 O O . VAL A 1 702 ? -29.763 -17.872 18.488 1.00 87.69 702 VAL A O 1
ATOM 5662 N N . VAL A 1 703 ? -30.426 -16.523 16.831 1.00 88.56 703 VAL A N 1
ATOM 5663 C CA . VAL A 1 703 ? -31.513 -17.382 16.349 1.00 88.56 703 VAL A CA 1
ATOM 5664 C C . VAL A 1 703 ? -31.276 -17.685 14.875 1.00 88.56 703 VAL A C 1
ATOM 5666 O O . VAL A 1 703 ? -31.479 -16.826 14.016 1.00 88.56 703 VAL A O 1
ATOM 5669 N N . ASP A 1 704 ? -30.854 -18.914 14.589 1.00 89.12 704 ASP A N 1
ATOM 5670 C CA . ASP A 1 704 ? -30.644 -19.404 13.227 1.00 89.12 704 ASP A CA 1
ATOM 5671 C C . ASP A 1 704 ? -31.958 -19.942 12.630 1.00 89.12 704 ASP A C 1
ATOM 5673 O O . ASP A 1 704 ? -32.583 -20.859 13.171 1.00 89.12 704 ASP A O 1
ATOM 5677 N N . LYS A 1 705 ? -32.401 -19.341 11.520 1.00 87.75 705 LYS A N 1
ATOM 5678 C CA . LYS A 1 705 ? -33.540 -19.777 10.693 1.00 87.75 705 LYS A CA 1
ATOM 5679 C C . LYS A 1 705 ? -33.139 -19.961 9.224 1.00 87.75 705 LYS A C 1
ATOM 5681 O O . LYS A 1 705 ? -33.980 -19.872 8.327 1.00 87.75 705 LYS A O 1
ATOM 5686 N N . LEU A 1 706 ? -31.854 -20.193 8.966 1.00 86.19 706 LEU A N 1
ATOM 5687 C CA . LEU A 1 706 ? -31.328 -20.495 7.640 1.00 86.19 706 LEU A CA 1
ATOM 5688 C C . LEU A 1 706 ? -31.684 -21.931 7.225 1.00 86.19 706 LEU A C 1
ATOM 5690 O O . LEU A 1 706 ? -31.993 -22.786 8.053 1.00 86.19 706 LEU A O 1
ATOM 5694 N N . VAL A 1 707 ? -31.622 -22.222 5.926 1.00 77.50 707 VAL A N 1
ATOM 5695 C CA . VAL A 1 707 ? -31.964 -23.551 5.384 1.00 77.50 707 VAL A CA 1
ATOM 5696 C C . VAL A 1 707 ? -30.813 -24.533 5.603 1.00 77.50 707 VAL A C 1
ATOM 5698 O O . VAL A 1 707 ? -29.655 -24.121 5.573 1.00 77.50 707 VAL A O 1
ATOM 5701 N N . VAL A 1 708 ? -31.112 -25.802 5.892 1.00 70.31 708 VAL A N 1
ATOM 5702 C CA . VAL A 1 708 ? -30.105 -26.808 6.287 1.00 70.31 708 VAL A CA 1
ATOM 5703 C C . VAL A 1 708 ? -29.655 -27.670 5.101 1.00 70.31 708 VAL A C 1
ATOM 5705 O O . VAL A 1 708 ? -28.454 -27.853 4.938 1.00 70.31 708 VAL A O 1
ATOM 5708 N N . GLU A 1 709 ? -30.572 -28.130 4.237 1.00 66.06 709 GLU A N 1
ATOM 5709 C CA . GLU A 1 709 ? -30.255 -29.041 3.120 1.00 66.06 709 GLU A CA 1
ATOM 5710 C C . GLU A 1 709 ? -31.036 -28.725 1.829 1.00 66.06 709 GLU A C 1
ATOM 5712 O O . GLU A 1 709 ? -32.102 -28.096 1.851 1.00 66.06 709 GLU A O 1
ATOM 5717 N N . ASN A 1 710 ? -30.504 -29.185 0.688 1.00 59.50 710 ASN A N 1
ATOM 5718 C CA . ASN A 1 710 ? -31.149 -29.066 -0.622 1.00 59.50 710 ASN A CA 1
ATOM 5719 C C . ASN A 1 710 ? -32.513 -29.780 -0.617 1.00 59.50 710 ASN A C 1
ATOM 5721 O O . ASN A 1 710 ? -32.589 -30.984 -0.388 1.00 59.50 710 ASN A O 1
ATOM 5725 N N . GLY A 1 711 ? -33.592 -29.041 -0.897 1.00 58.44 711 GLY A N 1
ATOM 5726 C CA . GLY A 1 711 ? -34.954 -29.583 -1.023 1.00 58.44 711 GLY A CA 1
ATOM 5727 C C . GLY A 1 711 ? -35.839 -29.513 0.231 1.00 58.44 711 GLY A C 1
ATOM 5728 O O . GLY A 1 711 ? -37.046 -29.716 0.116 1.00 58.44 711 GLY A O 1
ATOM 5729 N N . THR A 1 712 ? -35.308 -29.159 1.406 1.00 64.25 712 THR A N 1
ATOM 5730 C CA . THR A 1 712 ? -36.085 -29.026 2.657 1.00 64.25 712 THR A CA 1
ATOM 5731 C C . THR A 1 712 ? -36.298 -27.555 3.029 1.00 64.25 712 THR A C 1
ATOM 5733 O O . THR A 1 712 ? -35.621 -26.984 3.881 1.00 64.25 712 THR A O 1
ATOM 5736 N N . ILE A 1 713 ? -37.251 -26.895 2.364 1.00 67.06 713 ILE A N 1
ATOM 5737 C CA . ILE A 1 713 ? -37.617 -25.503 2.671 1.00 67.06 713 ILE A CA 1
ATOM 5738 C C . ILE A 1 713 ? -38.803 -25.497 3.639 1.00 67.06 713 ILE A C 1
ATOM 5740 O O . ILE A 1 713 ? -39.856 -26.048 3.331 1.00 67.06 713 ILE A O 1
ATOM 5744 N N . ASP A 1 714 ? -38.640 -24.843 4.792 1.00 71.50 714 ASP A N 1
ATOM 5745 C CA . ASP A 1 714 ? -39.732 -24.591 5.741 1.00 71.50 714 ASP A CA 1
ATOM 5746 C C . ASP A 1 714 ? -40.880 -23.838 5.031 1.00 71.50 714 ASP A C 1
ATOM 5748 O O . ASP A 1 714 ? -40.639 -22.744 4.506 1.00 71.50 714 ASP A O 1
ATOM 5752 N N . PRO A 1 715 ? -42.123 -24.364 5.020 1.00 71.56 715 PRO A N 1
ATOM 5753 C CA . PRO A 1 715 ? -43.283 -23.687 4.435 1.00 71.56 715 PRO A CA 1
ATOM 5754 C C . PRO A 1 715 ? -43.557 -22.299 5.032 1.00 71.56 715 PRO A C 1
ATOM 5756 O O . PRO A 1 715 ? -44.186 -21.457 4.389 1.00 71.56 715 PRO A O 1
ATOM 5759 N N . ASN A 1 716 ? -43.086 -22.048 6.259 1.00 72.69 716 ASN A N 1
ATOM 5760 C CA . ASN A 1 716 ? -43.187 -20.751 6.925 1.00 72.69 716 ASN A CA 1
ATOM 5761 C C . ASN A 1 716 ? -42.021 -19.806 6.595 1.00 72.69 716 ASN A C 1
ATOM 5763 O O . ASN A 1 716 ? -42.038 -18.656 7.029 1.00 72.69 716 ASN A O 1
ATOM 5767 N N . SER A 1 717 ? -41.018 -20.249 5.833 1.00 79.19 717 SER A N 1
ATOM 5768 C CA . SER A 1 717 ? -39.887 -19.411 5.441 1.00 79.19 717 SER A CA 1
ATOM 5769 C C . SER A 1 717 ? -40.331 -18.285 4.497 1.00 79.19 717 SER A C 1
ATOM 5771 O O . SER A 1 717 ? -41.028 -18.544 3.511 1.00 79.19 717 SER A O 1
ATOM 5773 N N . PRO A 1 718 ? -39.866 -17.039 4.701 1.00 77.56 718 PRO A N 1
ATOM 5774 C CA . PRO A 1 718 ? -40.090 -15.932 3.768 1.00 77.56 718 PRO A CA 1
ATOM 5775 C C . PRO A 1 718 ? -39.639 -16.252 2.340 1.00 77.56 718 PRO A C 1
ATOM 5777 O O . PRO A 1 718 ? -40.231 -15.777 1.373 1.00 77.56 718 PRO A O 1
ATOM 5780 N N . ALA A 1 719 ? -38.614 -17.095 2.205 1.00 73.69 719 ALA A N 1
ATOM 5781 C CA . ALA A 1 719 ? -38.076 -17.525 0.923 1.00 73.69 719 ALA A CA 1
ATOM 5782 C C . ALA A 1 719 ? -38.971 -18.531 0.177 1.00 73.69 719 ALA A C 1
ATOM 5784 O O . ALA A 1 719 ? -38.809 -18.700 -1.028 1.00 73.69 719 ALA A O 1
ATOM 5785 N N . TYR A 1 720 ? -39.911 -19.192 0.864 1.00 72.75 720 TYR A N 1
ATOM 5786 C CA . TYR A 1 720 ? -40.902 -20.071 0.235 1.00 72.75 720 TYR A CA 1
ATOM 5787 C C . TYR A 1 720 ? -41.987 -19.265 -0.498 1.00 72.75 720 TYR A C 1
ATOM 5789 O O . TYR A 1 720 ? -42.456 -19.661 -1.561 1.00 72.75 720 TYR A O 1
ATOM 5797 N N . ALA A 1 721 ? -42.372 -18.110 0.055 1.00 68.81 721 ALA A N 1
ATOM 5798 C CA . ALA A 1 721 ? -43.471 -17.292 -0.458 1.00 68.81 721 ALA A CA 1
ATOM 5799 C C . ALA A 1 721 ? -43.082 -16.367 -1.626 1.00 68.81 721 ALA A C 1
ATOM 5801 O O . ALA A 1 721 ? -43.939 -15.970 -2.420 1.00 68.81 721 ALA A O 1
ATOM 5802 N N . VAL A 1 722 ? -41.805 -15.990 -1.726 1.00 69.19 722 VAL A N 1
ATOM 5803 C CA . VAL A 1 722 ? -41.293 -15.128 -2.799 1.00 69.19 722 VAL A CA 1
ATOM 5804 C C . VAL A 1 722 ? -40.816 -16.009 -3.955 1.00 69.19 722 VAL A C 1
ATOM 5806 O O . VAL A 1 722 ? -39.873 -16.775 -3.793 1.00 69.19 722 VAL A O 1
ATOM 5809 N N . ALA A 1 723 ? -41.488 -15.920 -5.109 1.00 58.66 723 ALA A N 1
ATOM 5810 C CA . ALA A 1 723 ? -41.155 -16.686 -6.315 1.00 58.66 723 ALA A CA 1
ATOM 5811 C C . ALA A 1 723 ? -39.694 -16.481 -6.774 1.00 58.66 723 ALA A C 1
ATOM 5813 O O . ALA A 1 723 ? -39.077 -15.466 -6.447 1.00 58.66 723 ALA A O 1
ATOM 5814 N N . VAL A 1 724 ? -39.171 -17.444 -7.548 1.00 64.50 724 VAL A N 1
ATOM 5815 C CA . VAL A 1 724 ? -37.809 -17.430 -8.117 1.00 64.50 724 VAL A CA 1
ATOM 5816 C C . VAL A 1 724 ? -37.566 -16.124 -8.876 1.00 64.50 724 VAL A C 1
ATOM 5818 O O . VAL A 1 724 ? -38.392 -15.713 -9.691 1.00 64.50 724 VAL A O 1
ATOM 5821 N N . LEU A 1 725 ? -36.444 -15.461 -8.595 1.00 61.75 725 LEU A N 1
ATOM 5822 C CA . LEU A 1 725 ? -36.047 -14.235 -9.288 1.00 61.75 725 LEU A CA 1
ATOM 5823 C C . LEU A 1 725 ? -35.764 -14.525 -10.775 1.00 61.75 725 LEU A C 1
ATOM 5825 O O . LEU A 1 725 ? -34.951 -15.388 -11.093 1.00 61.75 725 LEU A O 1
ATOM 5829 N N . ASP A 1 726 ? -36.427 -13.809 -11.690 1.00 54.06 726 ASP A N 1
ATOM 5830 C CA . ASP A 1 726 ? -36.206 -13.950 -13.142 1.00 54.06 726 ASP A CA 1
ATOM 5831 C C . ASP A 1 726 ? -34.970 -13.195 -13.654 1.00 54.06 726 ASP A C 1
ATOM 5833 O O . ASP A 1 726 ? -34.362 -13.607 -14.643 1.00 54.06 726 ASP A O 1
ATOM 5837 N N . ASP A 1 727 ? -34.605 -12.106 -12.976 1.00 57.34 727 ASP A N 1
ATOM 5838 C CA . ASP A 1 727 ? -33.439 -11.265 -13.249 1.00 57.34 727 ASP A CA 1
ATOM 5839 C C . ASP A 1 727 ? -32.755 -10.951 -11.913 1.00 57.34 727 ASP A C 1
ATOM 5841 O O . ASP A 1 727 ? -33.322 -10.267 -11.054 1.00 57.34 727 ASP A O 1
ATOM 5845 N N . ASP A 1 728 ? -31.537 -11.463 -11.739 1.00 53.56 728 ASP A N 1
ATOM 5846 C CA . ASP A 1 728 ? -30.744 -11.357 -10.510 1.00 53.56 728 ASP A CA 1
ATOM 5847 C C . ASP A 1 728 ? -30.385 -9.904 -10.136 1.00 53.56 728 ASP A C 1
ATOM 5849 O O . ASP A 1 728 ? -29.962 -9.627 -9.012 1.00 53.56 728 ASP A O 1
ATOM 5853 N N . SER A 1 729 ? -30.563 -8.962 -11.069 1.00 53.47 729 SER A N 1
ATOM 5854 C CA . SER A 1 729 ? -30.292 -7.532 -10.885 1.00 53.47 729 SER A CA 1
ATOM 5855 C C . SER A 1 729 ? -31.549 -6.671 -10.673 1.00 53.47 729 SER A C 1
ATOM 5857 O O . SER A 1 729 ? -31.445 -5.467 -10.410 1.00 53.47 729 SER A O 1
ATOM 5859 N N . GLY A 1 730 ? -32.741 -7.272 -10.764 1.00 65.31 730 GLY A N 1
ATOM 5860 C CA . GLY A 1 730 ? -34.032 -6.590 -10.673 1.00 65.31 730 GLY A CA 1
ATOM 5861 C C . GLY A 1 730 ? -34.569 -6.417 -9.245 1.00 65.31 730 GLY A C 1
ATOM 5862 O O . GLY A 1 730 ? -34.239 -7.155 -8.319 1.00 65.31 730 GLY A O 1
ATOM 5863 N N . TRP A 1 731 ? -35.451 -5.432 -9.048 1.00 75.69 731 TRP A N 1
ATOM 5864 C CA . TRP A 1 731 ? -36.179 -5.257 -7.784 1.00 75.69 731 TRP A CA 1
ATOM 5865 C C . TRP A 1 731 ? -37.441 -6.118 -7.745 1.00 75.69 731 TRP A C 1
ATOM 5867 O O . TRP A 1 731 ? -38.225 -6.109 -8.696 1.00 75.69 731 TRP A O 1
ATOM 5877 N N . LEU A 1 732 ? -37.708 -6.752 -6.601 1.00 76.69 732 LEU A N 1
ATOM 5878 C CA . LEU A 1 732 ? -38.954 -7.478 -6.373 1.00 76.69 732 LEU A CA 1
ATOM 5879 C C . LEU A 1 732 ? -40.157 -6.517 -6.419 1.00 76.69 732 LEU A C 1
ATOM 5881 O O . LEU A 1 732 ? -40.131 -5.462 -5.773 1.00 76.69 732 LEU A O 1
ATOM 5885 N N . PRO A 1 733 ? -41.239 -6.866 -7.140 1.00 81.31 733 PRO A N 1
ATOM 5886 C CA . PRO A 1 733 ? -42.509 -6.156 -7.090 1.00 81.31 733 PRO A CA 1
ATOM 5887 C C . PRO A 1 733 ? -43.008 -5.936 -5.657 1.00 81.31 733 PRO A C 1
ATOM 5889 O O . PRO A 1 733 ? -42.888 -6.804 -4.794 1.00 81.31 733 PRO A O 1
ATOM 5892 N N . GLU A 1 734 ? -43.670 -4.802 -5.413 1.00 80.94 734 GLU A N 1
ATOM 5893 C CA . GLU A 1 734 ? -44.183 -4.431 -4.083 1.00 80.94 734 GLU A CA 1
ATOM 5894 C C . GLU A 1 734 ? -45.100 -5.504 -3.468 1.00 80.94 734 GLU A C 1
ATOM 5896 O O . GLU A 1 734 ? -45.050 -5.754 -2.267 1.00 80.94 734 GLU A O 1
ATOM 5901 N N . ARG A 1 735 ? -45.898 -6.197 -4.293 1.00 81.19 735 ARG A N 1
ATOM 5902 C CA . ARG A 1 735 ? -46.748 -7.313 -3.846 1.00 81.19 735 ARG A CA 1
ATOM 5903 C C . ARG A 1 735 ? -45.927 -8.456 -3.241 1.00 81.19 735 ARG A C 1
ATOM 5905 O O . ARG A 1 735 ? -46.305 -8.975 -2.199 1.00 81.19 735 ARG A O 1
ATOM 5912 N N . GLN A 1 736 ? -44.820 -8.834 -3.879 1.00 82.06 736 GLN A N 1
ATOM 5913 C CA . GLN A 1 736 ? -43.937 -9.903 -3.399 1.00 82.06 736 GLN A CA 1
ATOM 5914 C C . GLN A 1 736 ? -43.132 -9.454 -2.176 1.00 82.06 736 GLN A C 1
ATOM 5916 O O . GLN A 1 736 ? -42.985 -10.216 -1.229 1.00 82.06 736 GLN A O 1
ATOM 5921 N N . ALA A 1 737 ? -42.701 -8.192 -2.144 1.00 82.38 737 ALA A N 1
ATOM 5922 C CA . ALA A 1 737 ? -42.077 -7.589 -0.970 1.00 82.38 737 ALA A CA 1
ATOM 5923 C C . ALA A 1 737 ? -43.014 -7.593 0.260 1.00 82.38 737 ALA A C 1
ATOM 5925 O O . ALA A 1 737 ? -42.590 -7.933 1.359 1.00 82.38 737 ALA A O 1
ATOM 5926 N N . ARG A 1 738 ? -44.306 -7.276 0.090 1.00 84.69 738 ARG A N 1
ATOM 5927 C CA . ARG A 1 738 ? -45.307 -7.352 1.172 1.00 84.69 738 ARG A CA 1
ATOM 5928 C C . ARG A 1 738 ? -45.547 -8.789 1.645 1.00 84.69 738 ARG A C 1
ATOM 5930 O O . ARG A 1 738 ? -45.567 -9.023 2.848 1.00 84.69 738 ARG A O 1
ATOM 5937 N N . LEU A 1 739 ? -45.639 -9.744 0.716 1.00 84.69 739 LEU A N 1
ATOM 5938 C CA . LEU A 1 739 ? -45.733 -11.173 1.046 1.00 84.69 739 LEU A CA 1
ATOM 5939 C C . LEU A 1 739 ? -44.507 -11.664 1.831 1.00 84.69 739 LEU A C 1
ATOM 5941 O O . LEU A 1 739 ? -44.665 -12.384 2.812 1.00 84.69 739 LEU A O 1
ATOM 5945 N N . PHE A 1 740 ? -43.299 -11.227 1.459 1.00 87.38 740 PHE A N 1
ATOM 5946 C CA . PHE A 1 740 ? -42.076 -11.531 2.206 1.00 87.38 740 PHE A CA 1
ATOM 5947 C C . PHE A 1 740 ? -42.185 -11.097 3.674 1.00 87.38 740 PHE A C 1
ATOM 5949 O O . PHE A 1 740 ? -41.865 -11.873 4.572 1.00 87.38 740 PHE A O 1
ATOM 5956 N N . TYR A 1 741 ? -42.670 -9.876 3.927 1.00 86.75 741 TYR A N 1
ATOM 5957 C CA . TYR A 1 741 ? -42.843 -9.364 5.288 1.00 86.75 741 TYR A CA 1
ATOM 5958 C C . TYR A 1 741 ? -43.877 -10.167 6.086 1.00 86.75 741 TYR A C 1
ATOM 5960 O O . TYR A 1 741 ? -43.619 -10.517 7.231 1.00 86.75 741 TYR A O 1
ATOM 5968 N N . GLU A 1 742 ? -45.019 -10.513 5.486 1.00 85.50 742 GLU A N 1
ATOM 5969 C CA . GLU A 1 742 ? -46.055 -11.311 6.158 1.00 85.50 742 GLU A CA 1
ATOM 5970 C C . GLU A 1 742 ? -45.536 -12.688 6.595 1.00 85.50 742 GLU A C 1
ATOM 5972 O O . GLU A 1 742 ? -45.795 -13.124 7.719 1.00 85.50 742 GLU A O 1
ATOM 5977 N N . TYR A 1 743 ? -44.768 -13.363 5.736 1.00 85.75 743 TYR A N 1
ATOM 5978 C CA . TYR A 1 743 ? -44.158 -14.650 6.077 1.00 85.75 743 TYR A CA 1
ATOM 5979 C C . TYR A 1 743 ? -43.021 -14.504 7.095 1.00 85.75 743 TYR A C 1
ATOM 5981 O O . TYR A 1 743 ? -42.922 -15.327 8.001 1.00 85.75 743 TYR A O 1
ATOM 5989 N N . LEU A 1 744 ? -42.229 -13.426 7.029 1.00 86.62 744 LEU A N 1
ATOM 5990 C CA . LEU A 1 744 ? -41.225 -13.102 8.051 1.00 86.62 744 LEU A CA 1
ATOM 5991 C C . LEU A 1 744 ? -41.871 -12.936 9.428 1.00 86.62 744 LEU A C 1
ATOM 5993 O O . LEU A 1 744 ? -41.394 -13.504 10.410 1.00 86.62 744 LEU A O 1
ATOM 5997 N N . THR A 1 745 ? -42.988 -12.210 9.494 1.00 85.62 745 THR A N 1
ATOM 5998 C CA . THR A 1 745 ? -43.760 -12.037 10.725 1.00 85.62 745 THR A CA 1
ATOM 5999 C C . THR A 1 745 ? -44.294 -13.367 11.247 1.00 85.62 745 THR A C 1
ATOM 6001 O O . THR A 1 745 ? -44.208 -13.611 12.446 1.00 85.62 745 THR A O 1
ATOM 6004 N N . ARG A 1 746 ? -44.798 -14.255 10.380 1.00 84.94 746 ARG A N 1
ATOM 6005 C CA . ARG A 1 746 ? -45.275 -15.588 10.793 1.00 84.94 746 ARG A CA 1
ATOM 6006 C C . ARG A 1 746 ? -44.146 -16.474 11.318 1.00 84.94 746 ARG A C 1
ATOM 6008 O O . ARG A 1 746 ? -44.303 -17.067 12.380 1.00 84.94 746 ARG A O 1
ATOM 6015 N N . GLN A 1 747 ? -43.009 -16.530 10.621 1.00 84.50 747 GLN A N 1
ATOM 6016 C CA . GLN A 1 747 ? -41.860 -17.354 11.017 1.00 84.50 747 GLN A CA 1
ATOM 6017 C C . GLN A 1 747 ? -41.291 -16.933 12.378 1.00 84.50 747 GLN A C 1
ATOM 6019 O O . GLN A 1 747 ? -40.849 -17.765 13.172 1.00 84.50 747 GLN A O 1
ATOM 6024 N N . LEU A 1 748 ? -41.300 -15.627 12.646 1.00 86.25 748 LEU A N 1
ATOM 6025 C CA . LEU A 1 748 ? -40.728 -15.040 13.850 1.00 86.25 748 LEU A CA 1
ATOM 6026 C C . LEU A 1 748 ? -41.763 -14.749 14.948 1.00 86.25 748 LEU A C 1
ATOM 6028 O O . LEU A 1 748 ? -41.357 -14.329 16.028 1.00 86.25 748 LEU A O 1
ATOM 6032 N N . ALA A 1 749 ? -43.053 -15.033 14.733 1.00 83.06 749 ALA A N 1
ATOM 6033 C CA . ALA A 1 749 ? -44.127 -14.822 15.711 1.00 83.06 749 ALA A CA 1
ATOM 6034 C C . ALA A 1 749 ? -43.866 -15.442 17.103 1.00 83.06 749 ALA A C 1
ATOM 6036 O O . ALA A 1 749 ? -44.203 -14.796 18.095 1.00 83.06 749 ALA A O 1
ATOM 6037 N N . PRO A 1 750 ? -43.218 -16.624 17.238 1.00 81.19 750 PRO A N 1
ATOM 6038 C CA . PRO A 1 750 ? -42.870 -17.171 18.555 1.00 81.19 750 PRO A CA 1
ATOM 6039 C C . PRO A 1 750 ? -41.822 -16.347 19.319 1.00 81.19 750 PRO A C 1
ATOM 6041 O O . PRO A 1 750 ? -41.686 -16.488 20.531 1.00 81.19 750 PRO A O 1
ATOM 6044 N N . PHE A 1 751 ? -41.052 -15.509 18.619 1.00 76.88 751 PHE A N 1
ATOM 6045 C CA . PHE A 1 751 ? -39.926 -14.756 19.175 1.00 76.88 751 PHE A CA 1
ATOM 6046 C C . PHE A 1 751 ? -40.177 -13.243 19.227 1.00 76.88 751 PHE A C 1
ATOM 6048 O O . PHE A 1 751 ? -39.557 -12.545 20.034 1.00 76.88 751 PHE A O 1
ATOM 6055 N N . LEU A 1 752 ? -41.027 -12.720 18.336 1.00 80.94 752 LEU A N 1
ATOM 6056 C CA . LEU A 1 752 ? -41.182 -11.297 18.043 1.00 80.94 752 LEU A CA 1
ATOM 6057 C C . LEU A 1 752 ? -42.631 -10.954 17.673 1.00 80.94 752 LEU A C 1
ATOM 6059 O O . LEU A 1 752 ? -43.246 -11.630 16.854 1.00 80.94 752 LEU A O 1
ATOM 6063 N N . ALA A 1 753 ? -43.130 -9.832 18.195 1.00 78.31 753 ALA A N 1
ATOM 6064 C CA . ALA A 1 753 ? -44.350 -9.190 17.713 1.00 78.31 753 ALA A CA 1
ATOM 6065 C C . ALA A 1 753 ? -43.978 -8.045 16.755 1.00 78.31 753 ALA A C 1
ATOM 6067 O O . ALA A 1 753 ? -43.195 -7.170 17.126 1.00 78.31 753 ALA A O 1
ATOM 6068 N N . PHE A 1 754 ? -44.519 -8.062 15.534 1.00 79.69 754 PHE A N 1
ATOM 6069 C CA . PHE A 1 754 ? -44.270 -7.042 14.506 1.00 79.69 754 PHE A CA 1
ATOM 6070 C C . PHE A 1 754 ? -45.428 -6.046 14.393 1.00 79.69 754 PHE A C 1
ATOM 6072 O O . PHE A 1 754 ? -46.586 -6.399 14.620 1.00 79.69 754 PHE A O 1
ATOM 6079 N N . GLU A 1 755 ? -45.118 -4.815 13.978 1.00 81.75 755 GLU A N 1
ATOM 6080 C CA . GLU A 1 755 ? -46.127 -3.841 13.548 1.00 81.75 755 GLU A CA 1
ATOM 6081 C C . GLU A 1 755 ? -46.723 -4.252 12.183 1.00 81.75 755 GLU A C 1
ATOM 6083 O O . GLU A 1 755 ? -45.982 -4.661 11.288 1.00 81.75 755 GLU A O 1
ATOM 6088 N N . PRO A 1 756 ? -48.046 -4.149 11.968 1.00 78.81 756 PRO A N 1
ATOM 6089 C CA . PRO A 1 756 ? -48.643 -4.447 10.668 1.00 78.81 756 PRO A CA 1
ATOM 6090 C C . PRO A 1 756 ? -48.284 -3.379 9.620 1.00 78.81 756 PRO A C 1
ATOM 6092 O O . PRO A 1 756 ? -48.264 -2.183 9.913 1.00 78.81 756 PRO A O 1
ATOM 6095 N N . LEU A 1 757 ? -48.068 -3.797 8.365 1.00 82.12 757 LEU A N 1
ATOM 6096 C CA . LEU A 1 757 ? -47.786 -2.868 7.263 1.00 82.12 757 LEU A CA 1
ATOM 6097 C C . LEU A 1 757 ? -49.013 -1.983 6.921 1.00 82.12 757 LEU A C 1
ATOM 6099 O O . LEU A 1 757 ? -50.112 -2.513 6.725 1.00 82.12 757 LEU A O 1
ATOM 6103 N N . PRO A 1 758 ? -48.847 -0.656 6.741 1.00 77.25 758 PRO A N 1
ATOM 6104 C CA . PRO A 1 758 ? -49.900 0.256 6.275 1.00 77.25 758 PRO A CA 1
ATOM 6105 C C . PRO A 1 758 ? -50.513 -0.140 4.919 1.00 77.25 758 PRO A C 1
ATOM 6107 O O . PRO A 1 758 ? -49.791 -0.492 3.987 1.00 77.25 758 PRO A O 1
ATOM 6110 N N . VAL A 1 759 ? -51.842 -0.044 4.758 1.00 68.94 759 VAL A N 1
ATOM 6111 C CA . VAL A 1 759 ? -52.574 -0.407 3.520 1.00 68.94 759 VAL A CA 1
ATOM 6112 C C . VAL A 1 759 ? -52.621 0.753 2.509 1.00 68.94 759 VAL A C 1
ATOM 6114 O O . VAL A 1 759 ? -53.205 1.797 2.793 1.00 68.94 759 VAL A O 1
ATOM 6117 N N . HIS A 1 760 ? -52.099 0.563 1.288 1.00 56.25 760 HIS A N 1
ATOM 6118 C CA . HIS A 1 760 ? -52.294 1.510 0.177 1.00 56.25 760 HIS A CA 1
ATOM 6119 C C . HIS A 1 760 ? -53.686 1.348 -0.468 1.00 56.25 760 HIS A C 1
ATOM 6121 O O . HIS A 1 760 ? -53.981 0.326 -1.088 1.00 56.25 760 HIS A O 1
ATOM 6127 N N . LYS A 1 761 ? -54.541 2.378 -0.376 1.00 41.53 761 LYS A N 1
ATOM 6128 C CA . LYS A 1 761 ? -55.791 2.477 -1.155 1.00 41.53 761 LYS A CA 1
ATOM 6129 C C . LYS A 1 761 ? -55.454 2.834 -2.612 1.00 41.53 761 LYS A C 1
ATOM 6131 O O . LYS A 1 761 ? -54.953 3.925 -2.867 1.00 41.53 761 LYS A O 1
ATOM 6136 N N . ARG A 1 762 ? -55.729 1.947 -3.577 1.00 37.12 762 ARG A N 1
ATOM 6137 C CA . ARG A 1 762 ? -55.664 2.289 -5.014 1.00 37.12 762 ARG A CA 1
ATOM 6138 C C . ARG A 1 762 ? -56.843 3.208 -5.387 1.00 37.12 762 ARG A C 1
ATOM 6140 O O . ARG A 1 762 ? -57.955 2.933 -4.932 1.00 37.12 762 ARG A O 1
ATOM 6147 N N . PRO A 1 763 ? -56.660 4.254 -6.213 1.00 34.75 763 PRO A N 1
ATOM 6148 C CA . PRO A 1 763 ? -57.787 5.014 -6.740 1.00 34.75 763 PRO A CA 1
ATOM 6149 C C . PRO A 1 763 ? -58.573 4.180 -7.766 1.00 34.75 763 PRO A C 1
ATOM 6151 O O . PRO A 1 763 ? -57.993 3.422 -8.544 1.00 34.75 763 PRO A O 1
ATOM 6154 N N . ARG A 1 764 ? -59.907 4.304 -7.718 1.00 30.70 764 ARG A N 1
ATOM 6155 C CA . ARG A 1 764 ? -60.884 3.637 -8.596 1.00 30.70 764 ARG A CA 1
ATOM 6156 C C . ARG A 1 764 ? -60.577 3.898 -10.074 1.00 30.70 764 ARG A C 1
ATOM 6158 O O . ARG A 1 764 ? -60.409 5.044 -10.476 1.00 30.70 764 ARG A O 1
ATOM 6165 N N . VAL A 1 765 ? -60.597 2.833 -10.873 1.00 35.91 765 VAL A N 1
ATOM 6166 C CA . VAL A 1 765 ? -60.697 2.906 -12.336 1.00 35.91 765 VAL A CA 1
ATOM 6167 C C . VAL A 1 765 ? -62.097 3.420 -12.672 1.00 35.91 765 VAL A C 1
ATOM 6169 O O . VAL A 1 765 ? -63.081 2.770 -12.325 1.00 35.91 765 VAL A O 1
ATOM 6172 N N . VAL A 1 766 ? -62.188 4.588 -13.306 1.00 33.16 766 VAL A N 1
ATOM 6173 C CA . VAL A 1 766 ? -63.418 5.067 -13.947 1.00 33.16 766 VAL A CA 1
ATOM 6174 C C . VAL A 1 766 ? -63.202 4.987 -15.453 1.00 33.16 766 VAL A C 1
ATOM 6176 O O . VAL A 1 766 ? -62.275 5.577 -15.998 1.00 33.16 766 VAL A O 1
ATOM 6179 N N . THR A 1 767 ? -64.049 4.186 -16.083 1.00 37.06 767 THR A N 1
ATOM 6180 C CA . THR A 1 767 ? -64.254 4.021 -17.521 1.00 37.06 767 THR A CA 1
ATOM 6181 C C . THR A 1 767 ? -64.801 5.308 -18.151 1.00 37.06 767 THR A C 1
ATOM 6183 O O . THR A 1 767 ? -65.771 5.856 -17.630 1.00 37.06 767 THR A O 1
ATOM 6186 N N . GLY A 1 768 ? -64.238 5.762 -19.277 1.00 30.25 768 GLY A N 1
ATOM 6187 C CA . GLY A 1 768 ? -64.797 6.858 -20.081 1.00 30.25 768 GLY A CA 1
ATOM 6188 C C . GLY A 1 768 ? -63.861 7.337 -21.200 1.00 30.25 768 GLY A C 1
ATOM 6189 O O . GLY A 1 768 ? -62.681 7.558 -20.963 1.00 30.25 768 GLY A O 1
ATOM 6190 N N . GLU A 1 769 ? -64.413 7.449 -22.405 1.00 27.66 769 GLU A N 1
ATOM 6191 C CA . GLU A 1 769 ? -63.822 7.723 -23.728 1.00 27.66 769 GLU A CA 1
ATOM 6192 C C . GLU A 1 769 ? -63.132 9.103 -23.932 1.00 27.66 769 GLU A C 1
ATOM 6194 O O . GLU A 1 769 ? -63.174 9.957 -23.045 1.00 27.66 769 GLU A O 1
ATOM 6199 N N . PRO A 1 770 ? -62.435 9.329 -25.077 1.00 43.56 770 PRO A N 1
ATOM 6200 C CA . PRO A 1 770 ? -61.325 10.274 -25.185 1.00 43.56 770 PRO A CA 1
ATOM 6201 C C . PRO A 1 770 ? -61.740 11.666 -25.688 1.00 43.56 770 PRO A C 1
ATOM 6203 O O . PRO A 1 770 ? -62.365 11.796 -26.736 1.00 43.56 770 PRO A O 1
ATOM 6206 N N . SER A 1 771 ? -61.278 12.737 -25.030 1.00 26.16 771 SER A N 1
ATOM 6207 C CA . SER A 1 771 ? -61.229 14.066 -25.660 1.00 26.16 771 SER A CA 1
ATOM 6208 C C . SER A 1 771 ? -60.074 14.934 -25.147 1.00 26.16 771 SER A C 1
ATOM 6210 O O . SER A 1 771 ? -60.017 15.313 -23.980 1.00 26.16 771 SER A O 1
ATOM 6212 N N . THR A 1 772 ? -59.156 15.229 -26.068 1.00 34.00 772 THR A N 1
ATOM 6213 C CA . THR A 1 772 ? -58.461 16.510 -26.295 1.00 34.00 772 THR A CA 1
ATOM 6214 C C . THR A 1 772 ? -58.385 17.524 -25.142 1.00 34.00 772 THR A C 1
ATOM 6216 O O . THR A 1 772 ? -59.354 18.231 -24.887 1.00 34.00 772 THR A O 1
ATOM 6219 N N . ALA A 1 773 ? -57.190 17.674 -24.552 1.00 29.08 773 ALA A N 1
ATOM 6220 C CA . ALA A 1 773 ? -56.524 18.948 -24.205 1.00 29.08 773 ALA A CA 1
ATOM 6221 C C . ALA A 1 773 ? -55.448 18.718 -23.124 1.00 29.08 773 ALA A C 1
ATOM 6223 O O . ALA A 1 773 ? -55.651 18.996 -21.943 1.00 29.08 773 ALA A O 1
ATOM 6224 N N . ALA A 1 774 ? -54.270 18.236 -23.524 1.00 28.50 774 ALA A N 1
ATOM 6225 C CA . ALA A 1 774 ? -53.090 18.272 -22.664 1.00 28.50 774 ALA A CA 1
ATOM 6226 C C . ALA A 1 774 ? -52.443 19.663 -22.764 1.00 28.50 774 ALA A C 1
ATOM 6228 O O . ALA A 1 774 ? -51.668 19.933 -23.678 1.00 28.50 774 ALA A O 1
ATOM 6229 N N . ARG A 1 775 ? -52.786 20.557 -21.829 1.00 29.09 775 ARG A N 1
ATOM 6230 C CA . ARG A 1 775 ? -51.931 21.695 -21.473 1.00 29.09 775 ARG A CA 1
ATOM 6231 C C . ARG A 1 775 ? -50.983 21.250 -20.367 1.00 29.09 775 ARG A C 1
ATOM 6233 O O . ARG A 1 775 ? -51.417 20.817 -19.300 1.00 29.09 775 ARG A O 1
ATOM 6240 N N . GLU A 1 776 ? -49.700 21.363 -20.678 1.00 28.56 776 GLU A N 1
ATOM 6241 C CA . GLU A 1 776 ? -48.560 21.270 -19.776 1.00 28.56 776 GLU A CA 1
ATOM 6242 C C . GLU A 1 776 ? -48.806 22.049 -18.474 1.00 28.56 776 GLU A C 1
ATOM 6244 O O . GLU A 1 776 ? -49.299 23.180 -18.485 1.00 28.56 776 GLU A O 1
ATOM 6249 N N . ARG A 1 777 ? -48.430 21.450 -17.340 1.00 28.34 777 ARG A N 1
ATOM 6250 C CA . ARG A 1 777 ? -48.112 22.198 -16.121 1.00 28.34 777 ARG A CA 1
ATOM 6251 C C . ARG A 1 777 ? -46.642 21.994 -15.802 1.00 28.34 777 ARG A C 1
ATOM 6253 O O . ARG A 1 777 ? -46.229 20.932 -15.342 1.00 28.34 777 ARG A O 1
ATOM 6260 N N . ASP A 1 778 ? -45.902 23.056 -16.083 1.00 29.06 778 ASP A N 1
ATOM 6261 C CA . ASP A 1 778 ? -44.545 23.333 -15.648 1.00 29.06 778 ASP A CA 1
ATOM 6262 C C . ASP A 1 778 ? -44.388 23.273 -14.122 1.00 29.06 778 ASP A C 1
ATOM 6264 O O . ASP A 1 778 ? -45.251 23.716 -13.360 1.00 29.06 778 ASP A O 1
ATOM 6268 N N . TYR A 1 779 ? -43.217 22.803 -13.688 1.00 28.92 779 TYR A N 1
ATOM 6269 C CA . TYR A 1 779 ? -42.640 23.148 -12.389 1.00 28.92 779 TYR A CA 1
ATOM 6270 C C . TYR A 1 779 ? -41.839 24.458 -12.519 1.00 28.92 779 TYR A C 1
ATOM 6272 O O . TYR A 1 779 ? -41.220 24.697 -13.558 1.00 28.92 779 TYR A O 1
ATOM 6280 N N . PRO A 1 780 ? -41.838 25.319 -11.487 1.00 34.00 780 PRO A N 1
ATOM 6281 C CA . PRO A 1 780 ? -41.516 26.730 -11.634 1.00 34.00 780 PRO A CA 1
ATOM 6282 C C . PRO A 1 780 ? -40.025 27.028 -11.816 1.00 34.00 780 PRO A C 1
ATOM 6284 O O . PRO A 1 780 ? -39.126 26.363 -11.299 1.00 34.00 780 PRO A O 1
ATOM 6287 N N . ALA A 1 781 ? -39.828 28.111 -12.555 1.00 32.25 781 ALA A N 1
ATOM 6288 C CA . ALA A 1 781 ? -38.593 28.713 -13.000 1.00 32.25 781 ALA A CA 1
ATOM 6289 C C . ALA A 1 781 ? -37.811 29.454 -11.891 1.00 32.25 781 ALA A C 1
ATOM 6291 O O . ALA A 1 781 ? -38.386 30.102 -11.025 1.00 32.25 781 ALA A O 1
ATOM 6292 N N . VAL A 1 782 ? -36.482 29.429 -12.052 1.00 35.50 782 VAL A N 1
ATOM 6293 C CA . VAL A 1 782 ? -35.561 30.584 -11.985 1.00 35.50 782 VAL A CA 1
ATOM 6294 C C . VAL A 1 782 ? -35.396 31.323 -10.642 1.00 35.50 782 VAL A C 1
ATOM 6296 O O . VAL A 1 782 ? -36.238 32.102 -10.211 1.00 35.50 782 VAL A O 1
ATOM 6299 N N . LYS A 1 783 ? -34.169 31.242 -10.108 1.00 31.50 783 LYS A N 1
ATOM 6300 C CA . LYS A 1 783 ? -33.452 32.412 -9.579 1.00 31.50 783 LYS A CA 1
ATOM 6301 C C . LYS A 1 783 ? -32.192 32.652 -10.418 1.00 31.50 783 LYS A C 1
ATOM 6303 O O . LYS A 1 783 ? -31.428 31.728 -10.683 1.00 31.50 783 LYS A O 1
ATOM 6308 N N . ASP A 1 784 ? -32.043 33.904 -10.839 1.00 37.19 784 ASP A N 1
ATOM 6309 C CA . ASP A 1 784 ? -30.829 34.576 -11.312 1.00 37.19 784 ASP A CA 1
ATOM 6310 C C . ASP A 1 784 ? -30.216 34.156 -12.663 1.00 37.19 784 ASP A C 1
ATOM 6312 O O . ASP A 1 784 ? -29.111 33.631 -12.780 1.00 37.19 784 ASP A O 1
ATOM 6316 N N . GLY A 1 785 ? -30.909 34.536 -13.739 1.00 47.38 785 GLY A N 1
ATOM 6317 C CA . GLY A 1 785 ? -30.376 35.574 -14.636 1.00 47.38 785 GLY A CA 1
ATOM 6318 C C . GLY A 1 785 ? -29.091 35.336 -15.447 1.00 47.38 785 GLY A C 1
ATOM 6319 O O . GLY A 1 785 ? -28.617 36.286 -16.065 1.00 47.38 785 GLY A O 1
ATOM 6320 N N . ARG A 1 786 ? -28.519 34.126 -15.528 1.00 42.81 786 ARG A N 1
ATOM 6321 C CA . ARG A 1 786 ? -27.483 33.795 -16.533 1.00 42.81 786 ARG A CA 1
ATOM 6322 C C . ARG A 1 786 ? -27.674 32.392 -17.105 1.00 42.81 786 ARG A C 1
ATOM 6324 O O . ARG A 1 786 ? -27.355 31.390 -16.472 1.00 42.81 786 ARG A O 1
ATOM 6331 N N . VAL A 1 787 ? -28.135 32.319 -18.357 1.00 47.00 787 VAL A N 1
ATOM 6332 C CA . VAL A 1 787 ? -28.190 31.067 -19.127 1.00 47.00 787 VAL A CA 1
ATOM 6333 C C . VAL A 1 787 ? -26.768 30.529 -19.301 1.00 47.00 787 VAL A C 1
ATOM 6335 O O . VAL A 1 787 ? -25.941 31.105 -20.011 1.00 47.00 787 VAL A O 1
ATOM 6338 N N . ASN A 1 788 ? -26.470 29.410 -18.643 1.00 51.34 788 ASN A N 1
ATOM 6339 C CA . ASN A 1 788 ? -25.166 28.762 -18.703 1.00 51.34 788 ASN A CA 1
ATOM 6340 C C . ASN A 1 788 ? -24.991 28.045 -20.056 1.00 51.34 788 ASN A C 1
ATOM 6342 O O . ASN A 1 788 ? -25.215 26.838 -20.177 1.00 51.34 788 ASN A O 1
ATOM 6346 N N . LYS A 1 789 ? -24.571 28.795 -21.087 1.00 55.66 789 LYS A N 1
ATOM 6347 C CA . LYS A 1 789 ? -24.290 28.305 -22.455 1.00 55.66 789 LYS A CA 1
ATOM 6348 C C . LYS A 1 789 ? -23.357 27.079 -22.482 1.00 55.66 789 LYS A C 1
ATOM 6350 O O . LYS A 1 789 ? -23.428 26.263 -23.401 1.00 55.66 789 LYS A O 1
ATOM 6355 N N . ASN A 1 790 ? -22.527 26.890 -21.451 1.00 54.16 790 ASN A N 1
ATOM 6356 C CA . ASN A 1 790 ? -21.642 25.729 -21.333 1.00 54.16 790 ASN A CA 1
ATOM 6357 C C . ASN A 1 790 ? -22.386 24.439 -20.955 1.00 54.16 790 ASN A C 1
ATOM 6359 O O . ASN A 1 790 ? -21.984 23.360 -21.388 1.00 54.16 790 ASN A O 1
ATOM 6363 N N . ALA A 1 791 ? -23.481 24.523 -20.194 1.00 57.06 791 ALA A N 1
ATOM 6364 C CA . ALA A 1 791 ? -24.298 23.359 -19.851 1.00 57.06 791 ALA A CA 1
ATOM 6365 C C . ALA A 1 791 ? -25.057 22.829 -21.078 1.00 57.06 791 ALA A C 1
ATOM 6367 O O . ALA A 1 791 ? -25.075 21.620 -21.316 1.00 57.06 791 ALA A O 1
ATOM 6368 N N . GLN A 1 792 ? -25.592 23.730 -21.908 1.00 66.69 792 GLN A N 1
ATOM 6369 C CA . GLN A 1 792 ? -26.220 23.370 -23.184 1.00 66.69 792 GLN A CA 1
ATOM 6370 C C . GLN A 1 792 ? -25.205 22.767 -24.161 1.00 66.69 792 GLN A C 1
ATOM 6372 O O . GLN A 1 792 ? -25.435 21.663 -24.653 1.00 66.69 792 GLN A O 1
ATOM 6377 N N . ARG A 1 793 ? -24.024 23.386 -24.329 1.00 69.81 793 ARG A N 1
ATOM 6378 C CA . ARG A 1 793 ? -22.938 22.808 -25.146 1.00 69.81 793 ARG A CA 1
ATOM 6379 C C . ARG A 1 793 ? -22.526 21.413 -24.680 1.00 69.81 793 ARG A C 1
ATOM 6381 O O . ARG A 1 793 ? -22.318 20.532 -25.507 1.00 69.81 793 ARG A O 1
ATOM 6388 N N . ARG A 1 794 ? -22.439 21.171 -23.367 1.00 69.56 794 ARG A N 1
ATOM 6389 C CA . ARG A 1 794 ? -22.120 19.840 -22.816 1.00 69.56 794 ARG A CA 1
ATOM 6390 C C . ARG A 1 794 ? -23.229 18.821 -23.082 1.00 69.56 794 ARG A C 1
ATOM 6392 O O . ARG A 1 794 ? -22.921 17.666 -23.371 1.00 69.56 794 ARG A O 1
ATOM 6399 N N . LYS A 1 795 ? -24.499 19.227 -23.004 1.00 72.44 795 LYS A N 1
ATOM 6400 C CA . LYS A 1 795 ? -25.651 18.361 -23.307 1.00 72.44 795 LYS A CA 1
ATOM 6401 C C . LYS A 1 795 ? -25.668 17.972 -24.790 1.00 72.44 795 LYS A C 1
ATOM 6403 O O . LYS A 1 795 ? -25.847 16.803 -25.117 1.00 72.44 795 LYS A O 1
ATOM 6408 N N . GLU A 1 796 ? -25.361 18.918 -25.668 1.00 77.62 796 GLU A N 1
ATOM 6409 C CA . GLU A 1 796 ? -25.307 18.712 -27.117 1.00 77.62 796 GLU A CA 1
ATOM 6410 C C . GLU A 1 796 ? -24.088 17.886 -27.554 1.00 77.62 796 GLU A C 1
ATOM 6412 O O . GLU A 1 796 ? -24.197 16.978 -28.376 1.00 77.62 796 GLU A O 1
ATOM 6417 N N . GLN A 1 797 ? -22.933 18.095 -26.916 1.00 74.62 797 GLN A N 1
ATOM 6418 C CA . GLN A 1 797 ? -21.734 17.289 -27.151 1.00 74.62 797 GLN A CA 1
ATOM 6419 C C . GLN A 1 797 ? -21.902 15.843 -26.651 1.00 74.62 797 GLN A C 1
ATOM 6421 O O . GLN A 1 797 ? -21.382 14.913 -27.270 1.00 74.62 797 GLN A O 1
ATOM 6426 N N . ARG A 1 798 ? -22.659 15.628 -25.563 1.00 75.19 798 ARG A N 1
ATOM 6427 C CA . ARG A 1 798 ? -23.057 14.285 -25.104 1.00 75.19 798 ARG A CA 1
ATOM 6428 C C . ARG A 1 798 ? -23.999 13.610 -26.098 1.00 75.19 798 ARG A C 1
ATOM 6430 O O . ARG A 1 798 ? -23.784 12.440 -26.403 1.00 75.19 798 ARG A O 1
ATOM 6437 N N . LYS A 1 799 ? -24.970 14.348 -26.646 1.00 83.88 799 LYS A N 1
ATOM 6438 C CA . LYS A 1 799 ? -25.887 13.842 -27.675 1.00 83.88 799 LYS A CA 1
ATOM 6439 C C . LYS A 1 799 ? -25.126 13.401 -28.934 1.00 83.88 799 LYS A C 1
ATOM 6441 O O . LYS A 1 799 ? -25.229 12.241 -29.315 1.00 83.88 799 LYS A O 1
ATOM 6446 N N . ARG A 1 800 ? -24.223 14.243 -29.458 1.00 80.56 800 ARG A N 1
ATOM 6447 C CA . ARG A 1 800 ? -23.368 13.900 -30.615 1.00 80.56 800 ARG A CA 1
ATOM 6448 C C . ARG A 1 800 ? -22.469 12.685 -30.374 1.00 80.56 800 ARG A C 1
ATOM 6450 O O . ARG A 1 800 ? -22.284 11.870 -31.270 1.00 80.56 800 ARG A O 1
ATOM 6457 N N . ARG A 1 801 ? -21.903 12.531 -29.169 1.00 78.06 801 ARG A N 1
ATOM 6458 C CA . ARG A 1 801 ? -21.093 11.344 -28.821 1.00 78.06 801 ARG A CA 1
ATOM 6459 C C . ARG A 1 801 ? -21.930 10.068 -28.739 1.00 78.06 801 ARG A C 1
ATOM 6461 O O . ARG A 1 801 ? -21.424 9.005 -29.083 1.00 78.06 801 ARG A O 1
ATOM 6468 N N . SER A 1 802 ? -23.175 10.170 -28.279 1.00 78.19 802 SER A N 1
ATOM 6469 C CA . SER A 1 802 ? -24.110 9.044 -28.252 1.00 78.19 802 SER A CA 1
ATOM 6470 C C . SER A 1 802 ? -24.496 8.615 -29.668 1.00 78.19 802 SER A C 1
ATOM 6472 O O . SER A 1 802 ? -24.426 7.432 -29.981 1.00 78.19 802 SER A O 1
ATOM 6474 N N . GLU A 1 803 ? -24.820 9.575 -30.535 1.00 83.81 803 GLU A N 1
ATOM 6475 C CA . GLU A 1 803 ? -25.161 9.331 -31.943 1.00 83.81 803 GLU A CA 1
ATOM 6476 C C . GLU A 1 803 ? -23.972 8.742 -32.720 1.00 83.81 803 GLU A C 1
ATOM 6478 O O . GLU A 1 803 ? -24.132 7.751 -33.425 1.00 83.81 803 GLU A O 1
ATOM 6483 N N . ALA A 1 804 ? -22.754 9.256 -32.510 1.00 79.38 804 ALA A N 1
ATOM 6484 C CA . ALA A 1 804 ? -21.547 8.708 -33.132 1.00 79.38 804 ALA A CA 1
ATOM 6485 C C . ALA A 1 804 ? -21.241 7.266 -32.684 1.00 79.38 804 ALA A C 1
ATOM 6487 O O . ALA A 1 804 ? -20.803 6.449 -33.490 1.00 79.38 804 ALA A O 1
ATOM 6488 N N . ARG A 1 805 ? -21.494 6.926 -31.411 1.00 77.12 805 ARG A N 1
ATOM 6489 C CA . ARG A 1 805 ? -21.342 5.548 -30.907 1.00 77.12 805 ARG A CA 1
ATOM 6490 C C . ARG A 1 805 ? -22.404 4.607 -31.467 1.00 77.12 805 ARG A C 1
ATOM 6492 O O . ARG A 1 805 ? -22.084 3.459 -31.752 1.00 77.12 805 ARG A O 1
ATOM 6499 N N . ALA A 1 806 ? -23.640 5.080 -31.625 1.00 78.56 806 ALA A N 1
ATOM 6500 C CA . ALA A 1 806 ? -24.703 4.305 -32.258 1.00 78.56 806 ALA A CA 1
ATOM 6501 C C . ALA A 1 806 ? -24.385 4.034 -33.739 1.00 78.56 806 ALA A C 1
ATOM 6503 O O . ALA A 1 806 ? -24.499 2.896 -34.184 1.00 78.56 806 ALA A O 1
ATOM 6504 N N . ALA A 1 807 ? -23.890 5.041 -34.467 1.00 79.75 807 ALA A N 1
ATOM 6505 C CA . ALA A 1 807 ? -23.461 4.890 -35.856 1.00 79.75 807 ALA A CA 1
ATOM 6506 C C . ALA A 1 807 ? -22.263 3.934 -36.003 1.00 79.75 807 ALA A C 1
ATOM 6508 O O . ALA A 1 807 ? -22.268 3.093 -36.894 1.00 79.75 807 ALA A O 1
ATOM 6509 N N . ALA A 1 808 ? -21.272 4.009 -35.106 1.00 75.88 808 ALA A N 1
ATOM 6510 C CA . ALA A 1 808 ? -20.130 3.091 -35.110 1.00 75.88 808 ALA A CA 1
ATOM 6511 C C . ALA A 1 808 ? -20.553 1.628 -34.880 1.00 75.88 808 ALA A C 1
ATOM 6513 O O . ALA A 1 808 ? -20.090 0.746 -35.595 1.00 75.88 808 ALA A O 1
ATOM 6514 N N . ARG A 1 809 ? -21.490 1.381 -33.951 1.00 75.19 809 ARG A N 1
ATOM 6515 C CA . ARG A 1 809 ? -22.042 0.035 -33.709 1.00 75.19 809 ARG A CA 1
ATOM 6516 C C . ARG A 1 809 ? -22.823 -0.507 -34.906 1.00 75.19 809 ARG A C 1
ATOM 6518 O O . ARG A 1 809 ? -22.707 -1.687 -35.213 1.00 75.19 809 ARG A O 1
ATOM 6525 N N . ALA A 1 810 ? -23.588 0.342 -35.592 1.00 77.50 810 ALA A N 1
ATOM 6526 C CA . ALA A 1 810 ? -24.295 -0.059 -36.809 1.00 77.50 810 ALA A CA 1
ATOM 6527 C C . ALA A 1 810 ? -23.320 -0.431 -37.945 1.00 77.50 810 ALA A C 1
ATOM 6529 O O . ALA A 1 810 ? -23.583 -1.349 -38.717 1.00 77.50 810 ALA A O 1
ATOM 6530 N N . LEU A 1 811 ? -22.170 0.248 -38.023 1.00 72.94 811 LEU A N 1
ATOM 6531 C CA . LEU A 1 811 ? -21.126 -0.019 -39.017 1.00 72.94 811 LEU A CA 1
ATOM 6532 C C . LEU A 1 811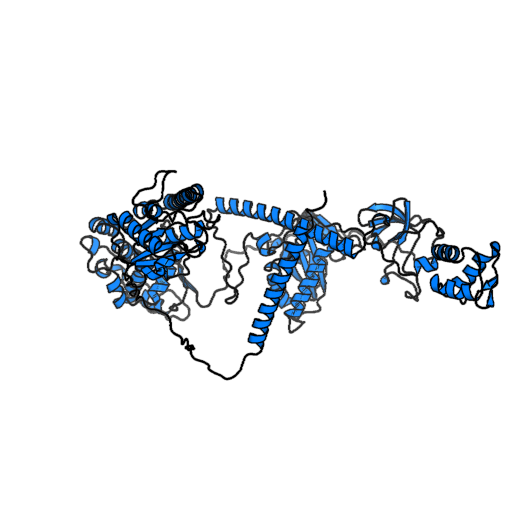 ? -20.368 -1.328 -38.737 1.00 72.94 811 LEU A C 1
ATOM 6534 O O . LEU A 1 811 ? -20.088 -2.072 -39.673 1.00 72.94 811 LEU A O 1
ATOM 6538 N N . GLU A 1 812 ? -20.109 -1.644 -37.465 1.00 70.12 812 GLU A N 1
ATOM 6539 C CA . GLU A 1 812 ? -19.569 -2.946 -37.038 1.00 70.12 812 GLU A CA 1
ATOM 6540 C C . GLU A 1 812 ? -20.526 -4.098 -37.377 1.00 70.12 812 GLU A C 1
ATOM 6542 O O . GLU A 1 812 ? -20.099 -5.120 -37.910 1.00 70.12 812 GLU A O 1
ATOM 6547 N N . GLN A 1 813 ? -21.832 -3.920 -37.150 1.00 70.06 813 GLN A N 1
ATOM 6548 C CA . GLN A 1 813 ? -22.837 -4.939 -37.481 1.00 70.06 813 GLN A CA 1
ATOM 6549 C C . GLN A 1 813 ? -22.941 -5.205 -38.991 1.00 70.06 813 GLN A C 1
ATOM 6551 O O . GLN A 1 813 ? -23.141 -6.346 -39.397 1.00 70.06 813 GLN A O 1
ATOM 6556 N N . LEU A 1 814 ? -22.737 -4.186 -39.831 1.00 67.50 814 LEU A N 1
ATOM 6557 C CA . LEU A 1 814 ? -22.699 -4.343 -41.290 1.00 67.50 814 LEU A CA 1
ATOM 6558 C C . LEU A 1 814 ? -21.405 -5.000 -41.800 1.00 67.50 814 LEU A C 1
ATOM 6560 O O . LEU A 1 814 ? -21.411 -5.582 -42.883 1.00 67.50 814 LEU A O 1
ATOM 6564 N N . GLN A 1 815 ? -20.301 -4.912 -41.051 1.00 56.66 815 GLN A N 1
ATOM 6565 C CA . GLN A 1 815 ? -19.036 -5.561 -41.412 1.00 56.66 815 GLN A CA 1
ATOM 6566 C C . GLN A 1 815 ? -19.003 -7.044 -41.032 1.00 56.66 815 GLN A C 1
ATOM 6568 O O . GLN A 1 815 ? -18.404 -7.823 -41.767 1.00 56.66 815 GLN A O 1
ATOM 6573 N N . MET A 1 816 ? -19.692 -7.453 -39.960 1.00 53.97 816 MET A N 1
ATOM 6574 C CA . MET A 1 816 ? -19.791 -8.875 -39.597 1.00 53.97 816 MET A CA 1
ATOM 6575 C C . MET A 1 816 ? -20.762 -9.675 -40.480 1.00 53.97 816 MET A C 1
ATOM 6577 O O . MET A 1 816 ? -20.671 -10.892 -40.522 1.00 53.97 816 MET A O 1
ATOM 6581 N N . GLY A 1 817 ? -21.668 -9.016 -41.210 1.00 48.31 817 GLY A N 1
ATOM 6582 C CA . GLY A 1 817 ? -22.610 -9.685 -42.118 1.00 48.31 817 GLY A CA 1
ATOM 6583 C C . GLY A 1 817 ? -22.068 -9.994 -43.520 1.00 48.31 817 GLY A C 1
ATOM 6584 O O . GLY A 1 817 ? -22.817 -10.497 -44.346 1.00 48.31 817 GLY A O 1
ATOM 6585 N N . LYS A 1 818 ? -20.806 -9.658 -43.831 1.00 49.12 818 LYS A N 1
ATOM 6586 C CA . LYS A 1 818 ? -20.211 -9.838 -45.174 1.00 49.12 818 LYS A CA 1
ATOM 6587 C C . LYS A 1 818 ? -19.197 -10.980 -45.282 1.00 49.12 818 LYS A C 1
ATOM 6589 O O . LYS A 1 818 ? -18.623 -11.158 -46.351 1.00 49.12 818 LYS A O 1
ATOM 6594 N N . THR A 1 819 ? -18.954 -11.728 -44.209 1.00 47.25 819 THR A N 1
ATOM 6595 C CA . THR A 1 819 ? -17.961 -12.817 -44.190 1.00 47.25 819 THR A CA 1
ATOM 6596 C C . THR A 1 819 ? -18.547 -14.223 -44.345 1.00 47.25 819 THR A C 1
ATOM 6598 O O . THR A 1 819 ? -17.760 -15.150 -44.478 1.00 47.25 819 THR A O 1
ATOM 6601 N N . ASP A 1 820 ? -19.876 -14.375 -44.416 1.00 46.97 820 ASP A N 1
ATOM 6602 C CA . ASP A 1 820 ? -20.546 -15.690 -44.481 1.00 46.97 820 ASP A CA 1
ATOM 6603 C C . ASP A 1 820 ? -21.163 -16.035 -45.858 1.00 46.97 820 ASP A C 1
ATOM 6605 O O . ASP A 1 820 ? -21.861 -17.034 -45.987 1.00 46.97 820 ASP A O 1
ATOM 6609 N N . GLU A 1 821 ? -20.888 -15.262 -46.915 1.00 46.19 821 GLU A N 1
ATOM 6610 C CA . GLU A 1 821 ? -21.334 -15.580 -48.286 1.00 46.19 821 GLU A CA 1
ATOM 6611 C C . GLU A 1 821 ? -20.159 -15.599 -49.276 1.00 46.19 821 GLU A C 1
ATOM 6613 O O . GLU A 1 821 ? -20.072 -14.749 -50.156 1.00 46.19 821 GLU A O 1
ATOM 6618 N N . THR A 1 822 ? -19.247 -16.562 -49.122 1.00 43.59 822 THR A N 1
ATOM 6619 C CA . THR A 1 822 ? -18.469 -17.162 -50.226 1.00 43.59 822 THR A CA 1
ATOM 6620 C C . THR A 1 822 ? -17.897 -18.509 -49.760 1.00 43.59 822 THR A C 1
ATOM 6622 O O . THR A 1 822 ? -16.759 -18.563 -49.288 1.00 43.59 822 THR A O 1
ATOM 6625 N N . GLU A 1 823 ? -18.695 -19.570 -49.885 1.00 39.50 823 GLU A N 1
ATOM 6626 C CA . GLU A 1 823 ? -18.221 -20.927 -50.214 1.00 39.50 823 GLU A CA 1
ATOM 6627 C C . GLU A 1 823 ? -18.481 -21.187 -51.700 1.00 39.50 823 GLU A C 1
ATOM 6629 O O . GLU A 1 823 ? -19.555 -20.757 -52.189 1.00 39.50 823 GLU A O 1
#

Secondary structure (DSSP, 8-state):
-B-TTS-B-EEPPGGGHHHHHHHHHHSTT-----HHHHHHHHHHHEE-TTHHHHHHHHHHT-HHHHHHS-PPPPPPPP------STTSEEEEEEEE----TTS--EEEEEEETTT--EEEEEES---HHHHHHHIIIIIIITTT---SEEEE-S-TTTSSHHHHHHHHHTT-EEEE--TT-GGGGHHHHHHHHHHHHHHHHH-SSGGGHHHHHHHHHHHHHHSPPTTTSS-HHHHHHSSPPP---SSS-----------HHHHHHHHHHHHHHHHHHHHHHHHHHHHHHHHHHHHHHT--GGGSPPTT-EEEEEPPGGG---SSGGGS-SEEEEEEEEEE-SSEEEEEETTS----EEEEGGGEEEPPTTS--PPP----PPPPPPPPPP-----PPP-----------------TTEEEE-STTSTTSTT---SSPPPPP-TT------TT--HHHH-BHHHH-TTPPTTGGG-B--SHHHHHHHHHHHHSSS-HHHHHHHHH-TT-----HHHHHHHHHHHHHH-HHHHHHHHHS-TT-EEEEPP--S-SS-HHHHHHHHHHHHTT--HHHHHHHHT----EEEEEEEGGGTTHHHHTTT-SSEEEEEESSGGGS-TT-GGGS-TTEEEEEEEPPSSPPPTT-HHHHHHHHHHHHHTTPEEEEE--PPPS-HHHHHHHHHHHHHHHHHHHHT-GGGGGGEEEE---STT---TTSHHHHSPPPSSTTSPPPHHHHHHHHHHHHHHHTTT-PPPPPPP--PPPP------------PPPP-SSS---HHHHHHHHHHHHHHHHHHHHHHHHHHHHTTSSS--

Nearest PDB structures (foldseek):
  4bdy-assembly1_A  TM=7.566E-01  e=3.132E-20  Human spumaretrovirus
  3s3n-assembly1_A-2  TM=7.558E-01  e=3.869E-20  Human spumaretrovirus
  3oyj-assembly1_A-2  TM=7.428E-01  e=2.818E-20  Human spumaretrovirus
  7q5b-assembly1_B  TM=7.785E-01  e=1.174E-19  Saccharomyces cerevisiae S288C
  7q5b-assembly1_A  TM=7.663E-01  e=3.560E-19  Saccharomyces cerevisiae S288C